Protein AF-0000000083135319 (afdb_homodimer)

Organism: NCBI:txid40520

pLDDT: mean 96.36, std 4.65, range [42.88, 98.94]

Nearest PDB structures (foldseek):
  4ewt-assembly1_D  TM=9.506E-01  e=7.241E-47  Staphylococcus aureus subsp. aureus COL
  4ewt-assembly1_B  TM=9.510E-01  e=1.218E-44  Staphylococcus aureus subsp. aureus COL
  1xmb-assembly1_A  TM=9.034E-01  e=3.157E-42  Arabidopsis thaliana
  3io1-assembly1_B-2  TM=7.277E-01  e=6.105E-27  Klebsiella pneumoniae subsp. pneumoniae MGH 78578
  3io1-assembly1_A-2  TM=7.345E-01  e=3.725E-27  Klebsiella pneumoniae subsp. pneumoniae MGH 78578

InterPro domains:
  IPR002933 Peptidase M20 [PF01546] (75-386)
  IPR011650 Peptidase M20, dimerisation domain [PF07687] (188-280)
  IPR017439 Amidohydrolase [PIRSF005962] (5-392)
  IPR017439 Amidohydrolase [PTHR11014] (7-393)
  IPR017439 Amidohydrolase [TIGR01891] (15-377)
  IPR036264 Bacterial exopeptidase dimerisation domain [SSF55031] (184-295)

Radius of gyration: 38.43 Å; Cα contacts (8 Å, |Δi|>4): 2010; chains: 2; bounding box: 53×114×77 Å

Structure (mmCIF, N/CA/C/O backbone):
data_AF-0000000083135319-model_v1
#
loop_
_entity.id
_entity.type
_entity.pdbx_description
1 polymer 'Putative hydrolase YxeP'
#
loop_
_atom_site.group_PDB
_atom_site.id
_atom_site.type_symbol
_atom_site.label_atom_id
_atom_site.label_alt_id
_atom_site.label_comp_id
_atom_site.label_asym_id
_atom_site.label_entity_id
_atom_site.label_seq_id
_atom_site.pdbx_PDB_ins_code
_atom_site.Cartn_x
_atom_site.Cartn_y
_atom_site.Cartn_z
_atom_site.occupancy
_atom_site.B_iso_or_equiv
_atom_site.auth_seq_id
_atom_site.auth_comp_id
_atom_site.auth_asym_id
_atom_site.auth_atom_id
_atom_site.pdbx_PDB_model_num
ATOM 1 N N . MET A 1 1 ? 4.184 53.719 28.312 1 72.19 1 MET A N 1
ATOM 2 C CA . MET A 1 1 ? 4.547 52.469 28.984 1 72.19 1 MET A CA 1
ATOM 3 C C . MET A 1 1 ? 5.691 51.781 28.25 1 72.19 1 MET A C 1
ATOM 5 O O . MET A 1 1 ? 5.711 51.75 27.016 1 72.19 1 MET A O 1
ATOM 9 N N . ASN A 1 2 ? 6.77 51.438 29.094 1 91.81 2 ASN A N 1
ATOM 10 C CA . ASN A 1 2 ? 7.957 50.906 28.422 1 91.81 2 ASN A CA 1
ATOM 11 C C . ASN A 1 2 ? 8.078 49.375 28.594 1 91.81 2 ASN A C 1
ATOM 13 O O . ASN A 1 2 ? 8.867 48.906 29.406 1 91.81 2 ASN A O 1
ATOM 17 N N . PHE A 1 3 ? 7.324 48.688 27.797 1 97.38 3 PHE A N 1
ATOM 18 C CA . PHE A 1 3 ? 7.281 47.219 27.906 1 97.38 3 PHE A CA 1
ATOM 19 C C . PHE A 1 3 ? 8.609 46.625 27.469 1 97.38 3 PHE A C 1
ATOM 21 O O . PHE A 1 3 ? 8.984 45.531 27.953 1 97.38 3 PHE A O 1
ATOM 28 N N . ARG A 1 4 ? 9.359 47.281 26.625 1 97.81 4 ARG A N 1
ATOM 29 C CA . ARG A 1 4 ? 10.688 46.812 26.25 1 97.81 4 ARG A CA 1
ATOM 30 C C . ARG A 1 4 ? 11.602 46.719 27.453 1 97.81 4 ARG A C 1
ATOM 32 O O . ARG A 1 4 ? 12.203 45.656 27.703 1 97.81 4 ARG A O 1
ATOM 39 N N . ASP A 1 5 ? 11.656 47.781 28.188 1 97.88 5 ASP A N 1
ATOM 40 C CA . ASP A 1 5 ? 12.516 47.812 29.359 1 97.88 5 ASP A CA 1
ATOM 41 C C . ASP A 1 5 ? 12.055 46.812 30.406 1 97.88 5 ASP A C 1
ATOM 43 O O . ASP A 1 5 ? 12.883 46.156 31.047 1 97.88 5 ASP A O 1
ATOM 47 N N . MET A 1 6 ? 10.766 46.719 30.594 1 98.06 6 MET A N 1
ATOM 48 C CA . MET A 1 6 ? 10.219 45.75 31.562 1 98.06 6 MET A CA 1
ATOM 49 C C . MET A 1 6 ? 10.57 44.344 31.172 1 98.06 6 MET A C 1
ATOM 51 O O . MET A 1 6 ? 10.883 43.5 32.031 1 98.06 6 MET A O 1
ATOM 55 N N . ALA A 1 7 ? 10.508 44.062 29.891 1 98.5 7 ALA A N 1
ATOM 56 C CA . ALA A 1 7 ? 10.852 42.719 29.422 1 98.5 7 ALA A CA 1
ATOM 57 C C . ALA A 1 7 ? 12.328 42.406 29.656 1 98.5 7 ALA A C 1
ATOM 59 O O . ALA A 1 7 ? 12.688 41.281 29.984 1 98.5 7 ALA A O 1
ATOM 60 N N . GLU A 1 8 ? 13.148 43.438 29.422 1 98.06 8 GLU A N 1
ATOM 61 C CA . GLU A 1 8 ? 14.57 43.281 29.688 1 98.06 8 GLU A CA 1
ATOM 62 C C . GLU A 1 8 ? 14.828 42.938 31.156 1 98.06 8 GLU A C 1
ATOM 64 O O . GLU A 1 8 ? 15.672 42.094 31.469 1 98.06 8 GLU A O 1
ATOM 69 N N . GLN A 1 9 ? 14.078 43.562 31.984 1 98 9 GLN A N 1
ATOM 70 C CA . GLN A 1 9 ? 14.234 43.344 33.406 1 98 9 GLN A CA 1
ATOM 71 C C . GLN A 1 9 ? 13.742 41.969 33.812 1 98 9 GLN A C 1
ATOM 73 O O . GLN A 1 9 ? 14.148 41.438 34.875 1 98 9 GLN A O 1
ATOM 78 N N . ASN A 1 10 ? 12.898 41.406 33.031 1 98.31 10 ASN A N 1
ATOM 79 C CA . ASN A 1 10 ? 12.312 40.094 33.375 1 98.31 10 ASN A CA 1
ATOM 80 C C . ASN A 1 10 ? 12.961 39 32.531 1 98.31 10 ASN A C 1
ATOM 82 O O . ASN A 1 10 ? 12.5 37.844 32.562 1 98.31 10 ASN A O 1
ATOM 86 N N . GLU A 1 11 ? 13.992 39.25 31.812 1 98.56 11 GLU A N 1
ATOM 87 C CA . GLU A 1 11 ? 14.57 38.312 30.844 1 98.56 11 GLU A CA 1
ATOM 88 C C . GLU A 1 11 ? 14.977 37 31.5 1 98.56 11 GLU A C 1
ATOM 90 O O . GLU A 1 11 ? 14.672 35.938 30.984 1 98.56 11 GLU A O 1
ATOM 95 N N . SER A 1 12 ? 15.672 37.094 32.625 1 98.69 12 SER A N 1
ATOM 96 C CA . SER A 1 12 ? 16.156 35.875 33.281 1 98.69 12 SER A CA 1
ATOM 97 C C . SER A 1 12 ? 14.992 35 33.719 1 98.69 12 SER A C 1
ATOM 99 O O . SER A 1 12 ? 15.07 33.75 33.562 1 98.69 12 SER A O 1
ATOM 101 N N . TRP A 1 13 ? 13.969 35.625 34.188 1 98.62 13 TRP A N 1
ATOM 102 C CA . TRP A 1 13 ? 12.805 34.844 34.625 1 98.62 13 TRP A CA 1
ATOM 103 C C . TRP A 1 13 ? 12.117 34.188 33.438 1 98.62 13 TRP A C 1
ATOM 105 O O . TRP A 1 13 ? 11.711 33.031 33.531 1 98.62 13 TRP A O 1
ATOM 115 N N . ILE A 1 14 ? 12.008 34.875 32.344 1 98.81 14 ILE A N 1
ATOM 116 C CA . ILE A 1 14 ? 11.375 34.375 31.156 1 98.81 14 ILE A CA 1
ATOM 117 C C . ILE A 1 14 ? 12.156 33.156 30.625 1 98.81 14 ILE A C 1
ATOM 119 O O . ILE A 1 14 ? 11.57 32.156 30.266 1 98.81 14 ILE A O 1
ATOM 123 N N . ILE A 1 15 ? 13.43 33.281 30.594 1 98.75 15 ILE A N 1
ATOM 124 C CA . ILE A 1 15 ? 14.305 32.188 30.109 1 98.75 15 ILE A CA 1
ATOM 125 C C . ILE A 1 15 ? 14.164 30.984 31.031 1 98.75 15 ILE A C 1
ATOM 127 O O . ILE A 1 15 ? 14.125 29.844 30.547 1 98.75 15 ILE A O 1
ATOM 131 N N . GLU A 1 16 ? 14.07 31.219 32.281 1 98.69 16 GLU A N 1
ATOM 132 C CA . GLU A 1 16 ? 13.898 30.125 33.25 1 98.69 16 GLU A CA 1
ATOM 133 C C . GLU A 1 16 ? 12.602 29.375 33 1 98.69 16 GLU A C 1
ATOM 135 O O . GLU A 1 16 ? 12.555 28.156 33.125 1 98.69 16 GLU A O 1
ATOM 140 N N . GLN A 1 17 ? 11.555 30.156 32.719 1 98.75 17 GLN A N 1
ATOM 141 C CA . GLN A 1 17 ? 10.297 29.484 32.375 1 98.75 17 GLN A CA 1
ATOM 142 C C . GLN A 1 17 ? 10.445 28.578 31.156 1 98.75 17 GLN A C 1
ATOM 144 O O . GLN A 1 17 ? 9.992 27.438 31.172 1 98.75 17 GLN A O 1
ATOM 149 N N . ARG A 1 18 ? 11.062 29.094 30.078 1 98.75 18 ARG A N 1
ATOM 150 C CA . ARG A 1 18 ? 11.266 28.312 28.875 1 98.75 18 ARG A CA 1
ATOM 151 C C . ARG A 1 18 ? 12.023 27.016 29.172 1 98.75 18 ARG A C 1
ATOM 153 O O . ARG A 1 18 ? 11.625 25.938 28.734 1 98.75 18 ARG A O 1
ATOM 160 N N . ARG A 1 19 ? 13.062 27.156 30 1 98.62 19 ARG A N 1
ATOM 161 C CA . ARG A 1 19 ? 13.93 26.016 30.297 1 98.62 19 ARG A CA 1
ATOM 162 C C . ARG A 1 19 ? 13.203 24.969 31.141 1 98.62 19 ARG A C 1
ATOM 164 O O . ARG A 1 19 ? 13.398 23.766 30.953 1 98.62 19 ARG A O 1
ATOM 171 N N . TYR A 1 20 ? 12.383 25.422 32 1 98.62 20 TYR A N 1
ATOM 172 C CA . TYR A 1 20 ? 11.586 24.484 32.781 1 98.62 20 TYR A CA 1
ATOM 173 C C . TYR A 1 20 ? 10.648 23.672 31.891 1 98.62 20 TYR A C 1
ATOM 175 O O . TYR A 1 20 ? 10.625 22.438 31.969 1 98.62 20 TYR A O 1
ATOM 183 N N . PHE A 1 21 ? 9.883 24.359 31.094 1 98.75 21 PHE A N 1
ATOM 184 C CA . PHE A 1 21 ? 8.883 23.672 30.281 1 98.75 21 PHE A CA 1
ATOM 185 C C . PHE A 1 21 ? 9.547 22.844 29.188 1 98.75 21 PHE A C 1
ATOM 187 O O . PHE A 1 21 ? 9.008 21.812 28.781 1 98.75 21 PHE A O 1
ATOM 194 N N . HIS A 1 22 ? 10.719 23.281 28.719 1 98.75 22 HIS A N 1
ATOM 195 C CA . HIS A 1 22 ? 11.484 22.484 27.766 1 98.75 22 HIS A CA 1
ATOM 196 C C . HIS A 1 22 ? 11.867 21.141 28.359 1 98.75 22 HIS A C 1
ATOM 198 O O . HIS A 1 22 ? 11.797 20.109 27.688 1 98.75 22 HIS A O 1
ATOM 204 N N . ALA A 1 23 ? 12.242 21.141 29.578 1 98.56 23 ALA A N 1
ATOM 205 C CA . ALA A 1 23 ? 12.711 19.938 30.266 1 98.56 23 ALA A CA 1
ATOM 206 C C . ALA A 1 23 ? 11.539 19.016 30.578 1 98.56 23 ALA A C 1
ATOM 208 O O . ALA A 1 23 ? 11.742 17.812 30.844 1 98.56 23 ALA A O 1
ATOM 209 N N . HIS A 1 24 ? 10.305 19.562 30.578 1 98.62 24 HIS A N 1
ATOM 210 C CA . HIS A 1 24 ? 9.141 18.781 30.984 1 98.62 24 HIS A CA 1
ATOM 211 C C . HIS A 1 24 ? 8.07 18.797 29.891 1 98.62 24 HIS A C 1
ATOM 213 O O . HIS A 1 24 ? 6.926 19.156 30.156 1 98.62 24 HIS A O 1
ATOM 219 N N . PRO A 1 25 ? 8.445 18.328 28.719 1 98.5 25 PRO A N 1
ATOM 220 C CA . PRO A 1 25 ? 7.484 18.328 27.609 1 98.5 25 PRO A CA 1
ATOM 221 C C . PRO A 1 25 ? 6.43 17.234 27.734 1 98.5 25 PRO A C 1
ATOM 223 O O . PRO A 1 25 ? 6.715 16.156 28.266 1 98.5 25 PRO A O 1
ATOM 226 N N . GLU A 1 26 ? 5.18 17.531 27.297 1 98.56 26 GLU A N 1
ATOM 227 C CA . GLU A 1 26 ? 4.098 16.562 27.219 1 98.56 26 GLU A CA 1
ATOM 228 C C . GLU A 1 26 ? 3.445 16.578 25.844 1 98.56 26 GLU A C 1
ATOM 230 O O . GLU A 1 26 ? 3.289 17.641 25.234 1 98.56 26 GLU A O 1
ATOM 235 N N . LEU A 1 27 ? 3.057 15.422 25.391 1 97.75 27 LEU A N 1
ATOM 236 C CA . LEU A 1 27 ? 2.506 15.258 24.047 1 97.75 27 LEU A CA 1
ATOM 237 C C . LEU A 1 27 ? 1.128 15.906 23.953 1 97.75 27 LEU A C 1
ATOM 239 O O . LEU A 1 27 ? 0.501 16.203 24.969 1 97.75 27 LEU A O 1
ATOM 243 N N . SER A 1 28 ? 0.643 16.109 22.719 1 96.94 28 SER A N 1
ATOM 244 C CA . SER A 1 28 ? -0.704 16.609 22.453 1 96.94 28 SER A CA 1
ATOM 245 C C . SER A 1 28 ? -1.75 15.805 23.219 1 96.94 28 SER A C 1
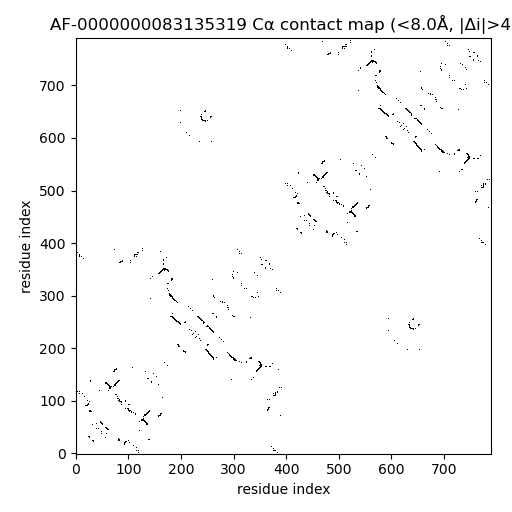ATOM 247 O O . SER A 1 28 ? -1.69 14.578 23.25 1 96.94 28 SER A O 1
ATOM 249 N N . PHE A 1 29 ? -2.607 16.516 23.828 1 97.12 29 PHE A N 1
ATOM 250 C CA . PHE A 1 29 ? -3.746 15.984 24.578 1 97.12 29 PHE A CA 1
ATOM 251 C C . PHE A 1 29 ? -3.295 15.359 25.891 1 97.12 29 PHE A C 1
ATOM 253 O O . PHE A 1 29 ? -4.121 14.906 26.688 1 97.12 29 PHE A O 1
ATOM 260 N N . GLU A 1 30 ? -2.051 15.43 26.172 1 97.81 30 GLU A N 1
ATOM 261 C CA . GLU A 1 30 ? -1.535 14.852 27.406 1 97.81 30 GLU A CA 1
ATOM 262 C C . GLU A 1 30 ? -0.863 15.914 28.266 1 97.81 30 GLU A C 1
ATOM 264 O O . GLU A 1 30 ? -0.074 15.586 29.156 1 97.81 30 GLU A O 1
ATOM 269 N N . GLU A 1 31 ? -1.109 17.156 28.016 1 98.25 31 GLU A N 1
ATOM 270 C CA . GLU A 1 31 ? -0.397 18.25 28.656 1 98.25 31 GLU A CA 1
ATOM 271 C C . GLU A 1 31 ? -0.944 18.531 30.062 1 98.25 31 GLU A C 1
ATOM 273 O O . GLU A 1 31 ? -1.332 19.656 30.359 1 98.25 31 GLU A O 1
ATOM 278 N N . ARG A 1 32 ? -1.12 17.469 30.938 1 97.44 32 ARG A N 1
ATOM 279 C CA . ARG A 1 32 ? -1.72 17.594 32.25 1 97.44 32 ARG A CA 1
ATOM 280 C C . ARG A 1 32 ? -0.811 18.375 33.188 1 97.44 32 ARG A C 1
ATOM 282 O O . ARG A 1 32 ? -1.246 19.344 33.844 1 97.44 32 ARG A O 1
ATOM 289 N N . ASN A 1 33 ? 0.391 17.938 33.344 1 98.5 33 ASN A N 1
ATOM 290 C CA . ASN A 1 33 ? 1.341 18.609 34.219 1 98.5 33 ASN A CA 1
ATOM 291 C C . ASN A 1 33 ? 1.696 20.016 33.688 1 98.5 33 ASN A C 1
ATOM 293 O O . ASN A 1 33 ? 1.858 20.938 34.5 1 98.5 33 ASN A O 1
ATOM 297 N N . THR A 1 34 ? 1.899 20.109 32.375 1 98.75 34 THR A N 1
ATOM 298 C CA . THR A 1 34 ? 2.18 21.406 31.781 1 98.75 34 THR A CA 1
ATOM 299 C C . THR A 1 34 ? 1.081 22.406 32.125 1 98.75 34 THR A C 1
ATOM 301 O O . THR A 1 34 ? 1.366 23.547 32.531 1 98.75 34 THR A O 1
ATOM 304 N N . THR A 1 35 ? -0.152 21.953 32 1 98.81 35 THR A N 1
ATOM 305 C CA . THR A 1 35 ? -1.301 22.797 32.312 1 98.81 35 THR A CA 1
ATOM 306 C C . THR A 1 35 ? -1.281 23.219 33.781 1 98.81 35 THR A C 1
ATOM 308 O O . THR A 1 35 ? -1.468 24.406 34.094 1 98.81 35 THR A O 1
ATOM 311 N N . HIS A 1 36 ? -1.05 22.312 34.625 1 98.56 36 HIS A N 1
ATOM 312 C CA . HIS A 1 36 ? -1.038 22.578 36.062 1 98.56 36 HIS A CA 1
ATOM 313 C C . HIS A 1 36 ? 0.066 23.562 36.438 1 98.56 36 HIS A C 1
ATOM 315 O O . HIS A 1 36 ? -0.151 24.469 37.25 1 98.56 36 HIS A O 1
ATOM 321 N N . GLU A 1 37 ? 1.227 23.344 35.875 1 98.81 37 GLU A N 1
ATOM 322 C CA . GLU A 1 37 ? 2.355 24.219 36.219 1 98.81 37 GLU A CA 1
ATOM 323 C C . GLU A 1 37 ? 2.113 25.641 35.719 1 98.81 37 GLU A C 1
ATOM 325 O O . GLU A 1 37 ? 2.512 26.609 36.344 1 98.81 37 GLU A O 1
ATOM 330 N N . ILE A 1 38 ? 1.521 25.766 34.531 1 98.88 38 ILE A N 1
ATOM 331 C CA . ILE A 1 38 ? 1.142 27.094 34.031 1 98.88 38 ILE A CA 1
ATOM 332 C C . ILE A 1 38 ? 0.159 27.734 35 1 98.88 38 ILE A C 1
ATOM 334 O O . ILE A 1 38 ? 0.293 28.922 35.344 1 98.88 38 ILE A O 1
ATOM 338 N N . GLY A 1 39 ? -0.826 26.969 35.438 1 98.81 39 GLY A N 1
ATOM 339 C CA . GLY A 1 39 ? -1.769 27.469 36.438 1 98.81 39 GLY A CA 1
ATOM 340 C C . GLY A 1 39 ? -1.096 27.984 37.688 1 98.81 39 GLY A C 1
ATOM 341 O O . GLY A 1 39 ? -1.495 29.016 38.25 1 98.81 39 GLY A O 1
ATOM 342 N N . ASN A 1 40 ? -0.122 27.266 38.188 1 98.75 40 ASN A N 1
ATOM 343 C CA . ASN A 1 40 ? 0.626 27.688 39.344 1 98.75 40 ASN A CA 1
ATOM 344 C C . ASN A 1 4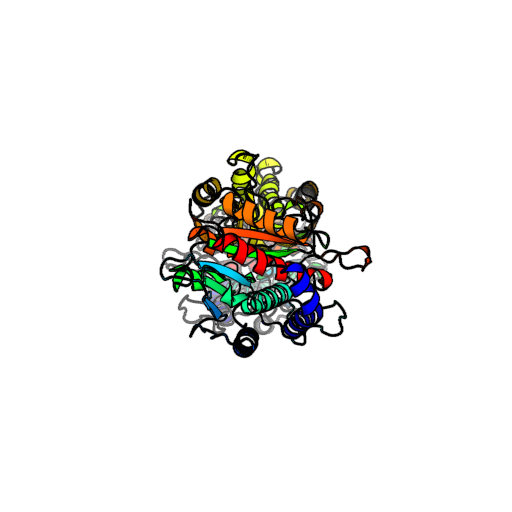0 ? 1.286 29.047 39.156 1 98.75 40 ASN A C 1
ATOM 346 O O . ASN A 1 40 ? 1.255 29.906 40.031 1 98.75 40 ASN A O 1
ATOM 350 N N . ARG A 1 41 ? 1.921 29.219 37.969 1 98.62 41 ARG A N 1
ATOM 351 C CA . ARG A 1 41 ? 2.539 30.5 37.688 1 98.62 41 ARG A CA 1
ATOM 352 C C . ARG A 1 41 ? 1.5 31.625 37.656 1 98.62 41 ARG A C 1
ATOM 354 O O . ARG A 1 41 ? 1.797 32.75 38.062 1 98.62 41 ARG A O 1
ATOM 361 N N . LEU A 1 42 ? 0.377 31.328 37.125 1 98.75 42 LEU A N 1
ATOM 362 C CA . LEU A 1 42 ? -0.681 32.312 37.031 1 98.75 42 LEU A CA 1
ATOM 363 C C . LEU A 1 42 ? -1.153 32.719 38.438 1 98.75 42 LEU A C 1
ATOM 365 O O . LEU A 1 42 ? -1.342 33.906 38.719 1 98.75 42 LEU A O 1
ATOM 369 N N . LYS A 1 43 ? -1.305 31.766 39.312 1 98.56 43 LYS A N 1
ATOM 370 C CA . LYS A 1 43 ? -1.698 32.031 40.688 1 98.56 43 LYS A CA 1
ATOM 371 C C . LYS A 1 43 ? -0.662 32.906 41.406 1 98.56 43 LYS A C 1
ATOM 373 O O . LYS A 1 43 ? -1.017 33.812 42.125 1 98.56 43 LYS A O 1
ATOM 378 N N . GLU A 1 44 ? 0.514 32.594 41.188 1 98.19 44 GLU A N 1
ATOM 379 C CA . GLU A 1 44 ? 1.601 33.344 41.781 1 98.19 44 GLU A CA 1
ATOM 380 C C . GLU A 1 44 ? 1.562 34.812 41.344 1 98.19 44 GLU A C 1
ATOM 382 O O . GLU A 1 44 ? 1.989 35.688 42.062 1 98.19 44 GLU A O 1
ATOM 387 N N . MET A 1 45 ? 1.041 35.031 40.156 1 97.69 45 MET A N 1
ATOM 388 C CA . MET A 1 45 ? 0.959 36.375 39.625 1 97.69 45 MET A CA 1
ATOM 389 C C . MET A 1 45 ? -0.351 37.062 40.031 1 97.69 45 MET A C 1
ATOM 391 O O . MET A 1 45 ? -0.638 38.188 39.594 1 97.69 45 MET A O 1
ATOM 395 N N . GLY A 1 46 ? -1.174 36.344 40.781 1 97.62 46 GLY A N 1
ATOM 396 C CA . GLY A 1 46 ? -2.41 36.906 41.312 1 97.62 46 GLY A CA 1
ATOM 397 C C . GLY A 1 46 ? -3.592 36.719 40.375 1 97.62 46 GLY A C 1
ATOM 398 O O . GLY A 1 46 ? -4.598 37.406 40.469 1 97.62 46 GLY A O 1
ATOM 399 N N . LEU A 1 47 ? -3.475 35.781 39.5 1 98.5 47 LEU A N 1
ATOM 400 C CA . LEU A 1 47 ? -4.555 35.531 38.531 1 98.5 47 LEU A CA 1
ATOM 401 C C . LEU A 1 47 ? -5.285 34.219 38.875 1 98.5 47 LEU A C 1
ATOM 403 O O . LEU A 1 47 ? -4.758 33.406 39.625 1 98.5 47 LEU A O 1
ATOM 407 N N . ILE A 1 48 ? -6.484 34.125 38.344 1 98.44 48 ILE A N 1
ATOM 408 C CA . ILE A 1 48 ? -7.293 32.938 38.562 1 98.44 48 ILE A CA 1
ATOM 409 C C . ILE A 1 48 ? -7.254 32.062 37.312 1 98.44 48 ILE A C 1
ATOM 411 O O . ILE A 1 48 ? -7.805 32.438 36.25 1 98.44 48 ILE A O 1
ATOM 415 N N . PRO A 1 49 ? -6.629 30.938 37.438 1 98.5 49 PRO A N 1
ATOM 416 C CA . PRO A 1 49 ? -6.676 30.016 36.312 1 98.5 49 PRO A CA 1
ATOM 417 C C . PRO A 1 49 ? -8.023 29.312 36.156 1 98.5 49 PRO A C 1
ATOM 419 O O . PRO A 1 49 ? -8.586 28.859 37.156 1 98.5 49 PRO A O 1
ATOM 422 N N . HIS A 1 50 ? -8.555 29.297 34.969 1 98.56 50 HIS A N 1
ATOM 423 C CA . HIS A 1 50 ? -9.773 28.547 34.656 1 98.56 50 HIS A CA 1
ATOM 424 C C . HIS A 1 50 ? -9.461 27.312 33.812 1 98.56 50 HIS A C 1
ATOM 426 O O . HIS A 1 50 ? -9.039 27.422 32.656 1 98.56 50 HIS A O 1
ATOM 432 N N . TYR A 1 51 ? -9.766 26.188 34.469 1 98.06 51 TYR A N 1
ATOM 433 C CA . TYR A 1 51 ? -9.469 24.906 33.812 1 98.06 51 TYR A CA 1
ATOM 434 C C . TYR A 1 51 ? -10.703 24.344 33.125 1 98.06 51 TYR A C 1
ATOM 436 O O . TYR A 1 51 ? -11.836 24.688 33.5 1 98.06 51 TYR A O 1
ATOM 444 N N . TYR A 1 52 ? -10.477 23.625 32.094 1 97 52 TYR A N 1
ATOM 445 C CA . TYR A 1 52 ? -11.539 22.844 31.484 1 97 52 TYR A CA 1
ATOM 446 C C . TYR A 1 52 ? -11.578 21.438 32.062 1 97 52 TYR A C 1
ATOM 448 O O . TYR A 1 52 ? -10.539 20.828 32.344 1 97 52 TYR A O 1
ATOM 456 N N . PRO A 1 53 ? -12.766 20.906 32.312 1 94.5 53 PRO A N 1
ATOM 457 C CA . PRO A 1 53 ? -12.875 19.625 33.031 1 94.5 53 PRO A CA 1
ATOM 458 C C . PRO A 1 53 ? -12.352 18.453 32.188 1 94.5 53 PRO A C 1
ATOM 460 O O . PRO A 1 53 ? -11.828 17.484 32.75 1 94.5 53 PRO A O 1
ATOM 463 N N . ASP A 1 54 ? -12.484 18.469 30.891 1 96.25 54 ASP A N 1
ATOM 464 C CA . ASP A 1 54 ? -12.195 17.281 30.078 1 96.25 54 ASP A CA 1
ATOM 465 C C . ASP A 1 54 ? -11.18 17.594 28.984 1 96.25 54 ASP A C 1
ATOM 467 O O . ASP A 1 54 ? -11.141 16.922 27.953 1 96.25 54 ASP A O 1
ATOM 471 N N . TYR A 1 55 ? -10.453 18.641 29.172 1 96.75 55 TYR A N 1
ATOM 472 C CA . TYR A 1 55 ? -9.492 19.062 28.172 1 96.75 55 TYR A CA 1
ATOM 473 C C . TYR A 1 55 ? -8.328 19.812 28.812 1 96.75 55 TYR A C 1
ATOM 475 O O . TYR A 1 55 ? -8.516 20.516 29.812 1 96.75 55 TYR A O 1
ATOM 483 N N . ASN A 1 56 ? -7.141 19.578 28.328 1 98.06 56 ASN A N 1
ATOM 484 C CA . ASN A 1 56 ? -5.988 20.281 28.875 1 98.06 56 ASN A CA 1
ATOM 485 C C . ASN A 1 56 ? -5.926 21.719 28.359 1 98.06 56 ASN A C 1
ATOM 487 O O . ASN A 1 56 ? -6.672 22.109 27.453 1 98.06 56 ASN A O 1
ATOM 491 N N . GLY A 1 57 ? -4.992 22.516 28.922 1 98.38 57 GLY A N 1
ATOM 492 C CA . GLY A 1 57 ? -4.965 23.953 28.703 1 98.38 57 GLY A CA 1
ATOM 493 C C . GLY A 1 57 ? -5.816 24.719 29.703 1 98.38 57 GLY A C 1
ATOM 494 O O . GLY A 1 57 ? -6.496 24.125 30.531 1 98.38 57 GLY A O 1
ATOM 495 N N . LEU A 1 58 ? -5.688 26 29.703 1 98.69 58 LEU A N 1
ATOM 496 C CA . LEU A 1 58 ? -6.426 26.844 30.641 1 98.69 58 LEU A CA 1
ATOM 497 C C . LEU A 1 58 ? -6.484 28.281 30.125 1 98.69 58 LEU A C 1
ATOM 499 O O . LEU A 1 58 ? -5.789 28.641 29.172 1 98.69 58 LEU A O 1
ATOM 503 N N . TRP A 1 59 ? -7.383 29 30.656 1 98.62 59 TRP A N 1
ATOM 504 C CA . TRP A 1 59 ? -7.438 30.422 30.328 1 98.62 59 TRP A CA 1
ATOM 505 C C . TRP A 1 59 ? -7.539 31.266 31.594 1 98.62 59 TRP A C 1
ATOM 507 O O . TRP A 1 59 ? -7.777 30.75 32.688 1 98.62 59 TRP A O 1
ATOM 517 N N . THR A 1 60 ? -7.176 32.5 31.516 1 98.75 60 THR A N 1
ATOM 518 C CA . THR A 1 60 ? -7.312 33.469 32.594 1 98.75 60 THR A CA 1
ATOM 519 C C . THR A 1 60 ? -7.648 34.844 32.031 1 98.75 60 THR A C 1
ATOM 521 O O . THR A 1 60 ? -7.715 35.031 30.797 1 98.75 60 THR A O 1
ATOM 524 N N . MET A 1 61 ? -7.977 35.75 32.906 1 98.31 61 MET A N 1
ATOM 525 C CA . MET A 1 61 ? -8.383 37.094 32.469 1 98.31 61 MET A CA 1
ATOM 526 C C . MET A 1 61 ? -7.742 38.156 33.344 1 98.31 61 MET A C 1
ATOM 528 O O . MET A 1 61 ? -7.676 38.031 34.562 1 98.31 61 MET A O 1
ATOM 532 N N . ILE A 1 62 ? -7.164 39.125 32.688 1 98.5 62 ILE A N 1
ATOM 533 C CA . ILE A 1 62 ? -6.738 40.375 33.344 1 98.5 62 ILE A CA 1
ATOM 534 C C . ILE A 1 62 ? -7.777 41.469 33.094 1 98.5 62 ILE A C 1
ATOM 536 O O . ILE A 1 62 ? -7.957 41.906 31.969 1 98.5 62 ILE A O 1
ATOM 540 N N . LYS A 1 63 ? -8.414 41.875 34.188 1 97.56 63 LYS A N 1
ATOM 541 C CA . LYS A 1 63 ? -9.32 43 34.094 1 97.56 63 LYS A CA 1
ATOM 542 C C . LYS A 1 63 ? -8.562 44.312 34.281 1 97.56 63 LYS A C 1
ATOM 544 O O . LYS A 1 63 ? -7.965 44.562 35.344 1 97.56 63 LYS A O 1
ATOM 549 N N . GLY A 1 64 ? -8.625 45.156 33.281 1 97.25 64 GLY A N 1
ATOM 550 C CA . GLY A 1 64 ? -7.922 46.406 33.344 1 97.25 64 GLY A CA 1
ATOM 551 C C . GLY A 1 64 ? -8.453 47.344 34.438 1 97.25 64 GLY A C 1
ATOM 552 O O . GLY A 1 64 ? -9.656 47.375 34.688 1 97.25 64 GLY A O 1
ATOM 553 N N . GLY A 1 65 ? -7.535 48.062 34.969 1 96.94 65 GLY A N 1
ATOM 554 C CA . GLY A 1 65 ? -7.922 48.969 36.062 1 96.94 65 GLY A CA 1
ATOM 555 C C . GLY A 1 65 ? -8.828 50.094 35.594 1 96.94 65 GLY A C 1
ATOM 556 O O . GLY A 1 65 ? -9.594 50.656 36.375 1 96.94 65 GLY A O 1
ATOM 557 N N . LYS A 1 66 ? -8.773 50.438 34.406 1 96.81 66 LYS A N 1
ATOM 558 C CA . LYS A 1 66 ? -9.594 51.5 33.844 1 96.81 66 LYS A CA 1
ATOM 559 C C . LYS A 1 66 ? -10.695 50.938 32.938 1 96.81 66 LYS A C 1
ATOM 561 O O . LYS A 1 66 ? -11.281 51.656 32.125 1 96.81 66 LYS A O 1
ATOM 566 N N . SER A 1 67 ? -10.867 49.625 33.094 1 95.19 67 SER A N 1
ATOM 567 C CA . SER A 1 67 ? -11.875 49 32.25 1 95.19 67 SER A CA 1
ATOM 568 C C . SER A 1 67 ? -13.281 49.344 32.719 1 95.19 67 SER A C 1
ATOM 570 O O . SER A 1 67 ? -13.516 49.594 33.906 1 95.19 67 SER A O 1
ATOM 572 N N . THR A 1 68 ? -14.141 49.406 31.75 1 94.62 68 THR A N 1
ATOM 573 C CA . THR A 1 68 ? -15.57 49.531 31.953 1 94.62 68 THR A CA 1
ATOM 574 C C . THR A 1 68 ? -16.328 48.344 31.375 1 94.62 68 THR A C 1
ATOM 576 O O . THR A 1 68 ? -15.727 47.5 30.703 1 94.62 68 THR A O 1
ATOM 579 N N . PRO A 1 69 ? -17.562 48.219 31.703 1 92 69 PRO A N 1
ATOM 580 C CA . PRO A 1 69 ? -18.312 47.094 31.156 1 92 69 PRO A CA 1
ATOM 581 C C . PRO A 1 69 ? -18.328 47.094 29.625 1 92 69 PRO A C 1
ATOM 583 O O . PRO A 1 69 ? -18.516 46.031 29.016 1 92 69 PRO A O 1
ATOM 586 N N . ASP A 1 70 ? -18.031 48.219 29.062 1 93.56 70 ASP A N 1
ATOM 587 C CA . ASP A 1 70 ? -18.078 48.344 27.609 1 93.56 70 ASP A CA 1
ATOM 588 C C . ASP A 1 70 ? -16.688 48.25 27 1 93.56 70 ASP A C 1
ATOM 590 O O . ASP A 1 70 ? -16.531 48.344 25.781 1 93.56 70 ASP A O 1
ATOM 594 N N . SER A 1 71 ? -15.711 48.031 27.828 1 95.62 71 SER A N 1
ATOM 595 C CA . SER A 1 71 ? -14.336 47.969 27.328 1 95.62 71 SER A CA 1
ATOM 596 C C . SER A 1 71 ? -14.094 46.719 26.484 1 95.62 71 SER A C 1
ATOM 598 O O . SER A 1 71 ? -14.773 45.719 26.656 1 95.62 71 SER A O 1
ATOM 600 N N . LYS A 1 72 ? -13.164 46.875 25.531 1 96.75 72 LYS A N 1
ATOM 601 C CA . LYS A 1 72 ? -12.805 45.75 24.656 1 96.75 72 LYS A CA 1
ATOM 602 C C . LYS A 1 72 ? -11.992 44.688 25.406 1 96.75 72 LYS A C 1
ATOM 604 O O . LYS A 1 72 ? -11.391 45 26.438 1 96.75 72 LYS A O 1
ATOM 609 N N . THR A 1 73 ? -12.062 43.531 24.859 1 98.06 73 THR A N 1
ATOM 610 C CA . THR A 1 73 ? -11.25 42.406 25.344 1 98.06 73 THR A CA 1
ATOM 611 C C . THR A 1 73 ? -10.359 41.875 24.219 1 98.06 73 THR A C 1
ATOM 613 O O . THR A 1 73 ? -10.844 41.562 23.141 1 98.06 73 THR A O 1
ATOM 616 N N . ILE A 1 74 ? -9.086 41.844 24.438 1 98.62 74 ILE A N 1
ATOM 617 C CA . ILE A 1 74 ? -8.117 41.219 23.531 1 98.62 74 ILE A CA 1
ATOM 618 C C . ILE A 1 74 ? -7.68 39.875 24.062 1 98.62 74 ILE A C 1
ATOM 620 O O . ILE A 1 74 ? -7.465 39.719 25.266 1 98.62 74 ILE A O 1
ATOM 624 N N . ALA A 1 75 ? -7.641 38.875 23.188 1 98.88 75 ALA A N 1
ATOM 625 C CA . ALA A 1 75 ? -7.16 37.562 23.578 1 98.88 75 ALA A CA 1
ATOM 626 C C . ALA A 1 75 ? -5.711 37.344 23.156 1 98.88 75 ALA A C 1
ATOM 628 O O . ALA A 1 75 ? -5.305 37.781 22.078 1 98.88 75 ALA A O 1
ATOM 629 N N . LEU A 1 76 ? -4.922 36.688 23.984 1 98.88 76 LEU A N 1
ATOM 630 C CA . LEU A 1 76 ? -3.551 36.281 23.703 1 98.88 76 LEU A CA 1
ATOM 631 C C . LEU A 1 76 ? -3.412 34.781 23.797 1 98.88 76 LEU A C 1
ATOM 633 O O . LEU A 1 76 ? -3.871 34.156 24.781 1 98.88 76 LEU A O 1
ATOM 637 N N . ARG A 1 77 ? -2.779 34.125 22.766 1 98.88 77 ARG A N 1
ATOM 638 C CA . ARG A 1 77 ? -2.748 32.688 22.703 1 98.88 77 ARG A CA 1
ATOM 639 C C . ARG A 1 77 ? -1.314 32.156 22.688 1 98.88 77 ARG A C 1
ATOM 641 O O . ARG A 1 77 ? -0.459 32.719 21.984 1 98.88 77 ARG A O 1
ATOM 648 N N . ALA A 1 78 ? -1.03 31.125 23.5 1 98.81 78 ALA A N 1
ATOM 649 C CA . ALA A 1 78 ? 0.158 30.281 23.375 1 98.81 78 ALA A CA 1
ATOM 650 C C . ALA A 1 78 ? -0.218 28.797 23.375 1 98.81 78 ALA A C 1
ATOM 652 O O . ALA A 1 78 ? -1.092 28.359 24.125 1 98.81 78 ALA A O 1
ATOM 653 N N . ASP A 1 79 ? 0.362 28.031 22.469 1 98.44 79 ASP A N 1
ATOM 654 C CA . ASP A 1 79 ? 0.218 26.578 22.5 1 98.44 79 ASP A CA 1
ATOM 655 C C . ASP A 1 79 ? 1.249 25.938 23.422 1 98.44 79 ASP A C 1
ATOM 657 O O . ASP A 1 79 ? 2.275 26.547 23.734 1 98.44 79 ASP A O 1
ATOM 661 N N . ILE A 1 80 ? 0.897 24.641 23.891 1 98.75 80 ILE A N 1
ATOM 662 C CA . ILE A 1 80 ? 1.712 24.219 25.031 1 98.75 80 ILE A CA 1
ATOM 663 C C . ILE A 1 80 ? 2.182 22.781 24.828 1 98.75 80 ILE A C 1
ATOM 665 O O . ILE A 1 80 ? 2.939 22.25 25.641 1 98.75 80 ILE A O 1
ATOM 669 N N . ASP A 1 81 ? 1.775 22.141 23.703 1 98.25 81 ASP A N 1
ATOM 670 C CA . ASP A 1 81 ? 2.078 20.719 23.531 1 98.25 81 ASP A CA 1
ATOM 671 C C . ASP A 1 81 ? 3.457 20.531 22.906 1 98.25 81 ASP A C 1
ATOM 673 O O . ASP A 1 81 ? 4.035 21.469 22.359 1 98.25 81 ASP A O 1
ATOM 677 N N . ALA A 1 82 ? 4 19.266 23.109 1 98.12 82 ALA A N 1
ATOM 678 C CA . ALA A 1 82 ? 5.285 18.859 22.547 1 98.12 82 ALA A CA 1
ATOM 679 C C . ALA A 1 82 ? 5.105 17.812 21.453 1 98.12 82 ALA A C 1
ATOM 681 O O . ALA A 1 82 ? 3.984 17.562 21 1 98.12 82 ALA A O 1
ATOM 682 N N . LEU A 1 83 ? 6.262 17.359 20.906 1 96.19 83 LEU A N 1
ATOM 683 C CA . LEU A 1 83 ? 6.281 16.406 19.812 1 96.19 83 LEU A CA 1
ATOM 684 C C . LEU A 1 83 ? 6.926 15.086 20.25 1 96.19 83 LEU A C 1
ATOM 686 O O . LEU A 1 83 ? 7.75 15.07 21.156 1 96.19 83 LEU A O 1
ATOM 690 N N . PRO A 1 84 ? 6.531 13.977 19.609 1 95.12 84 PRO A N 1
ATOM 691 C CA . PRO A 1 84 ? 7.203 12.695 19.859 1 95.12 84 PRO A CA 1
ATOM 692 C C . PRO A 1 84 ? 8.562 12.602 19.172 1 95.12 84 PRO A C 1
ATOM 694 O O . PRO A 1 84 ? 8.734 11.836 18.219 1 95.12 84 PRO A O 1
ATOM 697 N N . VAL A 1 85 ? 9.523 13.273 19.625 1 94.44 85 VAL A N 1
ATOM 698 C CA . VAL A 1 85 ? 10.883 13.352 19.094 1 94.44 85 VAL A CA 1
ATOM 699 C C . VAL A 1 85 ? 11.891 13.125 20.219 1 94.44 85 VAL A C 1
ATOM 701 O O . VAL A 1 85 ? 11.758 13.703 21.312 1 94.44 85 VAL A O 1
ATOM 704 N N . GLU A 1 86 ? 12.797 12.227 19.953 1 96.44 86 GLU A N 1
ATOM 705 C CA . GLU A 1 86 ? 13.914 12.102 20.875 1 96.44 86 GLU A CA 1
ATOM 706 C C . GLU A 1 86 ? 14.867 13.289 20.75 1 96.44 86 GLU A C 1
ATOM 708 O O . GLU A 1 86 ? 15.367 13.578 19.672 1 96.44 86 GLU A O 1
ATOM 713 N N . GLU A 1 87 ? 15.164 13.977 21.859 1 96.94 87 GLU A N 1
ATOM 714 C CA . GLU A 1 87 ? 15.977 15.195 21.812 1 96.94 87 GLU A CA 1
ATOM 715 C C . GLU A 1 87 ? 17.469 14.859 21.797 1 96.94 87 GLU A C 1
ATOM 717 O O . GLU A 1 87 ? 17.922 14.023 22.578 1 96.94 87 GLU A O 1
ATOM 722 N N . HIS A 1 88 ? 18.219 15.508 20.891 1 96.44 88 HIS A N 1
ATOM 723 C CA . HIS A 1 88 ? 19.656 15.312 20.781 1 96.44 88 HIS A CA 1
ATOM 724 C C . HIS A 1 88 ? 20.391 16.656 20.812 1 96.44 88 HIS A C 1
ATOM 726 O O . HIS A 1 88 ? 21.453 16.797 20.203 1 96.44 88 HIS A O 1
ATOM 732 N N . THR A 1 89 ? 19.906 17.672 21.469 1 94.94 89 THR A N 1
ATOM 733 C CA . THR A 1 89 ? 20.484 19 21.484 1 94.94 89 THR A CA 1
ATOM 734 C C . THR A 1 89 ? 21.703 19.062 22.391 1 94.94 89 THR A C 1
ATOM 736 O O . THR A 1 89 ? 22.562 19.922 22.234 1 94.94 89 THR A O 1
ATOM 739 N N . GLY A 1 90 ? 21.703 18.203 23.422 1 94.44 90 GLY A N 1
ATOM 740 C CA . GLY A 1 90 ? 22.781 18.234 24.406 1 94.44 90 GLY A CA 1
ATOM 741 C C . GLY A 1 90 ? 22.641 19.344 25.422 1 94.44 90 GLY A C 1
ATOM 742 O O . GLY A 1 90 ? 23.531 19.562 26.234 1 94.44 90 GLY A O 1
ATOM 743 N N . LEU A 1 91 ? 21.594 20.047 25.438 1 96 91 LEU A N 1
ATOM 744 C CA . LEU A 1 91 ? 21.359 21.141 26.391 1 96 91 LEU A CA 1
ATOM 745 C C . LEU A 1 91 ? 21.312 20.625 27.812 1 96 91 LEU A C 1
ATOM 747 O O . LEU A 1 91 ? 20.906 19.484 28.062 1 96 91 LEU A O 1
ATOM 751 N N . SER A 1 92 ? 21.656 21.484 28.781 1 97 92 SER A N 1
ATOM 752 C CA . SER A 1 92 ? 21.641 21.109 30.188 1 97 92 SER A CA 1
ATOM 753 C C . SER A 1 92 ? 20.219 20.953 30.703 1 97 92 SER A C 1
ATOM 755 O O . SER A 1 92 ? 19.984 20.312 31.719 1 97 92 SER A O 1
ATOM 757 N N . PHE A 1 93 ? 19.281 21.469 29.984 1 97.94 93 PHE A N 1
ATOM 758 C CA . PHE A 1 93 ? 17.875 21.391 30.359 1 97.94 93 PHE A CA 1
ATOM 759 C C . PHE A 1 93 ? 17.078 20.625 29.312 1 97.94 93 PHE A C 1
ATOM 761 O O . PHE A 1 93 ? 15.938 20.969 29.016 1 97.94 93 PHE A O 1
ATOM 768 N N . CYS A 1 94 ? 17.703 19.656 28.781 1 97.19 94 CYS A N 1
ATOM 769 C CA . CYS A 1 94 ? 17.047 18.812 27.781 1 97.19 94 CYS A CA 1
ATOM 770 C C . CYS A 1 94 ? 15.867 18.078 28.391 1 97.19 94 CYS A C 1
ATOM 772 O O . CYS A 1 94 ? 15.727 18.016 29.609 1 97.19 94 CYS A O 1
ATOM 774 N N . SER A 1 95 ? 15.016 17.547 27.516 1 98.06 95 SER A N 1
ATOM 775 C CA . SER A 1 95 ? 13.797 16.859 27.922 1 98.06 95 SER A CA 1
ATOM 776 C C . SER A 1 95 ? 14.086 15.758 28.938 1 98.06 95 SER A C 1
ATOM 778 O O . SER A 1 95 ? 15.008 14.961 28.75 1 98.06 95 SER A O 1
ATOM 780 N N . GLN A 1 96 ? 13.359 15.734 29.906 1 97.94 96 GLN A N 1
ATOM 781 C CA . GLN A 1 96 ? 13.43 14.672 30.906 1 97.94 96 GLN A CA 1
ATOM 782 C C . GLN A 1 96 ? 12.398 13.586 30.625 1 97.94 96 GLN A C 1
ATOM 784 O O . GLN A 1 96 ? 12.203 12.688 31.453 1 97.94 96 GLN A O 1
ATOM 789 N N . ASN A 1 97 ? 11.68 13.633 29.578 1 97.38 97 ASN A N 1
ATOM 790 C CA . ASN A 1 97 ? 10.727 12.641 29.078 1 97.38 97 ASN A CA 1
ATOM 791 C C . ASN A 1 97 ? 11.203 12.008 27.781 1 97.38 97 ASN A C 1
ATOM 793 O O . ASN A 1 97 ? 10.914 12.523 26.703 1 97.38 97 ASN A O 1
ATOM 797 N N . PRO A 1 98 ? 11.773 10.812 27.906 1 96.25 98 PRO A N 1
ATOM 798 C CA . PRO A 1 98 ? 12.344 10.188 26.703 1 96.25 98 PRO A CA 1
ATOM 799 C C . PRO A 1 98 ? 11.352 10.109 25.547 1 96.25 98 PRO A C 1
ATOM 801 O O . PRO A 1 98 ? 10.195 9.727 25.75 1 96.25 98 PRO A O 1
ATOM 804 N N . GLY A 1 99 ? 11.789 10.531 24.469 1 96.81 99 GLY A N 1
ATOM 805 C CA . GLY A 1 99 ? 10.984 10.422 23.25 1 96.81 99 GLY A CA 1
ATOM 806 C C . GLY A 1 99 ? 10.031 11.586 23.062 1 96.81 99 GLY A C 1
ATOM 807 O O . GLY A 1 99 ? 9.211 11.578 22.141 1 96.81 99 GLY A O 1
ATOM 808 N N . VAL A 1 100 ? 10.055 12.539 23.938 1 97.81 100 VAL A N 1
ATOM 809 C CA . VAL A 1 100 ? 9.18 13.703 23.859 1 97.81 100 VAL A CA 1
ATOM 810 C C . VAL A 1 100 ? 10.016 14.984 23.938 1 97.81 100 VAL A C 1
ATOM 812 O O . VAL A 1 100 ? 10.906 15.102 24.781 1 97.81 100 VAL A O 1
ATOM 815 N N . MET A 1 101 ? 9.758 15.922 23 1 98.19 101 MET A N 1
ATOM 816 C CA . MET A 1 101 ? 10.57 17.141 22.922 1 98.19 101 MET A CA 1
ATOM 817 C C . MET A 1 101 ? 9.742 18.328 22.453 1 98.19 101 MET A C 1
ATOM 819 O O . MET A 1 101 ? 8.898 18.188 21.562 1 98.19 101 MET A O 1
ATOM 823 N N . HIS A 1 102 ? 9.969 19.469 23.047 1 98.06 102 HIS A N 1
ATOM 824 C CA . HIS A 1 102 ? 9.453 20.703 22.453 1 98.06 102 HIS A CA 1
ATOM 825 C C . HIS A 1 102 ? 10.273 21.109 21.234 1 98.06 102 HIS A C 1
ATOM 827 O O . HIS A 1 102 ? 10.938 22.141 21.25 1 98.06 102 HIS A O 1
ATOM 833 N N . ALA A 1 103 ? 10.094 20.406 20.25 1 96.75 103 ALA A N 1
ATOM 834 C CA . ALA A 1 103 ? 10.883 20.609 19.031 1 96.75 103 ALA A CA 1
ATOM 835 C C . ALA A 1 103 ? 10.227 21.641 18.109 1 96.75 103 ALA A C 1
ATOM 837 O O . ALA A 1 103 ? 10.734 21.922 17.031 1 96.75 103 ALA A O 1
ATOM 838 N N . CYS A 1 104 ? 9.102 22.219 18.531 1 96.31 104 CYS A N 1
ATOM 839 C CA . CYS A 1 104 ? 8.422 23.219 17.703 1 96.31 104 CYS A CA 1
ATOM 840 C C . CYS A 1 104 ? 8.422 24.578 18.375 1 96.31 104 CYS A C 1
ATOM 842 O O . CYS A 1 104 ? 7.855 25.547 17.844 1 96.31 104 CYS A O 1
ATOM 844 N N . GLY A 1 105 ? 8.898 24.703 19.594 1 97.88 105 GLY A N 1
ATOM 845 C CA . GLY A 1 105 ? 9.062 25.984 20.234 1 97.88 105 GLY A CA 1
ATOM 846 C C . GLY A 1 105 ? 7.891 26.359 21.125 1 97.88 105 GLY A C 1
ATOM 847 O O . GLY A 1 105 ? 7.77 27.516 21.547 1 97.88 105 GLY A O 1
ATOM 848 N N . HIS A 1 106 ? 7.027 25.359 21.469 1 98.69 106 HIS A N 1
ATOM 849 C CA . HIS A 1 106 ? 5.867 25.703 22.281 1 98.69 106 HIS A CA 1
ATOM 850 C C . HIS A 1 106 ? 6.281 26.062 23.703 1 98.69 106 HIS A C 1
ATOM 852 O O . HIS A 1 106 ? 5.586 26.812 24.391 1 98.69 106 HIS A O 1
ATOM 858 N N . ASP A 1 107 ? 7.418 25.547 24.172 1 98.75 107 ASP A N 1
ATOM 859 C CA . ASP A 1 107 ? 8 25.984 25.422 1 98.75 107 ASP A CA 1
ATOM 860 C C . ASP A 1 107 ? 8.305 27.484 25.391 1 98.75 107 ASP A C 1
ATOM 862 O O . ASP A 1 107 ? 8.102 28.188 26.375 1 98.75 107 ASP A O 1
ATOM 866 N N . CYS A 1 108 ? 8.781 27.969 24.281 1 98.81 108 CYS A N 1
ATOM 867 C CA . CYS A 1 108 ? 9.039 29.391 24.094 1 98.81 108 CYS A CA 1
ATOM 868 C C . CYS A 1 108 ? 7.746 30.188 24.125 1 98.81 108 CYS A C 1
ATOM 870 O O . CYS A 1 108 ? 7.695 31.266 24.719 1 98.81 108 CYS A O 1
ATOM 872 N N . HIS A 1 109 ? 6.703 29.672 23.516 1 98.88 109 HIS A N 1
ATOM 873 C CA . HIS A 1 109 ? 5.418 30.359 23.516 1 98.88 109 HIS A CA 1
ATOM 874 C C . HIS A 1 109 ? 4.871 30.516 24.938 1 98.88 109 HIS A C 1
ATOM 876 O O . HIS A 1 109 ? 4.383 31.578 25.312 1 98.88 109 HIS A O 1
ATOM 882 N N . ILE A 1 110 ? 4.961 29.406 25.688 1 98.88 110 ILE A N 1
ATOM 883 C CA . ILE A 1 110 ? 4.539 29.438 27.078 1 98.88 110 ILE A CA 1
ATOM 884 C C . ILE A 1 110 ? 5.293 30.547 27.828 1 98.88 110 ILE A C 1
ATOM 886 O O . ILE A 1 110 ? 4.68 31.391 28.469 1 98.88 110 ILE A O 1
ATOM 890 N N . ALA A 1 111 ? 6.574 30.516 27.672 1 98.94 111 ALA A N 1
ATOM 891 C CA . ALA A 1 111 ? 7.441 31.438 28.406 1 98.94 111 ALA A CA 1
ATOM 892 C C . ALA A 1 111 ? 7.172 32.875 28 1 98.94 111 ALA A C 1
ATOM 894 O O . ALA A 1 111 ? 7.098 33.781 28.844 1 98.94 111 ALA A O 1
ATOM 895 N N . MET A 1 112 ? 7.07 33.156 26.719 1 98.94 112 MET A N 1
ATOM 896 C CA . MET A 1 112 ? 6.832 34.5 26.219 1 98.94 112 MET A CA 1
ATOM 897 C C . MET A 1 112 ? 5.496 35.031 26.734 1 98.94 112 MET A C 1
ATOM 899 O O . MET A 1 112 ? 5.41 36.188 27.156 1 98.94 112 MET A O 1
ATOM 903 N N . LEU A 1 113 ? 4.48 34.219 26.672 1 98.94 113 LEU A N 1
ATOM 904 C CA . LEU A 1 113 ? 3.168 34.688 27.109 1 98.94 113 LEU A CA 1
ATOM 905 C C . LEU A 1 113 ? 3.143 34.906 28.625 1 98.94 113 LEU A C 1
ATOM 907 O O . LEU A 1 113 ? 2.584 35.875 29.094 1 98.94 113 LEU A O 1
ATOM 911 N N . LEU A 1 114 ? 3.77 33.969 29.406 1 98.94 114 LEU A N 1
ATOM 912 C CA . LEU A 1 114 ? 3.893 34.188 30.844 1 98.94 114 LEU A CA 1
ATOM 913 C C . LEU A 1 114 ? 4.617 35.5 31.125 1 98.94 114 LEU A C 1
ATOM 915 O O . LEU A 1 114 ? 4.207 36.25 32 1 98.94 114 LEU A O 1
ATOM 919 N N . GLY A 1 115 ? 5.684 35.719 30.422 1 98.88 115 GLY A N 1
ATOM 920 C CA . GLY A 1 115 ? 6.371 37 30.547 1 98.88 115 GLY A CA 1
ATOM 921 C C . GLY A 1 115 ? 5.492 38.188 30.203 1 98.88 115 GLY A C 1
ATOM 922 O O . GLY A 1 115 ? 5.508 39.188 30.922 1 98.88 115 GLY A O 1
ATOM 923 N N . GLY A 1 116 ? 4.773 38.094 29.078 1 98.81 116 GLY A N 1
ATOM 924 C CA . GLY A 1 116 ? 3.84 39.156 28.703 1 98.81 116 GLY A CA 1
ATOM 925 C C . GLY A 1 116 ? 2.811 39.438 29.781 1 98.81 116 GLY A C 1
ATOM 926 O O . GLY A 1 116 ? 2.494 40.594 30.047 1 98.81 116 GLY A O 1
ATOM 927 N N . ILE A 1 117 ? 2.303 38.406 30.422 1 98.81 117 ILE A N 1
ATOM 928 C CA . ILE A 1 117 ? 1.322 38.531 31.5 1 98.81 117 ILE A CA 1
ATOM 929 C C . ILE A 1 117 ? 1.932 39.312 32.656 1 98.81 117 ILE A C 1
ATOM 931 O O . ILE A 1 117 ? 1.296 40.188 33.219 1 98.81 117 ILE A O 1
ATOM 935 N N . ARG A 1 118 ? 3.137 38.969 33.031 1 98.38 118 ARG A N 1
ATOM 936 C CA . ARG A 1 118 ? 3.826 39.656 34.125 1 98.38 118 ARG A CA 1
ATOM 937 C C . ARG A 1 118 ? 3.93 41.156 33.844 1 98.38 118 ARG A C 1
ATOM 939 O O . ARG A 1 118 ? 3.707 41.969 34.719 1 98.38 118 ARG A O 1
ATOM 946 N N . LEU A 1 119 ? 4.273 41.469 32.625 1 98.62 119 LEU A N 1
ATOM 947 C CA . LEU A 1 119 ? 4.398 42.875 32.25 1 98.62 119 LEU A CA 1
ATOM 948 C C . LEU A 1 119 ? 3.049 43.594 32.312 1 98.62 119 LEU A C 1
ATOM 950 O O . LEU A 1 119 ? 2.957 44.719 32.781 1 98.62 119 LEU A O 1
ATOM 954 N N . LEU A 1 120 ? 2.035 42.938 31.859 1 98.56 120 LEU A N 1
ATOM 955 C CA . LEU A 1 120 ? 0.692 43.5 31.859 1 98.56 120 LEU A CA 1
ATOM 956 C C . LEU A 1 120 ? 0.18 43.688 33.281 1 98.56 120 LEU A C 1
ATOM 958 O O . LEU A 1 120 ? -0.466 44.688 33.594 1 98.56 120 LEU A O 1
ATOM 962 N N . MET A 1 121 ? 0.457 42.719 34.125 1 98.25 121 MET A N 1
ATOM 963 C CA . MET A 1 121 ? 0.025 42.781 35.5 1 98.25 121 MET A CA 1
ATOM 964 C C . MET A 1 121 ? 0.672 43.969 36.219 1 98.25 121 MET A C 1
ATOM 966 O O . MET A 1 121 ? 0.052 44.594 37.094 1 98.25 121 MET A O 1
ATOM 970 N N . ALA A 1 122 ? 1.92 44.25 35.812 1 97.19 122 ALA A N 1
ATOM 971 C CA . ALA A 1 122 ? 2.631 45.406 36.406 1 97.19 122 ALA A CA 1
ATOM 972 C C . ALA A 1 122 ? 1.987 46.719 35.969 1 97.19 122 ALA A C 1
ATOM 974 O O . ALA A 1 122 ? 2.154 47.719 36.656 1 97.19 122 ALA A O 1
ATOM 975 N N . GLN A 1 123 ? 1.225 46.688 34.938 1 96.38 123 GLN A N 1
ATOM 976 C CA . GLN A 1 123 ? 0.579 47.906 34.438 1 96.38 123 GLN A CA 1
ATOM 977 C C . GLN A 1 123 ? -0.939 47.75 34.406 1 96.38 123 GLN A C 1
ATOM 979 O O . GLN A 1 123 ? -1.634 48.438 33.656 1 96.38 123 GLN A O 1
ATOM 984 N N . LYS A 1 124 ? -1.403 46.906 35.188 1 97.25 124 LYS A N 1
ATOM 985 C CA . LYS A 1 124 ? -2.807 46.5 35.156 1 97.25 124 LYS A CA 1
ATOM 986 C C . LYS A 1 124 ? -3.725 47.719 35.375 1 97.25 124 LYS A C 1
ATOM 988 O O . LYS A 1 124 ? -4.766 47.812 34.719 1 97.25 124 LYS A O 1
ATOM 993 N N . GLU A 1 125 ? -3.35 48.625 36.219 1 96.75 125 GLU A N 1
ATOM 994 C CA . GLU A 1 125 ? -4.188 49.75 36.625 1 96.75 125 GLU A CA 1
ATOM 995 C C . GLU A 1 125 ? -4.352 50.75 35.469 1 96.75 125 GLU A C 1
ATOM 997 O O . GLU A 1 125 ? -5.289 51.531 35.438 1 96.75 125 GLU A O 1
ATOM 1002 N N . GLN A 1 126 ? -3.512 50.656 34.5 1 95.88 126 GLN A N 1
ATOM 1003 C CA . GLN A 1 126 ? -3.535 51.594 33.375 1 95.88 126 GLN A CA 1
ATOM 1004 C C . GLN A 1 126 ? -4.27 51 32.188 1 95.88 126 GLN A C 1
ATOM 1006 O O . GLN A 1 126 ? -4.562 51.719 31.219 1 95.88 126 GLN A O 1
ATOM 1011 N N . LEU A 1 127 ? -4.609 49.781 32.219 1 97.12 127 LEU A N 1
ATOM 1012 C CA . LEU A 1 127 ? -5.254 49.125 31.094 1 97.12 127 LEU A CA 1
ATOM 1013 C C . LEU A 1 127 ? -6.703 49.562 30.953 1 97.12 127 LEU A C 1
ATOM 1015 O O . LEU A 1 127 ? -7.465 49.531 31.922 1 97.12 127 LEU A O 1
ATOM 1019 N N . LYS A 1 128 ? -7.094 49.938 29.781 1 96.94 128 LYS A N 1
ATOM 1020 C CA . LYS A 1 128 ? -8.422 50.469 29.531 1 96.94 128 LYS A CA 1
ATOM 1021 C C . LYS A 1 128 ? -9.422 49.375 29.203 1 96.94 128 LYS A C 1
ATOM 1023 O O . LYS A 1 128 ? -10.617 49.625 29.078 1 96.94 128 LYS A O 1
ATOM 1028 N N . GLY A 1 129 ? -8.992 48.219 29.109 1 97.81 129 GLY A N 1
ATOM 1029 C CA . GLY A 1 129 ? -9.82 47.062 28.797 1 97.81 129 GLY A CA 1
ATOM 1030 C C . GLY A 1 129 ? -9.305 45.781 29.422 1 97.81 129 GLY A C 1
ATOM 1031 O O . GLY A 1 129 ? -8.586 45.812 30.422 1 97.81 129 GLY A O 1
ATOM 1032 N N . ASN A 1 130 ? -9.805 44.656 28.812 1 98.06 130 ASN A N 1
ATOM 1033 C CA . ASN A 1 130 ? -9.477 43.375 29.391 1 98.06 130 ASN A CA 1
ATOM 1034 C C . ASN A 1 130 ? -8.562 42.562 28.484 1 98.06 130 ASN A C 1
ATOM 1036 O O . ASN A 1 130 ? -8.562 42.75 27.266 1 98.06 130 ASN A O 1
ATOM 1040 N N . VAL A 1 131 ? -7.762 41.75 29.109 1 98.69 131 VAL A N 1
ATOM 1041 C CA . VAL A 1 131 ? -6.891 40.812 28.391 1 98.69 131 VAL A CA 1
ATOM 1042 C C . VAL A 1 131 ? -7.23 39.375 28.797 1 98.69 131 VAL A C 1
ATOM 1044 O O . VAL A 1 131 ? -7.082 39 29.953 1 98.69 131 VAL A O 1
ATOM 1047 N N . LYS A 1 132 ? -7.738 38.625 27.812 1 98.75 132 LYS A N 1
ATOM 1048 C CA . LYS A 1 132 ? -8.039 37.219 28.016 1 98.75 132 LYS A CA 1
ATOM 1049 C C . LYS A 1 132 ? -6.93 36.344 27.469 1 98.75 132 LYS A C 1
ATOM 1051 O O . LYS A 1 132 ? -6.504 36.5 26.312 1 98.75 132 LYS A O 1
ATOM 1056 N N . ILE A 1 133 ? -6.457 35.469 28.312 1 98.81 133 ILE A N 1
ATOM 1057 C CA . ILE A 1 133 ? -5.266 34.688 27.984 1 98.81 133 ILE A CA 1
ATOM 1058 C C . ILE A 1 133 ? -5.621 33.188 27.891 1 98.81 133 ILE A C 1
ATOM 1060 O O . ILE A 1 133 ? -6.312 32.656 28.75 1 98.81 133 ILE A O 1
ATOM 1064 N N . ILE A 1 134 ? -5.137 32.562 26.781 1 98.88 134 ILE A N 1
ATOM 1065 C CA . ILE A 1 134 ? -5.352 31.125 26.672 1 98.88 134 ILE A CA 1
ATOM 1066 C C . ILE A 1 134 ? -4.016 30.422 26.438 1 98.88 134 ILE A C 1
ATOM 1068 O O . ILE A 1 134 ? -3.221 30.844 25.609 1 98.88 134 ILE A O 1
ATOM 1072 N N . PHE A 1 135 ? -3.709 29.453 27.25 1 98.88 135 PHE A N 1
ATOM 1073 C CA . PHE A 1 135 ? -2.697 28.438 26.984 1 98.88 135 PHE A CA 1
ATOM 1074 C C . PHE A 1 135 ? -3.332 27.172 26.391 1 98.88 135 PHE A C 1
ATOM 1076 O O . PHE A 1 135 ? -3.93 26.391 27.125 1 98.88 135 PHE A O 1
ATOM 1083 N N . GLN A 1 136 ? -3.164 27.031 25.109 1 98.75 136 GLN A N 1
ATOM 1084 C CA . GLN A 1 136 ? -3.916 26.078 24.297 1 98.75 136 GLN A CA 1
ATOM 1085 C C . GLN A 1 136 ? -3.199 24.719 24.234 1 98.75 136 GLN A C 1
ATOM 1087 O O . GLN A 1 136 ? -1.999 24.672 23.953 1 98.75 136 GLN A O 1
ATOM 1092 N N . ALA A 1 137 ? -3.914 23.625 24.406 1 98.31 137 ALA A N 1
ATOM 1093 C CA . ALA A 1 137 ? -3.377 22.266 24.281 1 98.31 137 ALA A CA 1
ATOM 1094 C C . ALA A 1 137 ? -3.486 21.781 22.828 1 98.31 137 ALA A C 1
ATOM 1096 O O . ALA A 1 137 ? -4.332 22.25 22.078 1 98.31 137 ALA A O 1
ATOM 1097 N N . ALA A 1 138 ? -2.609 20.953 22.422 1 97.56 138 ALA A N 1
ATOM 1098 C CA . ALA A 1 138 ? -2.723 20 21.312 1 97.56 138 ALA A CA 1
ATOM 1099 C C . ALA A 1 138 ? -2.725 20.734 19.969 1 97.56 138 ALA A C 1
ATOM 1101 O O . ALA A 1 138 ? -3.529 20.422 19.094 1 97.56 138 ALA A O 1
ATOM 1102 N N . GLU A 1 139 ? -1.916 21.734 19.812 1 96 139 GLU A N 1
ATOM 1103 C CA . GLU A 1 139 ? -1.774 22.406 18.531 1 96 139 GLU A CA 1
ATOM 1104 C C . GLU A 1 139 ? -1.251 21.453 17.469 1 96 139 GLU A C 1
ATOM 1106 O O . GLU A 1 139 ? -1.699 21.5 16.312 1 96 139 GLU A O 1
ATOM 1111 N N . GLU A 1 140 ? -0.375 20.578 17.828 1 92.88 140 GLU A N 1
ATOM 1112 C CA . GLU A 1 140 ? 0.296 19.672 16.891 1 92.88 140 GLU A CA 1
ATOM 1113 C C . GLU A 1 140 ? -0.685 18.672 16.281 1 92.88 140 GLU A C 1
ATOM 1115 O O . GLU A 1 140 ? -0.385 18.047 15.273 1 92.88 140 GLU A O 1
ATOM 1120 N N . SER A 1 141 ? -1.834 18.609 16.906 1 90.69 141 SER A N 1
ATOM 1121 C CA . SER A 1 141 ? -2.895 17.781 16.328 1 90.69 141 SER A CA 1
ATOM 1122 C C . SER A 1 141 ? -3.594 18.516 15.188 1 90.69 141 SER A C 1
ATOM 1124 O O . SER A 1 141 ? -4.336 17.906 14.422 1 90.69 141 SER A O 1
ATOM 1126 N N . CYS A 1 142 ? -3.426 19.75 15.047 1 90.12 142 CYS A N 1
ATOM 1127 C CA . CYS A 1 142 ? -3.973 20.641 14.031 1 90.12 142 CYS A CA 1
ATOM 1128 C C . CYS A 1 142 ? -5.434 20.969 14.328 1 90.12 142 CYS A C 1
ATOM 1130 O O . CYS A 1 142 ? -6.086 21.672 13.547 1 90.12 142 CYS A O 1
ATOM 1132 N N . HIS A 1 143 ? -5.938 20.453 15.453 1 90.94 143 HIS A N 1
ATOM 1133 C CA . HIS A 1 143 ? -7.344 20.766 15.695 1 90.94 143 HIS A CA 1
ATOM 1134 C C . HIS A 1 143 ? -7.602 21.031 17.172 1 90.94 143 HIS A C 1
ATOM 1136 O O . HIS A 1 143 ? -8.758 21.125 17.594 1 90.94 143 HIS A O 1
ATOM 1142 N N . GLY A 1 144 ? -6.652 21.203 17.969 1 95.38 144 GLY A N 1
ATOM 1143 C CA . GLY A 1 144 ? -6.809 21.438 19.406 1 95.38 144 GLY A CA 1
ATOM 1144 C C . GLY A 1 144 ? -7.59 22.688 19.719 1 95.38 144 GLY A C 1
ATOM 1145 O O . GLY A 1 144 ? -8.383 22.719 20.656 1 95.38 144 GLY A O 1
ATOM 1146 N N . ALA A 1 145 ? -7.434 23.688 18.922 1 97.38 145 ALA A N 1
ATOM 1147 C CA . ALA A 1 145 ? -8.062 24.984 19.141 1 97.38 145 ALA A CA 1
ATOM 1148 C C . ALA A 1 145 ? -9.586 24.875 19.031 1 97.38 145 ALA A C 1
ATOM 1150 O O . ALA A 1 145 ? -10.312 25.688 19.609 1 97.38 145 ALA A O 1
ATOM 1151 N N . GLN A 1 146 ? -10.062 23.922 18.281 1 96.56 146 GLN A N 1
ATOM 1152 C CA . GLN A 1 146 ? -11.492 23.766 18.047 1 96.56 146 GLN A CA 1
ATOM 1153 C C . GLN A 1 146 ? -12.258 23.641 19.359 1 96.56 146 GLN A C 1
ATOM 1155 O O . GLN A 1 146 ? -13.344 24.203 19.5 1 96.56 146 GLN A O 1
ATOM 1160 N N . TYR A 1 147 ? -11.727 22.938 20.266 1 97.12 147 TYR A N 1
ATOM 1161 C CA . TYR A 1 147 ? -12.383 22.703 21.547 1 97.12 147 TYR A CA 1
ATOM 1162 C C . TYR A 1 147 ? -12.688 24.016 22.25 1 97.12 147 TYR A C 1
ATOM 1164 O O . TYR A 1 147 ? -13.812 24.219 22.719 1 97.12 147 TYR A O 1
ATOM 1172 N N . TYR A 1 148 ? -11.742 24.891 22.359 1 98.25 148 TYR A N 1
ATOM 1173 C CA . TYR A 1 148 ? -11.875 26.125 23.109 1 98.25 148 TYR A CA 1
ATOM 1174 C C . TYR A 1 148 ? -12.891 27.062 22.469 1 98.25 148 TYR A C 1
ATOM 1176 O O . TYR A 1 148 ? -13.656 27.734 23.156 1 98.25 148 TYR A O 1
ATOM 1184 N N . VAL A 1 149 ? -12.828 27.094 21.125 1 98 149 VAL A N 1
ATOM 1185 C CA . VAL A 1 149 ? -13.789 27.891 20.375 1 98 149 VAL A CA 1
ATOM 1186 C C . VAL A 1 149 ? -15.203 27.391 20.656 1 98 149 VAL A C 1
ATOM 1188 O O . VAL A 1 149 ? -16.109 28.188 20.922 1 98 149 VAL A O 1
ATOM 1191 N N . GLU A 1 150 ? -15.391 26.109 20.656 1 97.19 150 GLU A N 1
ATOM 1192 C CA . GLU A 1 150 ? -16.703 25.5 20.844 1 97.19 150 GLU A CA 1
ATOM 1193 C C . GLU A 1 150 ? -17.188 25.656 22.281 1 97.19 150 GLU A C 1
ATOM 1195 O O . GLU A 1 150 ? -18.391 25.609 22.547 1 97.19 150 GLU A O 1
ATOM 1200 N N . HIS A 1 151 ? -16.281 25.875 23.156 1 97.44 151 HIS A N 1
ATOM 1201 C CA . HIS A 1 151 ? -16.656 25.969 24.562 1 97.44 151 HIS A CA 1
ATOM 1202 C C . HIS A 1 151 ? -16.656 27.422 25.031 1 97.44 151 HIS A C 1
ATOM 1204 O O . HIS A 1 151 ? -16.469 27.703 26.219 1 97.44 151 HIS A O 1
ATOM 1210 N N . GLY A 1 152 ? -16.688 28.328 24.141 1 97.44 152 GLY A N 1
ATOM 1211 C CA . GLY A 1 152 ? -17.078 29.703 24.438 1 97.44 152 GLY A CA 1
ATOM 1212 C C . GLY A 1 152 ? -15.922 30.594 24.828 1 97.44 152 GLY A C 1
ATOM 1213 O O . GLY A 1 152 ? -16.125 31.703 25.344 1 97.44 152 GLY A O 1
ATOM 1214 N N . PHE A 1 153 ? -14.711 30.219 24.625 1 97.81 153 PHE A N 1
ATOM 1215 C CA . PHE A 1 153 ? -13.578 31.047 25 1 97.81 153 PHE A CA 1
ATOM 1216 C C . PHE A 1 153 ? -13.672 32.406 24.359 1 97.81 153 PHE A C 1
ATOM 1218 O O . PHE A 1 153 ? -13.258 33.406 24.938 1 97.81 153 PHE A O 1
ATOM 1225 N N . LEU A 1 154 ? -14.234 32.469 23.172 1 98.31 154 LEU A N 1
ATOM 1226 C CA . LEU A 1 154 ? -14.18 33.719 22.391 1 98.31 154 LEU A CA 1
ATOM 1227 C C . LEU A 1 154 ? -15.445 34.531 22.578 1 98.31 154 LEU A C 1
ATOM 1229 O O . LEU A 1 154 ? -15.609 35.594 21.938 1 98.31 154 LEU A O 1
ATOM 1233 N N . ASP A 1 155 ? -16.359 34.188 23.406 1 97.44 155 ASP A N 1
ATOM 1234 C CA . ASP A 1 155 ? -17.672 34.812 23.516 1 97.44 155 ASP A CA 1
ATOM 1235 C C . ASP A 1 155 ? -17.562 36.281 23.891 1 97.44 155 ASP A C 1
ATOM 1237 O O . ASP A 1 155 ? -18.422 37.094 23.547 1 97.44 155 ASP A O 1
ATOM 1241 N N . ASP A 1 156 ? -16.531 36.656 24.547 1 97.31 156 ASP A N 1
ATOM 1242 C CA . ASP A 1 156 ? -16.359 38.031 25.016 1 97.31 156 ASP A CA 1
ATOM 1243 C C . ASP A 1 156 ? -15.055 38.625 24.5 1 97.31 156 ASP A C 1
ATOM 1245 O O . ASP A 1 156 ? -14.461 39.5 25.141 1 97.31 156 ASP A O 1
ATOM 1249 N N . VAL A 1 157 ? -14.594 38.156 23.359 1 98.25 157 VAL A N 1
ATOM 1250 C CA . VAL A 1 157 ? -13.305 38.562 22.812 1 98.25 157 VAL A CA 1
ATOM 1251 C C . VAL A 1 157 ? -13.508 39.406 21.562 1 98.25 157 VAL A C 1
ATOM 1253 O O . VAL A 1 157 ? -14.32 39.062 20.703 1 98.25 157 VAL A O 1
ATOM 1256 N N . ASN A 1 158 ? -12.805 40.5 21.484 1 98.12 158 ASN A N 1
ATOM 1257 C CA . ASN A 1 158 ? -12.93 41.375 20.344 1 98.12 158 ASN A CA 1
ATOM 1258 C C . ASN A 1 158 ? -11.883 41.062 19.281 1 98.12 158 ASN A C 1
ATOM 1260 O O . ASN A 1 158 ? -12.109 41.312 18.078 1 98.12 158 ASN A O 1
ATOM 1264 N N . ALA A 1 159 ? -10.742 40.625 19.641 1 98.5 159 ALA A N 1
ATOM 1265 C CA . ALA A 1 159 ? -9.648 40.25 18.75 1 98.5 159 ALA A CA 1
AT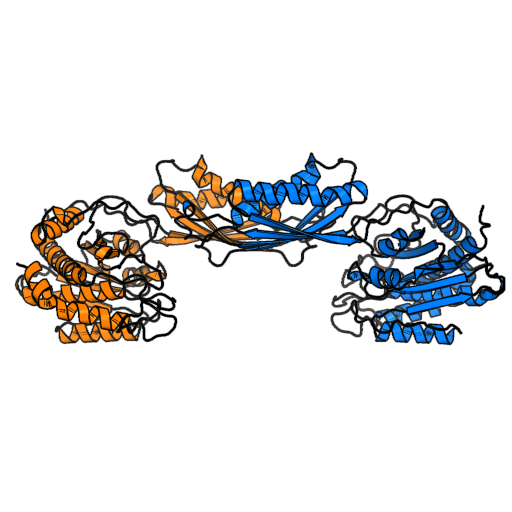OM 1266 C C . ALA A 1 159 ? -8.672 39.312 19.438 1 98.5 159 ALA A C 1
ATOM 1268 O O . ALA A 1 159 ? -8.688 39.156 20.656 1 98.5 159 ALA A O 1
ATOM 1269 N N . ILE A 1 160 ? -7.879 38.656 18.578 1 98.69 160 ILE A N 1
ATOM 1270 C CA . ILE A 1 160 ? -6.93 37.688 19.156 1 98.69 160 ILE A CA 1
ATOM 1271 C C . ILE A 1 160 ? -5.559 37.906 18.516 1 98.69 160 ILE A C 1
ATOM 1273 O O . ILE A 1 160 ? -5.457 38.219 17.328 1 98.69 160 ILE A O 1
ATOM 1277 N N . TYR A 1 161 ? -4.551 37.75 19.375 1 98.62 161 TYR A N 1
ATOM 1278 C CA . TYR A 1 161 ? -3.148 37.844 18.984 1 98.62 161 TYR A CA 1
ATOM 1279 C C . TYR A 1 161 ? -2.4 36.562 19.281 1 98.62 161 TYR A C 1
ATOM 1281 O O . TYR A 1 161 ? -2.609 35.938 20.328 1 98.62 161 TYR A O 1
ATOM 1289 N N . GLY A 1 162 ? -1.618 36.156 18.297 1 98.25 162 GLY A N 1
ATOM 1290 C CA . GLY A 1 162 ? -0.731 35.031 18.484 1 98.25 162 GLY A CA 1
ATOM 1291 C C . GLY A 1 162 ? 0.582 35.156 17.734 1 98.25 162 GLY A C 1
ATOM 1292 O O . GLY A 1 162 ? 0.674 35.906 16.766 1 98.25 162 GLY A O 1
ATOM 1293 N N . VAL A 1 163 ? 1.603 34.469 18.203 1 98.06 163 VAL A N 1
ATOM 1294 C CA . VAL A 1 163 ? 2.9 34.438 17.547 1 98.06 163 VAL A CA 1
ATOM 1295 C C . VAL A 1 163 ? 3.508 33.062 17.641 1 98.06 163 VAL A C 1
ATOM 1297 O O . VAL A 1 163 ? 3.203 32.281 18.562 1 98.06 163 VAL A O 1
ATOM 1300 N N . HIS A 1 164 ? 4.234 32.75 16.641 1 98.38 164 HIS A N 1
ATOM 1301 C CA . HIS A 1 164 ? 5.027 31.516 16.641 1 98.38 164 HIS A CA 1
ATOM 1302 C C . HIS A 1 164 ? 6.516 31.812 16.547 1 98.38 164 HIS A C 1
ATOM 1304 O O . HIS A 1 164 ? 6.945 32.594 15.703 1 98.38 164 HIS A O 1
ATOM 1310 N N . ILE A 1 165 ? 7.273 31.312 17.484 1 98.31 165 ILE A N 1
ATOM 1311 C CA . ILE A 1 165 ? 8.727 31.375 17.344 1 98.31 165 ILE A CA 1
ATOM 1312 C C . ILE A 1 165 ? 9.164 30.547 16.141 1 98.31 165 ILE A C 1
ATOM 1314 O O . ILE A 1 165 ? 8.633 29.453 15.906 1 98.31 165 ILE A O 1
ATOM 1318 N N . TRP A 1 166 ? 10.07 31.062 15.328 1 97 166 TRP A N 1
ATOM 1319 C CA . TRP A 1 166 ? 10.32 30.406 14.047 1 97 166 TRP A CA 1
ATOM 1320 C C . TRP A 1 166 ? 11.82 30.266 13.797 1 97 166 TRP A C 1
ATOM 1322 O O . TRP A 1 166 ? 12.547 31.266 13.742 1 97 166 TRP A O 1
ATOM 1332 N N . GLY A 1 167 ? 12.234 29.047 13.539 1 95.38 167 GLY A N 1
ATOM 1333 C CA . GLY A 1 167 ? 13.648 28.719 13.438 1 95.38 167 GLY A CA 1
ATOM 1334 C C . GLY A 1 167 ? 14.266 29.125 12.102 1 95.38 167 GLY A C 1
ATOM 1335 O O . GLY A 1 167 ? 15.484 29.156 11.969 1 95.38 167 GLY A O 1
ATOM 1336 N N . ASP A 1 168 ? 13.469 29.531 11.086 1 94.94 168 ASP A N 1
ATOM 1337 C CA . ASP A 1 168 ? 13.992 29.938 9.789 1 94.94 168 ASP A CA 1
ATOM 1338 C C . ASP A 1 168 ? 14.086 31.453 9.688 1 94.94 168 ASP A C 1
ATOM 1340 O O . ASP A 1 168 ? 14.562 32 8.688 1 94.94 168 ASP A O 1
ATOM 1344 N N . LEU A 1 169 ? 13.594 32.125 10.648 1 96.69 169 LEU A N 1
ATOM 1345 C CA . LEU A 1 169 ? 13.688 33.562 10.719 1 96.69 169 LEU A CA 1
ATOM 1346 C C . LEU A 1 169 ? 14.805 34 11.664 1 96.69 169 LEU A C 1
ATOM 1348 O O . LEU A 1 169 ? 14.875 33.5 12.797 1 96.69 169 LEU A O 1
ATOM 1352 N N . ASP A 1 170 ? 15.602 34.875 11.273 1 97.44 170 ASP A N 1
ATOM 1353 C CA . ASP A 1 170 ? 16.766 35.281 12.047 1 97.44 170 ASP A CA 1
ATOM 1354 C C . ASP A 1 170 ? 16.359 36.031 13.312 1 97.44 170 ASP A C 1
ATOM 1356 O O . ASP A 1 170 ? 15.461 36.844 13.281 1 97.44 170 ASP A O 1
ATOM 1360 N N . ALA A 1 171 ? 16.906 35.688 14.477 1 96.44 171 ALA A N 1
ATOM 1361 C CA . ALA A 1 171 ? 16.859 36.531 15.664 1 96.44 171 ALA A CA 1
ATOM 1362 C C . ALA A 1 171 ? 17.609 37.844 15.43 1 96.44 171 ALA A C 1
ATOM 1364 O O . ALA A 1 171 ? 18.656 37.844 14.781 1 96.44 171 ALA A O 1
ATOM 1365 N N . PRO A 1 172 ? 17.219 38.906 15.844 1 96.94 172 PRO A N 1
ATOM 1366 C CA . PRO A 1 172 ? 16.062 39.062 16.734 1 96.94 172 PRO A CA 1
ATOM 1367 C C . PRO A 1 172 ? 14.805 39.531 15.992 1 96.94 172 PRO A C 1
ATOM 1369 O O . PRO A 1 172 ? 13.93 40.156 16.594 1 96.94 172 PRO A O 1
ATOM 1372 N N . TYR A 1 173 ? 14.727 39.375 14.695 1 97.69 173 TYR A N 1
ATOM 1373 C CA . TYR A 1 173 ? 13.703 39.969 13.852 1 97.69 173 TYR A CA 1
ATOM 1374 C C . TYR A 1 173 ? 12.352 39.312 14.086 1 97.69 173 TYR A C 1
ATOM 1376 O O . TYR A 1 173 ? 12.281 38.188 14.586 1 97.69 173 TYR A O 1
ATOM 1384 N N . MET A 1 174 ? 11.312 40.062 13.773 1 98.44 174 MET A N 1
ATOM 1385 C CA . MET A 1 174 ? 9.93 39.594 13.844 1 98.44 174 MET A CA 1
ATOM 1386 C C . MET A 1 174 ? 9.219 39.812 12.508 1 98.44 174 MET A C 1
ATOM 1388 O O . MET A 1 174 ? 9.719 40.531 11.641 1 98.44 174 MET A O 1
ATOM 1392 N N . ASN A 1 175 ? 8.109 39.156 12.328 1 98.31 175 ASN A N 1
ATOM 1393 C CA . ASN A 1 175 ? 7.328 39.281 11.109 1 98.31 175 ASN A CA 1
ATOM 1394 C C . ASN A 1 175 ? 5.832 39.406 11.398 1 98.31 175 ASN A C 1
ATOM 1396 O O . ASN A 1 175 ? 5.273 38.531 12.094 1 98.31 175 ASN A O 1
ATOM 1400 N N . PHE A 1 176 ? 5.223 40.469 11.055 1 98.06 176 PHE A N 1
ATOM 1401 C CA . PHE A 1 176 ? 3.781 40.688 11.039 1 98.06 176 PHE A CA 1
ATOM 1402 C C . PHE A 1 176 ? 3.336 41.25 9.695 1 98.06 176 PHE A C 1
ATOM 1404 O O . PHE A 1 176 ? 3.387 42.469 9.484 1 98.06 176 PHE A O 1
ATOM 1411 N N . GLU A 1 177 ? 2.93 40.406 8.773 1 97.06 177 GLU A N 1
ATOM 1412 C CA . GLU A 1 177 ? 2.564 40.844 7.426 1 97.06 177 GLU A CA 1
ATOM 1413 C C . GLU A 1 177 ? 1.094 40.562 7.133 1 97.06 177 GLU A C 1
ATOM 1415 O O . GLU A 1 177 ? 0.528 39.594 7.652 1 97.06 177 GLU A O 1
ATOM 1420 N N . SER A 1 178 ? 0.572 41.438 6.32 1 97.44 178 SER A N 1
ATOM 1421 C CA . SER A 1 178 ? -0.804 41.25 5.867 1 97.44 178 SER A CA 1
ATOM 1422 C C . SER A 1 178 ? -0.906 40.125 4.844 1 97.44 178 SER A C 1
ATOM 1424 O O . SER A 1 178 ? 0.079 39.812 4.184 1 97.44 178 SER A O 1
ATOM 1426 N N . GLY A 1 179 ? -2.152 39.531 4.719 1 96.06 179 GLY A N 1
ATOM 1427 C CA . GLY A 1 179 ? -2.408 38.531 3.695 1 96.06 179 GLY A CA 1
ATOM 1428 C C . GLY A 1 179 ? -2.186 37.125 4.184 1 96.06 179 GLY A C 1
ATOM 1429 O O . GLY A 1 179 ? -2.135 36.875 5.391 1 96.06 179 GLY A O 1
ATOM 1430 N N . PRO A 1 180 ? -2.166 36.219 3.219 1 96.25 180 PRO A N 1
ATOM 1431 C CA . PRO A 1 180 ? -1.952 34.812 3.584 1 96.25 180 PRO A CA 1
ATOM 1432 C C . PRO A 1 180 ? -0.594 34.562 4.238 1 96.25 180 PRO A C 1
ATOM 1434 O O . PRO A 1 180 ? 0.428 35.062 3.746 1 96.25 180 PRO A O 1
ATOM 1437 N N . ARG A 1 181 ? -0.631 33.812 5.344 1 97.31 181 ARG A N 1
ATOM 1438 C CA . ARG A 1 181 ? 0.604 33.562 6.07 1 97.31 181 ARG A CA 1
ATOM 1439 C C . ARG A 1 181 ? 0.885 32.062 6.129 1 97.31 181 ARG A C 1
ATOM 1441 O O . ARG A 1 181 ? 2.02 31.625 5.91 1 97.31 181 ARG A O 1
ATOM 1448 N N . MET A 1 182 ? -0.118 31.234 6.477 1 97 182 MET A N 1
ATOM 1449 C CA . MET A 1 182 ? -0.015 29.781 6.562 1 97 182 MET A CA 1
ATOM 1450 C C . MET A 1 182 ? -1.186 29.109 5.855 1 97 182 MET A C 1
ATOM 1452 O O . MET A 1 182 ? -2.283 29.656 5.797 1 97 182 MET A O 1
ATOM 1456 N N . ALA A 1 183 ? -0.959 27.938 5.316 1 97 183 ALA A N 1
ATOM 1457 C CA . ALA A 1 183 ? -1.953 27.25 4.488 1 97 183 ALA A CA 1
ATOM 1458 C C . ALA A 1 183 ? -2.986 26.531 5.352 1 97 183 ALA A C 1
ATOM 1460 O O . ALA A 1 183 ? -2.764 26.328 6.543 1 97 183 ALA A O 1
ATOM 1461 N N . SER A 1 184 ? -4.133 26.25 4.742 1 96.94 184 SER A N 1
ATOM 1462 C CA . SER A 1 184 ? -5.098 25.328 5.34 1 96.94 184 SER A CA 1
ATOM 1463 C C . SER A 1 184 ? -4.547 23.906 5.387 1 96.94 184 SER A C 1
ATOM 1465 O O . SER A 1 184 ? -3.543 23.609 4.738 1 96.94 184 SER A O 1
ATOM 1467 N N . CYS A 1 185 ? -5.176 23.078 6.152 1 95.12 185 CYS A N 1
ATOM 1468 C CA . CYS A 1 185 ? -4.887 21.656 6.219 1 95.12 185 CYS A CA 1
ATOM 1469 C C . CYS A 1 185 ? -6.176 20.828 6.191 1 95.12 185 CYS A C 1
ATOM 1471 O O . CYS A 1 185 ? -7.016 20.969 7.082 1 95.12 185 CYS A O 1
ATOM 1473 N N . ASP A 1 186 ? -6.332 20.031 5.168 1 96.88 186 ASP A N 1
ATOM 1474 C CA . ASP A 1 186 ? -7.426 19.062 5.102 1 96.88 186 ASP A CA 1
ATOM 1475 C C . ASP A 1 186 ? -6.914 17.672 4.75 1 96.88 186 ASP A C 1
ATOM 1477 O O . ASP A 1 186 ? -5.895 17.531 4.07 1 96.88 186 ASP A O 1
ATOM 1481 N N . ASN A 1 187 ? -7.566 16.719 5.293 1 96.19 187 ASN A N 1
ATOM 1482 C CA . ASN A 1 187 ? -7.152 15.336 5.09 1 96.19 187 ASN A CA 1
ATOM 1483 C C . ASN A 1 187 ? -8.219 14.531 4.352 1 96.19 187 ASN A C 1
ATOM 1485 O O . ASN A 1 187 ? -9.398 14.898 4.367 1 96.19 187 ASN A O 1
ATOM 1489 N N . PHE A 1 188 ? -7.727 13.492 3.688 1 97.62 188 PHE A N 1
ATOM 1490 C CA . PHE A 1 188 ? -8.695 12.656 2.994 1 97.62 188 PHE A CA 1
ATOM 1491 C C . PHE A 1 188 ? -8.273 11.195 3.031 1 97.62 188 PHE A C 1
ATOM 1493 O O . PHE A 1 188 ? -7.109 10.883 3.301 1 97.62 188 PHE A O 1
ATOM 1500 N N . ARG A 1 189 ? -9.203 10.359 2.896 1 98.06 189 ARG A N 1
ATOM 1501 C CA . ARG A 1 189 ? -9.07 8.914 2.76 1 98.06 189 ARG A CA 1
ATOM 1502 C C . ARG A 1 189 ? -9.836 8.406 1.547 1 98.06 189 ARG A C 1
ATOM 1504 O O . ARG A 1 189 ? -10.992 8.789 1.329 1 98.06 189 ARG A O 1
ATOM 1511 N N . ILE A 1 190 ? -9.164 7.656 0.732 1 98.5 190 ILE A N 1
ATOM 1512 C CA . ILE A 1 190 ? -9.781 7.047 -0.44 1 98.5 190 ILE A CA 1
ATOM 1513 C C . ILE A 1 190 ? -9.805 5.527 -0.276 1 98.5 190 ILE A C 1
ATOM 1515 O O . ILE A 1 190 ? -8.789 4.914 0.05 1 98.5 190 ILE A O 1
ATOM 1519 N N . GLU A 1 191 ? -10.898 4.977 -0.42 1 98.69 191 GLU A N 1
ATOM 1520 C CA . GLU A 1 191 ? -11.055 3.527 -0.489 1 98.69 191 GLU A CA 1
ATOM 1521 C C . GLU A 1 191 ? -11.5 3.084 -1.88 1 98.69 191 GLU A C 1
ATOM 1523 O O . GLU A 1 191 ? -12.539 3.521 -2.373 1 98.69 191 GLU A O 1
ATOM 1528 N N . VAL A 1 192 ? -10.734 2.275 -2.531 1 98.5 192 VAL A N 1
ATOM 1529 C CA . VAL A 1 192 ? -11.047 1.737 -3.85 1 98.5 192 VAL A CA 1
ATOM 1530 C C . VAL A 1 192 ? -11.445 0.268 -3.729 1 98.5 192 VAL A C 1
ATOM 1532 O O . VAL A 1 192 ? -10.695 -0.541 -3.178 1 98.5 192 VAL A O 1
ATOM 1535 N N . GLU A 1 193 ? -12.578 -0.06 -4.18 1 98.06 193 GLU A N 1
ATOM 1536 C CA . GLU A 1 193 ? -13.102 -1.422 -4.156 1 98.06 193 GLU A CA 1
ATOM 1537 C C . GLU A 1 193 ? -13.18 -2.006 -5.562 1 98.06 193 GLU A C 1
ATOM 1539 O O . GLU A 1 193 ? -13.805 -1.421 -6.449 1 98.06 193 GLU A O 1
ATOM 1544 N N . GLY A 1 194 ? -12.539 -3.084 -5.801 1 97.06 194 GLY A N 1
ATOM 1545 C CA . GLY A 1 194 ? -12.633 -3.875 -7.016 1 97.06 194 GLY A CA 1
ATOM 1546 C C . GLY A 1 194 ? -13.266 -5.238 -6.793 1 97.06 194 GLY A C 1
ATOM 1547 O O . GLY A 1 194 ? -14.258 -5.359 -6.074 1 97.06 194 GLY A O 1
ATOM 1548 N N . LYS A 1 195 ? -12.805 -6.195 -7.551 1 95.25 195 LYS A N 1
ATOM 1549 C CA . LYS A 1 195 ? -13.227 -7.59 -7.453 1 95.25 195 LYS A CA 1
ATOM 1550 C C . LYS A 1 195 ? -12.047 -8.539 -7.629 1 95.25 195 LYS A C 1
ATOM 1552 O O . LYS A 1 195 ? -11.336 -8.469 -8.633 1 95.25 195 LYS A O 1
ATOM 1557 N N . SER A 1 196 ? -11.883 -9.391 -6.617 1 92 196 SER A N 1
ATOM 1558 C CA . SER A 1 196 ? -10.75 -10.32 -6.613 1 92 196 SER A CA 1
ATOM 1559 C C . SER A 1 196 ? -10.883 -11.352 -7.727 1 92 196 SER A C 1
ATOM 1561 O O . SER A 1 196 ? -11.992 -11.688 -8.141 1 92 196 SER A O 1
ATOM 1563 N N . ALA A 1 197 ? -9.789 -11.742 -8.32 1 90.38 197 ALA A N 1
ATOM 1564 C CA . ALA A 1 197 ? -9.625 -12.828 -9.281 1 90.38 197 ALA A CA 1
ATOM 1565 C C . ALA A 1 197 ? -8.188 -13.352 -9.266 1 90.38 197 ALA A C 1
ATOM 1567 O O . ALA A 1 197 ? -7.309 -12.75 -8.648 1 90.38 197 ALA A O 1
ATOM 1568 N N . HIS A 1 198 ? -8.039 -14.508 -9.797 1 87.06 198 HIS A N 1
ATOM 1569 C CA . HIS A 1 198 ? -6.676 -15.008 -9.945 1 87.06 198 HIS A CA 1
ATOM 1570 C C . HIS A 1 198 ? -5.848 -14.078 -10.828 1 87.06 198 HIS A C 1
ATOM 1572 O O . HIS A 1 198 ? -6.348 -13.539 -11.82 1 87.06 198 HIS A O 1
ATOM 1578 N N . GLY A 1 199 ? -4.559 -13.875 -10.5 1 88.5 199 GLY A N 1
ATOM 1579 C CA . GLY A 1 199 ? -3.684 -12.977 -11.234 1 88.5 199 GLY A CA 1
ATOM 1580 C C . GLY A 1 199 ? -3.523 -13.359 -12.695 1 88.5 199 GLY A C 1
ATOM 1581 O O . GLY A 1 199 ? -3.209 -12.516 -13.531 1 88.5 199 GLY A O 1
ATOM 1582 N N . SER A 1 200 ? -3.816 -14.57 -12.992 1 89.25 200 SER A N 1
ATOM 1583 C CA . SER A 1 200 ? -3.668 -15.07 -14.359 1 89.25 200 SER A CA 1
ATOM 1584 C C . SER A 1 200 ? -4.938 -14.844 -15.172 1 89.25 200 SER A C 1
ATOM 1586 O O . SER A 1 200 ? -4.934 -14.984 -16.391 1 89.25 200 SER A O 1
ATOM 1588 N N . THR A 1 201 ? -5.984 -14.492 -14.562 1 90.75 201 THR A N 1
ATOM 1589 C CA . THR A 1 201 ? -7.25 -14.25 -15.25 1 90.75 201 THR A CA 1
ATOM 1590 C C . THR A 1 201 ? -7.855 -12.922 -14.82 1 90.75 201 THR A C 1
ATOM 1592 O O . THR A 1 201 ? -8.977 -12.875 -14.32 1 90.75 201 THR A O 1
ATOM 1595 N N . PRO A 1 202 ? -7.164 -11.812 -15.078 1 90.69 202 PRO A N 1
ATOM 1596 C CA . PRO A 1 202 ? -7.586 -10.508 -14.555 1 90.69 202 PRO A CA 1
ATOM 1597 C C . PRO A 1 202 ? -8.938 -10.07 -15.102 1 90.69 202 PRO A C 1
ATOM 1599 O O . PRO A 1 202 ? -9.641 -9.273 -14.461 1 90.69 202 PRO A O 1
ATOM 1602 N N . HIS A 1 203 ? -9.375 -10.664 -16.297 1 91.12 203 HIS A N 1
ATOM 1603 C CA . HIS A 1 203 ? -10.641 -10.273 -16.906 1 91.12 203 HIS A CA 1
ATOM 1604 C C . HIS A 1 203 ? -11.828 -10.742 -16.062 1 91.12 203 HIS A C 1
ATOM 1606 O O . HIS A 1 203 ? -12.953 -10.289 -16.266 1 91.12 203 HIS A O 1
ATOM 1612 N N . GLN A 1 204 ? -11.555 -11.641 -15.141 1 91.81 204 GLN A N 1
ATOM 1613 C CA . GLN A 1 204 ? -12.617 -12.172 -14.289 1 91.81 204 GLN A CA 1
ATOM 1614 C C . GLN A 1 204 ? -12.797 -11.312 -13.039 1 91.81 204 GLN A C 1
ATOM 1616 O O . GLN A 1 204 ? -13.688 -11.586 -12.227 1 91.81 204 GLN A O 1
ATOM 1621 N N . GLY A 1 205 ? -11.977 -10.289 -12.844 1 94.5 205 GLY A N 1
ATOM 1622 C CA . GLY A 1 205 ? -12.062 -9.414 -11.688 1 94.5 205 GLY A CA 1
ATOM 1623 C C . GLY A 1 205 ? -12.039 -7.938 -12.055 1 94.5 205 GLY A C 1
ATOM 1624 O O . GLY A 1 205 ? -12.359 -7.57 -13.188 1 94.5 205 GLY A O 1
ATOM 1625 N N . VAL A 1 206 ? -11.922 -7.066 -11.086 1 96.75 206 VAL A N 1
ATOM 1626 C CA . VAL A 1 206 ? -11.719 -5.625 -11.211 1 96.75 206 VAL A CA 1
ATOM 1627 C C . VAL A 1 206 ? -10.492 -5.207 -10.398 1 96.75 206 VAL A C 1
ATOM 1629 O O . VAL A 1 206 ? -10.469 -5.352 -9.172 1 96.75 206 VAL A O 1
ATOM 1632 N N . ASP A 1 207 ? -9.484 -4.668 -11.031 1 96.88 207 ASP A N 1
ATOM 1633 C CA . ASP A 1 207 ? -8.156 -4.418 -10.477 1 96.88 207 ASP A CA 1
ATOM 1634 C C . ASP A 1 207 ? -8.133 -3.121 -9.664 1 96.88 207 ASP A C 1
ATOM 1636 O O . ASP A 1 207 ? -7.953 -2.039 -10.227 1 96.88 207 ASP A O 1
ATOM 1640 N N . ALA A 1 208 ? -8.211 -3.236 -8.328 1 97.62 208 ALA A N 1
ATOM 1641 C CA . ALA A 1 208 ? -8.258 -2.062 -7.465 1 97.62 208 ALA A CA 1
ATOM 1642 C C . ALA A 1 208 ? -6.926 -1.32 -7.473 1 97.62 208 ALA A C 1
ATOM 1644 O O . ALA A 1 208 ? -6.891 -0.094 -7.352 1 97.62 208 ALA A O 1
ATOM 1645 N N . ILE A 1 209 ? -5.793 -2.037 -7.609 1 97.81 209 ILE A N 1
ATOM 1646 C CA . ILE A 1 209 ? -4.477 -1.412 -7.609 1 97.81 209 ILE A CA 1
ATOM 1647 C C . ILE A 1 209 ? -4.309 -0.554 -8.859 1 97.81 209 ILE A C 1
ATOM 1649 O O . ILE A 1 209 ? -3.854 0.59 -8.781 1 97.81 209 ILE A O 1
ATOM 1653 N N . LEU A 1 210 ? -4.695 -1.069 -9.992 1 97.44 210 LEU A N 1
ATOM 1654 C CA . LEU A 1 210 ? -4.605 -0.293 -11.227 1 97.44 210 LEU A CA 1
ATOM 1655 C C . LEU A 1 210 ? -5.512 0.93 -11.164 1 97.44 210 LEU A C 1
ATOM 1657 O O . LEU A 1 210 ? -5.121 2.023 -11.578 1 97.44 210 LEU A O 1
ATOM 1661 N N . ALA A 1 211 ? -6.742 0.734 -10.648 1 97.75 211 ALA A N 1
ATOM 1662 C CA . ALA A 1 211 ? -7.656 1.859 -10.484 1 97.75 211 ALA A CA 1
ATOM 1663 C C . ALA A 1 211 ? -7.059 2.928 -9.57 1 97.75 211 ALA A C 1
ATOM 1665 O O . ALA A 1 211 ? -7.109 4.117 -9.883 1 97.75 211 ALA A O 1
ATOM 1666 N N . ALA A 1 212 ? -6.488 2.49 -8.453 1 98.31 212 ALA A N 1
ATOM 1667 C CA . ALA A 1 212 ? -5.855 3.41 -7.508 1 98.31 212 ALA A CA 1
ATOM 1668 C C . ALA A 1 212 ? -4.719 4.18 -8.172 1 98.31 212 ALA A C 1
ATOM 1670 O O . ALA A 1 212 ? -4.551 5.379 -7.941 1 98.31 212 ALA A O 1
ATOM 1671 N N . ALA A 1 213 ? -3.906 3.475 -8.953 1 98 213 ALA A N 1
ATOM 1672 C CA . ALA A 1 213 ? -2.801 4.113 -9.664 1 98 213 ALA A CA 1
ATOM 1673 C C . ALA A 1 213 ? -3.305 5.227 -10.578 1 98 213 ALA A C 1
ATOM 1675 O O . ALA A 1 213 ? -2.738 6.324 -10.602 1 98 213 ALA A O 1
ATOM 1676 N N . HIS A 1 214 ? -4.352 4.977 -11.344 1 97.56 214 HIS A N 1
ATOM 1677 C CA . HIS A 1 214 ? -4.938 5.988 -12.211 1 97.56 214 HIS A CA 1
ATOM 1678 C C . HIS A 1 214 ? -5.492 7.156 -11.398 1 97.56 214 HIS A C 1
ATOM 1680 O O . HIS A 1 214 ? -5.367 8.312 -11.805 1 97.56 214 HIS A O 1
ATOM 1686 N N . ILE A 1 215 ? -6.102 6.867 -10.266 1 98.06 215 ILE A N 1
ATOM 1687 C CA . ILE A 1 215 ? -6.641 7.91 -9.398 1 98.06 215 ILE A CA 1
ATOM 1688 C C . ILE A 1 215 ? -5.508 8.812 -8.914 1 98.06 215 ILE A C 1
ATOM 1690 O O . ILE A 1 215 ? -5.609 10.039 -9 1 98.06 215 ILE A O 1
ATOM 1694 N N . ILE A 1 216 ? -4.406 8.227 -8.398 1 97.94 216 ILE A N 1
ATOM 1695 C CA . ILE A 1 216 ? -3.27 8.969 -7.859 1 97.94 216 ILE A CA 1
ATOM 1696 C C . ILE A 1 216 ? -2.725 9.922 -8.922 1 97.94 216 ILE A C 1
ATOM 1698 O O . ILE A 1 216 ? -2.447 11.086 -8.633 1 97.94 216 ILE A O 1
ATOM 1702 N N . THR A 1 217 ? -2.576 9.453 -10.148 1 96.56 217 THR A N 1
ATOM 1703 C CA . THR A 1 217 ? -2.023 10.273 -11.211 1 96.56 217 THR A CA 1
ATOM 1704 C C . THR A 1 217 ? -3.012 11.359 -11.625 1 96.56 217 THR A C 1
ATOM 1706 O O . THR A 1 217 ? -2.625 12.516 -11.828 1 96.56 217 THR A O 1
ATOM 1709 N N . GLU A 1 218 ? -4.316 11.055 -11.688 1 96.12 218 GLU A N 1
ATOM 1710 C CA . GLU A 1 218 ? -5.324 11.984 -12.195 1 96.12 218 GLU A CA 1
ATOM 1711 C C . GLU A 1 218 ? -5.598 13.102 -11.195 1 96.12 218 GLU A C 1
ATOM 1713 O O . GLU A 1 218 ? -5.871 14.242 -11.586 1 96.12 218 GLU A O 1
ATOM 1718 N N . ILE A 1 219 ? -5.516 12.836 -9.914 1 96.81 219 ILE A N 1
ATOM 1719 C CA . ILE A 1 219 ? -5.863 13.867 -8.945 1 96.81 219 ILE A CA 1
ATOM 1720 C C . ILE A 1 219 ? -4.824 14.984 -8.992 1 96.81 219 ILE A C 1
ATOM 1722 O O . ILE A 1 219 ? -5.105 16.109 -8.578 1 96.81 219 ILE A O 1
ATOM 1726 N N . GLN A 1 220 ? -3.641 14.734 -9.469 1 95.31 220 GLN A N 1
ATOM 1727 C CA . GLN A 1 220 ? -2.615 15.766 -9.602 1 95.31 220 GLN A CA 1
ATOM 1728 C C . GLN A 1 220 ? -3.027 16.828 -10.617 1 95.31 220 GLN A C 1
ATOM 1730 O O . GLN A 1 220 ? -2.512 17.938 -10.594 1 95.31 220 GLN A O 1
ATOM 1735 N N . THR A 1 221 ? -4.012 16.531 -11.492 1 94.44 221 THR A N 1
ATOM 1736 C CA . THR A 1 221 ? -4.477 17.5 -12.484 1 94.44 221 THR A CA 1
ATOM 1737 C C . THR A 1 221 ? -5.254 18.625 -11.82 1 94.44 221 THR A C 1
ATOM 1739 O O . THR A 1 221 ? -5.41 19.703 -12.398 1 94.44 221 THR A O 1
ATOM 1742 N N . VAL A 1 222 ? -5.82 18.375 -10.641 1 95.5 222 VAL A N 1
ATOM 1743 C CA . VAL A 1 222 ? -6.453 19.453 -9.891 1 95.5 222 VAL A CA 1
ATOM 1744 C C . VAL A 1 222 ? -5.449 20.578 -9.656 1 95.5 222 VAL A C 1
ATOM 1746 O O . VAL A 1 222 ? -5.773 21.75 -9.844 1 95.5 222 VAL A O 1
ATOM 1749 N N . VAL A 1 223 ? -4.25 20.234 -9.273 1 94.56 223 VAL A N 1
ATOM 1750 C CA . VAL A 1 223 ? -3.184 21.188 -8.992 1 94.56 223 VAL A CA 1
ATOM 1751 C C . VAL A 1 223 ? -2.68 21.797 -10.297 1 94.56 223 VAL A C 1
ATOM 1753 O O . VAL A 1 223 ? -2.555 23.016 -10.414 1 94.56 223 VAL A O 1
ATOM 1756 N N . SER A 1 224 ? -2.512 20.984 -11.383 1 91.81 224 SER A N 1
ATOM 1757 C CA . SER A 1 224 ? -1.767 21.406 -12.562 1 91.81 224 SER A CA 1
ATOM 1758 C C . SER A 1 224 ? -2.684 22.047 -13.594 1 91.81 224 SER A C 1
ATOM 1760 O O . SER A 1 224 ? -2.238 22.875 -14.398 1 91.81 224 SER A O 1
ATOM 1762 N N . ARG A 1 225 ? -4.031 21.75 -13.531 1 88.81 225 ARG A N 1
ATOM 1763 C CA . ARG A 1 225 ? -4.859 22.172 -14.656 1 88.81 225 ARG A CA 1
ATOM 1764 C C . ARG A 1 225 ? -6.113 22.891 -14.172 1 88.81 225 ARG A C 1
ATOM 1766 O O . ARG A 1 225 ? -6.699 23.688 -14.914 1 88.81 225 ARG A O 1
ATOM 1773 N N . MET A 1 226 ? -6.543 22.625 -12.984 1 92.88 226 MET A N 1
ATOM 1774 C CA . MET A 1 226 ? -7.836 23.141 -12.547 1 92.88 226 MET A CA 1
ATOM 1775 C C . MET A 1 226 ? -7.652 24.281 -11.539 1 92.88 226 MET A C 1
ATOM 1777 O O . MET A 1 226 ? -8.586 25.047 -11.289 1 92.88 226 MET A O 1
ATOM 1781 N N . ASN A 1 227 ? -6.516 24.406 -10.945 1 92.94 227 ASN A N 1
ATOM 1782 C CA . ASN A 1 227 ? -6.133 25.469 -10.023 1 92.94 227 ASN A CA 1
ATOM 1783 C C . ASN A 1 227 ? -5.504 26.656 -10.75 1 92.94 227 ASN A C 1
ATOM 1785 O O . ASN A 1 227 ? -4.832 26.469 -11.773 1 92.94 227 ASN A O 1
ATOM 1789 N N . ASP A 1 228 ? -5.848 27.875 -10.312 1 89.31 228 ASP A N 1
ATOM 1790 C CA . ASP A 1 228 ? -5.074 29.047 -10.734 1 89.31 228 ASP A CA 1
ATOM 1791 C C . ASP A 1 228 ? -3.6 28.891 -10.367 1 89.31 228 ASP A C 1
ATOM 1793 O O . ASP A 1 228 ? -3.266 28.734 -9.188 1 89.31 228 ASP A O 1
ATOM 1797 N N . PRO A 1 229 ? -2.719 28.938 -11.359 1 86.88 229 PRO A N 1
ATOM 1798 C CA . PRO A 1 229 ? -1.305 28.688 -11.062 1 86.88 229 PRO A CA 1
ATOM 1799 C C . PRO A 1 229 ? -0.735 29.688 -10.055 1 86.88 229 PRO A C 1
ATOM 1801 O O . PRO A 1 229 ? 0.304 29.438 -9.445 1 86.88 229 PRO A O 1
ATOM 1804 N N . LEU A 1 230 ? -1.358 30.75 -9.82 1 87.38 230 LEU A N 1
ATOM 1805 C CA . LEU A 1 230 ? -0.904 31.75 -8.844 1 87.38 230 LEU A CA 1
ATOM 1806 C C . LEU A 1 230 ? -1.319 31.359 -7.434 1 87.38 230 LEU A C 1
ATOM 1808 O O . LEU A 1 230 ? -0.82 31.922 -6.457 1 87.38 230 LEU A O 1
ATOM 1812 N N . ASN A 1 231 ? -2.244 30.453 -7.309 1 90.81 231 ASN A N 1
ATOM 1813 C CA . ASN A 1 231 ? -2.711 29.953 -6.02 1 90.81 231 ASN A CA 1
ATOM 1814 C C . ASN A 1 231 ? -1.945 28.703 -5.59 1 90.81 231 ASN A C 1
ATOM 1816 O O . ASN A 1 231 ? -2.041 27.656 -6.238 1 90.81 231 ASN A O 1
ATOM 1820 N N . PRO A 1 232 ? -1.201 28.844 -4.543 1 94.19 232 PRO A N 1
ATOM 1821 C CA . PRO A 1 232 ? -0.539 27.625 -4.062 1 94.19 232 PRO A CA 1
ATOM 1822 C C . PRO A 1 232 ? -1.528 26.547 -3.623 1 94.19 232 PRO A C 1
ATOM 1824 O O . PRO A 1 232 ? -2.439 26.828 -2.84 1 94.19 232 PRO A O 1
ATOM 1827 N N . LEU A 1 233 ? -1.452 25.359 -4.156 1 95.5 233 LEU A N 1
ATOM 1828 C CA . LEU A 1 233 ? -2.246 24.188 -3.828 1 95.5 233 LEU A CA 1
ATOM 1829 C C . LEU A 1 233 ? -1.39 22.922 -3.867 1 95.5 233 LEU A C 1
ATOM 1831 O O . LEU A 1 233 ? -0.61 22.734 -4.801 1 95.5 233 LEU A O 1
ATOM 1835 N N . VAL A 1 234 ? -1.505 22.156 -2.82 1 96.06 234 VAL A N 1
ATOM 1836 C CA . VAL A 1 234 ? -0.81 20.875 -2.766 1 96.06 234 VAL A CA 1
ATOM 1837 C C . VAL A 1 234 ? -1.806 19.766 -2.455 1 96.06 234 VAL A C 1
ATOM 1839 O O . VAL A 1 234 ? -2.707 19.938 -1.632 1 96.06 234 VAL A O 1
ATOM 1842 N N . ILE A 1 235 ? -1.734 18.656 -3.154 1 96.81 235 ILE A N 1
ATOM 1843 C CA . ILE A 1 235 ? -2.438 17.422 -2.879 1 96.81 235 ILE A CA 1
ATOM 1844 C C . ILE A 1 235 ? -1.432 16.266 -2.768 1 96.81 235 ILE A C 1
ATOM 1846 O O . ILE A 1 235 ? -0.745 15.938 -3.736 1 96.81 235 ILE A O 1
ATOM 1850 N N . THR A 1 236 ? -1.339 15.688 -1.625 1 95.81 236 THR A N 1
ATOM 1851 C CA . THR A 1 236 ? -0.367 14.625 -1.37 1 95.81 236 THR A CA 1
ATOM 1852 C C . THR A 1 236 ? -1.064 13.352 -0.898 1 95.81 236 THR A C 1
ATOM 1854 O O . THR A 1 236 ? -1.887 13.398 0.019 1 95.81 236 THR A O 1
ATOM 1857 N N . VAL A 1 237 ? -0.807 12.281 -1.591 1 97.12 237 VAL A N 1
ATOM 1858 C CA . VAL A 1 237 ? -1.147 10.969 -1.057 1 97.12 237 VAL A CA 1
ATOM 1859 C C . VAL A 1 237 ? 0.03 10.414 -0.258 1 97.12 237 VAL A C 1
ATOM 1861 O O . VAL A 1 237 ? 1.091 10.125 -0.819 1 97.12 237 VAL A O 1
ATOM 1864 N N . GLY A 1 238 ? -0.209 10.211 1.006 1 96.25 238 GLY A N 1
ATOM 1865 C CA . GLY A 1 238 ? 0.909 9.883 1.874 1 96.25 238 GLY A CA 1
ATOM 1866 C C . GLY A 1 238 ? 1.008 8.398 2.176 1 96.25 238 GLY A C 1
ATOM 1867 O O . GLY A 1 238 ? 2.07 7.906 2.561 1 96.25 238 GLY A O 1
ATOM 1868 N N . THR A 1 239 ? -0.076 7.652 2.072 1 96.88 239 THR A N 1
ATOM 1869 C CA . THR A 1 239 ? -0.051 6.211 2.295 1 96.88 239 THR A CA 1
ATOM 1870 C C . THR A 1 239 ? -0.861 5.484 1.225 1 96.88 239 THR A C 1
ATOM 1872 O O . THR A 1 239 ? -1.812 6.043 0.673 1 96.88 239 THR A O 1
ATOM 1875 N N . ILE A 1 240 ? -0.49 4.266 0.968 1 97.69 240 ILE A N 1
ATOM 1876 C CA . ILE A 1 240 ? -1.228 3.367 0.085 1 97.69 240 ILE A CA 1
ATOM 1877 C C . ILE A 1 240 ? -1.028 1.922 0.534 1 97.69 240 ILE A C 1
ATOM 1879 O O . ILE A 1 240 ? 0.096 1.502 0.817 1 97.69 240 ILE A O 1
ATOM 1883 N N . ASN A 1 241 ? -2.072 1.232 0.666 1 97.69 241 ASN A N 1
ATOM 1884 C CA . ASN A 1 241 ? -2.059 -0.177 1.041 1 97.69 241 ASN A CA 1
ATOM 1885 C C . ASN A 1 241 ? -3.135 -0.965 0.3 1 97.69 241 ASN A C 1
ATOM 1887 O O . ASN A 1 241 ? -4.309 -0.592 0.321 1 97.69 241 ASN A O 1
ATOM 1891 N N . GLY A 1 242 ? -2.697 -1.997 -0.347 1 95.38 242 GLY A N 1
ATOM 1892 C CA . GLY A 1 242 ? -3.668 -2.82 -1.051 1 95.38 242 GLY A CA 1
ATOM 1893 C C . GLY A 1 242 ? -3.121 -4.176 -1.454 1 95.38 242 GLY A C 1
ATOM 1894 O O . GLY A 1 242 ? -1.91 -4.34 -1.614 1 95.38 242 GLY A O 1
ATOM 1895 N N . GLY A 1 243 ? -4.051 -5.172 -1.577 1 92.88 243 GLY A N 1
ATOM 1896 C CA . GLY A 1 243 ? -3.711 -6.504 -2.053 1 92.88 243 GLY A CA 1
ATOM 1897 C C . GLY A 1 243 ? -3.359 -7.469 -0.934 1 92.88 243 GLY A C 1
ATOM 1898 O O . GLY A 1 243 ? -2.973 -7.043 0.157 1 92.88 243 GLY A O 1
ATOM 1899 N N . GLN A 1 244 ? -3.514 -8.703 -1.189 1 86.88 244 GLN A N 1
ATOM 1900 C CA . GLN A 1 244 ? -3.256 -9.75 -0.21 1 86.88 244 GLN A CA 1
ATOM 1901 C C . GLN A 1 244 ? -2.064 -10.609 -0.624 1 86.88 244 GLN A C 1
ATOM 1903 O O . GLN A 1 244 ? -1.228 -10.969 0.21 1 86.88 244 GLN A O 1
ATOM 1908 N N . ARG A 1 245 ? -2.041 -10.984 -1.88 1 86.25 245 ARG A N 1
ATOM 1909 C CA . ARG A 1 245 ? -0.986 -11.836 -2.424 1 86.25 245 ARG A CA 1
ATOM 1910 C C . ARG A 1 245 ? -0.564 -11.367 -3.811 1 86.25 245 ARG A C 1
ATOM 1912 O O . ARG A 1 245 ? -1.346 -10.727 -4.52 1 86.25 245 ARG A O 1
ATOM 1919 N N . PHE A 1 246 ? 0.627 -11.711 -4.18 1 88.12 246 PHE A N 1
ATOM 1920 C CA . PHE A 1 246 ? 1.232 -11.258 -5.426 1 88.12 246 PHE A CA 1
ATOM 1921 C C . PHE A 1 246 ? 0.451 -11.781 -6.625 1 88.12 246 PHE A C 1
ATOM 1923 O O . PHE A 1 246 ? 0.475 -11.172 -7.699 1 88.12 246 PHE A O 1
ATOM 1930 N N . ASN A 1 247 ? -0.269 -12.852 -6.473 1 88.5 247 ASN A N 1
ATOM 1931 C CA . ASN A 1 247 ? -0.912 -13.492 -7.617 1 88.5 247 ASN A CA 1
ATOM 1932 C C . ASN A 1 247 ? -2.432 -13.391 -7.531 1 88.5 247 ASN A C 1
ATOM 1934 O O . ASN A 1 247 ? -3.145 -14.188 -8.148 1 88.5 247 ASN A O 1
ATOM 1938 N N . ILE A 1 248 ? -2.904 -12.516 -6.777 1 88.75 248 ILE A N 1
ATOM 1939 C CA . ILE A 1 248 ? -4.336 -12.266 -6.641 1 88.75 248 ILE A CA 1
ATOM 1940 C C . ILE A 1 248 ? -4.641 -10.805 -6.988 1 88.75 248 ILE A C 1
ATOM 1942 O O . ILE A 1 248 ? -3.945 -9.898 -6.531 1 88.75 248 ILE A O 1
ATOM 1946 N N . LEU A 1 249 ? -5.578 -10.602 -7.84 1 92.44 249 LEU A N 1
ATOM 1947 C CA . LEU A 1 249 ? -6.051 -9.242 -8.094 1 92.44 249 LEU A CA 1
ATOM 1948 C C . LEU A 1 249 ? -6.582 -8.609 -6.809 1 92.44 249 LEU A C 1
ATOM 1950 O O . LEU A 1 249 ? -7.418 -9.195 -6.121 1 92.44 249 LEU A O 1
ATOM 1954 N N . ALA A 1 250 ? -6.035 -7.457 -6.535 1 94.5 250 ALA A N 1
ATOM 1955 C CA . ALA A 1 250 ? -6.469 -6.789 -5.312 1 94.5 250 ALA A CA 1
ATOM 1956 C C . ALA A 1 250 ? -7.926 -6.348 -5.414 1 94.5 250 ALA A C 1
ATOM 1958 O O . ALA A 1 250 ? -8.336 -5.762 -6.422 1 94.5 250 ALA A O 1
ATOM 1959 N N . ASP A 1 251 ? -8.711 -6.625 -4.375 1 96.06 251 ASP A N 1
ATOM 1960 C CA . ASP A 1 251 ? -10.109 -6.223 -4.371 1 96.06 251 ASP A CA 1
ATOM 1961 C C . ASP A 1 251 ? -10.305 -4.922 -3.592 1 96.06 251 ASP A C 1
ATOM 1963 O O . ASP A 1 251 ? -11.391 -4.332 -3.621 1 96.06 251 ASP A O 1
ATOM 1967 N N . LYS A 1 252 ? -9.211 -4.496 -2.945 1 97.31 252 LYS A N 1
ATOM 1968 C CA . LYS A 1 252 ? -9.328 -3.287 -2.135 1 97.31 252 LYS A CA 1
ATOM 1969 C C . LYS A 1 252 ? -7.984 -2.572 -2.018 1 97.31 252 LYS A C 1
ATOM 1971 O O . LYS A 1 252 ? -6.945 -3.217 -1.87 1 97.31 252 LYS A O 1
ATOM 1976 N N . VAL A 1 253 ? -7.984 -1.293 -2.135 1 98.12 253 VAL A N 1
ATOM 1977 C CA . VAL A 1 253 ? -6.844 -0.425 -1.869 1 98.12 253 VAL A CA 1
ATOM 1978 C C . VAL A 1 253 ? -7.281 0.757 -1.007 1 98.12 253 VAL A C 1
ATOM 1980 O O . VAL A 1 253 ? -8.359 1.319 -1.214 1 98.12 253 VAL A O 1
ATOM 1983 N N . VAL A 1 254 ? -6.547 1.102 -0.007 1 98.56 254 VAL A N 1
ATOM 1984 C CA . VAL A 1 254 ? -6.805 2.256 0.85 1 98.56 254 VAL A CA 1
ATOM 1985 C C . VAL A 1 254 ? -5.645 3.242 0.75 1 98.56 254 VAL A C 1
ATOM 1987 O O . VAL A 1 254 ? -4.477 2.846 0.805 1 98.56 254 VAL A O 1
ATOM 1990 N N . MET A 1 255 ? -5.973 4.484 0.541 1 98.19 255 MET A N 1
ATOM 1991 C CA . MET A 1 255 ? -5.004 5.574 0.46 1 98.19 255 MET A CA 1
ATOM 1992 C C . MET A 1 255 ? -5.383 6.711 1.401 1 98.19 255 MET A C 1
ATOM 1994 O O . MET A 1 255 ? -6.566 6.973 1.623 1 98.19 255 MET A O 1
ATOM 1998 N N . GLU A 1 256 ? -4.445 7.32 1.963 1 97.81 256 GLU A N 1
ATOM 1999 C CA . GLU A 1 256 ? -4.648 8.516 2.779 1 97.81 256 GLU A CA 1
ATOM 2000 C C . GLU A 1 256 ? -3.748 9.656 2.32 1 97.81 256 GLU A C 1
ATOM 2002 O O . GLU A 1 256 ? -2.623 9.43 1.873 1 97.81 256 GLU A O 1
ATOM 2007 N N . GLY A 1 257 ? -4.293 10.906 2.434 1 97.19 257 GLY A N 1
ATOM 2008 C CA . GLY A 1 257 ? -3.533 12.055 1.981 1 97.19 257 GLY A CA 1
ATOM 2009 C C . GLY A 1 257 ? -3.998 13.359 2.605 1 97.19 257 GLY A C 1
ATOM 2010 O O . GLY A 1 257 ? -4.742 13.352 3.586 1 97.19 257 GLY A O 1
ATOM 2011 N N . THR A 1 258 ? -3.414 14.453 2.135 1 96.62 258 THR A N 1
ATOM 2012 C CA . THR A 1 258 ? -3.711 15.773 2.672 1 96.62 258 THR A CA 1
ATOM 2013 C C . THR A 1 258 ? -3.688 16.828 1.563 1 96.62 258 THR A C 1
ATOM 2015 O O . THR A 1 258 ? -3.119 16.594 0.494 1 96.62 258 THR A O 1
ATOM 2018 N N . THR A 1 259 ? -4.398 17.922 1.746 1 97.12 259 THR A N 1
ATOM 2019 C CA . THR A 1 259 ? -4.375 19.078 0.857 1 97.12 259 THR A CA 1
ATOM 2020 C C . THR A 1 259 ? -4.023 20.344 1.629 1 97.12 259 THR A C 1
ATOM 2022 O O . THR A 1 259 ? -4.336 20.469 2.814 1 97.12 259 THR A O 1
ATOM 2025 N N . ARG A 1 260 ? -3.322 21.219 1.011 1 97.12 260 ARG A N 1
ATOM 2026 C CA . ARG A 1 260 ? -2.959 22.531 1.55 1 97.12 260 ARG A CA 1
ATOM 2027 C C . ARG A 1 260 ? -3.227 23.641 0.534 1 97.12 260 ARG A C 1
ATOM 2029 O O . ARG A 1 260 ? -2.975 23.469 -0.66 1 97.12 260 ARG A O 1
ATOM 2036 N N . THR A 1 261 ? -3.746 24.719 0.968 1 97.31 261 THR A N 1
ATOM 2037 C CA . THR A 1 261 ? -3.893 25.891 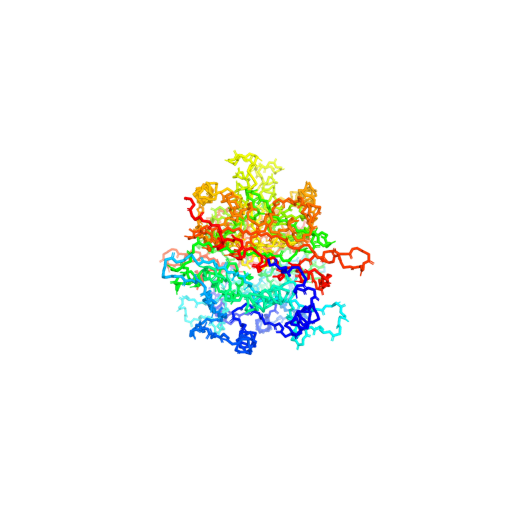0.116 1 97.31 261 THR A CA 1
ATOM 2038 C C . THR A 1 261 ? -4.066 27.141 0.958 1 97.31 261 THR A C 1
ATOM 2040 O O . THR A 1 261 ? -4.453 27.078 2.125 1 97.31 261 THR A O 1
ATOM 2043 N N . HIS A 1 262 ? -3.709 28.312 0.419 1 96.38 262 HIS A N 1
ATOM 2044 C CA . HIS A 1 262 ? -3.898 29.609 1.065 1 96.38 262 HIS A CA 1
ATOM 2045 C C . HIS A 1 262 ? -5.25 30.203 0.701 1 96.38 262 HIS A C 1
ATOM 2047 O O . HIS A 1 262 ? -5.699 31.172 1.336 1 96.38 262 HIS A O 1
ATOM 2053 N N . SER A 1 263 ? -5.91 29.641 -0.279 1 95.06 263 SER A N 1
ATOM 2054 C CA . SER A 1 263 ? -7.148 30.203 -0.799 1 95.06 263 SER A CA 1
ATOM 2055 C C . SER A 1 263 ? -8.367 29.531 -0.18 1 95.06 263 SER A C 1
ATOM 2057 O O . SER A 1 263 ? -8.625 28.359 -0.42 1 95.06 263 SER A O 1
ATOM 2059 N N . PRO A 1 264 ? -9.164 30.312 0.54 1 95.38 264 PRO A N 1
ATOM 2060 C CA . PRO A 1 264 ? -10.406 29.734 1.056 1 95.38 264 PRO A CA 1
ATOM 2061 C C . PRO A 1 264 ? -11.336 29.25 -0.054 1 95.38 264 PRO A C 1
ATOM 2063 O O . PRO A 1 264 ? -11.992 28.219 0.098 1 95.38 264 PRO A O 1
ATOM 2066 N N . LYS A 1 265 ? -11.359 29.953 -1.115 1 94.94 265 LYS A N 1
ATOM 2067 C CA . LYS A 1 265 ? -12.203 29.578 -2.244 1 94.94 265 LYS A CA 1
ATOM 2068 C C . LYS A 1 265 ? -11.75 28.25 -2.842 1 94.94 265 LYS A C 1
ATOM 2070 O O . LYS A 1 265 ? -12.57 27.344 -3.061 1 94.94 265 LYS A O 1
ATOM 2075 N N . MET A 1 266 ? -10.461 28.141 -3.094 1 95.5 266 MET A N 1
ATOM 2076 C CA . MET A 1 266 ? -9.945 26.891 -3.67 1 95.5 266 MET A CA 1
ATOM 2077 C C . MET A 1 266 ? -10.102 25.734 -2.697 1 95.5 266 MET A C 1
ATOM 2079 O O . MET A 1 266 ? -10.336 24.594 -3.113 1 95.5 266 MET A O 1
ATOM 2083 N N . ARG A 1 267 ? -9.875 26.062 -1.434 1 96.38 267 ARG A N 1
ATOM 2084 C CA . ARG A 1 267 ? -10.07 25.047 -0.408 1 96.38 267 ARG A CA 1
ATOM 2085 C C . ARG A 1 267 ? -11.461 24.406 -0.523 1 96.38 267 ARG A C 1
ATOM 2087 O O . ARG A 1 267 ? -11.586 23.188 -0.528 1 96.38 267 ARG A O 1
ATOM 2094 N N . GLN A 1 268 ? -12.477 25.203 -0.678 1 96.25 268 GLN A N 1
ATOM 2095 C CA . GLN A 1 268 ? -13.852 24.734 -0.748 1 96.25 268 GLN A CA 1
ATOM 2096 C C . GLN A 1 268 ? -14.109 23.969 -2.045 1 96.25 268 GLN A C 1
ATOM 2098 O O . GLN A 1 268 ? -14.945 23.062 -2.082 1 96.25 268 GLN A O 1
ATOM 2103 N N . LYS A 1 269 ? -13.359 24.234 -3.072 1 96.81 269 LYS A N 1
ATOM 2104 C CA . LYS A 1 269 ? -13.539 23.594 -4.371 1 96.81 269 LYS A CA 1
ATOM 2105 C C . LYS A 1 269 ? -12.781 22.266 -4.434 1 96.81 269 LYS A C 1
ATOM 2107 O O . LYS A 1 269 ? -13.062 21.422 -5.289 1 96.81 269 LYS A O 1
ATOM 2112 N N . THR A 1 270 ? -11.852 22.078 -3.588 1 97.19 270 THR A N 1
ATOM 2113 C CA . THR A 1 270 ? -10.93 20.953 -3.68 1 97.19 270 THR A CA 1
ATOM 2114 C C . THR A 1 270 ? -11.664 19.625 -3.467 1 97.19 270 THR A C 1
ATOM 2116 O O . THR A 1 270 ? -11.508 18.688 -4.25 1 97.19 270 THR A O 1
ATOM 2119 N N . GLU A 1 271 ? -12.539 19.594 -2.439 1 97.38 271 GLU A N 1
ATOM 2120 C CA . GLU A 1 271 ? -13.219 18.344 -2.125 1 97.38 271 GLU A CA 1
ATOM 2121 C C . GLU A 1 271 ? -14.109 17.891 -3.281 1 97.38 271 GLU A C 1
ATOM 2123 O O . GLU A 1 271 ? -14.023 16.75 -3.729 1 97.38 271 GLU A O 1
ATOM 2128 N N . PRO A 1 272 ? -14.984 18.719 -3.795 1 97.88 272 PRO A N 1
ATOM 2129 C CA . PRO A 1 272 ? -15.828 18.281 -4.906 1 97.88 272 PRO A CA 1
ATOM 2130 C C . PRO A 1 272 ? -15.023 17.859 -6.137 1 97.88 272 PRO A C 1
ATOM 2132 O O . PRO A 1 272 ? -15.414 16.938 -6.852 1 97.88 272 PRO A O 1
ATOM 2135 N N . LEU A 1 273 ? -13.93 18.547 -6.434 1 97.44 273 LEU A N 1
ATOM 2136 C CA . LEU A 1 273 ? -13.086 18.188 -7.57 1 97.44 273 LEU A CA 1
ATOM 2137 C C . LEU A 1 273 ? -12.461 16.812 -7.375 1 97.44 273 LEU A C 1
ATOM 2139 O O . LEU A 1 273 ? -12.477 15.984 -8.289 1 97.44 273 LEU A O 1
ATOM 2143 N N . LEU A 1 274 ? -11.938 16.578 -6.133 1 98 274 LEU A N 1
ATOM 2144 C CA . LEU A 1 274 ? -11.359 15.281 -5.824 1 98 274 LEU A CA 1
ATOM 2145 C C . LEU A 1 274 ? -12.414 14.188 -5.91 1 98 274 LEU A C 1
ATOM 2147 O O . LEU A 1 274 ? -12.164 13.125 -6.492 1 98 274 LEU A O 1
ATOM 2151 N N . ARG A 1 275 ? -13.547 14.469 -5.324 1 98.25 275 ARG A N 1
ATOM 2152 C CA . ARG A 1 275 ? -14.633 13.492 -5.332 1 98.25 275 ARG A CA 1
ATOM 2153 C C . ARG A 1 275 ? -15.008 13.109 -6.758 1 98.25 275 ARG A C 1
ATOM 2155 O O . ARG A 1 275 ? -15.133 11.922 -7.078 1 98.25 275 ARG A O 1
ATOM 2162 N N . ARG A 1 276 ? -15.18 14.039 -7.617 1 98.06 276 ARG A N 1
ATOM 2163 C CA . ARG A 1 276 ? -15.531 13.805 -9.016 1 98.06 276 ARG A CA 1
ATOM 2164 C C . ARG A 1 276 ? -14.477 12.938 -9.703 1 98.06 276 ARG A C 1
ATOM 2166 O O . ARG A 1 276 ? -14.82 11.961 -10.383 1 98.06 276 ARG A O 1
ATOM 2173 N N . ILE A 1 277 ? -13.203 13.25 -9.562 1 97.81 277 ILE A N 1
ATOM 2174 C CA . ILE A 1 277 ? -12.117 12.539 -10.227 1 97.81 277 ILE A CA 1
ATOM 2175 C C . ILE A 1 277 ? -12.016 11.117 -9.688 1 97.81 277 ILE A C 1
ATOM 2177 O O . ILE A 1 277 ? -11.984 10.156 -10.461 1 97.81 277 ILE A O 1
ATOM 2181 N N . ILE A 1 278 ? -12.023 11.008 -8.344 1 98.44 278 ILE A N 1
ATOM 2182 C CA . ILE A 1 278 ? -11.805 9.734 -7.668 1 98.44 278 ILE A CA 1
ATOM 2183 C C . ILE A 1 278 ? -12.914 8.758 -8.031 1 98.44 278 ILE A C 1
ATOM 2185 O O . ILE A 1 278 ? -12.648 7.637 -8.477 1 98.44 278 ILE A O 1
ATOM 2189 N N . GLU A 1 279 ? -14.133 9.156 -7.895 1 97.94 279 GLU A N 1
ATOM 2190 C CA . GLU A 1 279 ? -15.281 8.273 -8.109 1 97.94 279 GLU A CA 1
ATOM 2191 C C . GLU A 1 279 ? -15.438 7.934 -9.594 1 97.94 279 GLU A C 1
ATOM 2193 O O . GLU A 1 279 ? -15.672 6.773 -9.945 1 97.94 279 GLU A O 1
ATOM 2198 N N . ASN A 1 280 ? -15.266 8.906 -10.492 1 98.31 280 ASN A N 1
ATOM 2199 C CA . ASN A 1 280 ? -15.453 8.656 -11.922 1 98.31 280 ASN A CA 1
ATOM 2200 C C . ASN A 1 280 ? -14.305 7.84 -12.508 1 98.31 280 ASN A C 1
ATOM 2202 O O . ASN A 1 280 ? -14.508 7.031 -13.406 1 98.31 280 ASN A O 1
ATOM 2206 N N . THR A 1 281 ? -13.078 8.078 -12.07 1 97.69 281 THR A N 1
ATOM 2207 C CA . THR A 1 281 ? -11.938 7.285 -12.531 1 97.69 281 THR A CA 1
ATOM 2208 C C . THR A 1 281 ? -12.117 5.816 -12.148 1 97.69 281 THR A C 1
ATOM 2210 O O . THR A 1 281 ? -11.914 4.93 -12.977 1 97.69 281 THR A O 1
ATOM 2213 N N . ALA A 1 282 ? -12.469 5.594 -10.906 1 97.81 282 ALA A N 1
ATOM 2214 C CA . ALA A 1 282 ? -12.719 4.223 -10.477 1 97.81 282 ALA A CA 1
ATOM 2215 C C . ALA A 1 282 ? -13.844 3.59 -11.297 1 97.81 282 ALA A C 1
ATOM 2217 O O . ALA A 1 282 ? -13.719 2.461 -11.773 1 97.81 282 ALA A O 1
ATOM 2218 N N . ASP A 1 283 ? -14.945 4.297 -11.477 1 97.31 283 ASP A N 1
ATOM 2219 C CA . ASP A 1 283 ? -16.109 3.799 -12.195 1 97.31 283 ASP A CA 1
ATOM 2220 C C . ASP A 1 283 ? -15.766 3.436 -13.633 1 97.31 283 ASP A C 1
ATOM 2222 O O . ASP A 1 283 ? -16.25 2.439 -14.172 1 97.31 283 ASP A O 1
ATOM 2226 N N . SER A 1 284 ? -15 4.215 -14.297 1 96.94 284 SER A N 1
ATOM 2227 C CA . SER A 1 284 ? -14.609 3.967 -15.68 1 96.94 284 SER A CA 1
ATOM 2228 C C . SER A 1 284 ? -13.891 2.631 -15.82 1 96.94 284 SER A C 1
ATOM 2230 O O . SER A 1 284 ? -13.867 2.041 -16.906 1 96.94 284 SER A O 1
ATOM 2232 N N . MET A 1 285 ? -13.359 2.078 -14.742 1 96.06 285 MET A N 1
ATOM 2233 C CA . MET A 1 285 ? -12.594 0.832 -14.766 1 96.06 285 MET A CA 1
ATOM 2234 C C . MET A 1 285 ? -13.406 -0.309 -14.156 1 96.06 285 MET A C 1
ATOM 2236 O O . MET A 1 285 ? -12.883 -1.403 -13.938 1 96.06 285 MET A O 1
ATOM 2240 N N . GLY A 1 286 ? -14.648 0.033 -13.781 1 97.06 286 GLY A N 1
ATOM 2241 C CA . GLY A 1 286 ? -15.516 -0.972 -13.195 1 97.06 286 GLY A CA 1
ATOM 2242 C C . GLY A 1 286 ? -15.352 -1.1 -11.695 1 97.06 286 GLY A C 1
ATOM 2243 O O . GLY A 1 286 ? -15.945 -1.983 -11.07 1 97.06 286 GLY A O 1
ATOM 2244 N N . ALA A 1 287 ? -14.477 -0.281 -11.109 1 97.75 287 ALA A N 1
ATOM 2245 C CA . ALA A 1 287 ? -14.273 -0.259 -9.664 1 97.75 287 ALA A CA 1
ATOM 2246 C C . ALA A 1 287 ? -15.156 0.796 -9 1 97.75 287 ALA A C 1
ATOM 2248 O O . ALA A 1 287 ? -15.852 1.551 -9.68 1 97.75 287 ALA A O 1
ATOM 2249 N N . LYS A 1 288 ? -15.234 0.741 -7.645 1 98.31 288 LYS A N 1
ATOM 2250 C CA . LYS A 1 288 ? -15.883 1.762 -6.828 1 98.31 288 LYS A CA 1
ATOM 2251 C C . LYS A 1 288 ? -14.891 2.439 -5.895 1 98.31 288 LYS A C 1
ATOM 2253 O O . LYS A 1 288 ? -14.047 1.774 -5.289 1 98.31 288 LYS A O 1
ATOM 2258 N N . ALA A 1 289 ? -14.922 3.74 -5.883 1 98.44 289 ALA A N 1
ATOM 2259 C CA . ALA A 1 289 ? -14.07 4.473 -4.941 1 98.44 289 ALA A CA 1
ATOM 2260 C C . ALA A 1 289 ? -14.906 5.426 -4.082 1 98.44 289 ALA A C 1
ATOM 2262 O O . ALA A 1 289 ? -15.852 6.039 -4.57 1 98.44 289 ALA A O 1
ATOM 2263 N N . THR A 1 290 ? -14.555 5.484 -2.834 1 98.38 290 THR A N 1
ATOM 2264 C CA . THR A 1 290 ? -15.195 6.391 -1.887 1 98.38 290 THR A CA 1
ATOM 2265 C C . THR A 1 290 ? -14.172 7.355 -1.285 1 98.38 290 THR A C 1
ATOM 2267 O O . THR A 1 290 ? -13.078 6.945 -0.895 1 98.38 290 THR A O 1
ATOM 2270 N N . LEU A 1 291 ? -14.57 8.641 -1.22 1 98.44 291 LEU A N 1
ATOM 2271 C CA . LEU A 1 291 ? -13.742 9.68 -0.616 1 98.44 291 LEU A CA 1
ATOM 2272 C C . LEU A 1 291 ? -14.312 10.109 0.731 1 98.44 291 LEU A C 1
ATOM 2274 O O . LEU A 1 291 ? -15.484 10.484 0.824 1 98.44 291 LEU A O 1
ATOM 2278 N N . THR A 1 292 ? -13.555 9.914 1.748 1 98.38 292 THR A N 1
ATOM 2279 C CA . THR A 1 292 ? -13.797 10.586 3.023 1 98.38 292 THR A CA 1
ATOM 2280 C C . THR A 1 292 ? -12.898 11.805 3.172 1 98.38 292 THR A C 1
ATOM 2282 O O . THR A 1 292 ? -11.672 11.695 3.125 1 98.38 292 THR A O 1
ATOM 2285 N N . PHE A 1 293 ? -13.492 12.938 3.268 1 97.56 293 PHE A N 1
ATOM 2286 C CA . PHE A 1 293 ? -12.766 14.195 3.336 1 97.56 293 PHE A CA 1
ATOM 2287 C C . PHE A 1 293 ? -13.023 14.898 4.668 1 97.56 293 PHE A C 1
ATOM 2289 O O . PHE A 1 293 ? -14.172 15.039 5.09 1 97.56 293 PHE A O 1
ATOM 2296 N N . GLU A 1 294 ? -11.992 15.328 5.383 1 96.12 294 GLU A N 1
ATOM 2297 C CA . GLU A 1 294 ? -12.086 16 6.676 1 96.12 294 GLU A CA 1
ATOM 2298 C C . GLU A 1 294 ? -11.422 17.375 6.633 1 96.12 294 GLU A C 1
ATOM 2300 O O . GLU A 1 294 ? -10.227 17.484 6.34 1 96.12 294 GLU A O 1
ATOM 2305 N N . TYR A 1 295 ? -12.211 18.344 6.977 1 95.19 295 TYR A N 1
ATOM 2306 C CA . TYR A 1 295 ? -11.695 19.719 7.043 1 95.19 295 TYR A CA 1
ATOM 2307 C C . TYR A 1 295 ? -11.008 19.969 8.375 1 95.19 295 TYR A C 1
ATOM 2309 O O . TYR A 1 295 ? -11.57 19.703 9.438 1 95.19 295 TYR A O 1
ATOM 2317 N N . PHE A 1 296 ? -9.844 20.453 8.305 1 95 296 PHE A N 1
ATOM 2318 C CA . PHE A 1 296 ? -9.109 20.891 9.484 1 95 296 PHE A CA 1
ATOM 2319 C C . PHE A 1 296 ? -8.945 22.406 9.5 1 95 296 PHE A C 1
ATOM 2321 O O . PHE A 1 296 ? -9.906 23.141 9.289 1 95 296 PHE A O 1
ATOM 2328 N N . PRO A 1 297 ? -7.855 22.953 9.922 1 95.31 297 PRO A N 1
ATOM 2329 C CA . PRO A 1 297 ? -7.797 24.406 10.047 1 95.31 297 PRO A CA 1
ATOM 2330 C C . PRO A 1 297 ? -7.832 25.109 8.695 1 95.31 297 PRO A C 1
ATOM 2332 O O . PRO A 1 297 ? -7.219 24.641 7.73 1 95.31 297 PRO A O 1
ATOM 2335 N N . ALA A 1 298 ? -8.555 26.188 8.68 1 96.44 298 ALA A N 1
ATOM 2336 C CA . ALA A 1 298 ? -8.508 27.094 7.539 1 96.44 298 ALA A CA 1
ATOM 2337 C C . ALA A 1 298 ? -7.145 27.781 7.438 1 96.44 298 ALA A C 1
ATOM 2339 O O . ALA A 1 298 ? -6.309 27.641 8.336 1 96.44 298 ALA A O 1
ATOM 2340 N N . PRO A 1 299 ? -6.867 28.406 6.297 1 97.44 299 PRO A N 1
ATOM 2341 C CA . PRO A 1 299 ? -5.605 29.156 6.223 1 97.44 299 PRO A CA 1
ATOM 2342 C C . PRO A 1 299 ? -5.555 30.328 7.188 1 97.44 299 PRO A C 1
ATOM 2344 O O . PRO A 1 299 ? -6.594 30.906 7.527 1 97.44 299 PRO A O 1
ATOM 2347 N N . ILE A 1 300 ? -4.379 30.625 7.664 1 97.88 300 ILE A N 1
ATOM 2348 C CA . ILE A 1 300 ? -4.164 31.859 8.414 1 97.88 300 ILE A CA 1
ATOM 2349 C C . ILE A 1 300 ? -3.977 33.031 7.445 1 97.88 300 ILE A C 1
ATOM 2351 O O . ILE A 1 300 ? -3.006 33.062 6.684 1 97.88 300 ILE A O 1
ATOM 2355 N N . ILE A 1 301 ? -4.891 33.906 7.48 1 97.56 301 ILE A N 1
ATOM 2356 C CA . ILE A 1 301 ? -4.828 35.125 6.664 1 97.56 301 ILE A CA 1
ATOM 2357 C C . ILE A 1 301 ? -4.93 36.375 7.562 1 97.56 301 ILE A C 1
ATOM 2359 O O . ILE A 1 301 ? -5.949 36.562 8.219 1 97.56 301 ILE A O 1
ATOM 2363 N N . ASN A 1 302 ? -3.867 37.156 7.602 1 98.12 302 ASN A N 1
ATOM 2364 C CA . ASN A 1 302 ? -3.922 38.438 8.281 1 98.12 302 ASN A CA 1
ATOM 2365 C C . ASN A 1 302 ? -4.652 39.469 7.449 1 98.12 302 ASN A C 1
ATOM 2367 O O . ASN A 1 302 ? -4.02 40.312 6.793 1 98.12 302 ASN A O 1
ATOM 2371 N N . ASP A 1 303 ? -5.953 39.5 7.59 1 96.19 303 ASP A N 1
ATOM 2372 C CA . ASP A 1 303 ? -6.73 40.375 6.711 1 96.19 303 ASP A CA 1
ATOM 2373 C C . ASP A 1 303 ? -7.301 41.562 7.484 1 96.19 303 ASP A C 1
ATOM 2375 O O . ASP A 1 303 ? -8.008 42.406 6.918 1 96.19 303 ASP A O 1
ATOM 2379 N N . HIS A 1 304 ? -7.105 41.656 8.742 1 97.31 304 HIS A N 1
ATOM 2380 C CA . HIS A 1 304 ? -7.488 42.844 9.531 1 97.31 304 HIS A CA 1
ATOM 2381 C C . HIS A 1 304 ? -6.34 43.844 9.633 1 97.31 304 HIS A C 1
ATOM 2383 O O . HIS A 1 304 ? -5.57 43.812 10.594 1 97.31 304 HIS A O 1
ATOM 2389 N N . GLU A 1 305 ? -6.352 44.75 8.766 1 96.81 305 GLU A N 1
ATOM 2390 C CA . GLU A 1 305 ? -5.242 45.688 8.578 1 96.81 305 GLU A CA 1
ATOM 2391 C C . GLU A 1 305 ? -4.973 46.469 9.852 1 96.81 305 GLU A C 1
ATOM 2393 O O . GLU A 1 305 ? -3.824 46.812 10.141 1 96.81 305 GLU A O 1
ATOM 2398 N N . ASP A 1 306 ? -5.996 46.781 10.586 1 96.88 306 ASP A N 1
ATOM 2399 C CA . ASP A 1 306 ? -5.828 47.5 11.828 1 96.88 306 ASP A CA 1
ATOM 2400 C C . ASP A 1 306 ? -5.008 46.719 12.836 1 96.88 306 ASP A C 1
ATOM 2402 O O . ASP A 1 306 ? -4.141 47.25 13.516 1 96.88 306 ASP A O 1
ATOM 2406 N N . LEU A 1 307 ? -5.324 45.469 12.922 1 98.12 307 LEU A N 1
ATOM 2407 C CA . LEU A 1 307 ? -4.594 44.625 13.859 1 98.12 307 LEU A CA 1
ATOM 2408 C C . LEU A 1 307 ? -3.146 44.438 13.414 1 98.12 307 LEU A C 1
ATOM 2410 O O . LEU A 1 307 ? -2.236 44.438 14.242 1 98.12 307 LEU A O 1
ATOM 2414 N N . VAL A 1 308 ? -2.914 44.281 12.109 1 98.12 308 VAL A N 1
ATOM 2415 C CA . VAL A 1 308 ? -1.563 44.188 11.562 1 98.12 308 VAL A CA 1
ATOM 2416 C C . VAL A 1 308 ? -0.79 45.469 11.875 1 98.12 308 VAL A C 1
ATOM 2418 O O . VAL A 1 308 ? 0.364 45.438 12.305 1 98.12 308 VAL A O 1
ATOM 2421 N N . ARG A 1 309 ? -1.413 46.531 11.672 1 97.75 309 ARG A N 1
ATOM 2422 C CA . ARG A 1 309 ? -0.805 47.812 11.953 1 97.75 309 ARG A CA 1
ATOM 2423 C C . ARG A 1 309 ? -0.424 47.938 13.422 1 97.75 309 ARG A C 1
ATOM 2425 O O . ARG A 1 309 ? 0.674 48.375 13.758 1 97.75 309 ARG A O 1
ATOM 2432 N N . ILE A 1 310 ? -1.32 47.562 14.289 1 98.06 310 ILE A N 1
ATOM 2433 C CA . ILE A 1 310 ? -1.053 47.625 15.719 1 98.06 310 ILE A CA 1
ATOM 2434 C C . ILE A 1 310 ? 0.158 46.75 16.062 1 98.06 310 ILE A C 1
ATOM 2436 O O . ILE A 1 310 ? 1.034 47.188 16.812 1 98.06 310 ILE A O 1
ATOM 2440 N N . ALA A 1 311 ? 0.217 45.594 15.5 1 98.44 311 ALA A N 1
ATOM 2441 C CA . ALA A 1 311 ? 1.325 44.688 15.773 1 98.44 311 ALA A CA 1
ATOM 2442 C C . ALA A 1 311 ? 2.643 45.25 15.25 1 98.44 311 ALA A C 1
ATOM 2444 O O . ALA A 1 311 ? 3.652 45.219 15.961 1 98.44 311 ALA A O 1
ATOM 2445 N N . ARG A 1 312 ? 2.623 45.719 14.07 1 98.31 312 ARG A N 1
ATOM 2446 C CA . ARG A 1 312 ? 3.828 46.281 13.469 1 98.31 312 ARG A CA 1
ATOM 2447 C C . ARG A 1 312 ? 4.289 47.531 14.234 1 98.31 312 ARG A C 1
ATOM 2449 O O . ARG A 1 312 ? 5.484 47.719 14.477 1 98.31 312 ARG A O 1
ATOM 2456 N N . ASN A 1 313 ? 3.398 48.344 14.594 1 97.75 313 ASN A N 1
ATOM 2457 C CA . ASN A 1 313 ? 3.723 49.562 15.352 1 97.75 313 ASN A CA 1
ATOM 2458 C C . ASN A 1 313 ? 4.301 49.219 16.719 1 97.75 313 ASN A C 1
ATOM 2460 O O . ASN A 1 313 ? 5.203 49.906 17.203 1 97.75 313 ASN A O 1
ATOM 2464 N N . ALA A 1 314 ? 3.709 48.219 17.328 1 97.88 314 ALA A N 1
ATOM 2465 C CA . ALA A 1 314 ? 4.234 47.75 18.609 1 97.88 314 ALA A CA 1
ATOM 2466 C C . ALA A 1 314 ? 5.703 47.375 18.5 1 97.88 314 ALA A C 1
ATOM 2468 O O . ALA A 1 314 ? 6.527 47.781 19.328 1 97.88 314 ALA A O 1
ATOM 2469 N N . ALA A 1 315 ? 6.016 46.625 17.469 1 98 315 ALA A N 1
ATOM 2470 C CA . ALA A 1 315 ? 7.391 46.188 17.234 1 98 315 ALA A CA 1
ATOM 2471 C C . ALA A 1 315 ? 8.305 47.375 16.969 1 98 315 ALA A C 1
ATOM 2473 O O . ALA A 1 315 ? 9.391 47.5 17.531 1 98 315 ALA A O 1
ATOM 2474 N N . THR A 1 316 ? 7.832 48.281 16.141 1 97.44 316 THR A N 1
ATOM 2475 C CA . THR A 1 316 ? 8.633 49.438 15.734 1 97.44 316 THR A CA 1
ATOM 2476 C C . THR A 1 316 ? 8.852 50.375 16.906 1 97.44 316 THR A C 1
ATOM 2478 O O . THR A 1 316 ? 9.93 50.969 17.047 1 97.44 316 THR A O 1
ATOM 2481 N N . LYS A 1 317 ? 7.828 50.562 17.688 1 96.88 317 LYS A N 1
ATOM 2482 C CA . LYS A 1 317 ? 7.902 51.406 18.859 1 96.88 317 LYS A CA 1
ATOM 2483 C C . LYS A 1 317 ? 8.961 50.906 19.844 1 96.88 317 LYS A C 1
ATOM 2485 O O . LYS A 1 317 ? 9.695 51.688 20.422 1 96.88 317 LYS A O 1
ATOM 2490 N N . MET A 1 318 ? 9.055 49.656 19.953 1 97.69 318 MET A N 1
ATOM 2491 C CA . MET A 1 318 ? 9.914 49.062 20.984 1 97.69 318 MET A CA 1
ATOM 2492 C C . MET A 1 318 ? 11.312 48.812 20.453 1 97.69 318 MET A C 1
ATOM 2494 O O . MET A 1 318 ? 12.297 48.938 21.172 1 97.69 318 MET A O 1
ATOM 2498 N N . TYR A 1 319 ? 11.367 48.5 19.141 1 97.5 319 TYR A N 1
ATOM 2499 C CA . TYR A 1 319 ? 12.648 47.938 18.688 1 97.5 319 TYR A CA 1
ATOM 2500 C C . TYR A 1 319 ? 13.078 48.594 17.375 1 97.5 319 TYR A C 1
ATOM 2502 O O . TYR A 1 319 ? 14.094 48.219 16.797 1 97.5 319 TYR A O 1
ATOM 2510 N N . GLY A 1 320 ? 12.32 49.531 16.859 1 96.94 320 GLY A N 1
ATOM 2511 C CA . GLY A 1 320 ? 12.656 50.219 15.633 1 96.94 320 GLY A CA 1
ATOM 2512 C C . GLY A 1 320 ? 12.117 49.531 14.391 1 96.94 320 GLY A C 1
ATOM 2513 O O . GLY A 1 320 ? 11.758 48.344 14.438 1 96.94 320 GLY A O 1
ATOM 2514 N N . THR A 1 321 ? 12.195 50.25 13.359 1 95.19 321 THR A N 1
ATOM 2515 C CA . THR A 1 321 ? 11.633 49.75 12.102 1 95.19 321 THR A CA 1
ATOM 2516 C C . THR A 1 321 ? 12.414 48.562 11.594 1 95.19 321 THR A C 1
ATOM 2518 O O . THR A 1 321 ? 11.852 47.688 10.93 1 95.19 321 THR A O 1
ATOM 2521 N N . ASP A 1 322 ? 13.602 48.5 11.953 1 95.94 322 ASP A N 1
ATOM 2522 C CA . ASP A 1 322 ? 14.477 47.469 11.445 1 95.94 322 ASP A CA 1
ATOM 2523 C C . ASP A 1 322 ? 14.219 46.125 12.164 1 95.94 322 ASP A C 1
ATOM 2525 O O . ASP A 1 322 ? 14.773 45.094 11.781 1 95.94 322 ASP A O 1
ATOM 2529 N N . SER A 1 323 ? 13.344 46.125 13.133 1 97.31 323 SER A N 1
ATOM 2530 C CA . SER A 1 323 ? 13.047 44.906 13.883 1 97.31 323 SER A CA 1
ATOM 2531 C C . SER A 1 323 ? 12.133 43.969 13.086 1 97.31 323 SER A C 1
ATOM 2533 O O . SER A 1 323 ? 12.016 42.781 13.398 1 97.31 323 SER A O 1
ATOM 2535 N N . LEU A 1 324 ? 11.508 44.531 12.039 1 98 324 LEU A N 1
ATOM 2536 C CA . LEU A 1 324 ? 10.594 43.75 11.203 1 98 324 LEU A CA 1
ATOM 2537 C C . LEU A 1 324 ? 11.258 43.344 9.891 1 98 324 LEU A C 1
ATOM 2539 O O . LEU A 1 324 ? 11.906 44.156 9.242 1 98 324 LEU A O 1
ATOM 2543 N N . LYS A 1 325 ? 11.117 42.062 9.57 1 97.5 325 LYS A N 1
ATOM 2544 C CA . LYS A 1 325 ? 11.617 41.562 8.297 1 97.5 325 LYS A CA 1
ATOM 2545 C C . LYS A 1 325 ? 10.531 40.781 7.543 1 97.5 325 LYS A C 1
ATOM 2547 O O . LYS A 1 325 ? 9.695 40.125 8.156 1 97.5 325 LYS A O 1
ATOM 2552 N N . PRO A 1 326 ? 10.555 40.969 6.203 1 95.94 326 PRO A N 1
ATOM 2553 C CA . PRO A 1 326 ? 9.625 40.125 5.43 1 95.94 326 PRO A CA 1
ATOM 2554 C C . PRO A 1 326 ? 9.922 38.656 5.566 1 95.94 326 PRO A C 1
ATOM 2556 O O . PRO A 1 326 ? 11.07 38.25 5.793 1 95.94 326 PRO A O 1
ATOM 2559 N N . PHE 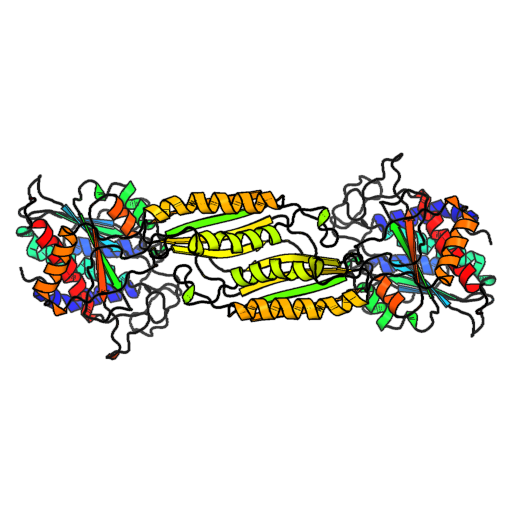A 1 327 ? 8.93 37.875 5.512 1 95.81 327 PHE A N 1
ATOM 2560 C CA . PHE A 1 327 ? 9.039 36.438 5.508 1 95.81 327 PHE A CA 1
ATOM 2561 C C . PHE A 1 327 ? 8.008 35.812 4.578 1 95.81 327 PHE A C 1
ATOM 2563 O O . PHE A 1 327 ? 6.848 36.219 4.559 1 95.81 327 PHE A O 1
ATOM 2570 N N . PRO A 1 328 ? 8.398 34.875 3.773 1 93.88 328 PRO A N 1
ATOM 2571 C CA . PRO A 1 328 ? 7.449 34.25 2.826 1 93.88 328 PRO A CA 1
ATOM 2572 C C . PRO A 1 328 ? 6.305 33.531 3.52 1 93.88 328 PRO A C 1
ATOM 2574 O O . PRO A 1 328 ? 6.457 33.062 4.652 1 93.88 328 PRO A O 1
ATOM 2577 N N . LYS A 1 329 ? 5.113 33.531 2.85 1 94.31 329 LYS A N 1
ATOM 2578 C CA . LYS A 1 329 ? 4.039 32.656 3.334 1 94.31 329 LYS A CA 1
ATOM 2579 C C . LYS A 1 329 ? 4.457 31.188 3.316 1 94.31 329 LYS A C 1
ATOM 2581 O O . LYS A 1 329 ? 5.363 30.812 2.57 1 94.31 329 LYS A O 1
ATOM 2586 N N . MET A 1 330 ? 3.816 30.406 4.137 1 94.31 330 MET A N 1
ATOM 2587 C CA . MET A 1 330 ? 4.242 29.016 4.328 1 94.31 330 MET A CA 1
ATOM 2588 C C . MET A 1 330 ? 3.1 28.047 4.035 1 94.31 330 MET A C 1
ATOM 2590 O O . MET A 1 330 ? 1.932 28.375 4.25 1 94.31 330 MET A O 1
ATOM 2594 N N . MET A 1 331 ? 3.492 26.875 3.678 1 93.94 331 MET A N 1
ATOM 2595 C CA . MET A 1 331 ? 2.486 25.891 3.311 1 93.94 331 MET A CA 1
ATOM 2596 C C . MET A 1 331 ? 2.129 25 4.504 1 93.94 331 MET A C 1
ATOM 2598 O O . MET A 1 331 ? 1.239 24.156 4.41 1 93.94 331 MET A O 1
ATOM 2602 N N . ILE A 1 332 ? 2.766 25.281 5.648 1 92.69 332 ILE A N 1
ATOM 2603 C CA . ILE A 1 332 ? 2.363 24.578 6.863 1 92.69 332 ILE A CA 1
ATOM 2604 C C . ILE A 1 332 ? 1.113 25.219 7.449 1 92.69 332 ILE A C 1
ATOM 2606 O O . ILE A 1 332 ? 0.732 26.328 7.039 1 92.69 332 ILE A O 1
ATOM 2610 N N . SER A 1 333 ? 0.496 24.469 8.352 1 94.94 333 SER A N 1
ATOM 2611 C CA . SER A 1 333 ? -0.766 24.938 8.914 1 94.94 333 SER A CA 1
ATOM 2612 C C . SER A 1 333 ? -0.638 25.219 10.406 1 94.94 333 SER A C 1
ATOM 2614 O O . SER A 1 333 ? 0.321 24.766 11.047 1 94.94 333 SER A O 1
ATOM 2616 N N . GLU A 1 334 ? -1.528 25.969 10.898 1 95.88 334 GLU A N 1
ATOM 2617 C CA . GLU A 1 334 ? -1.62 26.391 12.289 1 95.88 334 GLU A CA 1
ATOM 2618 C C . GLU A 1 334 ? -3.074 26.484 12.742 1 95.88 334 GLU A C 1
ATOM 2620 O O . GLU A 1 334 ? -3.9 27.109 12.078 1 95.88 334 GLU A O 1
ATOM 2625 N N . ASP A 1 335 ? -3.383 25.812 13.906 1 96.38 335 ASP A N 1
ATOM 2626 C CA . ASP A 1 335 ? -4.793 25.719 14.273 1 96.38 335 ASP A CA 1
ATOM 2627 C C . ASP A 1 335 ? -5.281 27.016 14.914 1 96.38 335 ASP A C 1
ATOM 2629 O O . ASP A 1 335 ? -6.457 27.141 15.258 1 96.38 335 ASP A O 1
ATOM 2633 N N . PHE A 1 336 ? -4.391 28.062 15.016 1 98.12 336 PHE A N 1
ATOM 2634 C CA . PHE A 1 336 ? -4.809 29.422 15.352 1 98.12 336 PHE A CA 1
ATOM 2635 C C . PHE A 1 336 ? -5.91 29.906 14.406 1 98.12 336 PHE A C 1
ATOM 2637 O O . PHE A 1 336 ? -6.691 30.781 14.758 1 98.12 336 PHE A O 1
ATOM 2644 N N . ALA A 1 337 ? -5.996 29.297 13.273 1 97.88 337 ALA A N 1
ATOM 2645 C CA . ALA A 1 337 ? -6.992 29.625 12.258 1 97.88 337 ALA A CA 1
ATOM 2646 C C . ALA A 1 337 ? -8.406 29.453 12.805 1 97.88 337 ALA A C 1
ATOM 2648 O O . ALA A 1 337 ? -9.32 30.203 12.43 1 97.88 337 ALA A O 1
ATOM 2649 N N . TYR A 1 338 ? -8.602 28.516 13.727 1 97.69 338 TYR A N 1
ATOM 2650 C CA . TYR A 1 338 ? -9.93 28.297 14.297 1 97.69 338 TYR A CA 1
ATOM 2651 C C . TYR A 1 338 ? -10.406 29.531 15.047 1 97.69 338 TYR A C 1
ATOM 2653 O O . TYR A 1 338 ? -11.586 29.891 14.992 1 97.69 338 TYR A O 1
ATOM 2661 N N . TYR A 1 339 ? -9.516 30.203 15.727 1 98.44 339 TYR A N 1
ATOM 2662 C CA . TYR A 1 339 ? -9.867 31.438 16.422 1 98.44 339 TYR A CA 1
ATOM 2663 C C . TYR A 1 339 ? -10.203 32.531 15.438 1 98.44 339 TYR A C 1
ATOM 2665 O O . TYR A 1 339 ? -11.203 33.25 15.594 1 98.44 339 TYR A O 1
ATOM 2673 N N . MET A 1 340 ? -9.398 32.625 14.445 1 97.75 340 MET A N 1
ATOM 2674 C CA . MET A 1 340 ? -9.516 33.719 13.492 1 97.75 340 MET A CA 1
ATOM 2675 C C . MET A 1 340 ? -10.766 33.562 12.633 1 97.75 340 MET A C 1
ATOM 2677 O O . MET A 1 340 ? -11.203 34.531 12 1 97.75 340 MET A O 1
ATOM 2681 N N . GLU A 1 341 ? -11.305 32.406 12.602 1 96.19 341 GLU A N 1
ATOM 2682 C CA . GLU A 1 341 ? -12.578 32.188 11.922 1 96.19 341 GLU A CA 1
ATOM 2683 C C . GLU A 1 341 ? -13.727 32.844 12.695 1 96.19 341 GLU A C 1
ATOM 2685 O O . GLU A 1 341 ? -14.789 33.094 12.133 1 96.19 341 GLU A O 1
ATOM 2690 N N . LYS A 1 342 ? -13.562 33.125 13.953 1 97.56 342 LYS A N 1
ATOM 2691 C CA . LYS A 1 342 ? -14.656 33.594 14.812 1 97.56 342 LYS A CA 1
ATOM 2692 C C . LYS A 1 342 ? -14.484 35.062 15.172 1 97.56 342 LYS A C 1
ATOM 2694 O O . LYS A 1 342 ? -15.477 35.781 15.305 1 97.56 342 LYS A O 1
ATOM 2699 N N . VAL A 1 343 ? -13.219 35.531 15.375 1 98.19 343 VAL A N 1
ATOM 2700 C CA . VAL A 1 343 ? -12.938 36.906 15.734 1 98.19 343 VAL A CA 1
ATOM 2701 C C . VAL A 1 343 ? -11.758 37.438 14.922 1 98.19 343 VAL A C 1
ATOM 2703 O O . VAL A 1 343 ? -10.922 36.656 14.461 1 98.19 343 VAL A O 1
ATOM 2706 N N . PRO A 1 344 ? -11.68 38.75 14.719 1 98.12 344 PRO A N 1
ATOM 2707 C CA . PRO A 1 344 ? -10.469 39.281 14.094 1 98.12 344 PRO A CA 1
ATOM 2708 C C . PRO A 1 344 ? -9.195 38.875 14.82 1 98.12 344 PRO A C 1
ATOM 2710 O O . PRO A 1 344 ? -9.18 38.75 16.047 1 98.12 344 PRO A O 1
ATOM 2713 N N . GLY A 1 345 ? -8.195 38.625 14.016 1 98.31 345 GLY A N 1
ATOM 2714 C CA . GLY A 1 345 ? -6.941 38.219 14.641 1 98.31 345 GLY A CA 1
ATOM 2715 C C . GLY A 1 345 ? -5.723 38.562 13.812 1 98.31 345 GLY A C 1
ATOM 2716 O O . GLY A 1 345 ? -5.844 39 12.664 1 98.31 345 GLY A O 1
ATOM 2717 N N . VAL A 1 346 ? -4.559 38.5 14.438 1 98.56 346 VAL A N 1
ATOM 2718 C CA . VAL A 1 346 ? -3.266 38.656 13.789 1 98.56 346 VAL A CA 1
ATOM 2719 C C . VAL A 1 346 ? -2.275 37.625 14.336 1 98.56 346 VAL A C 1
ATOM 2721 O O . VAL A 1 346 ? -2.277 37.344 15.531 1 98.56 346 VAL A O 1
ATOM 2724 N N . PHE A 1 347 ? -1.595 37.031 13.414 1 98.5 347 PHE A N 1
ATOM 2725 C CA . PHE A 1 347 ? -0.599 36.031 13.734 1 98.5 347 PHE A CA 1
ATOM 2726 C C . PHE A 1 347 ? 0.761 36.406 13.156 1 98.5 347 PHE A C 1
ATOM 2728 O O . PHE A 1 347 ? 0.859 36.812 12 1 98.5 347 PHE A O 1
ATOM 2735 N N . GLY A 1 348 ? 1.77 36.375 13.969 1 98.25 348 GLY A N 1
ATOM 2736 C CA . GLY A 1 348 ? 3.098 36.75 13.516 1 98.25 348 GLY A CA 1
ATOM 2737 C C . GLY A 1 348 ? 4.172 35.75 13.914 1 98.25 348 GLY A C 1
ATOM 2738 O O . GLY A 1 348 ? 3.869 34.625 14.328 1 98.25 348 GLY A O 1
ATOM 2739 N N . LEU A 1 349 ? 5.441 36.156 13.602 1 98.5 349 LEU A N 1
ATOM 2740 C CA . LEU A 1 349 ? 6.594 35.312 13.883 1 98.5 349 LEU A CA 1
ATOM 2741 C C . LEU A 1 349 ? 7.637 36.062 14.703 1 98.5 349 LEU A C 1
ATOM 2743 O O . LEU A 1 349 ? 7.793 37.281 14.547 1 98.5 349 LEU A O 1
ATOM 2747 N N . VAL A 1 350 ? 8.242 35.344 15.594 1 98.38 350 VAL A N 1
ATOM 2748 C CA . VAL A 1 350 ? 9.453 35.781 16.281 1 98.38 350 VAL A CA 1
ATOM 2749 C C . VAL A 1 350 ? 10.641 34.938 15.828 1 98.38 350 VAL A C 1
ATOM 2751 O O . VAL A 1 350 ? 10.648 33.719 16.016 1 98.38 350 VAL A O 1
ATOM 2754 N N . GLY A 1 351 ? 11.648 35.594 15.234 1 98 351 GLY A N 1
ATOM 2755 C CA . GLY A 1 351 ? 12.805 34.875 14.734 1 98 351 GLY A CA 1
ATOM 2756 C C . GLY A 1 351 ? 13.727 34.375 15.844 1 98 351 GLY A C 1
ATOM 2757 O O . GLY A 1 351 ? 13.961 35.094 16.812 1 98 351 GLY A O 1
ATOM 2758 N N . SER A 1 352 ? 14.25 33.125 15.609 1 95.88 352 SER A N 1
ATOM 2759 C CA . SER A 1 352 ? 15.094 32.562 16.656 1 95.88 352 SER A CA 1
ATOM 2760 C C . SER A 1 352 ? 16.375 31.969 16.094 1 95.88 352 SER A C 1
ATOM 2762 O O . SER A 1 352 ? 17.234 31.516 16.844 1 95.88 352 SER A O 1
ATOM 2764 N N . GLN A 1 353 ? 16.5 31.938 14.828 1 96.25 353 GLN A N 1
ATOM 2765 C CA . GLN A 1 353 ? 17.719 31.422 14.211 1 96.25 353 GLN A CA 1
ATOM 2766 C C . GLN A 1 353 ? 18.906 32.312 14.5 1 96.25 353 GLN A C 1
ATOM 2768 O O . GLN A 1 353 ? 18.781 33.562 14.469 1 96.25 353 GLN A O 1
ATOM 2773 N N . ASN A 1 354 ? 19.984 31.766 14.891 1 97.31 354 ASN A N 1
ATOM 2774 C CA . ASN A 1 354 ? 21.234 32.469 15.109 1 97.31 354 ASN A CA 1
ATOM 2775 C C . ASN A 1 354 ? 22.438 31.688 14.594 1 97.31 354 ASN A C 1
ATOM 2777 O O . ASN A 1 354 ? 22.938 30.797 15.281 1 97.31 354 ASN A O 1
ATOM 2781 N N . ARG A 1 355 ? 22.984 32 13.453 1 94.31 355 ARG A N 1
ATOM 2782 C CA . ARG A 1 355 ? 24.047 31.266 12.781 1 94.31 355 ARG A CA 1
ATOM 2783 C C . ARG A 1 355 ? 25.375 31.406 13.539 1 94.31 355 ARG A C 1
ATOM 2785 O O . ARG A 1 355 ? 26.203 30.5 13.523 1 94.31 355 ARG A O 1
ATOM 2792 N N . ASP A 1 356 ? 25.484 32.562 14.188 1 95.88 356 ASP A N 1
ATOM 2793 C CA . ASP A 1 356 ? 26.719 32.844 14.922 1 95.88 356 ASP A CA 1
ATOM 2794 C C . ASP A 1 356 ? 26.828 31.953 16.156 1 95.88 356 ASP A C 1
ATOM 2796 O O . ASP A 1 356 ? 27.938 31.578 16.578 1 95.88 356 ASP A O 1
ATOM 2800 N N . LEU A 1 357 ? 25.734 31.609 16.688 1 95 357 LEU A N 1
ATOM 2801 C CA . LEU A 1 357 ? 25.703 30.75 17.875 1 95 357 LEU A CA 1
ATOM 2802 C C . LEU A 1 357 ? 25.484 29.297 17.484 1 95 357 LEU A C 1
ATOM 2804 O O . LEU A 1 357 ? 25.312 28.438 18.359 1 95 357 LEU A O 1
ATOM 2808 N N . GLY A 1 358 ? 25.344 29.031 16.203 1 94.38 358 GLY A N 1
ATOM 2809 C CA . GLY A 1 358 ? 25.141 27.672 15.719 1 94.38 358 GLY A CA 1
ATOM 2810 C C . GLY A 1 358 ? 23.703 27.203 15.891 1 94.38 358 GLY A C 1
ATOM 2811 O O . GLY A 1 358 ? 23.438 26 15.828 1 94.38 358 GLY A O 1
ATOM 2812 N N . LEU A 1 359 ? 22.781 28.109 16.141 1 95.62 359 LEU A N 1
ATOM 2813 C CA . LEU A 1 359 ? 21.359 27.797 16.312 1 95.62 359 LEU A CA 1
ATOM 2814 C C . LEU A 1 359 ? 20.625 27.875 14.977 1 95.62 359 LEU A C 1
ATOM 2816 O O . LEU A 1 359 ? 20 28.906 14.672 1 95.62 359 LEU A O 1
ATOM 2820 N N . THR A 1 360 ? 20.625 26.719 14.172 1 95.44 360 THR A N 1
ATOM 2821 C CA . THR A 1 360 ? 20.125 26.781 12.805 1 95.44 360 THR A CA 1
ATOM 2822 C C . THR A 1 360 ? 19.156 25.641 12.523 1 95.44 360 THR A C 1
ATOM 2824 O O . THR A 1 360 ? 18.562 25.562 11.453 1 95.44 360 THR A O 1
ATOM 2827 N N . ALA A 1 361 ? 19.016 24.734 13.547 1 94.44 361 ALA A N 1
ATOM 2828 C CA . ALA A 1 361 ? 18.094 23.625 13.344 1 94.44 361 ALA A CA 1
ATOM 2829 C C . ALA A 1 361 ? 16.656 24.141 13.203 1 94.44 361 ALA A C 1
ATOM 2831 O O . ALA A 1 361 ? 16.234 25.047 13.93 1 94.44 361 ALA A O 1
ATOM 2832 N N . LYS A 1 362 ? 15.898 23.625 12.273 1 92.94 362 LYS A N 1
ATOM 2833 C CA . LYS A 1 362 ? 14.523 24.047 12.008 1 92.94 362 LYS A CA 1
ATOM 2834 C C . LYS A 1 362 ? 13.555 23.406 13 1 92.94 362 LYS A C 1
ATOM 2836 O O . LYS A 1 362 ? 13.898 22.453 13.688 1 92.94 362 LYS A O 1
ATOM 2841 N N . ASN A 1 363 ? 12.406 24 13.094 1 94 363 ASN A N 1
ATOM 2842 C CA . ASN A 1 363 ? 11.336 23.406 13.883 1 94 363 ASN A CA 1
ATOM 2843 C C . ASN A 1 363 ? 11.125 21.938 13.523 1 94 363 ASN A C 1
ATOM 2845 O O . ASN A 1 363 ? 11.219 21.562 12.352 1 94 363 ASN A O 1
ATOM 2849 N N . HIS A 1 364 ? 10.898 21.062 14.484 1 91.62 364 HIS A N 1
ATOM 2850 C CA . HIS A 1 364 ? 10.609 19.625 14.375 1 91.62 364 HIS A CA 1
ATOM 2851 C C . HIS A 1 364 ? 11.891 18.828 14.18 1 91.62 364 HIS A C 1
ATOM 2853 O O . HIS A 1 364 ? 11.836 17.625 13.906 1 91.62 364 HIS A O 1
ATOM 2859 N N . ASN A 1 365 ? 13 19.438 14.266 1 93.44 365 ASN A N 1
ATOM 2860 C CA . ASN A 1 365 ? 14.297 18.766 14.273 1 93.44 365 ASN A CA 1
ATOM 2861 C C . ASN A 1 365 ? 14.719 18.375 15.68 1 93.44 365 ASN A C 1
ATOM 2863 O O . ASN A 1 365 ? 14.469 19.094 16.641 1 93.44 365 ASN A O 1
ATOM 2867 N N . ASP A 1 366 ? 15.359 17.234 15.781 1 95.44 366 ASP A N 1
ATOM 2868 C CA . ASP A 1 366 ? 15.734 16.734 17.109 1 95.44 366 ASP A CA 1
ATOM 2869 C C . ASP A 1 366 ? 16.906 17.516 17.688 1 95.44 366 ASP A C 1
ATOM 2871 O O . ASP A 1 366 ? 17.281 17.312 18.844 1 95.44 366 ASP A O 1
ATOM 2875 N N . HIS A 1 367 ? 17.453 18.484 16.906 1 96.06 367 HIS A N 1
ATOM 2876 C CA . HIS A 1 367 ? 18.484 19.391 17.375 1 96.06 367 HIS A CA 1
ATOM 2877 C C . HIS A 1 367 ? 17.953 20.812 17.5 1 96.06 367 HIS A C 1
ATOM 2879 O O . HIS A 1 367 ? 18.719 21.75 17.719 1 96.06 367 HIS A O 1
ATOM 2885 N N . TYR A 1 368 ? 16.688 20.969 17.422 1 95.94 368 TYR A N 1
ATOM 2886 C CA . TYR A 1 368 ? 16.078 22.297 17.438 1 95.94 368 TYR A CA 1
ATOM 2887 C C . TYR A 1 368 ? 16.281 22.969 18.781 1 95.94 368 TYR A C 1
ATOM 2889 O O . TYR A 1 368 ? 16.031 22.375 19.828 1 95.94 368 TYR A O 1
ATOM 2897 N N . THR A 1 369 ? 16.734 24.172 18.734 1 95.62 369 THR A N 1
ATOM 2898 C CA . THR A 1 369 ? 16.781 25.094 19.859 1 95.62 369 THR A CA 1
ATOM 2899 C C . THR A 1 369 ? 16.812 26.531 19.375 1 95.62 369 THR A C 1
ATOM 2901 O O . THR A 1 369 ? 16.734 26.797 18.172 1 95.62 369 THR A O 1
ATOM 2904 N N . VAL A 1 370 ? 16.75 27.531 20.328 1 97.12 370 VAL A N 1
ATOM 2905 C CA . VAL A 1 370 ? 16.516 28.906 19.922 1 97.12 370 VAL A CA 1
ATOM 2906 C C . VAL A 1 370 ? 17.531 29.828 20.594 1 97.12 370 VAL A C 1
ATOM 2908 O O . VAL A 1 370 ? 18.188 29.438 21.562 1 97.12 370 VAL A O 1
ATOM 2911 N N . ASP A 1 371 ? 17.703 30.938 19.984 1 97.75 371 ASP A N 1
ATOM 2912 C CA . ASP A 1 371 ? 18.344 32.062 20.703 1 97.75 371 ASP A CA 1
ATOM 2913 C C . ASP A 1 371 ? 17.422 32.594 21.781 1 97.75 371 ASP A C 1
ATOM 2915 O O . ASP A 1 371 ? 16.5 33.375 21.484 1 97.75 371 ASP A O 1
ATOM 2919 N N . GLU A 1 372 ? 17.719 32.312 22.984 1 97.75 372 GLU A N 1
ATOM 2920 C CA . GLU A 1 372 ? 16.797 32.625 24.078 1 97.75 372 GLU A CA 1
ATOM 2921 C C . GLU A 1 372 ? 16.688 34.125 24.297 1 97.75 372 GLU A C 1
ATOM 2923 O O . GLU A 1 372 ? 15.773 34.594 24.984 1 97.75 372 GLU A O 1
ATOM 2928 N N . SER A 1 373 ? 17.578 34.906 23.719 1 97.5 373 SER A N 1
ATOM 2929 C CA . SER A 1 373 ? 17.562 36.375 23.891 1 97.5 373 SER A CA 1
ATOM 2930 C C . SER A 1 373 ? 16.328 36.969 23.234 1 97.5 373 SER A C 1
ATOM 2932 O O . SER A 1 373 ? 15.961 38.125 23.531 1 97.5 373 SER A O 1
ATOM 2934 N N . VAL A 1 374 ? 15.633 36.25 22.406 1 98.25 374 VAL A N 1
ATOM 2935 C CA . VAL A 1 374 ? 14.492 36.812 21.672 1 98.25 374 VAL A CA 1
ATOM 2936 C C . VAL A 1 374 ? 13.219 36.625 22.5 1 98.25 374 VAL A C 1
ATOM 2938 O O . VAL A 1 374 ? 12.203 37.281 22.219 1 98.25 374 VAL A O 1
ATOM 2941 N N . LEU A 1 375 ? 13.273 35.812 23.531 1 98.75 375 LEU A N 1
ATOM 2942 C CA . LEU A 1 375 ? 12.07 35.5 24.297 1 98.75 375 LEU A CA 1
ATOM 2943 C C . LEU A 1 375 ? 11.5 36.781 24.953 1 98.75 375 LEU A C 1
ATOM 2945 O O . LEU A 1 375 ? 10.281 36.938 25.031 1 98.75 375 LEU A O 1
ATOM 2949 N N . LYS A 1 376 ? 12.414 37.625 25.391 1 98.62 376 LYS A N 1
ATOM 2950 C CA . LYS A 1 376 ? 11.961 38.875 26 1 98.62 376 LYS A CA 1
ATOM 2951 C C . LYS A 1 376 ? 11.203 39.75 24.984 1 98.62 376 LYS A C 1
ATOM 2953 O O . LYS A 1 376 ? 10.258 40.438 25.344 1 98.62 376 LYS A O 1
ATOM 2958 N N . ARG A 1 377 ? 11.555 39.656 23.766 1 98.31 377 ARG A N 1
ATOM 2959 C CA . ARG A 1 377 ? 10.859 40.438 22.719 1 98.31 377 ARG A CA 1
ATOM 2960 C C . ARG A 1 377 ? 9.461 39.875 22.484 1 98.31 377 ARG A C 1
ATOM 2962 O O . ARG A 1 377 ? 8.508 40.625 22.297 1 98.31 377 ARG A O 1
ATOM 2969 N N . GLY A 1 378 ? 9.391 38.531 22.469 1 98.69 378 GLY A N 1
ATOM 2970 C CA . GLY A 1 378 ? 8.07 37.938 22.375 1 98.69 378 GLY A CA 1
ATOM 2971 C C . GLY A 1 378 ? 7.141 38.344 23.5 1 98.69 378 GLY A C 1
ATOM 2972 O O . GLY A 1 378 ? 5.973 38.656 23.266 1 98.69 378 GLY A O 1
ATOM 2973 N N . ALA A 1 379 ? 7.684 38.375 24.672 1 98.81 379 ALA A N 1
ATOM 2974 C CA . ALA A 1 379 ? 6.914 38.781 25.844 1 98.81 379 ALA A CA 1
ATOM 2975 C C . ALA A 1 379 ? 6.469 40.25 25.719 1 98.81 379 ALA A C 1
ATOM 2977 O O . ALA A 1 379 ? 5.309 40.562 25.984 1 98.81 379 ALA A O 1
ATOM 2978 N N . ALA A 1 380 ? 7.414 41.062 25.344 1 98.81 380 ALA A N 1
ATOM 2979 C CA . ALA A 1 380 ? 7.109 42.469 25.172 1 98.81 380 ALA A CA 1
ATOM 2980 C C . ALA A 1 380 ? 6.035 42.688 24.109 1 98.81 380 ALA A C 1
ATOM 2982 O O . ALA A 1 380 ? 5.172 43.562 24.25 1 98.81 380 ALA A O 1
ATOM 2983 N N . MET A 1 381 ? 6.098 41.938 23.078 1 98.69 381 MET A N 1
ATOM 2984 C CA . MET A 1 381 ? 5.129 42.031 22 1 98.69 381 MET A CA 1
ATOM 2985 C C . MET A 1 381 ? 3.723 41.719 22.484 1 98.69 381 MET A C 1
ATOM 2987 O O . MET A 1 381 ? 2.76 42.406 22.125 1 98.69 381 MET A O 1
ATOM 2991 N N . TYR A 1 382 ? 3.594 40.594 23.25 1 98.81 382 TYR A N 1
ATOM 2992 C CA . TYR A 1 382 ? 2.293 40.281 23.828 1 98.81 382 TYR A CA 1
ATOM 2993 C C . TYR A 1 382 ? 1.714 41.469 24.594 1 98.81 382 TYR A C 1
ATOM 2995 O O . TYR A 1 382 ? 0.55 41.812 24.406 1 98.81 382 TYR A O 1
ATOM 3003 N N . ALA A 1 383 ? 2.537 42.062 25.375 1 98.81 383 ALA A N 1
ATOM 3004 C CA . ALA A 1 383 ? 2.092 43.125 26.281 1 98.81 383 ALA A CA 1
ATOM 3005 C C . ALA A 1 383 ? 1.782 44.406 25.5 1 98.81 383 ALA A C 1
ATOM 3007 O O . ALA A 1 383 ? 0.722 45 25.672 1 98.81 383 ALA A O 1
ATOM 3008 N N . GLN A 1 384 ? 2.701 44.812 24.656 1 98.56 384 GLN A N 1
ATOM 3009 C CA . GLN A 1 384 ? 2.553 46.062 23.922 1 98.56 384 GLN A CA 1
ATOM 3010 C C . GLN A 1 384 ? 1.359 46 22.969 1 98.56 384 GLN A C 1
ATOM 3012 O O . GLN A 1 384 ? 0.619 46.969 22.828 1 98.56 384 GLN A O 1
ATOM 3017 N N . PHE A 1 385 ? 1.216 44.906 22.297 1 98.25 385 PHE A N 1
ATOM 3018 C CA . PHE A 1 385 ? 0.077 44.75 21.406 1 98.25 385 PHE A CA 1
ATOM 3019 C C . PHE A 1 385 ? -1.235 44.875 22.172 1 98.25 385 PHE A C 1
ATOM 3021 O O . PHE A 1 385 ? -2.135 45.625 21.734 1 98.25 385 PHE A O 1
ATOM 3028 N N . ALA A 1 386 ? -1.348 44.094 23.266 1 98.56 386 ALA A N 1
ATOM 3029 C CA . ALA A 1 386 ? -2.57 44.156 24.062 1 98.56 386 ALA A CA 1
ATOM 3030 C C . ALA A 1 386 ? -2.863 45.594 24.516 1 98.56 386 ALA A C 1
ATOM 3032 O O . ALA A 1 386 ? -3.994 46.062 24.391 1 98.56 386 ALA A O 1
ATOM 3033 N N . TYR A 1 387 ? -1.862 46.219 24.969 1 98 387 TYR A N 1
ATOM 3034 C CA . TYR A 1 387 ? -2.012 47.594 25.453 1 98 387 TYR A CA 1
ATOM 3035 C C . TYR A 1 387 ? -2.477 48.531 24.328 1 98 387 TYR A C 1
ATOM 3037 O O . TYR A 1 387 ? -3.438 49.281 24.5 1 98 387 TYR A O 1
ATOM 3045 N N . ASP A 1 388 ? -1.754 48.469 23.25 1 97.81 388 ASP A N 1
ATOM 3046 C CA . ASP A 1 388 ? -2.062 49.344 22.125 1 97.81 388 ASP A CA 1
ATOM 3047 C C . ASP A 1 388 ? -3.477 49.094 21.594 1 97.81 388 ASP A C 1
ATOM 3049 O O . ASP A 1 388 ? -4.188 50.031 21.234 1 97.81 388 ASP A O 1
ATOM 3053 N N . PHE A 1 389 ? -3.889 47.844 21.531 1 97.75 389 PHE A N 1
ATOM 3054 C CA . PHE A 1 389 ? -5.23 47.5 21.078 1 97.75 389 PHE A CA 1
ATOM 3055 C C . PHE A 1 389 ? -6.285 48.125 21.984 1 97.75 389 PHE A C 1
ATOM 3057 O O . PHE A 1 389 ? -7.289 48.656 21.5 1 97.75 389 PHE A O 1
ATOM 3064 N N . LEU A 1 390 ? -6.035 48.062 23.25 1 97.25 390 LEU A N 1
ATOM 3065 C CA . LEU A 1 390 ? -7.012 48.531 24.234 1 97.25 390 LEU A CA 1
ATOM 3066 C C . LEU A 1 390 ? -7.047 50.062 24.266 1 97.25 390 LEU A C 1
ATOM 3068 O O . LEU A 1 390 ? -8.031 50.656 24.703 1 97.25 390 LEU A O 1
ATOM 3072 N N . GLU A 1 391 ? -5.945 50.656 23.812 1 94.69 391 GLU A N 1
ATOM 3073 C CA . GLU A 1 391 ? -5.887 52.125 23.766 1 94.69 391 GLU A CA 1
ATOM 3074 C C . GLU A 1 391 ? -6.633 52.656 22.547 1 94.69 391 GLU A C 1
ATOM 3076 O O . GLU A 1 391 ? -7.074 53.812 22.547 1 94.69 391 GLU A O 1
ATOM 3081 N N . GLU A 1 392 ? -6.586 51.844 21.547 1 87.69 392 GLU A N 1
ATOM 3082 C CA . GLU A 1 392 ? -7.215 52.312 20.328 1 87.69 392 GLU A CA 1
ATOM 3083 C C . GLU A 1 392 ? -8.727 52.469 20.5 1 87.69 392 GLU A C 1
ATOM 3085 O O . GLU A 1 392 ? -9.367 51.625 21.125 1 87.69 392 GLU A O 1
ATOM 3090 N N . THR A 1 393 ? -9.18 53.719 20.328 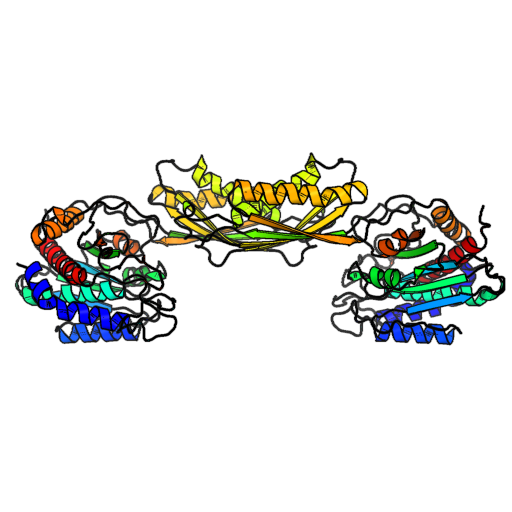1 66.25 393 THR A N 1
ATOM 3091 C CA . THR A 1 393 ? -10.602 54.031 20.406 1 66.25 393 THR A CA 1
ATOM 3092 C C . THR A 1 393 ? -11.336 53.5 19.172 1 66.25 393 THR A C 1
ATOM 3094 O O . THR A 1 393 ? -10.773 53.5 18.078 1 66.25 393 THR A O 1
ATOM 3097 N N . SER A 1 394 ? -12.305 52.469 19.438 1 53 394 SER A N 1
ATOM 3098 C CA . SER A 1 394 ? -13.141 52 18.344 1 53 394 SER A CA 1
ATOM 3099 C C . SER A 1 394 ? -13.602 53.156 17.469 1 53 394 SER A C 1
ATOM 3101 O O . SER A 1 394 ? -14.094 54.188 17.969 1 53 394 SER A O 1
ATOM 3103 N N . GLU A 1 395 ? -12.859 53.469 16.375 1 42.88 395 GLU A N 1
ATOM 3104 C CA . GLU A 1 395 ? -13.633 54.344 15.508 1 42.88 395 GLU A CA 1
ATOM 3105 C C . GLU A 1 395 ? -14.898 53.656 15.016 1 42.88 395 GLU A C 1
ATOM 3107 O O . GLU A 1 395 ? -14.883 52.469 14.727 1 42.88 395 GLU A O 1
ATOM 3112 N N . MET B 1 1 ? -3.57 -56.188 -24.344 1 72.19 1 MET B N 1
ATOM 3113 C CA . MET B 1 1 ? -3.762 -55.969 -22.922 1 72.19 1 MET B CA 1
ATOM 3114 C C . MET B 1 1 ? -4.945 -55.031 -22.672 1 72.19 1 MET B C 1
ATOM 3116 O O . MET B 1 1 ? -5.117 -54.031 -23.391 1 72.19 1 MET B O 1
ATOM 3120 N N . ASN B 1 2 ? -5.879 -55.531 -21.734 1 91.69 2 ASN B N 1
ATOM 3121 C CA . ASN B 1 2 ? -7.113 -54.75 -21.578 1 91.69 2 ASN B CA 1
ATOM 3122 C C . ASN B 1 2 ? -7.109 -53.969 -20.281 1 91.69 2 ASN B C 1
ATOM 3124 O O . ASN B 1 2 ? -7.754 -54.344 -19.297 1 91.69 2 ASN B O 1
ATOM 3128 N N . PHE B 1 3 ? -6.41 -52.844 -20.312 1 97.38 3 PHE B N 1
ATOM 3129 C CA . PHE B 1 3 ? -6.262 -52.031 -19.125 1 97.38 3 PHE B CA 1
ATOM 3130 C C . PHE B 1 3 ? -7.594 -51.406 -18.719 1 97.38 3 PHE B C 1
ATOM 3132 O O . PHE B 1 3 ? -7.836 -51.125 -17.547 1 97.38 3 PHE B O 1
ATOM 3139 N N . ARG B 1 4 ? -8.5 -51.188 -19.656 1 97.75 4 ARG B N 1
ATOM 3140 C CA . ARG B 1 4 ? -9.828 -50.688 -19.344 1 97.75 4 ARG B CA 1
ATOM 3141 C C . ARG B 1 4 ? -10.57 -51.625 -18.406 1 97.75 4 ARG B C 1
ATOM 3143 O O . ARG B 1 4 ? -11.062 -51.219 -17.359 1 97.75 4 ARG B O 1
ATOM 3150 N N . ASP B 1 5 ? -10.586 -52.875 -18.781 1 97.88 5 ASP B N 1
ATOM 3151 C CA . ASP B 1 5 ? -11.289 -53.875 -17.984 1 97.88 5 ASP B CA 1
ATOM 3152 C C . ASP B 1 5 ? -10.625 -54.031 -16.609 1 97.88 5 ASP B C 1
ATOM 3154 O O . ASP B 1 5 ? -11.312 -54.188 -15.594 1 97.88 5 ASP B O 1
ATOM 3158 N N . MET B 1 6 ? -9.32 -54.031 -16.609 1 98.06 6 MET B N 1
ATOM 3159 C CA . MET B 1 6 ? -8.586 -54.156 -15.359 1 98.06 6 MET B CA 1
ATOM 3160 C C . MET B 1 6 ? -8.898 -53 -14.43 1 98.06 6 MET B C 1
ATOM 3162 O O . MET B 1 6 ? -9.031 -53.188 -13.219 1 98.06 6 MET B O 1
ATOM 3166 N N . ALA B 1 7 ? -8.992 -51.812 -15 1 98.44 7 ALA B N 1
ATOM 3167 C CA . ALA B 1 7 ? -9.305 -50.656 -14.195 1 98.44 7 ALA B CA 1
ATOM 3168 C C . ALA B 1 7 ? -10.711 -50.719 -13.625 1 98.44 7 ALA B C 1
ATOM 3170 O O . ALA B 1 7 ? -10.953 -50.312 -12.484 1 98.44 7 ALA B O 1
ATOM 3171 N N . GLU B 1 8 ? -11.617 -51.25 -14.445 1 98.06 8 GLU B N 1
ATOM 3172 C CA . GLU B 1 8 ? -12.984 -51.438 -13.977 1 98.06 8 GLU B CA 1
ATOM 3173 C C . GLU B 1 8 ? -13.016 -52.406 -12.773 1 98.06 8 GLU B C 1
ATOM 3175 O O . GLU B 1 8 ? -13.758 -52.156 -11.82 1 98.06 8 GLU B O 1
ATOM 3180 N N . GLN B 1 9 ? -12.219 -53.375 -12.859 1 98 9 GLN B N 1
ATOM 3181 C CA . GLN B 1 9 ? -12.164 -54.375 -11.805 1 98 9 GLN B CA 1
ATOM 3182 C C . GLN B 1 9 ? -11.539 -53.781 -10.531 1 98 9 GLN B C 1
ATOM 3184 O O . GLN B 1 9 ? -11.766 -54.312 -9.438 1 98 9 GLN B O 1
ATOM 3189 N N . ASN B 1 10 ? -10.773 -52.781 -10.688 1 98.25 10 ASN B N 1
ATOM 3190 C CA . ASN B 1 10 ? -10.07 -52.188 -9.555 1 98.25 10 ASN B CA 1
ATOM 3191 C C . ASN B 1 10 ? -10.742 -50.906 -9.094 1 98.25 10 ASN B C 1
ATOM 3193 O O . ASN B 1 10 ? -10.211 -50.188 -8.242 1 98.25 10 ASN B O 1
ATOM 3197 N N . GLU B 1 11 ? -11.875 -50.562 -9.594 1 98.5 11 GLU B N 1
ATOM 3198 C CA . GLU B 1 11 ? -12.516 -49.25 -9.391 1 98.5 11 GLU B CA 1
ATOM 3199 C C . GLU B 1 11 ? -12.742 -48.969 -7.91 1 98.5 11 GLU B C 1
ATOM 3201 O O . GLU B 1 11 ? -12.43 -47.906 -7.422 1 98.5 11 GLU B O 1
ATOM 3206 N N . SER B 1 12 ? -13.281 -49.938 -7.199 1 98.69 12 SER B N 1
ATOM 3207 C CA . SER B 1 12 ? -13.586 -49.75 -5.785 1 98.69 12 SER B CA 1
ATOM 3208 C C . SER B 1 12 ? -12.328 -49.438 -4.984 1 98.69 12 SER B C 1
ATOM 3210 O O . SER B 1 12 ? -12.336 -48.594 -4.102 1 98.69 12 SER B O 1
ATOM 3212 N N . TRP B 1 13 ? -11.289 -50.156 -5.309 1 98.62 13 TRP B N 1
ATOM 3213 C CA . TRP B 1 13 ? -10.031 -49.938 -4.605 1 98.62 13 TRP B CA 1
ATOM 3214 C C . TRP B 1 13 ? -9.469 -48.562 -4.898 1 98.62 13 TRP B C 1
ATOM 3216 O O . TRP B 1 13 ? -8.977 -47.875 -3.998 1 98.62 13 TRP B O 1
ATOM 3226 N N . ILE B 1 14 ? -9.547 -48.156 -6.137 1 98.81 14 ILE B N 1
ATOM 3227 C CA . ILE B 1 14 ? -9.047 -46.844 -6.555 1 98.81 14 ILE B CA 1
ATOM 3228 C C . ILE B 1 14 ? -9.812 -45.719 -5.828 1 98.81 14 ILE B C 1
ATOM 3230 O O . ILE B 1 14 ? -9.219 -44.781 -5.312 1 98.81 14 ILE B O 1
ATOM 3234 N N . ILE B 1 15 ? -11.086 -45.844 -5.758 1 98.75 15 ILE B N 1
ATOM 3235 C CA . ILE B 1 15 ? -11.945 -44.875 -5.094 1 98.75 15 ILE B CA 1
ATOM 3236 C C . ILE B 1 15 ? -11.602 -44.812 -3.605 1 98.75 15 ILE B C 1
ATOM 3238 O O . ILE B 1 15 ? -11.555 -43.75 -3.012 1 98.75 15 ILE B O 1
ATOM 3242 N N . GLU B 1 16 ? -11.359 -45.938 -3.031 1 98.69 16 GLU B N 1
ATOM 3243 C CA . GLU B 1 16 ? -10.984 -46 -1.621 1 98.69 16 GLU B CA 1
ATOM 3244 C C . GLU B 1 16 ? -9.688 -45.25 -1.36 1 98.69 16 GLU B C 1
ATOM 3246 O O . GLU B 1 16 ? -9.539 -44.594 -0.331 1 98.69 16 GLU B O 1
ATOM 3251 N N . GLN B 1 17 ? -8.742 -45.438 -2.283 1 98.75 17 GLN B N 1
ATOM 3252 C CA . GLN B 1 17 ? -7.5 -44.688 -2.129 1 98.75 17 GLN B CA 1
ATOM 3253 C C . GLN B 1 17 ? -7.758 -43.188 -2.148 1 98.75 17 GLN B C 1
ATOM 3255 O O . GLN B 1 17 ? -7.238 -42.438 -1.309 1 98.75 17 GLN B O 1
ATOM 3260 N N . ARG B 1 18 ? -8.547 -42.719 -3.131 1 98.75 18 ARG B N 1
ATOM 3261 C CA . ARG B 1 18 ? -8.867 -41.281 -3.229 1 98.75 18 ARG B CA 1
ATOM 3262 C C . ARG B 1 18 ? -9.484 -40.781 -1.934 1 98.75 18 ARG B C 1
ATOM 3264 O O . ARG B 1 18 ? -9.086 -39.719 -1.418 1 98.75 18 ARG B O 1
ATOM 3271 N N . ARG B 1 19 ? -10.406 -41.562 -1.393 1 98.62 19 ARG B N 1
ATOM 3272 C CA . ARG B 1 19 ? -11.148 -41.156 -0.212 1 98.62 19 ARG B CA 1
ATOM 3273 C C . ARG B 1 19 ? -10.25 -41.094 1.019 1 98.62 19 ARG B C 1
ATOM 3275 O O . ARG B 1 19 ? -10.391 -40.219 1.868 1 98.62 19 ARG B O 1
ATOM 3282 N N . TYR B 1 20 ? -9.352 -42 1.102 1 98.62 20 TYR B N 1
ATOM 3283 C CA . TYR B 1 20 ? -8.398 -41.969 2.207 1 98.62 20 TYR B CA 1
ATOM 3284 C C . TYR B 1 20 ? -7.551 -40.719 2.164 1 98.62 20 TYR B C 1
ATOM 3286 O O . TYR B 1 20 ? -7.434 -40 3.164 1 98.62 20 TYR B O 1
ATOM 3294 N N . PHE B 1 21 ? -6.949 -40.469 1.034 1 98.75 21 PHE B N 1
ATOM 3295 C CA . PHE B 1 21 ? -6.027 -39.344 0.941 1 98.75 21 PHE B CA 1
ATOM 3296 C C . PHE B 1 21 ? -6.773 -38.031 1.008 1 98.75 21 PHE B C 1
ATOM 3298 O O . PHE B 1 21 ? -6.238 -37.031 1.49 1 98.75 21 PHE B O 1
ATOM 3305 N N . HIS B 1 22 ? -8.023 -38 0.524 1 98.75 22 HIS B N 1
ATOM 3306 C CA . HIS B 1 22 ? -8.859 -36.812 0.672 1 98.75 22 HIS B CA 1
ATOM 3307 C C . HIS B 1 22 ? -9.07 -36.469 2.143 1 98.75 22 HIS B C 1
ATOM 3309 O O . HIS B 1 22 ? -9.031 -35.281 2.52 1 98.75 22 HIS B O 1
ATOM 3315 N N . ALA B 1 23 ? -9.273 -37.438 2.938 1 98.56 23 ALA B N 1
ATOM 3316 C CA . ALA B 1 23 ? -9.562 -37.25 4.359 1 98.56 23 ALA B CA 1
ATOM 3317 C C . ALA B 1 23 ? -8.312 -36.844 5.125 1 98.56 23 ALA B C 1
ATOM 3319 O O . ALA B 1 23 ? -8.398 -36.312 6.23 1 98.56 23 ALA B O 1
ATOM 3320 N N . HIS B 1 24 ? -7.129 -37.125 4.531 1 98.62 24 HIS B N 1
ATOM 3321 C CA . HIS B 1 24 ? -5.871 -36.875 5.23 1 98.62 24 HIS B CA 1
ATOM 3322 C C . HIS B 1 24 ? -4.961 -35.938 4.422 1 98.62 24 HIS B C 1
ATOM 3324 O O . HIS B 1 24 ? -3.816 -36.312 4.129 1 98.62 24 HIS B O 1
ATOM 3330 N N . PRO B 1 25 ? -5.457 -34.75 4.098 1 98.5 25 PRO B N 1
ATOM 3331 C CA . PRO B 1 25 ? -4.66 -33.844 3.291 1 98.5 25 PRO B CA 1
ATOM 3332 C C . PRO B 1 25 ? -3.525 -33.188 4.086 1 98.5 25 PRO B C 1
ATOM 3334 O O . PRO B 1 25 ? -3.668 -32.938 5.285 1 98.5 25 PRO B O 1
ATOM 3337 N N . GLU B 1 26 ? -2.365 -32.938 3.436 1 98.56 26 GLU B N 1
ATOM 3338 C CA . GLU B 1 26 ? -1.241 -32.188 4 1 98.56 26 GLU B CA 1
ATOM 3339 C C . GLU B 1 26 ? -0.779 -31.094 3.057 1 98.56 26 GLU B C 1
ATOM 3341 O O . GLU B 1 26 ? -0.771 -31.266 1.838 1 98.56 26 GLU B O 1
ATOM 3346 N N . LEU B 1 27 ? -0.389 -30 3.623 1 97.75 27 LEU B N 1
ATOM 3347 C CA . LEU B 1 27 ? -0.013 -28.828 2.857 1 97.75 27 LEU B CA 1
ATOM 3348 C C . LEU B 1 27 ? 1.292 -29.047 2.104 1 97.75 27 LEU B C 1
ATOM 3350 O O . LEU B 1 27 ? 2.021 -30 2.396 1 97.75 27 LEU B O 1
ATOM 3354 N N . SER B 1 28 ? 1.604 -28.188 1.125 1 96.94 28 SER B N 1
ATOM 3355 C CA . SER B 1 28 ? 2.865 -28.203 0.392 1 96.94 28 SER B CA 1
ATOM 3356 C C . SER B 1 28 ? 4.055 -28.234 1.343 1 96.94 28 SER B C 1
ATOM 3358 O O . SER B 1 28 ? 4.09 -27.5 2.334 1 96.94 28 SER B O 1
ATOM 3360 N N . PHE B 1 29 ? 4.941 -29.109 1.064 1 97.06 29 PHE B N 1
ATOM 3361 C CA . PHE B 1 29 ? 6.203 -29.281 1.774 1 97.06 29 PHE B CA 1
ATOM 3362 C C . PHE B 1 29 ? 5.973 -29.953 3.121 1 97.06 29 PHE B C 1
ATOM 3364 O O . PHE B 1 29 ? 6.926 -30.25 3.848 1 97.06 29 PHE B O 1
ATOM 3371 N N . GLU B 1 30 ? 4.766 -30.297 3.41 1 97.81 30 GLU B N 1
ATOM 3372 C CA . GLU B 1 30 ? 4.461 -30.938 4.688 1 97.81 30 GLU B CA 1
ATOM 3373 C C . GLU B 1 30 ? 3.844 -32.312 4.477 1 97.81 30 GLU B C 1
ATOM 3375 O O . GLU B 1 30 ? 3.205 -32.844 5.383 1 97.81 30 GLU B O 1
ATOM 3380 N N . GLU B 1 31 ? 3.965 -32.875 3.322 1 98.25 31 GLU B N 1
ATOM 3381 C CA . GLU B 1 31 ? 3.275 -34.094 2.949 1 98.25 31 GLU B CA 1
ATOM 3382 C C . GLU B 1 31 ? 3.986 -35.344 3.516 1 98.25 31 GLU B C 1
ATOM 3384 O O . GLU B 1 31 ? 4.344 -36.25 2.773 1 98.25 31 GLU B O 1
ATOM 3389 N N . ARG B 1 32 ? 4.34 -35.344 4.855 1 97.5 32 ARG B N 1
ATOM 3390 C CA . ARG B 1 32 ? 5.105 -36.406 5.488 1 97.5 32 ARG B CA 1
ATOM 3391 C C . ARG B 1 32 ? 4.285 -37.688 5.57 1 97.5 32 ARG B C 1
ATOM 3393 O O . ARG B 1 32 ? 4.738 -38.75 5.141 1 97.5 32 ARG B O 1
ATOM 3400 N N . ASN B 1 33 ? 3.135 -37.625 6.156 1 98.44 33 ASN B N 1
ATOM 3401 C CA . ASN B 1 33 ? 2.273 -38.781 6.297 1 98.44 33 ASN B CA 1
ATOM 3402 C C . ASN B 1 33 ? 1.767 -39.281 4.945 1 98.44 33 ASN B C 1
ATOM 3404 O O . ASN B 1 33 ? 1.66 -40.469 4.715 1 98.44 33 ASN B O 1
ATOM 3408 N N . THR B 1 34 ? 1.386 -38.312 4.082 1 98.75 34 THR B N 1
ATOM 3409 C CA . THR B 1 34 ? 0.947 -38.688 2.738 1 98.75 34 THR B CA 1
ATOM 3410 C C . THR B 1 34 ? 2.018 -39.5 2.02 1 98.75 34 THR B C 1
ATOM 3412 O O . THR B 1 34 ? 1.719 -40.531 1.426 1 98.75 34 THR B O 1
ATOM 3415 N N . THR B 1 35 ? 3.242 -39.031 2.135 1 98.81 35 THR B N 1
ATOM 3416 C CA . THR B 1 35 ? 4.367 -39.719 1.513 1 98.81 35 THR B CA 1
ATOM 3417 C C . THR B 1 35 ? 4.52 -41.125 2.078 1 98.81 35 THR B C 1
ATOM 3419 O O . THR B 1 35 ? 4.668 -42.094 1.325 1 98.81 35 THR B O 1
ATOM 3422 N N . HIS B 1 36 ? 4.465 -41.25 3.346 1 98.5 36 HIS B N 1
ATOM 3423 C CA . HIS B 1 36 ? 4.629 -42.531 4.016 1 98.5 36 HIS B CA 1
ATOM 3424 C C . HIS B 1 36 ? 3.527 -43.5 3.621 1 98.5 36 HIS B C 1
ATOM 3426 O O . HIS B 1 36 ? 3.793 -44.688 3.375 1 98.5 36 HIS B O 1
ATOM 3432 N N . GLU B 1 37 ? 2.328 -43 3.605 1 98.81 37 GLU B N 1
ATOM 3433 C CA . GLU B 1 37 ? 1.199 -43.875 3.268 1 98.81 37 GLU B CA 1
ATOM 3434 C C . GLU B 1 37 ? 1.283 -44.344 1.821 1 98.81 37 GLU B C 1
ATOM 3436 O O . GLU B 1 37 ? 0.916 -45.5 1.516 1 98.81 37 GLU B O 1
ATOM 3441 N N . ILE B 1 38 ? 1.691 -43.469 0.912 1 98.88 38 ILE B N 1
ATOM 3442 C CA . ILE B 1 38 ? 1.917 -43.906 -0.467 1 98.88 38 ILE B CA 1
ATOM 3443 C C . ILE B 1 38 ? 2.98 -45 -0.507 1 98.88 38 ILE B C 1
ATOM 3445 O O . ILE B 1 38 ? 2.816 -46 -1.198 1 98.88 38 ILE B O 1
ATOM 3449 N N . GLY B 1 39 ? 4.07 -44.781 0.228 1 98.81 39 GLY B N 1
ATOM 3450 C CA . GLY B 1 39 ? 5.102 -45.812 0.322 1 98.81 39 GLY B CA 1
ATOM 3451 C C . GLY B 1 39 ? 4.574 -47.156 0.772 1 98.81 39 GLY B C 1
ATOM 3452 O O . GLY B 1 39 ? 4.969 -48.188 0.237 1 98.81 39 GLY B O 1
ATOM 3453 N N . ASN B 1 40 ? 3.711 -47.156 1.758 1 98.75 40 ASN B N 1
ATOM 3454 C CA . ASN B 1 40 ? 3.102 -48.375 2.246 1 98.75 40 ASN B CA 1
ATOM 3455 C C . ASN B 1 40 ? 2.334 -49.094 1.144 1 98.75 40 ASN B C 1
ATOM 3457 O O . ASN B 1 40 ? 2.434 -50.312 1.009 1 98.75 40 ASN B O 1
ATOM 3461 N N . ARG B 1 41 ? 1.551 -48.344 0.392 1 98.62 41 ARG B N 1
ATOM 3462 C CA . ARG B 1 41 ? 0.816 -48.938 -0.714 1 98.62 41 ARG B CA 1
ATOM 3463 C C . ARG B 1 41 ? 1.77 -49.562 -1.731 1 98.62 41 ARG B C 1
ATOM 3465 O O . ARG B 1 41 ? 1.462 -50.594 -2.332 1 98.62 41 ARG B O 1
ATOM 3472 N N . LEU B 1 42 ? 2.822 -48.875 -1.999 1 98.75 42 LEU B N 1
ATOM 3473 C CA . LEU B 1 42 ? 3.795 -49.375 -2.967 1 98.75 42 LEU B CA 1
ATOM 3474 C C . LEU B 1 42 ? 4.426 -50.688 -2.482 1 98.75 42 LEU B C 1
ATOM 3476 O O . LEU B 1 42 ? 4.566 -51.625 -3.254 1 98.75 42 LEU B O 1
ATOM 3480 N N . LYS B 1 43 ? 4.75 -50.75 -1.222 1 98.56 43 LYS B N 1
ATOM 3481 C CA . LYS B 1 43 ? 5.309 -51.969 -0.639 1 98.56 43 LYS B CA 1
ATOM 3482 C C . LYS B 1 43 ? 4.32 -53.125 -0.742 1 98.56 43 LYS B C 1
ATOM 3484 O O . LYS B 1 43 ? 4.711 -54.25 -1.062 1 98.56 43 LYS B O 1
ATOM 3489 N N . GLU B 1 44 ? 3.139 -52.844 -0.476 1 98.19 44 GLU B N 1
ATOM 3490 C CA . GLU B 1 44 ? 2.098 -53.844 -0.558 1 98.19 44 GLU B CA 1
ATOM 3491 C C . GLU B 1 44 ? 1.982 -54.406 -1.973 1 98.19 44 GLU B C 1
ATOM 3493 O O . GLU B 1 44 ? 1.604 -55.562 -2.158 1 98.19 44 GLU B O 1
ATOM 3498 N N . MET B 1 45 ? 2.334 -53.594 -2.938 1 97.62 45 MET B N 1
ATOM 3499 C CA . MET B 1 45 ? 2.256 -54.031 -4.336 1 97.62 45 MET B CA 1
ATOM 3500 C C . MET B 1 45 ? 3.561 -54.656 -4.781 1 97.62 45 MET B C 1
ATOM 3502 O O . MET B 1 45 ? 3.715 -55 -5.953 1 97.62 45 MET B O 1
ATOM 3506 N N . GLY B 1 46 ? 4.523 -54.75 -3.877 1 97.62 46 GLY B N 1
ATOM 3507 C CA . GLY B 1 46 ? 5.777 -55.438 -4.168 1 97.62 46 GLY B CA 1
ATOM 3508 C C . GLY B 1 46 ? 6.836 -54.5 -4.738 1 97.62 46 GLY B C 1
ATOM 3509 O O . GLY B 1 46 ? 7.805 -54.969 -5.352 1 97.62 46 GLY B O 1
ATOM 3510 N N . LEU B 1 47 ? 6.66 -53.25 -4.539 1 98.5 47 LEU B N 1
ATOM 3511 C CA . LEU B 1 47 ? 7.617 -52.281 -5.066 1 98.5 47 LEU B CA 1
ATOM 3512 C C . LEU B 1 47 ? 8.469 -51.688 -3.941 1 98.5 47 LEU B C 1
ATOM 3514 O O . LEU B 1 47 ? 8.094 -51.781 -2.77 1 98.5 47 LEU B O 1
ATOM 3518 N N . ILE B 1 48 ? 9.594 -51.125 -4.34 1 98.44 48 ILE B N 1
ATOM 3519 C CA . ILE B 1 48 ? 10.5 -50.5 -3.393 1 98.44 48 ILE B CA 1
ATOM 3520 C C . ILE B 1 48 ? 10.344 -48.969 -3.479 1 98.44 48 ILE B C 1
ATOM 3522 O O . ILE B 1 48 ? 10.719 -48.344 -4.48 1 98.44 48 ILE B O 1
ATOM 3526 N N . PRO B 1 49 ? 9.812 -48.438 -2.43 1 98.5 49 PRO B N 1
ATOM 3527 C CA . PRO B 1 49 ? 9.758 -46.969 -2.414 1 98.5 49 PRO B CA 1
ATOM 3528 C C . PRO B 1 49 ? 11.117 -46.312 -2.125 1 98.5 49 PRO B C 1
ATOM 3530 O O . PRO B 1 49 ? 11.844 -46.781 -1.236 1 98.5 49 PRO B O 1
ATOM 3533 N N . HIS B 1 50 ? 11.492 -45.344 -2.908 1 98.56 50 HIS B N 1
ATOM 3534 C CA . HIS B 1 50 ? 12.703 -44.562 -2.682 1 98.56 50 HIS B CA 1
ATOM 3535 C C . HIS B 1 50 ? 12.367 -43.156 -2.182 1 98.56 50 HIS B C 1
ATOM 3537 O O . HIS B 1 50 ? 11.789 -42.344 -2.914 1 98.56 50 HIS B O 1
ATOM 3543 N N . TYR B 1 51 ? 12.812 -42.938 -0.95 1 98 51 TYR B N 1
ATOM 3544 C CA . TYR B 1 51 ? 12.516 -41.656 -0.311 1 98 51 TYR B CA 1
ATOM 3545 C C . TYR B 1 51 ? 13.68 -40.688 -0.453 1 98 51 TYR B C 1
ATOM 3547 O O . TYR B 1 51 ? 14.828 -41.094 -0.64 1 98 51 TYR B O 1
ATOM 3555 N N . TYR B 1 52 ? 13.383 -39.438 -0.508 1 96.94 52 TYR B N 1
ATOM 3556 C CA . TYR B 1 52 ? 14.398 -38.406 -0.403 1 96.94 52 TYR B CA 1
ATOM 3557 C C . TYR B 1 52 ? 14.609 -38 1.049 1 96.94 52 TYR B C 1
ATOM 3559 O O . TYR B 1 52 ? 13.648 -37.906 1.813 1 96.94 52 TYR B O 1
ATOM 3567 N N . PRO B 1 53 ? 15.828 -37.781 1.463 1 94.38 53 PRO B N 1
ATOM 3568 C CA . PRO B 1 53 ? 16.109 -37.531 2.877 1 94.38 53 PRO B CA 1
ATOM 3569 C C . PRO B 1 53 ? 15.555 -36.188 3.355 1 94.38 53 PRO B C 1
ATOM 3571 O O . PRO B 1 53 ? 15.172 -36.062 4.52 1 94.38 53 PRO B O 1
ATOM 3574 N N . ASP B 1 54 ? 15.523 -35.188 2.531 1 96.12 54 ASP B N 1
ATOM 3575 C CA . ASP B 1 54 ? 15.211 -33.812 2.996 1 96.12 54 ASP B CA 1
ATOM 3576 C C . ASP B 1 54 ? 14.039 -33.25 2.215 1 96.12 54 ASP B C 1
ATOM 3578 O O . ASP B 1 54 ? 13.898 -32 2.121 1 96.12 54 ASP B O 1
ATOM 3582 N N . TYR B 1 55 ? 13.273 -34.094 1.62 1 96.62 55 TYR B N 1
ATOM 3583 C CA . TYR B 1 55 ? 12.156 -33.625 0.799 1 96.62 55 TYR B CA 1
ATOM 3584 C C . TYR B 1 55 ? 11.039 -34.656 0.764 1 96.62 55 TYR B C 1
ATOM 3586 O O . TYR B 1 55 ? 11.312 -35.875 0.788 1 96.62 55 TYR B O 1
ATOM 3594 N N . ASN B 1 56 ? 9.82 -34.219 0.818 1 98.06 56 ASN B N 1
ATOM 3595 C CA . ASN B 1 56 ? 8.711 -35.156 0.75 1 98.06 56 ASN B CA 1
ATOM 3596 C C . ASN B 1 56 ? 8.492 -35.656 -0.674 1 98.06 56 ASN B C 1
ATOM 3598 O O . ASN B 1 56 ? 9.086 -35.156 -1.619 1 98.06 56 ASN B O 1
ATOM 3602 N N . GLY B 1 57 ? 7.582 -36.656 -0.835 1 98.38 57 GLY B N 1
ATOM 3603 C CA . GLY B 1 57 ? 7.438 -37.375 -2.086 1 98.38 57 GLY B CA 1
ATOM 3604 C C . GLY B 1 57 ? 8.367 -38.562 -2.189 1 98.38 57 GLY B C 1
ATOM 3605 O O . GLY B 1 57 ? 9.18 -38.812 -1.296 1 98.38 57 GLY B O 1
ATOM 3606 N N . LEU B 1 58 ? 8.156 -39.375 -3.168 1 98.69 58 LEU B N 1
ATOM 3607 C CA . LEU B 1 58 ? 8.953 -40.594 -3.357 1 98.69 58 LEU B CA 1
ATOM 3608 C C . LEU B 1 58 ? 8.852 -41.062 -4.797 1 98.69 58 LEU B C 1
ATOM 3610 O O . LEU B 1 58 ? 8.016 -40.594 -5.562 1 98.69 58 LEU B O 1
ATOM 3614 N N . TRP B 1 59 ? 9.766 -41.875 -5.164 1 98.62 59 TRP B N 1
ATOM 3615 C CA . TRP B 1 59 ? 9.68 -42.5 -6.48 1 98.62 59 TRP B CA 1
ATOM 3616 C C . TRP B 1 59 ? 9.906 -44 -6.379 1 98.62 59 TRP B C 1
ATOM 3618 O O . TRP B 1 59 ? 10.32 -44.5 -5.336 1 98.62 59 TRP B O 1
ATOM 3628 N N . THR B 1 60 ? 9.461 -44.719 -7.328 1 98.75 60 THR B N 1
ATOM 3629 C CA . THR B 1 60 ? 9.68 -46.156 -7.461 1 98.75 60 THR B CA 1
ATOM 3630 C C . THR B 1 60 ? 9.852 -46.562 -8.93 1 98.75 60 THR B C 1
ATOM 3632 O O . THR B 1 60 ? 9.75 -45.688 -9.812 1 98.75 60 THR B O 1
ATOM 3635 N N . MET B 1 61 ? 10.219 -47.781 -9.141 1 98.31 61 MET B N 1
ATOM 3636 C CA . MET B 1 61 ? 10.477 -48.25 -10.5 1 98.31 61 MET B CA 1
ATOM 3637 C C . MET B 1 61 ? 9.891 -49.656 -10.719 1 98.31 61 MET B C 1
ATOM 3639 O O . MET B 1 61 ? 10.008 -50.531 -9.852 1 98.31 61 MET B O 1
ATOM 3643 N N . ILE B 1 62 ? 9.18 -49.781 -11.805 1 98.5 62 ILE B N 1
ATOM 3644 C CA . ILE B 1 62 ? 8.766 -51.094 -12.312 1 98.5 62 ILE B CA 1
ATOM 3645 C C . ILE B 1 62 ? 9.695 -51.5 -13.453 1 98.5 62 ILE B C 1
ATOM 3647 O O . ILE B 1 62 ? 9.688 -50.906 -14.516 1 98.5 62 ILE B O 1
ATOM 3651 N N . LYS B 1 63 ? 10.445 -52.562 -13.188 1 97.56 63 LYS B N 1
ATOM 3652 C CA . LYS B 1 63 ? 11.25 -53.125 -14.266 1 97.56 63 LYS B CA 1
ATOM 3653 C C . LYS B 1 63 ? 10.445 -54.125 -15.078 1 97.56 63 LYS B C 1
ATOM 3655 O O . LYS B 1 63 ? 9.977 -55.156 -14.539 1 97.56 63 LYS B O 1
ATOM 3660 N N . GLY B 1 64 ? 10.32 -53.875 -16.344 1 97.25 64 GLY B N 1
ATOM 3661 C CA . GLY B 1 64 ? 9.555 -54.75 -17.188 1 97.25 64 GLY B CA 1
ATOM 3662 C C . GLY B 1 64 ? 10.172 -56.156 -17.328 1 97.25 64 GLY B C 1
ATOM 3663 O O . GLY B 1 64 ? 11.391 -56.281 -17.359 1 97.25 64 GLY B O 1
ATOM 3664 N N . GLY B 1 65 ? 9.289 -57.094 -17.422 1 96.81 65 GLY B N 1
ATOM 3665 C CA . GLY B 1 65 ? 9.758 -58.469 -17.531 1 96.81 65 GLY B CA 1
ATOM 3666 C C . GLY B 1 65 ? 10.516 -58.75 -18.812 1 96.81 65 GLY B C 1
ATOM 3667 O O . GLY B 1 65 ? 11.344 -59.656 -18.875 1 96.81 65 GLY B O 1
ATOM 3668 N N . LYS B 1 66 ? 10.281 -58.031 -19.797 1 96.88 66 LYS B N 1
ATOM 3669 C CA . LYS B 1 66 ? 10.945 -58.188 -21.078 1 96.88 66 LYS B CA 1
ATOM 3670 C C . LYS B 1 66 ? 11.945 -57.062 -21.344 1 96.88 66 LYS B C 1
ATOM 3672 O O . LYS B 1 66 ? 12.375 -56.875 -22.469 1 96.88 66 LYS B O 1
ATOM 3677 N N . SER B 1 67 ? 12.227 -56.375 -20.25 1 95.25 67 SER B N 1
ATOM 3678 C CA . SER B 1 67 ? 13.148 -55.25 -20.406 1 95.25 67 SER B CA 1
ATOM 3679 C C . SER B 1 67 ? 14.586 -55.719 -20.594 1 95.25 67 SER B C 1
ATOM 3681 O O . SER B 1 67 ? 14.953 -56.781 -20.094 1 95.25 67 SER B O 1
ATOM 3683 N N . THR B 1 68 ? 15.297 -54.938 -21.328 1 94.56 68 THR B N 1
ATOM 3684 C CA . THR B 1 68 ? 16.734 -55.094 -21.5 1 94.56 68 THR B CA 1
ATOM 3685 C C . THR B 1 68 ? 17.484 -53.844 -21.016 1 94.56 68 THR B C 1
ATOM 3687 O O . THR B 1 68 ? 16.859 -52.844 -20.703 1 94.56 68 THR B O 1
ATOM 3690 N N . PRO B 1 69 ? 18.75 -53.969 -20.906 1 92 69 PRO B N 1
ATOM 3691 C CA . PRO B 1 69 ? 19.5 -52.781 -20.453 1 92 69 PRO B CA 1
ATOM 3692 C C . PRO B 1 69 ? 19.312 -51.594 -21.375 1 92 69 PRO B C 1
ATOM 3694 O O . PRO B 1 69 ? 19.484 -50.438 -20.953 1 92 69 PRO B O 1
ATOM 3697 N N . ASP B 1 70 ? 18.859 -51.875 -22.578 1 93.56 70 ASP B N 1
ATOM 3698 C CA . ASP B 1 70 ? 18.719 -50.781 -23.547 1 93.56 70 ASP B CA 1
ATOM 3699 C C . ASP B 1 70 ? 17.25 -50.344 -23.672 1 93.56 70 ASP B C 1
ATOM 3701 O O . ASP B 1 70 ? 16.938 -49.469 -24.469 1 93.56 70 ASP B O 1
ATOM 3705 N N . SER B 1 71 ? 16.406 -50.906 -22.859 1 95.62 71 SER B N 1
ATOM 3706 C CA . SER B 1 71 ? 14.984 -50.594 -22.938 1 95.62 71 SER B CA 1
ATOM 3707 C C . SER B 1 71 ? 14.711 -49.188 -22.453 1 95.62 71 SER B C 1
ATOM 3709 O O . SER B 1 71 ? 15.469 -48.656 -21.625 1 95.62 71 SER B O 1
ATOM 3711 N N . LYS B 1 72 ? 13.656 -48.594 -23 1 96.75 72 LYS B N 1
ATOM 3712 C CA . LYS B 1 72 ? 13.258 -47.219 -22.609 1 96.75 72 LYS B CA 1
ATOM 3713 C C . LYS B 1 72 ? 12.617 -47.219 -21.234 1 96.75 72 LYS B C 1
ATOM 3715 O O . LYS B 1 72 ? 12.148 -48.25 -20.75 1 96.75 72 LYS B O 1
ATOM 3720 N N . THR B 1 73 ? 12.695 -46.062 -20.641 1 98.06 73 THR B N 1
ATOM 3721 C CA . THR B 1 73 ? 12.023 -45.781 -19.375 1 98.06 73 THR B CA 1
ATOM 3722 C C . THR B 1 73 ? 11.023 -44.625 -19.516 1 98.06 73 THR B C 1
ATOM 3724 O O . THR B 1 73 ? 11.383 -43.562 -20 1 98.06 73 THR B O 1
ATOM 3727 N N . ILE B 1 74 ? 9.797 -44.875 -19.203 1 98.62 74 ILE B N 1
ATOM 3728 C CA . ILE B 1 74 ? 8.758 -43.844 -19.156 1 98.62 74 ILE B CA 1
ATOM 3729 C C . ILE B 1 74 ? 8.484 -43.469 -17.703 1 98.62 74 ILE B C 1
ATOM 3731 O O . ILE B 1 74 ? 8.438 -44.312 -16.828 1 98.62 74 ILE B O 1
ATOM 3735 N N . ALA B 1 75 ? 8.398 -42.156 -17.453 1 98.88 75 ALA B N 1
ATOM 3736 C CA . ALA B 1 75 ? 8.062 -41.656 -16.125 1 98.88 75 ALA B CA 1
ATOM 3737 C C . ALA B 1 75 ? 6.582 -41.312 -16.031 1 98.88 75 ALA B C 1
ATOM 3739 O O . ALA B 1 75 ? 6.012 -40.75 -16.984 1 98.88 75 ALA B O 1
ATOM 3740 N N . LEU B 1 76 ? 5.953 -41.625 -14.914 1 98.88 76 LEU B N 1
ATOM 3741 C CA . LEU B 1 76 ? 4.586 -41.219 -14.578 1 98.88 76 LEU B CA 1
ATOM 3742 C C . LEU B 1 76 ? 4.559 -40.375 -13.312 1 98.88 76 LEU B C 1
ATOM 3744 O O . LEU B 1 76 ? 5.18 -40.719 -12.305 1 98.88 76 LEU B O 1
ATOM 3748 N N . ARG B 1 77 ? 3.824 -39.219 -13.375 1 98.88 77 ARG B N 1
ATOM 3749 C CA . ARG B 1 77 ? 3.881 -38.25 -12.266 1 98.88 77 ARG B CA 1
ATOM 3750 C C . ARG B 1 77 ? 2.494 -38.031 -11.672 1 98.88 77 ARG B C 1
ATOM 3752 O O . ARG B 1 77 ? 1.521 -37.875 -12.414 1 98.88 77 ARG B O 1
ATOM 3759 N N . ALA B 1 78 ? 2.389 -38.031 -10.336 1 98.75 78 ALA B N 1
ATOM 3760 C CA . ALA B 1 78 ? 1.252 -37.5 -9.586 1 98.75 78 ALA B CA 1
ATOM 3761 C C . ALA B 1 78 ? 1.717 -36.531 -8.484 1 98.75 78 ALA B C 1
ATOM 3763 O O . ALA B 1 78 ? 2.709 -36.812 -7.805 1 98.75 78 ALA B O 1
ATOM 3764 N N . ASP B 1 79 ? 1.08 -35.406 -8.359 1 98.44 79 ASP B N 1
ATOM 3765 C CA . ASP B 1 79 ? 1.318 -34.5 -7.23 1 98.44 79 ASP B CA 1
ATOM 3766 C C . ASP B 1 79 ? 0.462 -34.906 -6.031 1 98.44 79 ASP B C 1
ATOM 3768 O O . ASP B 1 79 ? -0.553 -35.594 -6.184 1 98.44 79 ASP B O 1
ATOM 3772 N N . ILE B 1 80 ? 0.954 -34.438 -4.773 1 98.75 80 ILE B N 1
ATOM 3773 C CA . ILE B 1 80 ? 0.326 -35.125 -3.648 1 98.75 80 ILE B CA 1
ATOM 3774 C C . ILE B 1 80 ? -0.067 -34.094 -2.58 1 98.75 80 ILE B C 1
ATOM 3776 O O . ILE B 1 80 ? -0.66 -34.438 -1.56 1 98.75 80 ILE B O 1
ATOM 3780 N N . ASP B 1 81 ? 0.215 -32.781 -2.811 1 98.25 81 ASP B N 1
ATOM 3781 C CA . ASP B 1 81 ? -0.016 -31.797 -1.771 1 98.25 81 ASP B CA 1
ATOM 3782 C C . ASP B 1 81 ? -1.451 -31.266 -1.818 1 98.25 81 ASP B C 1
ATOM 3784 O O . ASP B 1 81 ? -2.158 -31.469 -2.809 1 98.25 81 ASP B O 1
ATOM 3788 N N . ALA B 1 82 ? -1.876 -30.672 -0.636 1 98.12 82 ALA B N 1
ATOM 3789 C CA . ALA B 1 82 ? -3.199 -30.078 -0.494 1 98.12 82 ALA B CA 1
ATOM 3790 C C . ALA B 1 82 ? -3.102 -28.562 -0.363 1 98.12 82 ALA B C 1
ATOM 3792 O O . ALA B 1 82 ? -2.039 -27.984 -0.591 1 98.12 82 ALA B O 1
ATOM 3793 N N . LEU B 1 83 ? -4.285 -27.938 -0.188 1 96.12 83 LEU B N 1
ATOM 3794 C CA . LEU B 1 83 ? -4.395 -26.484 -0.112 1 96.12 83 LEU B CA 1
ATOM 3795 C C . LEU B 1 83 ? -4.891 -26.047 1.264 1 96.12 83 LEU B C 1
ATOM 3797 O O . LEU B 1 83 ? -5.586 -26.797 1.947 1 96.12 83 LEU B O 1
ATOM 3801 N N . PRO B 1 84 ? -4.516 -24.828 1.692 1 95.12 84 PRO B N 1
ATOM 3802 C CA . PRO B 1 84 ? -5.062 -24.281 2.934 1 95.12 84 PRO B CA 1
ATOM 3803 C C . PRO B 1 84 ? -6.492 -23.766 2.771 1 95.12 84 PRO B C 1
ATOM 3805 O O . PRO B 1 84 ? -6.734 -22.562 2.828 1 95.12 84 PRO B O 1
ATOM 3808 N N . VAL B 1 85 ? -7.426 -24.594 2.645 1 94.44 85 VAL B N 1
ATOM 3809 C CA . VAL B 1 85 ? -8.844 -24.328 2.439 1 94.44 85 VAL B CA 1
ATOM 3810 C C . VAL B 1 85 ? -9.672 -25.125 3.438 1 94.44 85 VAL B C 1
ATOM 3812 O O . VAL B 1 85 ? -9.438 -26.328 3.625 1 94.44 85 VAL B O 1
ATOM 3815 N N . GLU B 1 86 ? -10.539 -24.422 4.094 1 96.44 86 GLU B N 1
ATOM 3816 C CA . GLU B 1 86 ? -11.516 -25.141 4.906 1 96.44 86 GLU B CA 1
ATOM 3817 C C . GLU B 1 86 ? -12.555 -25.828 4.031 1 96.44 86 GLU B C 1
ATOM 3819 O O . GLU B 1 86 ? -13.219 -25.188 3.215 1 96.44 86 GLU B O 1
ATOM 3824 N N . GLU B 1 87 ? -12.742 -27.156 4.203 1 96.94 87 GLU B N 1
ATOM 3825 C CA . GLU B 1 87 ? -13.633 -27.922 3.342 1 96.94 87 GLU B CA 1
ATOM 3826 C C . GLU B 1 87 ? -15.078 -27.812 3.799 1 96.94 87 GLU B C 1
ATOM 3828 O O . GLU B 1 87 ? -15.375 -27.922 4.988 1 96.94 87 GLU B O 1
ATOM 3833 N N . HIS B 1 88 ? -15.992 -27.547 2.82 1 96.38 88 HIS B N 1
ATOM 3834 C CA . HIS B 1 88 ? -17.422 -27.438 3.104 1 96.38 88 HIS B CA 1
ATOM 3835 C C . HIS B 1 88 ? -18.234 -28.344 2.18 1 96.38 88 HIS B C 1
ATOM 3837 O O . HIS B 1 88 ? -19.375 -28.016 1.838 1 96.38 88 HIS B O 1
ATOM 3843 N N . THR B 1 89 ? -17.719 -29.453 1.716 1 94.94 89 THR B N 1
ATOM 3844 C CA . THR B 1 89 ? -18.375 -30.344 0.758 1 94.94 89 THR B CA 1
ATOM 3845 C C . THR B 1 89 ? -19.469 -31.156 1.437 1 94.94 89 THR B C 1
ATOM 3847 O O . THR B 1 89 ? -20.391 -31.625 0.779 1 94.94 89 THR B O 1
ATOM 3850 N N . GLY B 1 90 ? -19.266 -31.438 2.742 1 94.38 90 GLY B N 1
ATOM 3851 C CA . GLY B 1 90 ? -20.203 -32.281 3.465 1 94.38 90 GLY B CA 1
ATOM 3852 C C . GLY B 1 90 ? -20 -33.75 3.188 1 94.38 90 GLY B C 1
ATOM 3853 O O . GLY B 1 90 ? -20.797 -34.594 3.639 1 94.38 90 GLY B O 1
ATOM 3854 N N . LEU B 1 91 ? -19 -34.156 2.514 1 95.94 91 LEU B N 1
ATOM 3855 C CA . LEU B 1 91 ? -18.719 -35.562 2.205 1 95.94 91 LEU B CA 1
ATOM 3856 C C . LEU B 1 91 ? -18.453 -36.344 3.479 1 95.94 91 LEU B C 1
ATOM 3858 O O . LEU B 1 91 ? -17.953 -35.812 4.465 1 95.94 91 LEU B O 1
ATOM 3862 N N . SER B 1 92 ? -18.719 -37.656 3.43 1 96.94 92 SER B N 1
ATOM 3863 C CA . SER B 1 92 ? -18.5 -38.5 4.582 1 96.94 92 SER B CA 1
ATOM 3864 C C . SER B 1 92 ? -17.016 -38.719 4.824 1 96.94 92 SER B C 1
ATOM 3866 O O . SER B 1 92 ? -16.609 -39.125 5.922 1 96.94 92 SER B O 1
ATOM 3868 N N . PHE B 1 93 ? -16.203 -38.438 3.871 1 97.94 93 PHE B N 1
ATOM 3869 C CA . PHE B 1 93 ? -14.758 -38.594 3.98 1 97.94 93 PHE B CA 1
ATOM 3870 C C . PHE B 1 93 ? -14.07 -37.25 3.83 1 97.94 93 PHE B C 1
ATOM 3872 O O . PHE B 1 93 ? -13 -37.156 3.223 1 97.94 93 PHE B O 1
ATOM 3879 N N . CYS B 1 94 ? -14.695 -36.281 4.324 1 97.19 94 CYS B N 1
ATOM 3880 C CA . CYS B 1 94 ? -14.125 -34.938 4.281 1 97.19 94 CYS B CA 1
ATOM 3881 C C . CYS B 1 94 ? -12.828 -34.844 5.07 1 97.19 94 CYS B C 1
ATOM 3883 O O . CYS B 1 94 ? -12.516 -35.781 5.84 1 97.19 94 CYS B O 1
ATOM 3885 N N . SER B 1 95 ? -12.07 -33.781 4.852 1 98 95 SER B N 1
ATOM 3886 C CA . SER B 1 95 ? -10.758 -33.594 5.469 1 98 95 SER B CA 1
ATOM 3887 C C . SER B 1 95 ? -10.836 -33.719 6.984 1 98 95 SER B C 1
ATOM 3889 O O . SER B 1 95 ? -11.727 -33.156 7.617 1 98 95 SER B O 1
ATOM 3891 N N . GLN B 1 96 ? -9.992 -34.406 7.504 1 97.88 96 GLN B N 1
ATOM 3892 C CA . GLN B 1 96 ? -9.867 -34.531 8.953 1 97.88 96 GLN B CA 1
ATOM 3893 C C . GLN B 1 96 ? -8.812 -33.562 9.492 1 97.88 96 GLN B C 1
ATOM 3895 O O . GLN B 1 96 ? -8.453 -33.656 10.672 1 97.88 96 GLN B O 1
ATOM 3900 N N . ASN B 1 97 ? -8.258 -32.75 8.711 1 97.38 97 ASN B N 1
ATOM 3901 C CA . ASN B 1 97 ? -7.32 -31.672 9.062 1 97.38 97 ASN B CA 1
ATOM 3902 C C . ASN B 1 97 ? -7.926 -30.297 8.828 1 97.38 97 ASN B C 1
ATOM 3904 O O . ASN B 1 97 ? -7.844 -29.766 7.719 1 97.38 97 ASN B O 1
ATOM 3908 N N . PRO B 1 98 ? -8.406 -29.672 9.914 1 96.19 98 PRO B N 1
ATOM 3909 C CA . PRO B 1 98 ? -9.078 -28.391 9.742 1 96.19 98 PRO B CA 1
ATOM 3910 C C . PRO B 1 98 ? -8.242 -27.375 8.969 1 96.19 98 PRO B C 1
ATOM 3912 O O . PRO B 1 98 ? -7.047 -27.234 9.242 1 96.19 98 PRO B O 1
ATOM 3915 N N . GLY B 1 99 ? -8.836 -26.812 8.031 1 96.75 99 GLY B N 1
ATOM 3916 C CA . GLY B 1 99 ? -8.188 -25.75 7.277 1 96.75 99 GLY B CA 1
ATOM 3917 C C . GLY B 1 99 ? -7.34 -26.266 6.129 1 96.75 99 GLY B C 1
ATOM 3918 O O . GLY B 1 99 ? -6.645 -25.484 5.469 1 96.75 99 GLY B O 1
ATOM 3919 N N . VAL B 1 100 ? -7.328 -27.547 5.926 1 97.81 100 VAL B N 1
ATOM 3920 C CA . VAL B 1 100 ? -6.543 -28.156 4.852 1 97.81 100 VAL B CA 1
ATOM 3921 C C . VAL B 1 100 ? -7.438 -29.062 4.012 1 97.81 100 VAL B C 1
ATOM 3923 O O . VAL B 1 100 ? -8.211 -29.859 4.551 1 97.81 100 VAL B O 1
ATOM 3926 N N . MET B 1 101 ? -7.367 -28.891 2.662 1 98.12 101 MET B N 1
ATOM 3927 C CA . MET B 1 101 ? -8.258 -29.641 1.785 1 98.12 101 MET B CA 1
ATOM 3928 C C . MET B 1 101 ? -7.582 -29.953 0.457 1 98.12 101 MET B C 1
ATOM 3930 O O . MET B 1 101 ? -6.852 -29.125 -0.086 1 98.12 101 MET B O 1
ATOM 3934 N N . HIS B 1 102 ? -7.789 -31.156 -0.042 1 98.06 102 HIS B N 1
ATOM 3935 C CA . HIS B 1 102 ? -7.441 -31.422 -1.433 1 98.06 102 HIS B CA 1
ATOM 3936 C C . HIS B 1 102 ? -8.445 -30.781 -2.385 1 98.06 102 HIS B C 1
ATOM 3938 O O . HIS B 1 102 ? -9.164 -31.484 -3.105 1 98.06 102 HIS B O 1
ATOM 3944 N N . ALA B 1 103 ? -8.367 -29.562 -2.471 1 96.69 103 ALA B N 1
ATOM 3945 C CA . ALA B 1 103 ? -9.32 -28.781 -3.26 1 96.69 103 ALA B CA 1
ATOM 3946 C C . ALA B 1 103 ? -8.859 -28.656 -4.711 1 96.69 103 ALA B C 1
ATOM 3948 O O . ALA B 1 103 ? -9.531 -28.031 -5.527 1 96.69 103 ALA B O 1
ATOM 3949 N N . CYS B 1 104 ? -7.73 -29.281 -5.062 1 96.19 104 CYS B N 1
ATOM 3950 C CA . CYS B 1 104 ? -7.234 -29.203 -6.434 1 96.19 104 CYS B CA 1
ATOM 3951 C C . CYS B 1 104 ? -7.23 -30.578 -7.09 1 96.19 104 CYS B C 1
ATOM 3953 O O . CYS B 1 104 ? -6.801 -30.719 -8.234 1 96.19 104 CYS B O 1
ATOM 3955 N N . GLY B 1 105 ? -7.543 -31.625 -6.379 1 97.88 105 GLY B N 1
ATOM 3956 C CA . GLY B 1 105 ? -7.695 -32.938 -6.965 1 97.88 105 GLY B CA 1
ATOM 3957 C C . GLY B 1 105 ? -6.438 -33.781 -6.871 1 97.88 105 GLY B C 1
ATOM 3958 O O . GLY B 1 105 ? -6.332 -34.844 -7.531 1 97.88 105 GLY B O 1
ATOM 3959 N N . HIS B 1 106 ? -5.473 -33.375 -6.004 1 98.69 106 HIS B N 1
ATOM 3960 C CA . HIS B 1 106 ? -4.234 -34.156 -5.922 1 98.69 106 HIS B CA 1
ATOM 3961 C C . HIS B 1 106 ? -4.477 -35.5 -5.273 1 98.69 106 HIS B C 1
ATOM 3963 O O . HIS B 1 106 ? -3.748 -36.469 -5.539 1 98.69 106 HIS B O 1
ATOM 3969 N N . ASP B 1 107 ? -5.508 -35.625 -4.438 1 98.75 107 ASP B N 1
ATOM 3970 C CA . ASP B 1 107 ? -5.941 -36.938 -3.939 1 98.75 107 ASP B CA 1
ATOM 3971 C C . ASP B 1 107 ? -6.348 -37.844 -5.09 1 98.75 107 ASP B C 1
ATOM 3973 O O . ASP B 1 107 ? -6.059 -39.031 -5.066 1 98.75 107 ASP B O 1
ATOM 3977 N N . CYS B 1 108 ? -6.996 -37.312 -6.082 1 98.81 108 CYS B N 1
ATOM 3978 C CA . CYS B 1 108 ? -7.371 -38.062 -7.273 1 98.81 108 CYS B CA 1
ATOM 3979 C C . CYS B 1 108 ? -6.133 -38.5 -8.047 1 98.81 108 CYS B C 1
ATOM 3981 O O . CYS B 1 108 ? -6.074 -39.625 -8.531 1 98.81 108 CYS B O 1
ATOM 3983 N N . HIS B 1 109 ? -5.156 -37.656 -8.164 1 98.88 109 HIS B N 1
ATOM 3984 C CA . HIS B 1 109 ? -3.93 -38 -8.875 1 98.88 109 HIS B CA 1
ATOM 3985 C C . HIS B 1 109 ? -3.209 -39.156 -8.203 1 98.88 109 HIS B C 1
ATOM 3987 O O . HIS B 1 109 ? -2.752 -40.094 -8.867 1 98.88 109 HIS B O 1
ATOM 3993 N N . ILE B 1 110 ? -3.129 -39.062 -6.863 1 98.88 110 ILE B N 1
ATOM 3994 C CA . ILE B 1 110 ? -2.525 -40.156 -6.094 1 98.88 110 ILE B CA 1
ATOM 3995 C C . ILE B 1 110 ? -3.244 -41.469 -6.402 1 98.88 110 ILE B C 1
ATOM 3997 O O . ILE B 1 110 ? -2.609 -42.438 -6.766 1 98.88 110 ILE B O 1
ATOM 4001 N N . ALA B 1 111 ? -4.527 -41.406 -6.297 1 98.94 111 ALA B N 1
ATOM 4002 C CA . ALA B 1 111 ? -5.348 -42.594 -6.453 1 98.94 111 ALA B CA 1
ATOM 4003 C C . ALA B 1 111 ? -5.23 -43.188 -7.867 1 98.94 111 ALA B C 1
ATOM 4005 O O . ALA B 1 111 ? -5.09 -44.375 -8.047 1 98.94 111 ALA B O 1
ATOM 4006 N N . MET B 1 112 ? -5.312 -42.312 -8.867 1 98.94 112 MET B N 1
ATOM 4007 C CA . MET B 1 112 ? -5.23 -42.75 -10.258 1 98.94 112 MET B CA 1
ATOM 4008 C C . MET B 1 112 ? -3.877 -43.406 -10.547 1 98.94 112 MET B C 1
ATOM 4010 O O . MET B 1 112 ? -3.807 -44.469 -11.18 1 98.94 112 MET B O 1
ATOM 4014 N N . LEU B 1 113 ? -2.822 -42.781 -10.07 1 98.94 113 LEU B N 1
ATOM 4015 C CA . LEU B 1 113 ? -1.496 -43.312 -10.344 1 98.94 113 LEU B CA 1
ATOM 4016 C C . LEU B 1 113 ? -1.283 -44.625 -9.602 1 98.94 113 LEU B C 1
ATOM 4018 O O . LEU B 1 113 ? -0.745 -45.594 -10.164 1 98.94 113 LEU B O 1
ATOM 4022 N N . LEU B 1 114 ? -1.735 -44.719 -8.305 1 98.94 114 LEU B N 1
ATOM 4023 C CA . LEU B 1 114 ? -1.68 -45.969 -7.59 1 98.94 114 LEU B CA 1
ATOM 4024 C C . LEU B 1 114 ? -2.441 -47.062 -8.344 1 98.94 114 LEU B C 1
ATOM 4026 O O . LEU B 1 114 ? -1.965 -48.188 -8.469 1 98.94 114 LEU B O 1
ATOM 4030 N N . GLY B 1 115 ? -3.611 -46.719 -8.812 1 98.88 115 GLY B N 1
ATOM 4031 C CA . GLY B 1 115 ? -4.359 -47.656 -9.641 1 98.88 115 GLY B CA 1
ATOM 4032 C C . GLY B 1 115 ? -3.611 -48.094 -10.891 1 98.88 115 GLY B C 1
ATOM 4033 O O . GLY B 1 115 ? -3.592 -49.25 -11.234 1 98.88 115 GLY B O 1
ATOM 4034 N N . GLY B 1 116 ? -3.045 -47.094 -11.594 1 98.81 116 GLY B N 1
ATOM 4035 C CA . GLY B 1 116 ? -2.24 -47.406 -12.766 1 98.81 116 GLY B CA 1
ATOM 4036 C C . GLY B 1 116 ? -1.098 -48.344 -12.477 1 98.81 116 GLY B C 1
ATOM 4037 O O . GLY B 1 116 ? -0.828 -49.25 -13.266 1 98.81 116 GLY B O 1
ATOM 4038 N N . ILE B 1 117 ? -0.439 -48.188 -11.352 1 98.81 117 ILE B N 1
ATOM 4039 C CA . ILE B 1 117 ? 0.667 -49.031 -10.922 1 98.81 117 ILE B CA 1
ATOM 4040 C C . ILE B 1 117 ? 0.169 -50.469 -10.727 1 98.81 117 ILE B C 1
ATOM 4042 O O . ILE B 1 117 ? 0.811 -51.406 -11.18 1 98.81 117 ILE B O 1
ATOM 4046 N N . ARG B 1 118 ? -0.956 -50.594 -10.07 1 98.38 118 ARG B N 1
ATOM 4047 C CA . ARG B 1 118 ? -1.537 -51.938 -9.859 1 98.38 118 ARG B CA 1
ATOM 4048 C C . ARG B 1 118 ? -1.775 -52.656 -11.18 1 98.38 118 ARG B C 1
ATOM 4050 O O . ARG B 1 118 ? -1.486 -53.844 -11.312 1 98.38 118 ARG B O 1
ATOM 4057 N N . LEU B 1 119 ? -2.295 -51.938 -12.133 1 98.62 119 LEU B N 1
ATOM 4058 C CA . LEU B 1 119 ? -2.562 -52.5 -13.453 1 98.62 119 LEU B CA 1
ATOM 4059 C C . LEU B 1 119 ? -1.264 -52.906 -14.141 1 98.62 119 LEU B C 1
ATOM 4061 O O . LEU B 1 119 ? -1.184 -53.969 -14.75 1 98.62 119 LEU B O 1
ATOM 4065 N N . LEU B 1 120 ? -0.275 -52.094 -14.047 1 98.56 120 LEU B N 1
ATOM 4066 C CA . LEU B 1 120 ? 1.016 -52.344 -14.664 1 98.56 120 LEU B CA 1
ATOM 4067 C C . LEU B 1 120 ? 1.701 -53.531 -14.008 1 98.56 120 LEU B C 1
ATOM 4069 O O . LEU B 1 120 ? 2.307 -54.375 -14.695 1 98.56 120 LEU B O 1
ATOM 4073 N N . MET B 1 121 ? 1.606 -53.594 -12.695 1 98.19 121 MET B N 1
ATOM 4074 C CA . MET B 1 121 ? 2.217 -54.719 -11.961 1 98.19 121 MET B CA 1
ATOM 4075 C C . MET B 1 121 ? 1.597 -56.031 -12.367 1 98.19 121 MET B C 1
ATOM 4077 O O . MET B 1 121 ? 2.285 -57.062 -12.414 1 98.19 121 MET B O 1
ATOM 4081 N N . ALA B 1 122 ? 0.285 -56 -12.672 1 97.19 122 ALA B N 1
ATOM 4082 C CA . ALA B 1 122 ? -0.412 -57.188 -13.109 1 97.19 122 ALA B CA 1
ATOM 4083 C C . ALA B 1 122 ? 0.082 -57.656 -14.477 1 97.19 122 ALA B C 1
ATOM 4085 O O . ALA B 1 122 ? -0.062 -58.812 -14.836 1 97.19 122 ALA B O 1
ATOM 4086 N N . GLN B 1 123 ? 0.7 -56.781 -15.211 1 96.31 123 GLN B N 1
ATOM 4087 C CA . GLN B 1 123 ? 1.191 -57.094 -16.547 1 96.31 123 GLN B CA 1
ATOM 4088 C C . GLN B 1 123 ? 2.701 -56.906 -16.641 1 96.31 123 GLN B C 1
ATOM 4090 O O . GLN B 1 123 ? 3.242 -56.688 -17.734 1 96.31 123 GLN B O 1
ATOM 4095 N N . LYS B 1 124 ? 3.316 -56.938 -15.578 1 97.25 124 LYS B N 1
ATOM 4096 C CA . LYS B 1 124 ? 4.73 -56.594 -15.453 1 97.25 124 LYS B CA 1
ATOM 4097 C C . LYS B 1 124 ? 5.59 -57.438 -16.391 1 97.25 124 LYS B C 1
ATOM 4099 O O . LYS B 1 124 ? 6.523 -56.938 -17.016 1 97.25 124 LYS B O 1
ATOM 4104 N N . GLU B 1 125 ? 5.277 -58.688 -16.547 1 96.69 125 GLU B N 1
ATOM 4105 C CA . GLU B 1 125 ? 6.086 -59.625 -17.297 1 96.69 125 GLU B CA 1
ATOM 4106 C C . GLU B 1 125 ? 6.031 -59.344 -18.797 1 96.69 125 GLU B C 1
ATOM 4108 O O . GLU B 1 125 ? 6.902 -59.781 -19.547 1 96.69 125 GLU B O 1
ATOM 4113 N N . GLN B 1 126 ? 5.07 -58.594 -19.188 1 95.88 126 GLN B N 1
ATOM 4114 C CA . GLN B 1 126 ? 4.887 -58.312 -20.609 1 95.88 126 GLN B CA 1
ATOM 4115 C C . GLN B 1 126 ? 5.484 -56.938 -20.984 1 95.88 126 GLN B C 1
ATOM 4117 O O . GLN B 1 126 ? 5.602 -56.625 -22.172 1 95.88 126 GLN B O 1
ATOM 4122 N N . LEU B 1 127 ? 5.91 -56.188 -20.047 1 97.06 127 LEU B N 1
ATOM 4123 C CA . LEU B 1 127 ? 6.438 -54.875 -20.312 1 97.06 127 LEU B CA 1
ATOM 4124 C C . LEU B 1 127 ? 7.824 -54.938 -20.938 1 97.06 127 LEU B C 1
ATOM 4126 O O . LEU B 1 127 ? 8.711 -55.625 -20.422 1 97.06 127 LEU B O 1
ATOM 4130 N N . LYS B 1 128 ? 8.023 -54.219 -22 1 96.94 128 LYS B N 1
ATOM 4131 C CA . LYS B 1 128 ? 9.266 -54.281 -22.75 1 96.94 128 LYS B CA 1
ATOM 4132 C C . LYS B 1 128 ? 10.273 -53.25 -22.234 1 96.94 128 LYS B C 1
ATOM 4134 O O . LYS B 1 128 ? 11.422 -53.219 -22.688 1 96.94 128 LYS B O 1
ATOM 4139 N N . GLY B 1 129 ? 9.922 -52.5 -21.344 1 97.81 129 GLY B N 1
ATOM 4140 C CA . GLY B 1 129 ? 10.773 -51.469 -20.734 1 97.81 129 GLY B CA 1
ATOM 4141 C C . GLY B 1 129 ? 10.422 -51.188 -19.281 1 97.81 129 GLY B C 1
ATOM 4142 O O . GLY B 1 129 ? 9.852 -52.031 -18.609 1 97.81 129 GLY B O 1
ATOM 4143 N N . ASN B 1 130 ? 10.922 -50 -18.844 1 98.06 130 ASN B N 1
ATOM 4144 C CA . ASN B 1 130 ? 10.766 -49.688 -17.422 1 98.06 130 ASN B CA 1
ATOM 4145 C C . ASN B 1 130 ? 9.781 -48.531 -17.234 1 98.06 130 ASN B C 1
ATOM 4147 O O . ASN B 1 130 ? 9.617 -47.688 -18.125 1 98.06 130 ASN B O 1
ATOM 4151 N N . VAL B 1 131 ? 9.125 -48.562 -16.109 1 98.69 131 VAL B N 1
ATOM 4152 C CA . VAL B 1 131 ? 8.227 -47.5 -15.711 1 98.69 131 VAL B CA 1
ATOM 4153 C C . VAL B 1 131 ? 8.711 -46.875 -14.391 1 98.69 131 VAL B C 1
ATOM 4155 O O . VAL B 1 131 ? 8.742 -47.562 -13.367 1 98.69 131 VAL B O 1
ATOM 4158 N N . LYS B 1 132 ? 9.133 -45.625 -14.461 1 98.75 132 LYS B N 1
ATOM 4159 C CA . LYS B 1 132 ? 9.555 -44.875 -13.273 1 98.75 132 LYS B CA 1
ATOM 4160 C C . LYS B 1 132 ? 8.438 -43.969 -12.773 1 98.75 132 LYS B C 1
ATOM 4162 O O . LYS B 1 132 ? 7.852 -43.219 -13.547 1 98.75 132 LYS B O 1
ATOM 4167 N N . ILE B 1 133 ? 8.125 -44.125 -11.5 1 98.81 133 ILE B N 1
ATOM 4168 C CA . ILE B 1 133 ? 6.953 -43.469 -10.945 1 98.81 133 ILE B CA 1
ATOM 4169 C C . ILE B 1 133 ? 7.383 -42.438 -9.891 1 98.81 133 ILE B C 1
ATOM 4171 O O . ILE B 1 133 ? 8.211 -42.75 -9.023 1 98.81 133 ILE B O 1
ATOM 4175 N N . ILE B 1 134 ? 6.797 -41.219 -9.992 1 98.88 134 ILE B N 1
ATOM 4176 C CA . ILE B 1 134 ? 7.086 -40.219 -8.961 1 98.88 134 ILE B CA 1
ATOM 4177 C C . ILE B 1 134 ? 5.781 -39.688 -8.383 1 98.88 134 ILE B C 1
ATOM 4179 O O . ILE B 1 134 ? 4.852 -39.344 -9.125 1 98.88 134 ILE B O 1
ATOM 4183 N N . PHE B 1 135 ? 5.648 -39.75 -7.094 1 98.88 135 PHE B N 1
ATOM 4184 C CA . PHE B 1 135 ? 4.676 -38.969 -6.332 1 98.88 135 PHE B CA 1
ATOM 4185 C C . PHE B 1 135 ? 5.305 -37.688 -5.793 1 98.88 135 PHE B C 1
ATOM 4187 O O . PHE B 1 135 ? 6.051 -37.719 -4.812 1 98.88 135 PHE B O 1
ATOM 4194 N N . GLN B 1 136 ? 4.977 -36.594 -6.434 1 98.75 136 GLN B N 1
ATOM 4195 C CA . GLN B 1 136 ? 5.672 -35.312 -6.285 1 98.75 136 GLN B CA 1
ATOM 4196 C C . GLN B 1 136 ? 5.039 -34.469 -5.18 1 98.75 136 GLN B C 1
ATOM 4198 O O . GLN B 1 136 ? 3.818 -34.312 -5.141 1 98.75 136 GLN B O 1
ATOM 4203 N N . ALA B 1 137 ? 5.836 -33.875 -4.305 1 98.25 137 ALA B N 1
ATOM 4204 C CA . ALA B 1 137 ? 5.367 -32.969 -3.264 1 98.25 137 ALA B CA 1
ATOM 4205 C C . ALA B 1 137 ? 5.316 -31.547 -3.777 1 98.25 137 ALA B C 1
ATOM 4207 O O . ALA B 1 137 ? 6.023 -31.188 -4.723 1 98.25 137 ALA B O 1
ATOM 4208 N N . ALA B 1 138 ? 4.445 -30.75 -3.268 1 97.5 138 ALA B N 1
ATOM 4209 C CA . ALA B 1 138 ? 4.469 -29.297 -3.217 1 97.5 138 ALA B CA 1
ATOM 4210 C C . ALA B 1 138 ? 4.246 -28.703 -4.602 1 97.5 138 ALA B C 1
ATOM 4212 O O . ALA B 1 138 ? 4.945 -27.766 -5 1 97.5 138 ALA B O 1
ATOM 4213 N N . GLU B 1 139 ? 3.359 -29.25 -5.375 1 95.94 139 GLU B N 1
ATOM 4214 C CA . GLU B 1 139 ? 3 -28.672 -6.668 1 95.94 139 GLU B CA 1
ATOM 4215 C C . GLU B 1 139 ? 2.398 -27.281 -6.5 1 95.94 139 GLU B C 1
ATOM 4217 O O . GLU B 1 139 ? 2.684 -26.375 -7.289 1 95.94 139 GLU B O 1
ATOM 4222 N N . GLU B 1 140 ? 1.647 -27.078 -5.461 1 92.75 140 GLU B N 1
ATOM 4223 C CA . GLU B 1 140 ? 0.916 -25.828 -5.238 1 92.75 140 GLU B CA 1
ATOM 4224 C C . GLU B 1 140 ? 1.869 -24.672 -4.953 1 92.75 140 GLU B C 1
ATOM 4226 O O . GLU B 1 140 ? 1.477 -23.5 -5.027 1 92.75 140 GLU B O 1
ATOM 4231 N N . SER B 1 141 ? 3.098 -25.031 -4.676 1 90.62 141 SER B N 1
ATOM 4232 C CA . SER B 1 141 ? 4.125 -24.016 -4.531 1 90.62 141 SER B CA 1
ATOM 4233 C C . SER B 1 141 ? 4.621 -23.531 -5.891 1 90.62 141 SER B C 1
ATOM 4235 O O . SER B 1 141 ? 5.309 -22.516 -5.98 1 90.62 141 SER B O 1
ATOM 4237 N N . CYS B 1 142 ? 4.355 -24.188 -6.918 1 90 142 CYS B N 1
ATOM 4238 C CA . CYS B 1 142 ? 4.703 -23.922 -8.305 1 90 142 CYS B CA 1
ATOM 4239 C C . CYS B 1 142 ? 6.164 -24.25 -8.578 1 90 142 CYS B C 1
ATOM 4241 O O . CYS B 1 142 ? 6.664 -24.031 -9.68 1 90 142 CYS B O 1
ATOM 4243 N N . HIS B 1 143 ? 6.852 -24.781 -7.562 1 90.81 143 HIS B N 1
ATOM 4244 C CA . HIS B 1 143 ? 8.25 -25.062 -7.848 1 90.81 143 HIS B CA 1
ATOM 4245 C C . HIS B 1 143 ? 8.688 -26.375 -7.188 1 90.81 143 HIS B C 1
ATOM 4247 O O . HIS B 1 143 ? 9.883 -26.688 -7.156 1 90.81 143 HIS B O 1
ATOM 4253 N N . GLY B 1 144 ? 7.844 -27.156 -6.703 1 95.25 144 GLY B N 1
ATOM 4254 C CA . GLY B 1 144 ? 8.172 -28.406 -6.031 1 95.25 144 GLY B CA 1
ATOM 4255 C C . GLY B 1 144 ? 8.906 -29.391 -6.926 1 95.25 144 GLY B C 1
ATOM 4256 O O . GLY B 1 144 ? 9.805 -30.094 -6.469 1 95.25 144 GLY B O 1
ATOM 4257 N N . ALA B 1 145 ? 8.594 -29.391 -8.164 1 97.38 145 ALA B N 1
ATOM 4258 C CA . ALA B 1 145 ? 9.164 -30.328 -9.117 1 97.38 145 ALA B CA 1
ATOM 4259 C C . ALA B 1 145 ? 10.656 -30.078 -9.312 1 97.38 145 ALA B C 1
ATOM 4261 O O . ALA B 1 145 ? 11.406 -30.984 -9.688 1 97.38 145 ALA B O 1
ATOM 4262 N N . GLN B 1 146 ? 11.094 -28.875 -9.086 1 96.5 146 GLN B N 1
ATOM 4263 C CA . GLN B 1 146 ? 12.484 -28.5 -9.305 1 96.5 146 GLN B CA 1
ATOM 4264 C C . GLN B 1 146 ? 13.43 -29.406 -8.516 1 96.5 146 GLN B C 1
ATOM 4266 O O . GLN B 1 146 ? 14.484 -29.797 -9.016 1 96.5 146 GLN B O 1
ATOM 4271 N N . TYR B 1 147 ? 13.07 -29.703 -7.336 1 97.06 147 TYR B N 1
ATOM 4272 C CA . TYR B 1 147 ? 13.898 -30.516 -6.457 1 97.06 147 TYR B CA 1
ATOM 4273 C C . TYR B 1 147 ? 14.219 -31.859 -7.09 1 97.06 147 TYR B C 1
ATOM 4275 O O . TYR B 1 147 ? 15.375 -32.281 -7.121 1 97.06 147 TYR B O 1
ATOM 4283 N N . TYR B 1 148 ? 13.234 -32.562 -7.578 1 98.19 148 TYR B N 1
ATOM 4284 C CA . TYR B 1 148 ? 13.391 -33.906 -8.109 1 98.19 148 TYR B CA 1
ATOM 4285 C C . TYR B 1 148 ? 14.25 -33.906 -9.367 1 98.19 148 TYR B C 1
ATOM 4287 O O . TYR B 1 148 ? 15.062 -34.812 -9.578 1 98.19 148 TYR B O 1
ATOM 4295 N N . VAL B 1 149 ? 14.008 -32.875 -10.195 1 97.94 149 VAL B N 1
ATOM 4296 C CA . VAL B 1 149 ? 14.805 -32.75 -11.406 1 97.94 149 VAL B CA 1
ATOM 4297 C C . VAL B 1 149 ? 16.281 -32.531 -11.039 1 97.94 149 VAL B C 1
ATOM 4299 O O . VAL B 1 149 ? 17.156 -33.188 -11.617 1 97.94 149 VAL B O 1
ATOM 4302 N N . GLU B 1 150 ? 16.547 -31.75 -10.07 1 97.19 150 GLU B N 1
ATOM 4303 C CA . GLU B 1 150 ? 17.906 -31.422 -9.641 1 97.19 150 GLU B CA 1
ATOM 4304 C C . GLU B 1 150 ? 18.562 -32.625 -8.961 1 97.19 150 GLU B C 1
ATOM 4306 O O . GLU B 1 150 ? 19.797 -32.719 -8.93 1 97.19 150 GLU B O 1
ATOM 4311 N N . HIS B 1 151 ? 17.781 -33.5 -8.469 1 97.44 151 HIS B N 1
ATOM 4312 C CA . HIS B 1 151 ? 18.328 -34.625 -7.742 1 97.44 151 HIS B CA 1
ATOM 4313 C C . HIS B 1 151 ? 18.312 -35.875 -8.594 1 97.44 151 HIS B C 1
ATOM 4315 O O . HIS B 1 151 ? 18.281 -37 -8.062 1 97.44 151 HIS B O 1
ATOM 4321 N N . GLY B 1 152 ? 18.141 -35.75 -9.844 1 97.44 152 GLY B N 1
ATOM 4322 C CA . GLY B 1 152 ? 18.484 -36.812 -10.789 1 97.44 152 GLY B CA 1
ATOM 4323 C C . GLY B 1 152 ? 17.328 -37.75 -11.094 1 97.44 152 GLY B C 1
ATOM 4324 O O . GLY B 1 152 ? 17.531 -38.812 -11.672 1 97.44 152 GLY B O 1
ATOM 4325 N N . PHE B 1 153 ? 16.125 -37.438 -10.758 1 97.81 153 PHE B N 1
ATOM 4326 C CA . PHE B 1 153 ? 15 -38.312 -11.023 1 97.81 153 PHE B CA 1
ATOM 4327 C C . PHE B 1 153 ? 14.922 -38.656 -12.508 1 97.81 153 PHE B C 1
ATOM 4329 O O . PHE B 1 153 ? 14.523 -39.781 -12.875 1 97.81 153 PHE B O 1
ATOM 4336 N N . LEU B 1 154 ? 15.32 -37.75 -13.359 1 98.31 154 LEU B N 1
ATOM 4337 C CA . LEU B 1 154 ? 15.078 -37.875 -14.789 1 98.31 154 LEU B CA 1
ATOM 4338 C C . LEU B 1 154 ? 16.312 -38.469 -15.492 1 98.31 154 LEU B C 1
ATOM 4340 O O . LEU B 1 154 ? 16.312 -38.594 -16.719 1 98.31 154 LEU B O 1
ATOM 4344 N N . ASP B 1 155 ? 17.344 -38.844 -14.836 1 97.44 155 ASP B N 1
ATOM 4345 C CA . ASP B 1 155 ? 18.609 -39.219 -15.438 1 97.44 155 ASP B CA 1
ATOM 4346 C C . ASP B 1 155 ? 18.453 -40.438 -16.344 1 97.44 155 ASP B C 1
ATOM 4348 O O . ASP B 1 155 ? 19.219 -40.594 -17.297 1 97.44 155 ASP B O 1
ATOM 4352 N N . ASP B 1 156 ? 17.516 -41.25 -16.078 1 97.25 156 ASP B N 1
ATOM 4353 C CA . ASP B 1 156 ? 17.328 -42.469 -16.844 1 97.25 156 ASP B CA 1
ATOM 4354 C C . ASP B 1 156 ? 15.93 -42.531 -17.469 1 97.25 156 ASP B C 1
ATOM 4356 O O . ASP B 1 156 ? 15.375 -43.625 -17.672 1 97.25 156 ASP B O 1
ATOM 4360 N N . VAL B 1 157 ? 15.352 -41.375 -17.719 1 98.25 157 VAL B N 1
ATOM 4361 C CA . VAL B 1 157 ? 13.969 -41.312 -18.203 1 98.25 157 VAL B CA 1
ATOM 4362 C C . VAL B 1 157 ? 13.953 -40.844 -19.656 1 98.25 157 VAL B C 1
ATOM 4364 O O . VAL B 1 157 ? 14.656 -39.875 -20.016 1 98.25 157 VAL B O 1
ATOM 4367 N N . ASN B 1 158 ? 13.172 -41.5 -20.453 1 98.12 158 ASN B N 1
ATOM 4368 C CA . ASN B 1 158 ? 13.078 -41.156 -21.859 1 98.12 158 ASN B CA 1
ATOM 4369 C C . ASN B 1 158 ? 11.922 -40.188 -22.125 1 98.12 158 ASN B C 1
ATOM 4371 O O . ASN B 1 158 ? 11.977 -39.406 -23.062 1 98.12 158 ASN B O 1
ATOM 4375 N N . ALA B 1 159 ? 10.875 -40.281 -21.391 1 98.5 159 ALA B N 1
ATOM 4376 C CA . ALA B 1 159 ? 9.695 -39.406 -21.516 1 98.5 159 ALA B CA 1
ATOM 4377 C C . ALA B 1 159 ? 8.883 -39.438 -20.219 1 98.5 159 ALA B C 1
ATOM 4379 O O . ALA B 1 159 ? 9.078 -40.281 -19.359 1 98.5 159 ALA B O 1
ATOM 4380 N N . ILE B 1 160 ? 8.023 -38.406 -20.125 1 98.69 160 ILE B N 1
ATOM 4381 C CA . ILE B 1 160 ? 7.227 -38.312 -18.906 1 98.69 160 ILE B CA 1
ATOM 4382 C C . ILE B 1 160 ? 5.77 -38.031 -19.266 1 98.69 160 ILE B C 1
ATOM 4384 O O . ILE B 1 160 ? 5.488 -37.312 -20.219 1 98.69 160 ILE B O 1
ATOM 4388 N N . TYR B 1 161 ? 4.902 -38.688 -18.484 1 98.62 161 TYR B N 1
ATOM 4389 C CA . TYR B 1 161 ? 3.455 -38.531 -18.625 1 98.62 161 TYR B CA 1
ATOM 4390 C C . TYR B 1 161 ? 2.838 -38.031 -17.328 1 98.62 161 TYR B C 1
ATOM 4392 O O . TYR B 1 161 ? 3.227 -38.438 -16.234 1 98.62 161 TYR B O 1
ATOM 4400 N N . GLY B 1 162 ? 1.954 -37.062 -17.531 1 98.25 162 GLY B N 1
ATOM 4401 C CA . GLY B 1 162 ? 1.176 -36.562 -16.406 1 98.25 162 GLY B CA 1
ATOM 4402 C C . GLY B 1 162 ? -0.233 -36.156 -16.797 1 98.25 162 GLY B C 1
ATOM 4403 O O . GLY B 1 162 ? -0.503 -35.844 -17.953 1 98.25 162 GLY B O 1
ATOM 4404 N N . VAL B 1 163 ? -1.141 -36.156 -15.828 1 98 163 VAL B N 1
ATOM 4405 C CA . VAL B 1 163 ? -2.512 -35.688 -16.047 1 98 163 VAL B CA 1
ATOM 4406 C C . VAL B 1 163 ? -3.01 -34.938 -14.82 1 98 163 VAL B C 1
ATOM 4408 O O . VAL B 1 163 ? -2.541 -35.188 -13.703 1 98 163 VAL B O 1
ATOM 4411 N N . HIS B 1 164 ? -3.836 -34.031 -15.078 1 98.31 164 HIS B N 1
ATOM 4412 C CA . HIS B 1 164 ? -4.539 -33.312 -14.016 1 98.31 164 HIS B CA 1
ATOM 4413 C C . HIS B 1 164 ? -6.047 -33.531 -14.109 1 98.31 164 HIS B C 1
ATOM 4415 O O . HIS B 1 164 ? -6.633 -33.375 -15.188 1 98.31 164 HIS B O 1
ATOM 4421 N N . ILE B 1 165 ? -6.637 -34 -13.047 1 98.31 165 ILE B N 1
ATOM 4422 C CA . ILE B 1 165 ? -8.094 -34 -13 1 98.31 165 ILE B CA 1
ATOM 4423 C C . ILE B 1 165 ? -8.641 -32.594 -13.016 1 98.31 165 ILE B C 1
ATOM 4425 O O . ILE B 1 165 ? -8.078 -31.688 -12.375 1 98.31 165 ILE B O 1
ATOM 4429 N N . TRP B 1 166 ? -9.688 -32.344 -13.797 1 96.94 166 TRP B N 1
ATOM 4430 C CA . TRP B 1 166 ? -10.062 -30.953 -14.031 1 96.94 166 TRP B CA 1
ATOM 4431 C C . TRP B 1 166 ? -11.57 -30.766 -13.867 1 96.94 166 TRP B C 1
ATOM 4433 O O . TRP B 1 166 ? -12.359 -31.391 -14.578 1 96.94 166 TRP B O 1
ATOM 4443 N N . GLY B 1 167 ? -11.938 -29.828 -13.016 1 95.38 167 GLY B N 1
ATOM 4444 C CA . GLY B 1 167 ? -13.328 -29.625 -12.633 1 95.38 167 GLY B CA 1
ATOM 4445 C C . GLY B 1 167 ? -14.133 -28.875 -13.672 1 95.38 167 GLY B C 1
ATOM 4446 O O . GLY B 1 167 ? -15.367 -28.875 -13.617 1 95.38 167 GLY B O 1
ATOM 4447 N N . ASP B 1 168 ? -13.516 -28.281 -14.719 1 94.88 168 ASP B N 1
ATOM 4448 C CA . ASP B 1 168 ? -14.234 -27.562 -15.766 1 94.88 168 ASP B CA 1
ATOM 4449 C C . ASP B 1 168 ? -14.43 -28.438 -17 1 94.88 168 ASP B C 1
ATOM 4451 O O . ASP B 1 168 ? -15.055 -28.016 -17.984 1 94.88 168 ASP B O 1
ATOM 4455 N N . LEU B 1 169 ? -13.859 -29.562 -17 1 96.69 169 LEU B N 1
ATOM 4456 C CA . LEU B 1 169 ? -14.047 -30.531 -18.094 1 96.69 169 LEU B CA 1
ATOM 4457 C C . LEU B 1 169 ? -15.039 -31.609 -17.688 1 96.69 169 LEU B C 1
ATOM 4459 O O . LEU B 1 169 ? -14.93 -32.188 -16.609 1 96.69 169 LEU B O 1
ATOM 4463 N N . ASP B 1 170 ? -15.938 -31.906 -18.516 1 97.38 170 ASP B N 1
ATOM 4464 C CA . ASP B 1 170 ? -17.016 -32.844 -18.188 1 97.38 170 ASP B CA 1
ATOM 4465 C C . ASP B 1 170 ? -16.484 -34.25 -18.062 1 97.38 170 ASP B C 1
ATOM 4467 O O . ASP B 1 170 ? -15.656 -34.688 -18.859 1 97.38 170 ASP B O 1
ATOM 4471 N N . ALA B 1 171 ? -16.828 -34.969 -17.016 1 96.31 171 ALA B N 1
ATOM 4472 C CA . ALA B 1 171 ? -16.688 -36.438 -16.953 1 96.31 171 ALA B CA 1
ATOM 4473 C C . ALA B 1 171 ? -17.547 -37.125 -18.016 1 96.31 171 ALA B C 1
ATOM 4475 O O . ALA B 1 171 ? -18.672 -36.688 -18.281 1 96.31 171 ALA B O 1
ATOM 4476 N N . PRO B 1 172 ? -17.172 -38.062 -18.656 1 96.81 172 PRO B N 1
ATOM 4477 C CA . PRO B 1 172 ? -15.914 -38.781 -18.391 1 96.81 172 PRO B CA 1
ATOM 4478 C C . PRO B 1 172 ? -14.805 -38.406 -19.375 1 96.81 172 PRO B C 1
ATOM 4480 O O . PRO B 1 172 ? -13.906 -39.219 -19.625 1 96.81 172 PRO B O 1
ATOM 4483 N N . TYR B 1 173 ? -14.898 -37.281 -20.031 1 97.62 173 TYR B N 1
ATOM 4484 C CA . TYR B 1 173 ? -14.039 -36.938 -21.156 1 97.62 173 TYR B CA 1
ATOM 4485 C C . TYR B 1 173 ? -12.625 -36.625 -20.672 1 97.62 173 TYR B C 1
ATOM 4487 O O . TYR B 1 173 ? -12.422 -36.312 -19.5 1 97.62 173 TYR B O 1
ATOM 4495 N N . MET B 1 174 ? -11.695 -36.781 -21.594 1 98.38 174 MET B N 1
ATOM 4496 C CA . MET B 1 174 ? -10.289 -36.469 -21.375 1 98.38 174 MET B CA 1
ATOM 4497 C C . MET B 1 174 ? -9.773 -35.5 -22.453 1 98.38 174 MET B C 1
ATOM 4499 O O . MET B 1 174 ? -10.438 -35.312 -23.469 1 98.38 174 MET B O 1
ATOM 4503 N N . ASN B 1 175 ? -8.664 -34.875 -22.188 1 98.25 175 ASN B N 1
ATOM 4504 C CA . ASN B 1 175 ? -8.062 -33.969 -23.156 1 98.25 175 ASN B CA 1
ATOM 4505 C C . ASN B 1 175 ? -6.555 -34.156 -23.25 1 98.25 175 ASN B C 1
ATOM 4507 O O . ASN B 1 175 ? -5.852 -34.125 -22.234 1 98.25 175 ASN B O 1
ATOM 4511 N N . PHE B 1 176 ? -6.066 -34.5 -24.375 1 98 176 PHE B N 1
ATOM 4512 C CA . PHE B 1 176 ? -4.66 -34.531 -24.766 1 98 176 PHE B CA 1
ATOM 4513 C C . PHE B 1 176 ? -4.441 -33.812 -26.078 1 98 176 PHE B C 1
ATOM 4515 O O . PHE B 1 176 ? -4.621 -34.406 -27.156 1 98 176 PHE B O 1
ATOM 4522 N N . GLU B 1 177 ? -4.098 -32.531 -26.047 1 96.94 177 GLU B N 1
ATOM 4523 C CA . GLU B 1 177 ? -3.943 -31.734 -27.25 1 96.94 177 GLU B CA 1
ATOM 4524 C C . GLU B 1 177 ? -2.51 -31.234 -27.406 1 96.94 177 GLU B C 1
ATOM 4526 O O . GLU B 1 177 ? -1.818 -31 -26.406 1 96.94 177 GLU B O 1
ATOM 4531 N N . SER B 1 178 ? -2.16 -31.109 -28.656 1 97.44 178 SER B N 1
ATOM 4532 C CA . SER B 1 178 ? -0.849 -30.547 -28.984 1 97.44 178 SER B CA 1
ATOM 4533 C C . SER B 1 178 ? -0.812 -29.047 -28.734 1 97.44 178 SER B C 1
ATOM 4535 O O . SER B 1 178 ? -1.853 -28.391 -28.734 1 97.44 178 SER B O 1
ATOM 4537 N N . GLY B 1 179 ? 0.437 -28.5 -28.516 1 96 179 GLY B N 1
ATOM 4538 C CA . GLY B 1 179 ? 0.619 -27.062 -28.375 1 96 179 GLY B CA 1
ATOM 4539 C C . GLY B 1 179 ? 0.552 -26.578 -26.953 1 96 179 GLY B C 1
ATOM 4540 O O . GLY B 1 179 ? 0.682 -27.375 -26.016 1 96 179 GLY B O 1
ATOM 4541 N N . PRO B 1 180 ? 0.457 -25.266 -26.828 1 96.25 180 PRO B N 1
ATOM 4542 C CA . PRO B 1 180 ? 0.384 -24.703 -25.469 1 96.25 180 PRO B CA 1
ATOM 4543 C C . PRO B 1 180 ? -0.856 -25.141 -24.703 1 96.25 180 PRO B C 1
ATOM 4545 O O . PRO B 1 180 ? -1.964 -25.125 -25.25 1 96.25 180 PRO B O 1
ATOM 4548 N N . ARG B 1 181 ? -0.631 -25.531 -23.453 1 97.19 181 ARG B N 1
ATOM 4549 C CA . ARG B 1 181 ? -1.737 -26.016 -22.641 1 97.19 181 ARG B CA 1
ATOM 4550 C C . ARG B 1 181 ? -1.911 -25.156 -21.391 1 97.19 181 ARG B C 1
ATOM 4552 O O . ARG B 1 181 ? -3.033 -24.781 -21.031 1 97.19 181 ARG B O 1
ATOM 4559 N N . MET B 1 182 ? -0.817 -24.844 -20.672 1 96.94 182 MET B N 1
ATOM 4560 C CA . MET B 1 182 ? -0.814 -24.016 -19.469 1 96.94 182 MET B CA 1
ATOM 4561 C C . MET B 1 182 ? 0.29 -22.969 -19.531 1 96.94 182 MET B C 1
ATOM 4563 O O . MET B 1 182 ? 1.332 -23.203 -20.156 1 96.94 182 MET B O 1
ATOM 4567 N N . ALA B 1 183 ? 0.077 -21.844 -18.922 1 97 183 ALA B N 1
ATOM 4568 C CA . ALA B 1 183 ? 0.991 -20.703 -19.031 1 97 183 ALA B CA 1
ATOM 4569 C C . ALA B 1 183 ? 2.176 -20.859 -18.078 1 97 183 ALA B C 1
ATOM 4571 O O . ALA B 1 183 ? 2.133 -21.672 -17.156 1 97 183 ALA B O 1
ATOM 4572 N N . SER B 1 184 ? 3.246 -20.141 -18.375 1 96.88 184 SER B N 1
ATOM 4573 C CA . SER B 1 184 ? 4.34 -19.969 -17.422 1 96.88 184 SER B CA 1
ATOM 4574 C C . SER B 1 184 ? 3.895 -19.156 -16.219 1 96.88 184 SER B C 1
ATOM 4576 O O . SER B 1 184 ? 2.828 -18.531 -16.234 1 96.88 184 SER B O 1
ATOM 4578 N N . CYS B 1 185 ? 4.68 -19.203 -15.18 1 95.12 185 CYS B N 1
ATOM 4579 C CA . CYS B 1 185 ? 4.492 -18.391 -13.984 1 95.12 185 CYS B CA 1
ATOM 4580 C C . CYS B 1 185 ? 5.812 -17.766 -13.531 1 95.12 185 CYS B C 1
ATOM 4582 O O . CYS B 1 185 ? 6.754 -18.5 -13.195 1 95.12 185 CYS B O 1
ATOM 4584 N N . ASP B 1 186 ? 5.879 -16.453 -13.547 1 96.88 186 ASP B N 1
ATOM 4585 C CA . ASP B 1 186 ? 7.012 -15.734 -12.977 1 96.88 186 ASP B CA 1
ATOM 4586 C C . ASP B 1 186 ? 6.547 -14.633 -12.031 1 96.88 186 ASP B C 1
ATOM 4588 O O . ASP B 1 186 ? 5.449 -14.094 -12.195 1 96.88 186 ASP B O 1
ATOM 4592 N N . ASN B 1 187 ? 7.332 -14.406 -11.055 1 96.25 187 ASN B N 1
ATOM 4593 C CA . ASN B 1 187 ? 6.988 -13.414 -10.039 1 96.25 187 ASN B CA 1
ATOM 4594 C C . ASN B 1 187 ? 8 -12.273 -10.008 1 96.25 187 ASN B C 1
ATOM 4596 O O . ASN B 1 187 ? 9.141 -12.438 -10.445 1 96.25 187 ASN B O 1
ATOM 4600 N N . PHE B 1 188 ? 7.488 -11.141 -9.539 1 97.56 188 PHE B N 1
ATOM 4601 C CA . PHE B 1 188 ? 8.414 -10.016 -9.445 1 97.56 188 PHE B CA 1
ATOM 4602 C C . PHE B 1 188 ? 8.094 -9.164 -8.219 1 97.56 188 PHE B C 1
ATOM 4604 O O . PHE B 1 188 ? 7 -9.258 -7.66 1 97.56 188 PHE B O 1
ATOM 4611 N N . ARG B 1 189 ? 9.055 -8.484 -7.773 1 98.06 189 ARG B N 1
ATOM 4612 C CA . ARG B 1 189 ? 8.992 -7.488 -6.707 1 98.06 189 ARG B CA 1
ATOM 4613 C C . ARG B 1 189 ? 9.625 -6.172 -7.152 1 98.06 189 ARG B C 1
ATOM 4615 O O . ARG B 1 189 ? 10.703 -6.164 -7.742 1 98.06 189 ARG B O 1
ATOM 4622 N N . ILE B 1 190 ? 8.898 -5.109 -6.965 1 98.5 190 ILE B N 1
ATOM 4623 C CA . ILE B 1 190 ? 9.391 -3.771 -7.285 1 98.5 190 ILE B CA 1
ATOM 4624 C C . ILE B 1 190 ? 9.539 -2.955 -6.004 1 98.5 190 ILE B C 1
ATOM 4626 O O . ILE B 1 190 ? 8.617 -2.898 -5.188 1 98.5 190 ILE B O 1
ATOM 4630 N N . GLU B 1 191 ? 10.641 -2.436 -5.809 1 98.69 191 GLU B N 1
ATOM 4631 C CA . GLU B 1 191 ? 10.875 -1.47 -4.742 1 98.69 191 GLU B CA 1
ATOM 4632 C C . GLU B 1 191 ? 11.148 -0.08 -5.305 1 98.69 191 GLU B C 1
ATOM 4634 O O . GLU B 1 191 ? 12.086 0.104 -6.086 1 98.69 191 GLU B O 1
ATOM 4639 N N . VAL B 1 192 ? 10.352 0.88 -4.969 1 98.5 192 VAL B N 1
ATOM 4640 C CA . VAL B 1 192 ? 10.516 2.266 -5.398 1 98.5 192 VAL B CA 1
ATOM 4641 C C . VAL B 1 192 ? 11.023 3.111 -4.234 1 98.5 192 VAL B C 1
ATOM 4643 O O . VAL B 1 192 ? 10.414 3.139 -3.164 1 98.5 192 VAL B O 1
ATOM 4646 N N . GLU B 1 193 ? 12.109 3.74 -4.406 1 98.12 193 GLU B N 1
ATOM 4647 C CA . GLU B 1 193 ? 12.727 4.602 -3.402 1 98.12 193 GLU B CA 1
ATOM 4648 C C . GLU B 1 193 ? 12.648 6.07 -3.812 1 98.12 193 GLU B C 1
ATOM 4650 O O . GLU B 1 193 ? 13.109 6.445 -4.895 1 98.12 193 GLU B O 1
ATOM 4655 N N . GLY B 1 194 ? 12.047 6.879 -3.031 1 97.06 194 GLY B N 1
ATOM 4656 C CA . GLY B 1 194 ? 12.023 8.328 -3.164 1 97.06 194 GLY B CA 1
ATOM 4657 C C . GLY B 1 194 ? 12.766 9.039 -2.051 1 97.06 194 GLY B C 1
ATOM 4658 O O . GLY B 1 194 ? 13.859 8.625 -1.661 1 97.06 194 GLY B O 1
ATOM 4659 N N . LYS B 1 195 ? 12.273 10.203 -1.703 1 95.19 195 LYS B N 1
ATOM 4660 C CA . LYS B 1 195 ? 12.805 11.023 -0.612 1 95.19 195 LYS B CA 1
ATOM 4661 C C . LYS B 1 195 ? 11.672 11.664 0.184 1 95.19 195 LYS B C 1
ATOM 4663 O O . LYS B 1 195 ? 10.828 12.367 -0.382 1 95.19 195 LYS B O 1
ATOM 4668 N N . SER B 1 196 ? 11.703 11.383 1.487 1 92.19 196 SER B N 1
ATOM 4669 C CA . SER B 1 196 ? 10.656 11.875 2.369 1 92.19 196 SER B CA 1
ATOM 4670 C C . SER B 1 196 ? 10.695 13.398 2.48 1 92.19 196 SER B C 1
ATOM 4672 O O . SER B 1 196 ? 11.766 14.008 2.35 1 92.19 196 SER B O 1
ATOM 4674 N N . ALA B 1 197 ? 9.57 14.039 2.57 1 90.56 197 ALA B N 1
ATOM 4675 C CA . ALA B 1 197 ? 9.344 15.453 2.855 1 90.56 197 ALA B CA 1
ATOM 4676 C C . ALA B 1 197 ? 7.961 15.672 3.465 1 90.56 197 ALA B C 1
ATOM 4678 O O . ALA B 1 197 ? 7.133 14.758 3.492 1 90.56 197 ALA B O 1
ATOM 4679 N N . HIS B 1 198 ? 7.812 16.797 4.066 1 87.12 198 HIS B N 1
ATOM 4680 C CA . HIS B 1 198 ? 6.473 17.141 4.543 1 87.12 198 HIS B CA 1
ATOM 4681 C C . HIS B 1 198 ? 5.477 17.188 3.393 1 87.12 198 HIS B C 1
ATOM 4683 O O . HIS B 1 198 ? 5.805 17.672 2.305 1 87.12 198 HIS B O 1
ATOM 4689 N N . GLY B 1 199 ? 4.234 16.719 3.611 1 88.5 199 GLY B N 1
ATOM 4690 C CA . GLY B 1 199 ? 3.215 16.672 2.574 1 88.5 199 GLY B CA 1
ATOM 4691 C C . GLY B 1 199 ? 2.885 18.047 2.008 1 88.5 199 GLY B C 1
ATOM 4692 O O . GLY B 1 199 ? 2.41 18.156 0.875 1 88.5 199 GLY B O 1
ATOM 4693 N N . SER B 1 200 ? 3.199 19.062 2.736 1 89.44 200 SER B N 1
ATOM 4694 C CA . SER B 1 200 ? 2.898 20.422 2.309 1 89.44 200 SER B CA 1
ATOM 4695 C C . SER B 1 200 ? 4.031 21 1.469 1 89.44 200 SER B C 1
ATOM 4697 O O . SER B 1 200 ? 3.873 22.047 0.838 1 89.44 200 SER B O 1
ATOM 4699 N N . THR B 1 201 ? 5.137 20.375 1.428 1 90.88 201 THR B N 1
ATOM 4700 C CA . THR B 1 201 ? 6.277 20.844 0.653 1 90.88 201 THR B CA 1
ATOM 4701 C C . THR B 1 201 ? 6.852 19.719 -0.208 1 90.88 201 THR B C 1
ATOM 4703 O O . THR B 1 201 ? 8.031 19.375 -0.088 1 90.88 201 THR B O 1
ATOM 4706 N N . PRO B 1 202 ? 6.059 19.188 -1.134 1 90.81 202 PRO B N 1
ATOM 4707 C CA . PRO B 1 202 ? 6.461 18 -1.895 1 90.81 202 PRO B CA 1
ATOM 4708 C C . PRO B 1 202 ? 7.703 18.25 -2.748 1 90.81 202 PRO B C 1
ATOM 4710 O O . PRO B 1 202 ? 8.43 17.312 -3.064 1 90.81 202 PRO B O 1
ATOM 4713 N N . HIS B 1 203 ? 8.016 19.578 -3.07 1 91.19 203 HIS B N 1
ATOM 4714 C CA . HIS B 1 203 ? 9.156 19.906 -3.914 1 91.19 203 HIS B CA 1
ATOM 4715 C C . HIS B 1 203 ? 10.469 19.625 -3.191 1 91.19 203 HIS B C 1
ATOM 4717 O O . HIS B 1 203 ? 11.531 19.562 -3.818 1 91.19 203 HIS B O 1
ATOM 4723 N N . GLN B 1 204 ? 10.383 19.422 -1.895 1 91.88 204 GLN B N 1
ATOM 4724 C CA . GLN B 1 204 ? 11.578 19.156 -1.104 1 91.88 204 GLN B CA 1
ATOM 4725 C C . GLN B 1 204 ? 11.875 17.672 -1.034 1 91.88 204 GLN B C 1
ATOM 4727 O O . GLN B 1 204 ? 12.875 17.25 -0.448 1 91.88 204 GLN B O 1
ATOM 4732 N N . GLY B 1 205 ? 11.023 16.812 -1.619 1 94.62 205 GLY B N 1
ATOM 4733 C CA . GLY B 1 205 ? 11.203 15.375 -1.613 1 94.62 205 GLY B CA 1
ATOM 4734 C C . GLY B 1 205 ? 11.031 14.75 -2.984 1 94.62 205 GLY B C 1
ATOM 4735 O O . GLY B 1 205 ? 11.172 15.43 -4.004 1 94.62 205 GLY B O 1
ATOM 4736 N N . VAL B 1 206 ? 10.984 13.445 -3.053 1 96.69 206 VAL B N 1
ATOM 4737 C CA . VAL B 1 206 ? 10.672 12.633 -4.223 1 96.69 206 VAL B CA 1
ATOM 4738 C C . VAL B 1 206 ? 9.539 11.664 -3.891 1 96.69 206 VAL B C 1
ATOM 4740 O O . VAL B 1 206 ? 9.695 10.797 -3.021 1 96.69 206 VAL B O 1
ATOM 4743 N N . ASP B 1 207 ? 8.422 11.758 -4.559 1 96.88 207 ASP B N 1
ATOM 4744 C CA . ASP B 1 207 ? 7.172 11.078 -4.242 1 96.88 207 ASP B CA 1
ATOM 4745 C C . ASP B 1 207 ? 7.176 9.641 -4.758 1 96.88 207 ASP B C 1
ATOM 4747 O O . ASP B 1 207 ? 6.852 9.391 -5.922 1 96.88 207 ASP B O 1
ATOM 4751 N N . ALA B 1 208 ? 7.449 8.68 -3.865 1 97.62 208 ALA B N 1
ATOM 4752 C CA . ALA B 1 208 ? 7.535 7.273 -4.262 1 97.62 208 ALA B CA 1
ATOM 4753 C C . ALA B 1 208 ? 6.168 6.734 -4.668 1 97.62 208 ALA B C 1
ATOM 4755 O O . ALA B 1 208 ? 6.066 5.879 -5.547 1 97.62 208 ALA B O 1
ATOM 4756 N N . ILE B 1 209 ? 5.074 7.203 -4.031 1 97.81 209 ILE B N 1
ATOM 4757 C CA . ILE B 1 209 ? 3.73 6.723 -4.34 1 97.81 209 ILE B CA 1
ATOM 4758 C C . ILE B 1 209 ? 3.338 7.156 -5.75 1 97.81 209 ILE B C 1
ATOM 4760 O O . ILE B 1 209 ? 2.822 6.355 -6.531 1 97.81 209 ILE B O 1
ATOM 4764 N N . LEU B 1 210 ? 3.59 8.398 -6.086 1 97.5 210 LEU B N 1
ATOM 4765 C CA . LEU B 1 210 ? 3.281 8.867 -7.434 1 97.5 210 LEU B CA 1
ATOM 4766 C C . LEU B 1 210 ? 4.109 8.125 -8.477 1 97.5 210 LEU B C 1
ATOM 4768 O O . LEU B 1 210 ? 3.59 7.742 -9.523 1 97.5 210 LEU B O 1
ATOM 4772 N N . ALA B 1 211 ? 5.41 7.926 -8.172 1 97.75 211 ALA B N 1
ATOM 4773 C CA . ALA B 1 211 ? 6.262 7.156 -9.078 1 97.75 211 ALA B CA 1
ATOM 4774 C C . ALA B 1 211 ? 5.723 5.742 -9.273 1 97.75 211 ALA B C 1
ATOM 4776 O O . ALA B 1 211 ? 5.652 5.25 -10.398 1 97.75 211 ALA B O 1
ATOM 4777 N N . ALA B 1 212 ? 5.34 5.098 -8.172 1 98.31 212 ALA B N 1
ATOM 4778 C CA . ALA B 1 212 ? 4.781 3.75 -8.234 1 98.31 212 ALA B CA 1
ATOM 4779 C C . ALA B 1 212 ? 3.516 3.717 -9.086 1 98.31 212 ALA B C 1
ATOM 4781 O O . ALA B 1 212 ? 3.307 2.779 -9.859 1 98.31 212 ALA B O 1
ATOM 4782 N N . ALA B 1 213 ? 2.645 4.711 -8.898 1 98 213 ALA B N 1
ATOM 4783 C CA . ALA B 1 213 ? 1.415 4.789 -9.68 1 98 213 ALA B CA 1
ATOM 4784 C C . ALA B 1 213 ? 1.719 4.844 -11.172 1 98 213 ALA B C 1
ATOM 4786 O O . ALA B 1 213 ? 1.086 4.145 -11.969 1 98 213 ALA B O 1
ATOM 4787 N N . HIS B 1 214 ? 2.664 5.684 -11.586 1 97.56 214 HIS B N 1
ATOM 4788 C CA . HIS B 1 214 ? 3.061 5.77 -12.984 1 97.56 214 HIS B CA 1
ATOM 4789 C C . HIS B 1 214 ? 3.639 4.445 -13.477 1 97.56 214 HIS B C 1
ATOM 4791 O O . HIS B 1 214 ? 3.385 4.035 -14.609 1 97.56 214 HIS B O 1
ATOM 4797 N N . ILE B 1 215 ? 4.426 3.773 -12.648 1 98 215 ILE B N 1
ATOM 4798 C CA . ILE B 1 215 ? 5.008 2.484 -13.008 1 98 215 ILE B CA 1
ATOM 4799 C C . ILE B 1 215 ? 3.895 1.472 -13.266 1 98 215 ILE B C 1
ATOM 4801 O O . ILE B 1 215 ? 3.904 0.78 -14.289 1 98 215 ILE B O 1
ATOM 4805 N N . ILE B 1 216 ? 2.908 1.364 -12.336 1 97.94 216 ILE B N 1
ATOM 4806 C CA . ILE B 1 216 ? 1.812 0.406 -12.438 1 97.94 216 ILE B CA 1
ATOM 4807 C C . ILE B 1 216 ? 1.065 0.607 -13.75 1 97.94 216 ILE B C 1
ATOM 4809 O O . ILE B 1 216 ? 0.756 -0.361 -14.453 1 97.94 216 ILE B O 1
ATOM 4813 N N . THR B 1 217 ? 0.786 1.844 -14.109 1 96.56 217 THR B N 1
ATOM 4814 C CA . THR B 1 217 ? 0.039 2.131 -15.328 1 96.56 217 THR B CA 1
ATOM 4815 C C . THR B 1 217 ? 0.889 1.841 -16.562 1 96.56 217 THR B C 1
ATOM 4817 O O . THR B 1 217 ? 0.403 1.258 -17.531 1 96.56 217 THR B O 1
ATOM 4820 N N . GLU B 1 218 ? 2.193 2.172 -16.547 1 96.19 218 GLU B N 1
ATOM 4821 C CA . GLU B 1 218 ? 3.061 2.057 -17.719 1 96.19 218 GLU B CA 1
ATOM 4822 C C . GLU B 1 218 ? 3.389 0.597 -18.016 1 96.19 218 GLU B C 1
ATOM 4824 O O . GLU B 1 218 ? 3.539 0.216 -19.172 1 96.19 218 GLU B O 1
ATOM 4829 N N . ILE B 1 219 ? 3.498 -0.239 -17.016 1 96.88 219 ILE B N 1
ATOM 4830 C CA . ILE B 1 219 ? 3.906 -1.615 -17.281 1 96.88 219 ILE B CA 1
ATOM 4831 C C . ILE B 1 219 ? 2.801 -2.346 -18.047 1 96.88 219 ILE B C 1
ATOM 4833 O O . ILE B 1 219 ? 3.061 -3.348 -18.703 1 96.88 219 ILE B O 1
ATOM 4837 N N . GLN B 1 220 ? 1.574 -1.893 -17.969 1 95.25 220 GLN B N 1
ATOM 4838 C CA . GLN B 1 220 ? 0.477 -2.498 -18.719 1 95.25 220 GLN B CA 1
ATOM 4839 C C . GLN B 1 220 ? 0.683 -2.34 -20.234 1 95.25 220 GLN B C 1
ATOM 4841 O O . GLN B 1 220 ? 0.102 -3.084 -21.016 1 95.25 220 GLN B O 1
ATOM 4846 N N . THR B 1 221 ? 1.549 -1.409 -20.672 1 94.38 221 THR B N 1
ATOM 4847 C CA . THR B 1 221 ? 1.816 -1.201 -22.094 1 94.38 221 THR B CA 1
ATOM 4848 C C . THR B 1 221 ? 2.598 -2.375 -22.672 1 94.38 221 THR B C 1
ATOM 4850 O O . THR B 1 221 ? 2.6 -2.586 -23.891 1 94.38 221 THR B O 1
ATOM 4853 N N . VAL B 1 222 ? 3.34 -3.107 -21.828 1 95.5 222 VAL B N 1
ATOM 4854 C CA . VAL B 1 222 ? 4 -4.32 -22.297 1 95.5 222 VAL B CA 1
ATOM 4855 C C . VAL B 1 222 ? 2.965 -5.27 -22.906 1 95.5 222 VAL B C 1
ATOM 4857 O O . VAL B 1 222 ? 3.18 -5.832 -23.984 1 95.5 222 VAL B O 1
ATOM 4860 N N . VAL B 1 223 ? 1.846 -5.434 -22.234 1 94.5 223 VAL B N 1
ATOM 4861 C CA . VAL B 1 223 ? 0.768 -6.316 -22.672 1 94.5 223 VAL B CA 1
ATOM 4862 C C . VAL B 1 223 ? 0.054 -5.711 -23.875 1 94.5 223 VAL B C 1
ATOM 4864 O O . VAL B 1 223 ? -0.159 -6.387 -24.875 1 94.5 223 VAL B O 1
ATOM 4867 N N . SER B 1 224 ? -0.203 -4.367 -23.875 1 91.81 224 SER B N 1
ATOM 4868 C CA . SER B 1 224 ? -1.127 -3.754 -24.812 1 91.81 224 SER B CA 1
ATOM 4869 C C . SER B 1 224 ? -0.402 -3.295 -26.078 1 91.81 224 SER B C 1
ATOM 4871 O O . SER B 1 224 ? -1.006 -3.201 -27.141 1 91.81 224 SER B O 1
ATOM 4873 N N . ARG B 1 225 ? 0.964 -3.062 -25.984 1 88.94 225 ARG B N 1
ATOM 4874 C CA . ARG B 1 225 ? 1.603 -2.385 -27.109 1 88.94 225 ARG B CA 1
ATOM 4875 C C . ARG B 1 225 ? 2.859 -3.127 -27.547 1 88.94 225 ARG B C 1
ATOM 4877 O O . ARG B 1 225 ? 3.283 -3.008 -28.703 1 88.94 225 ARG B O 1
ATOM 4884 N N . MET B 1 226 ? 3.477 -3.865 -26.672 1 93 226 MET B N 1
ATOM 4885 C CA . MET B 1 226 ? 4.777 -4.445 -27 1 93 226 MET B CA 1
ATOM 4886 C C . MET B 1 226 ? 4.66 -5.945 -27.234 1 93 226 MET B C 1
ATOM 4888 O O . MET B 1 226 ? 5.574 -6.562 -27.781 1 93 226 MET B O 1
ATOM 4892 N N . ASN B 1 227 ? 3.59 -6.559 -26.828 1 93 227 ASN B N 1
ATOM 4893 C CA . ASN B 1 227 ? 3.27 -7.969 -27.047 1 93 227 ASN B CA 1
ATOM 4894 C C . ASN B 1 227 ? 2.465 -8.172 -28.312 1 93 227 ASN B C 1
ATOM 4896 O O . ASN B 1 227 ? 1.66 -7.32 -28.703 1 93 227 ASN B O 1
ATOM 4900 N N . ASP B 1 228 ? 2.781 -9.25 -29.062 1 89.44 228 ASP B N 1
ATOM 4901 C CA . ASP B 1 228 ? 1.883 -9.695 -30.125 1 89.44 228 ASP B CA 1
ATOM 4902 C C . ASP B 1 228 ? 0.491 -9.992 -29.578 1 89.44 228 ASP B C 1
ATOM 4904 O O . ASP B 1 228 ? 0.335 -10.844 -28.703 1 89.44 228 ASP B O 1
ATOM 4908 N N . PRO B 1 229 ? -0.52 -9.328 -30.094 1 86.94 229 PRO B N 1
ATOM 4909 C CA . PRO B 1 229 ? -1.859 -9.516 -29.531 1 86.94 229 PRO B CA 1
ATOM 4910 C C . PRO B 1 229 ? -2.34 -10.961 -29.625 1 86.94 229 PRO B C 1
ATOM 4912 O O . PRO B 1 229 ? -3.262 -11.352 -28.906 1 86.94 229 PRO B O 1
ATOM 4915 N N . LEU B 1 230 ? -1.759 -11.75 -30.391 1 87.38 230 LEU B N 1
ATOM 4916 C CA . LEU B 1 230 ? -2.131 -13.148 -30.516 1 87.38 230 LEU B CA 1
ATOM 4917 C C . LEU B 1 230 ? -1.498 -13.984 -29.406 1 87.38 230 LEU B C 1
ATOM 4919 O O . LEU B 1 230 ? -1.888 -15.133 -29.188 1 87.38 230 LEU B O 1
ATOM 4923 N N . ASN B 1 231 ? -0.512 -13.453 -28.75 1 90.81 231 ASN B N 1
ATOM 4924 C CA . ASN B 1 231 ? 0.158 -14.117 -27.641 1 90.81 231 ASN B CA 1
ATOM 4925 C C . ASN B 1 231 ? -0.464 -13.734 -26.297 1 90.81 231 ASN B C 1
ATOM 4927 O O . ASN B 1 231 ? -0.394 -12.57 -25.891 1 90.81 231 ASN B O 1
ATOM 4931 N N . PRO B 1 232 ? -1.059 -14.695 -25.656 1 94.25 232 PRO B N 1
ATOM 4932 C CA . PRO B 1 232 ? -1.576 -14.359 -24.328 1 94.25 232 PRO B CA 1
ATOM 4933 C C . PRO B 1 232 ? -0.474 -13.969 -23.359 1 94.25 232 PRO B C 1
ATOM 4935 O O . PRO B 1 232 ? 0.512 -14.695 -23.203 1 94.25 232 PRO B O 1
ATOM 4938 N N . LEU B 1 233 ? -0.551 -12.812 -22.766 1 95.5 233 LEU B N 1
ATOM 4939 C CA . LEU B 1 233 ? 0.356 -12.281 -21.75 1 95.5 233 LEU B CA 1
ATOM 4940 C C . LEU B 1 233 ? -0.414 -11.523 -20.672 1 95.5 233 LEU B C 1
ATOM 4942 O O . LEU B 1 233 ? -1.301 -10.727 -20.984 1 95.5 233 LEU B O 1
ATOM 4946 N N . VAL B 1 234 ? -0.107 -11.852 -19.438 1 96 234 VAL B N 1
ATOM 4947 C CA . VAL B 1 234 ? -0.704 -11.141 -18.312 1 96 234 VAL B CA 1
ATOM 4948 C C . VAL B 1 234 ? 0.395 -10.625 -17.391 1 96 234 VAL B C 1
ATOM 4950 O O . VAL B 1 234 ? 1.386 -11.32 -17.156 1 96 234 VAL B O 1
ATOM 4953 N N . ILE B 1 235 ? 0.299 -9.406 -16.953 1 96.75 235 ILE B N 1
ATOM 4954 C CA . ILE B 1 235 ? 1.108 -8.797 -15.898 1 96.75 235 ILE B CA 1
ATOM 4955 C C . ILE B 1 235 ? 0.202 -8.242 -14.797 1 96.75 235 ILE B C 1
ATOM 4957 O O . ILE B 1 235 ? -0.596 -7.336 -15.047 1 96.75 235 ILE B O 1
ATOM 4961 N N . THR B 1 236 ? 0.313 -8.766 -13.625 1 95.75 236 THR B N 1
ATOM 4962 C CA . THR B 1 236 ? -0.545 -8.375 -12.508 1 95.75 236 THR B CA 1
ATOM 4963 C C . THR B 1 236 ? 0.291 -7.906 -11.32 1 95.75 236 THR B C 1
ATOM 4965 O O . THR B 1 236 ? 1.229 -8.594 -10.906 1 95.75 236 THR B O 1
ATOM 4968 N N . VAL B 1 237 ? 0.005 -6.711 -10.875 1 97.12 237 VAL B N 1
ATOM 4969 C CA . VAL B 1 237 ? 0.501 -6.293 -9.57 1 97.12 237 VAL B CA 1
ATOM 4970 C C . VAL B 1 237 ? -0.519 -6.645 -8.492 1 97.12 237 VAL B C 1
ATOM 4972 O O . VAL B 1 237 ? -1.624 -6.094 -8.469 1 97.12 237 VAL B O 1
ATOM 4975 N N . GLY B 1 238 ? -0.1 -7.492 -7.594 1 96.25 238 GLY B N 1
ATOM 4976 C CA . GLY B 1 238 ? -1.065 -8.031 -6.652 1 96.25 238 GLY B CA 1
ATOM 4977 C C . GLY B 1 238 ? -1.023 -7.348 -5.297 1 96.25 238 GLY B C 1
ATOM 4978 O O . GLY B 1 238 ? -1.991 -7.41 -4.535 1 96.25 238 GLY B O 1
ATOM 4979 N N . THR B 1 239 ? 0.086 -6.742 -4.926 1 96.81 239 THR B N 1
ATOM 4980 C CA . THR B 1 239 ? 0.191 -6.027 -3.66 1 96.81 239 THR B CA 1
ATOM 4981 C C . THR B 1 239 ? 0.896 -4.688 -3.854 1 96.81 239 THR B C 1
ATOM 4983 O O . THR B 1 239 ? 1.723 -4.539 -4.758 1 96.81 239 THR B O 1
ATOM 4986 N N . ILE B 1 240 ? 0.568 -3.754 -3.01 1 97.62 240 ILE B N 1
ATOM 4987 C CA . ILE B 1 240 ? 1.239 -2.461 -2.945 1 97.62 240 ILE B CA 1
ATOM 4988 C C . ILE B 1 240 ? 1.197 -1.927 -1.517 1 97.62 240 ILE B C 1
ATOM 4990 O O . ILE B 1 240 ? 0.152 -1.966 -0.863 1 97.62 240 ILE B O 1
ATOM 4994 N N . ASN B 1 241 ? 2.287 -1.537 -1.032 1 97.62 241 ASN B N 1
ATOM 4995 C CA . ASN B 1 241 ? 2.418 -0.954 0.299 1 97.62 241 ASN B CA 1
ATOM 4996 C C . ASN B 1 241 ? 3.436 0.182 0.317 1 97.62 241 ASN B C 1
ATOM 4998 O O . ASN B 1 241 ? 4.574 0.009 -0.126 1 97.62 241 ASN B O 1
ATOM 5002 N N . GLY B 1 242 ? 2.988 1.307 0.79 1 95.44 242 GLY B N 1
ATOM 5003 C CA . GLY B 1 242 ? 3.908 2.43 0.873 1 95.44 242 GLY B CA 1
ATOM 5004 C C . GLY B 1 242 ? 3.402 3.551 1.761 1 95.44 242 GLY B C 1
ATOM 5005 O O . GLY B 1 242 ? 2.193 3.703 1.948 1 95.44 242 GLY B O 1
ATOM 5006 N N . GLY B 1 243 ? 4.367 4.324 2.344 1 92.88 243 GLY B N 1
ATOM 5007 C CA . GLY B 1 243 ? 4.051 5.5 3.141 1 92.88 243 GLY B CA 1
ATOM 5008 C C . GLY B 1 243 ? 3.914 5.199 4.621 1 92.88 243 GLY B C 1
ATOM 5009 O O . GLY B 1 243 ? 3.646 4.059 5.004 1 92.88 243 GLY B O 1
ATOM 5010 N N . GLN B 1 244 ? 4.117 6.18 5.414 1 87.06 244 GLN B N 1
ATOM 5011 C CA . GLN B 1 244 ? 4.059 6.047 6.863 1 87.06 244 GLN B CA 1
ATOM 5012 C C . GLN B 1 244 ? 2.885 6.832 7.441 1 87.06 244 GLN B C 1
ATOM 5014 O O . GLN B 1 244 ? 2.193 6.355 8.344 1 87.06 244 GLN B O 1
ATOM 5019 N N . ARG B 1 245 ? 2.713 8.039 6.961 1 86.5 245 ARG B N 1
ATOM 5020 C CA . ARG B 1 245 ? 1.656 8.93 7.438 1 86.5 245 ARG B CA 1
ATOM 5021 C C . ARG B 1 245 ? 1.018 9.688 6.277 1 86.5 245 ARG B C 1
ATOM 5023 O O . ARG B 1 245 ? 1.651 9.898 5.242 1 86.5 245 ARG B O 1
ATOM 5030 N N . PHE B 1 246 ? -0.185 10.117 6.484 1 87.94 246 PHE B N 1
ATOM 5031 C CA . PHE B 1 246 ? -0.983 10.766 5.453 1 87.94 246 PHE B CA 1
ATOM 5032 C C . PHE B 1 246 ? -0.34 12.078 5.02 1 87.94 246 PHE B C 1
ATOM 5034 O O . PHE B 1 246 ? -0.551 12.539 3.893 1 87.94 246 PHE B O 1
ATOM 5041 N N . ASN B 1 247 ? 0.47 12.672 5.855 1 88.56 247 ASN B N 1
ATOM 5042 C CA . ASN B 1 247 ? 0.991 14 5.562 1 88.56 247 ASN B CA 1
ATOM 5043 C C . ASN B 1 247 ? 2.498 13.977 5.328 1 88.56 247 ASN B C 1
ATOM 5045 O O . ASN B 1 247 ? 3.172 15 5.48 1 88.56 247 ASN B O 1
ATOM 5049 N N . ILE B 1 248 ? 3.016 12.867 5.035 1 88.94 248 ILE B N 1
ATOM 5050 C CA . ILE B 1 248 ? 4.434 12.703 4.727 1 88.94 248 ILE B CA 1
ATOM 5051 C C . ILE B 1 248 ? 4.594 12.094 3.34 1 88.94 248 ILE B C 1
ATOM 5053 O O . ILE B 1 248 ? 3.908 11.125 3 1 88.94 248 ILE B O 1
ATOM 5057 N N . LEU B 1 249 ? 5.398 12.688 2.529 1 92.56 249 LEU B N 1
ATOM 5058 C CA . LEU B 1 249 ? 5.746 12.062 1.258 1 92.56 249 LEU B CA 1
ATOM 5059 C C . LEU B 1 249 ? 6.398 10.703 1.479 1 92.56 249 LEU B C 1
ATOM 5061 O O . LEU B 1 249 ? 7.355 10.594 2.25 1 92.56 249 LEU B O 1
ATOM 5065 N N . ALA B 1 250 ? 5.82 9.742 0.827 1 94.44 250 ALA B N 1
ATOM 5066 C CA . ALA B 1 250 ? 6.371 8.398 0.996 1 94.44 250 ALA B CA 1
ATOM 5067 C C . ALA B 1 250 ? 7.766 8.297 0.388 1 94.44 250 ALA B C 1
ATOM 5069 O O . ALA B 1 250 ? 7.996 8.75 -0.738 1 94.44 250 ALA B O 1
ATOM 5070 N N . ASP B 1 251 ? 8.695 7.719 1.14 1 96 251 ASP B N 1
ATOM 5071 C CA . ASP B 1 251 ? 10.062 7.551 0.638 1 96 251 ASP B CA 1
ATOM 5072 C C . ASP B 1 251 ? 10.266 6.152 0.064 1 96 251 ASP B C 1
ATOM 5074 O O . ASP B 1 251 ? 11.289 5.883 -0.57 1 96 251 ASP B O 1
ATOM 5078 N N . LYS B 1 252 ? 9.25 5.312 0.275 1 97.31 252 LYS B N 1
ATOM 5079 C CA . LYS B 1 252 ? 9.398 3.939 -0.194 1 97.31 252 LYS B CA 1
ATOM 5080 C C . LYS B 1 252 ? 8.039 3.316 -0.497 1 97.31 252 LYS B C 1
ATOM 5082 O O . LYS B 1 252 ? 7.07 3.529 0.239 1 97.31 252 LYS B O 1
ATOM 5087 N N . VAL B 1 253 ? 7.922 2.613 -1.572 1 98.12 253 VAL B N 1
ATOM 5088 C CA . VAL B 1 253 ? 6.77 1.791 -1.934 1 98.12 253 VAL B CA 1
ATOM 5089 C C . VAL B 1 253 ? 7.242 0.413 -2.391 1 98.12 253 VAL B C 1
ATOM 5091 O O . VAL B 1 253 ? 8.242 0.297 -3.107 1 98.12 253 VAL B O 1
ATOM 5094 N N . VAL B 1 254 ? 6.637 -0.634 -1.946 1 98.5 254 VAL B N 1
ATOM 5095 C CA . VAL B 1 254 ? 6.93 -2.002 -2.361 1 98.5 254 VAL B CA 1
ATOM 5096 C C . VAL B 1 254 ? 5.703 -2.613 -3.035 1 98.5 254 VAL B C 1
ATOM 5098 O O . VAL B 1 254 ? 4.586 -2.484 -2.533 1 98.5 254 VAL B O 1
ATOM 5101 N N . MET B 1 255 ? 5.926 -3.199 -4.18 1 98.19 255 MET B N 1
ATOM 5102 C CA . MET B 1 255 ? 4.887 -3.877 -4.949 1 98.19 255 MET B CA 1
ATOM 5103 C C . MET B 1 255 ? 5.312 -5.293 -5.312 1 98.19 255 MET B C 1
ATOM 5105 O O . MET B 1 255 ? 6.496 -5.551 -5.539 1 98.19 255 MET B O 1
ATOM 5109 N N . GLU B 1 256 ? 4.414 -6.172 -5.316 1 97.81 256 GLU B N 1
ATOM 5110 C CA . GLU B 1 256 ? 4.648 -7.535 -5.777 1 97.81 256 GLU B CA 1
ATOM 5111 C C . GLU B 1 256 ? 3.625 -7.945 -6.832 1 97.81 256 GLU B C 1
ATOM 5113 O O . GLU B 1 256 ? 2.465 -7.531 -6.773 1 97.81 256 GLU B O 1
ATOM 5118 N N . GLY B 1 257 ? 4.102 -8.773 -7.824 1 97.19 257 GLY B N 1
ATOM 5119 C CA . GLY B 1 257 ? 3.215 -9.188 -8.898 1 97.19 257 GLY B CA 1
ATOM 5120 C C . GLY B 1 257 ? 3.674 -10.453 -9.594 1 97.19 257 GLY B C 1
ATOM 5121 O O . GLY B 1 257 ? 4.547 -11.164 -9.094 1 97.19 257 GLY B O 1
ATOM 5122 N N . THR B 1 258 ? 2.953 -10.805 -10.648 1 96.56 258 THR B N 1
ATOM 5123 C CA . THR B 1 258 ? 3.23 -12.023 -11.398 1 96.56 258 THR B CA 1
ATOM 5124 C C . THR B 1 258 ? 2.986 -11.812 -12.891 1 96.56 258 THR B C 1
ATOM 5126 O O . THR B 1 258 ? 2.299 -10.875 -13.281 1 96.56 258 THR B O 1
ATOM 5129 N N . THR B 1 259 ? 3.643 -12.609 -13.734 1 97.12 259 THR B N 1
ATOM 5130 C CA . THR B 1 259 ? 3.424 -12.633 -15.172 1 97.12 259 THR B CA 1
ATOM 5131 C C . THR B 1 259 ? 3.102 -14.047 -15.648 1 97.12 259 THR B C 1
ATOM 5133 O O . THR B 1 259 ? 3.564 -15.023 -15.055 1 97.12 259 THR B O 1
ATOM 5136 N N . ARG B 1 260 ? 2.27 -14.148 -16.625 1 97.06 260 ARG B N 1
ATOM 5137 C CA . ARG B 1 260 ? 1.9 -15.406 -17.266 1 97.06 260 ARG B CA 1
ATOM 5138 C C . ARG B 1 260 ? 1.958 -15.281 -18.781 1 97.06 260 ARG B C 1
ATOM 5140 O O . ARG B 1 260 ? 1.561 -14.258 -19.344 1 97.06 260 ARG B O 1
ATOM 5147 N N . THR B 1 261 ? 2.449 -16.266 -19.422 1 97.25 261 THR B N 1
ATOM 5148 C CA . THR B 1 261 ? 2.402 -16.312 -20.891 1 97.25 261 THR B CA 1
ATOM 5149 C C . THR B 1 261 ? 2.602 -17.75 -21.375 1 97.25 261 THR B C 1
ATOM 5151 O O . THR B 1 261 ? 3.146 -18.578 -20.656 1 97.25 261 THR B O 1
ATOM 5154 N N . HIS B 1 262 ? 2.111 -18.062 -22.578 1 96.31 262 HIS B N 1
ATOM 5155 C CA . HIS B 1 262 ? 2.299 -19.359 -23.219 1 96.31 262 HIS B CA 1
ATOM 5156 C C . HIS B 1 262 ? 3.547 -19.359 -24.094 1 96.31 262 HIS B C 1
ATOM 5158 O O . HIS B 1 262 ? 4.012 -20.422 -24.516 1 96.31 262 HIS B O 1
ATOM 5164 N N . SER B 1 263 ? 4.105 -18.203 -24.344 1 95.06 263 SER B N 1
ATOM 5165 C CA . SER B 1 263 ? 5.227 -18.062 -25.266 1 95.06 263 SER B CA 1
ATOM 5166 C C . SER B 1 263 ? 6.559 -18.047 -24.516 1 95.06 263 SER B C 1
ATOM 5168 O O . SER B 1 263 ? 6.852 -17.109 -23.781 1 95.06 263 SER B O 1
ATOM 5170 N N . PRO B 1 264 ? 7.402 -19.062 -24.797 1 95.38 264 PRO B N 1
ATOM 5171 C CA . PRO B 1 264 ? 8.734 -19.016 -24.188 1 95.38 264 PRO B CA 1
ATOM 5172 C C . PRO B 1 264 ? 9.531 -17.781 -24.609 1 95.38 264 PRO B C 1
ATOM 5174 O O . PRO B 1 264 ? 10.273 -17.219 -23.797 1 95.38 264 PRO B O 1
ATOM 5177 N N . LYS B 1 265 ? 9.375 -17.391 -25.812 1 94.94 265 LYS B N 1
ATOM 5178 C CA . LYS B 1 265 ? 10.086 -16.219 -26.328 1 94.94 265 LYS B CA 1
ATOM 5179 C C . LYS B 1 265 ? 9.641 -14.953 -25.594 1 94.94 265 LYS B C 1
ATOM 5181 O O . LYS B 1 265 ? 10.477 -14.172 -25.141 1 94.94 265 LYS B O 1
ATOM 5186 N N . MET B 1 266 ? 8.336 -14.766 -25.484 1 95.5 266 MET B N 1
ATOM 5187 C CA . MET B 1 266 ? 7.824 -13.586 -24.797 1 95.5 266 MET B CA 1
ATOM 5188 C C . MET B 1 266 ? 8.188 -13.609 -23.312 1 95.5 266 MET B C 1
ATOM 5190 O O . MET B 1 266 ? 8.438 -12.562 -22.719 1 95.5 266 MET B O 1
ATOM 5194 N N . ARG B 1 267 ? 8.109 -14.812 -22.766 1 96.31 267 ARG B N 1
ATOM 5195 C CA . ARG B 1 267 ? 8.508 -14.961 -21.375 1 96.31 267 ARG B CA 1
ATOM 5196 C C . ARG B 1 267 ? 9.898 -14.391 -21.141 1 96.31 267 ARG B C 1
ATOM 5198 O O . ARG B 1 267 ? 10.109 -13.617 -20.188 1 96.31 267 ARG B O 1
ATOM 5205 N N . GLN B 1 268 ? 10.828 -14.688 -21.984 1 96.19 268 GLN B N 1
ATOM 5206 C CA . GLN B 1 268 ? 12.219 -14.25 -21.844 1 96.19 268 GLN B CA 1
ATOM 5207 C C . GLN B 1 268 ? 12.344 -12.75 -22.078 1 96.19 268 GLN B C 1
ATOM 5209 O O . GLN B 1 268 ? 13.227 -12.102 -21.516 1 96.19 268 GLN B O 1
ATOM 5214 N N . LYS B 1 269 ? 11.453 -12.156 -22.812 1 96.75 269 LYS B N 1
ATOM 5215 C CA . LYS B 1 269 ? 11.492 -10.734 -23.125 1 96.75 269 LYS B CA 1
ATOM 5216 C C . LYS B 1 269 ? 10.82 -9.914 -22.016 1 96.75 269 LYS B C 1
ATOM 5218 O O . LYS B 1 269 ? 11.031 -8.703 -21.922 1 96.75 269 LYS B O 1
ATOM 5223 N N . THR B 1 270 ? 10.023 -10.516 -21.234 1 97.12 270 THR B N 1
ATOM 5224 C CA . THR B 1 270 ? 9.172 -9.805 -20.281 1 97.12 270 THR B CA 1
ATOM 5225 C C . THR B 1 270 ? 10.016 -9.109 -19.219 1 97.12 270 THR B C 1
ATOM 5227 O O . THR B 1 270 ? 9.812 -7.926 -18.938 1 97.12 270 THR B O 1
ATOM 5230 N N . GLU B 1 271 ? 11.016 -9.836 -18.672 1 97.31 271 GLU B N 1
ATOM 5231 C CA . GLU B 1 271 ? 11.82 -9.258 -17.594 1 97.31 271 GLU B CA 1
ATOM 5232 C C . GLU B 1 271 ? 12.57 -8.016 -18.078 1 97.31 271 GLU B C 1
ATOM 5234 O O . GLU B 1 271 ? 12.5 -6.961 -17.438 1 97.31 271 GLU B O 1
ATOM 5239 N N . PRO B 1 272 ? 13.305 -8.055 -19.156 1 97.88 272 PRO B N 1
ATOM 5240 C CA . PRO B 1 272 ? 14.023 -6.863 -19.609 1 97.88 272 PRO B CA 1
ATOM 5241 C C . PRO B 1 272 ? 13.086 -5.695 -19.922 1 97.88 272 PRO B C 1
ATOM 5243 O O . PRO B 1 272 ? 13.438 -4.539 -19.688 1 97.88 272 PRO B O 1
ATOM 5246 N N . LEU B 1 273 ? 11.906 -5.965 -20.484 1 97.44 273 LEU B N 1
ATOM 5247 C CA . LEU B 1 273 ? 10.945 -4.91 -20.781 1 97.44 273 LEU B CA 1
ATOM 5248 C C . LEU B 1 273 ? 10.445 -4.25 -19.5 1 97.44 273 LEU B C 1
ATOM 5250 O O . LEU B 1 273 ? 10.391 -3.023 -19.422 1 97.44 273 LEU B O 1
ATOM 5254 N N . LEU B 1 274 ? 10.109 -5.117 -18.516 1 97.94 274 LEU B N 1
ATOM 5255 C CA . LEU B 1 274 ? 9.672 -4.59 -17.219 1 97.94 274 LEU B CA 1
ATOM 5256 C C . LEU B 1 274 ? 10.773 -3.771 -16.562 1 97.94 274 LEU B C 1
ATOM 5258 O O . LEU B 1 274 ? 10.516 -2.678 -16.047 1 97.94 274 LEU B O 1
ATOM 5262 N N . ARG B 1 275 ? 11.953 -4.324 -16.578 1 98.25 275 ARG B N 1
ATOM 5263 C CA . ARG B 1 275 ? 13.086 -3.639 -15.969 1 98.25 275 ARG B CA 1
ATOM 5264 C C . ARG B 1 275 ? 13.297 -2.262 -16.594 1 98.25 275 ARG B C 1
ATOM 5266 O O . ARG B 1 275 ? 13.453 -1.27 -15.875 1 98.25 275 ARG B O 1
ATOM 5273 N N . ARG B 1 276 ? 13.281 -2.154 -17.859 1 98.06 276 ARG B N 1
ATOM 5274 C CA . ARG B 1 276 ? 13.453 -0.895 -18.578 1 98.06 276 ARG B CA 1
ATOM 5275 C C . ARG B 1 276 ? 12.375 0.112 -18.188 1 98.06 276 ARG B C 1
ATOM 5277 O O . ARG B 1 276 ? 12.688 1.266 -17.875 1 98.06 276 ARG B O 1
ATOM 5284 N N . ILE B 1 277 ? 11.117 -0.28 -18.156 1 97.81 277 ILE B N 1
ATOM 5285 C CA . ILE B 1 277 ? 10 0.606 -17.859 1 97.81 277 ILE B CA 1
ATOM 5286 C C . ILE B 1 277 ? 10.062 1.062 -16.406 1 97.81 277 ILE B C 1
ATOM 5288 O O . ILE B 1 277 ? 9.984 2.258 -16.125 1 97.81 277 ILE B O 1
ATOM 5292 N N . ILE B 1 278 ? 10.266 0.075 -15.508 1 98.38 278 ILE B N 1
ATOM 5293 C CA . ILE B 1 278 ? 10.219 0.326 -14.07 1 98.38 278 ILE B CA 1
ATOM 5294 C C . ILE B 1 278 ? 11.336 1.291 -13.68 1 98.38 278 ILE B C 1
ATOM 5296 O O . ILE B 1 278 ? 11.086 2.318 -13.047 1 98.38 278 ILE B O 1
ATOM 5300 N N . GLU B 1 279 ? 12.531 1.016 -14.086 1 97.94 279 GLU B N 1
ATOM 5301 C CA . GLU B 1 279 ? 13.688 1.808 -13.688 1 97.94 279 GLU B CA 1
ATOM 5302 C C . GLU B 1 279 ? 13.672 3.188 -14.344 1 97.94 279 GLU B C 1
ATOM 5304 O O . GLU B 1 279 ? 13.93 4.195 -13.68 1 97.94 279 GLU B O 1
ATOM 5309 N N . ASN B 1 280 ? 13.305 3.273 -15.625 1 98.31 280 ASN B N 1
ATOM 5310 C CA . ASN B 1 280 ? 13.32 4.555 -16.328 1 98.31 280 ASN B CA 1
ATOM 5311 C C . ASN B 1 280 ? 12.156 5.441 -15.891 1 98.31 280 ASN B C 1
ATOM 5313 O O . ASN B 1 280 ? 12.289 6.668 -15.844 1 98.31 280 ASN B O 1
ATOM 5317 N N . THR B 1 281 ? 10.984 4.867 -15.633 1 97.69 281 THR B N 1
ATOM 5318 C CA . THR B 1 281 ? 9.852 5.645 -15.141 1 97.69 281 THR B CA 1
ATOM 5319 C C . THR B 1 281 ? 10.172 6.273 -13.789 1 97.69 281 THR B C 1
ATOM 5321 O O . THR B 1 281 ? 9.914 7.457 -13.57 1 97.69 281 THR B O 1
ATOM 5324 N N . ALA B 1 282 ? 10.719 5.469 -12.914 1 97.75 282 ALA B N 1
ATOM 5325 C CA . ALA B 1 282 ? 11.117 6.004 -11.617 1 97.75 282 ALA B CA 1
ATOM 5326 C C . ALA B 1 282 ? 12.164 7.105 -11.773 1 97.75 282 ALA B C 1
ATOM 5328 O O . ALA B 1 282 ? 12.039 8.172 -11.164 1 97.75 282 ALA B O 1
ATOM 5329 N N . ASP B 1 283 ? 13.164 6.895 -12.586 1 97.25 283 ASP B N 1
ATOM 5330 C CA . ASP B 1 283 ? 14.258 7.84 -12.789 1 97.25 283 ASP B CA 1
ATOM 5331 C C . ASP B 1 283 ? 13.734 9.164 -13.344 1 97.25 283 ASP B C 1
ATOM 5333 O O . ASP B 1 283 ? 14.219 10.234 -12.961 1 97.25 283 ASP B O 1
ATOM 5337 N N . SER B 1 284 ? 12.844 9.141 -14.242 1 96.94 284 SER B N 1
ATOM 5338 C CA . SER B 1 284 ? 12.281 10.352 -14.844 1 96.94 284 SER B CA 1
ATOM 5339 C C . SER B 1 284 ? 11.641 11.242 -13.789 1 96.94 284 SER B C 1
ATOM 5341 O O . SER B 1 284 ? 11.5 12.453 -13.984 1 96.94 284 SER B O 1
ATOM 5343 N N . MET B 1 285 ? 11.297 10.703 -12.617 1 95.94 285 MET B N 1
ATOM 5344 C CA . MET B 1 285 ? 10.633 11.445 -11.555 1 95.94 285 MET B CA 1
ATOM 5345 C C . MET B 1 285 ? 11.594 11.734 -10.406 1 95.94 285 MET B C 1
ATOM 5347 O O . MET B 1 285 ? 11.18 12.211 -9.344 1 95.94 285 MET B O 1
ATOM 5351 N N . GLY B 1 286 ? 12.836 11.32 -10.617 1 97.06 286 GLY B N 1
ATOM 5352 C CA . GLY B 1 286 ? 13.844 11.539 -9.586 1 97.06 286 GLY B CA 1
ATOM 5353 C C . GLY B 1 286 ? 13.891 10.438 -8.555 1 97.06 286 GLY B C 1
ATOM 5354 O O . GLY B 1 286 ? 14.625 10.531 -7.566 1 97.06 286 GLY B O 1
ATOM 5355 N N . ALA B 1 287 ? 13.062 9.414 -8.719 1 97.75 287 ALA B N 1
ATOM 5356 C CA . ALA B 1 287 ? 13.047 8.258 -7.828 1 97.75 287 ALA B CA 1
ATOM 5357 C C . ALA B 1 287 ? 13.938 7.137 -8.367 1 97.75 287 ALA B C 1
ATOM 5359 O O . ALA B 1 287 ? 14.477 7.246 -9.469 1 97.75 287 ALA B O 1
ATOM 5360 N N . LYS B 1 288 ? 14.211 6.133 -7.504 1 98.31 288 LYS B N 1
ATOM 5361 C CA . LYS B 1 288 ? 14.898 4.906 -7.895 1 98.31 288 LYS B CA 1
ATOM 5362 C C . LYS B 1 288 ? 13.992 3.689 -7.719 1 98.31 288 LYS B C 1
ATOM 5364 O O . LYS B 1 288 ? 13.281 3.576 -6.719 1 98.31 288 LYS B O 1
ATOM 5369 N N . ALA B 1 289 ? 13.945 2.863 -8.742 1 98.44 289 ALA B N 1
ATOM 5370 C CA . ALA B 1 289 ? 13.188 1.619 -8.617 1 98.44 289 ALA B CA 1
ATOM 5371 C C . ALA B 1 289 ? 14.062 0.413 -8.953 1 98.44 289 ALA B C 1
ATOM 5373 O O . ALA B 1 289 ? 14.898 0.474 -9.859 1 98.44 289 ALA B O 1
ATOM 5374 N N . THR B 1 290 ? 13.875 -0.62 -8.18 1 98.38 290 THR B N 1
ATOM 5375 C CA . THR B 1 290 ? 14.578 -1.879 -8.398 1 98.38 290 THR B CA 1
ATOM 5376 C C . THR B 1 290 ? 13.594 -3.016 -8.648 1 98.38 290 THR B C 1
ATOM 5378 O O . THR B 1 290 ? 12.594 -3.143 -7.941 1 98.38 290 THR B O 1
ATOM 5381 N N . LEU B 1 291 ? 13.906 -3.828 -9.68 1 98.44 291 LEU B N 1
ATOM 5382 C CA . LEU B 1 291 ? 13.102 -5 -10.008 1 98.44 291 LEU B CA 1
ATOM 5383 C C . LEU B 1 291 ? 13.82 -6.281 -9.609 1 98.44 291 LEU B C 1
ATOM 5385 O O . LEU B 1 291 ? 14.969 -6.508 -10 1 98.44 291 LEU B O 1
ATOM 5389 N N . THR B 1 292 ? 13.219 -7.016 -8.727 1 98.38 292 THR B N 1
ATOM 5390 C CA . THR B 1 292 ? 13.594 -8.406 -8.508 1 98.38 292 THR B CA 1
ATOM 5391 C C . THR B 1 292 ? 12.648 -9.352 -9.25 1 98.38 292 THR B C 1
ATOM 5393 O O . THR B 1 292 ? 11.438 -9.328 -9.016 1 98.38 292 THR B O 1
ATOM 5396 N N . PHE B 1 293 ? 13.18 -10.094 -10.148 1 97.56 293 PHE B N 1
ATOM 5397 C CA . PHE B 1 293 ? 12.391 -10.977 -10.992 1 97.56 293 PHE B CA 1
ATOM 5398 C C . PHE B 1 293 ? 12.773 -12.438 -10.766 1 97.56 293 PHE B C 1
ATOM 5400 O O . PHE B 1 293 ? 13.953 -12.781 -10.766 1 97.56 293 PHE B O 1
ATOM 5407 N N . GLU B 1 294 ? 11.82 -13.32 -10.516 1 96.06 294 GLU B N 1
ATOM 5408 C CA . GLU B 1 294 ? 12.039 -14.742 -10.266 1 96.06 294 GLU B CA 1
ATOM 5409 C C . GLU B 1 294 ? 11.297 -15.609 -11.281 1 96.06 294 GLU B C 1
ATOM 5411 O O . GLU B 1 294 ? 10.07 -15.523 -11.391 1 96.06 294 GLU B O 1
ATOM 5416 N N . TYR B 1 295 ? 12.055 -16.438 -11.93 1 95.12 295 TYR B N 1
ATOM 5417 C CA . TYR B 1 295 ? 11.469 -17.359 -12.891 1 95.12 295 TYR B CA 1
ATOM 5418 C C . TYR B 1 295 ? 10.945 -18.609 -12.188 1 95.12 295 TYR B C 1
ATOM 5420 O O . TYR B 1 295 ? 11.672 -19.234 -11.406 1 95.12 295 TYR B O 1
ATOM 5428 N N . PHE B 1 296 ? 9.758 -18.938 -12.461 1 95 296 PHE B N 1
ATOM 5429 C CA . PHE B 1 296 ? 9.164 -20.172 -11.977 1 95 296 PHE B CA 1
ATOM 5430 C C . PHE B 1 296 ? 8.898 -21.141 -13.125 1 95 296 PHE B C 1
ATOM 5432 O O . PHE B 1 296 ? 9.773 -21.359 -13.961 1 95 296 PHE B O 1
ATOM 5439 N N . PRO B 1 297 ? 7.836 -21.875 -13.148 1 95.25 297 PRO B N 1
ATOM 5440 C CA . PRO B 1 297 ? 7.703 -22.875 -14.203 1 95.25 297 PRO B CA 1
ATOM 5441 C C . PRO B 1 297 ? 7.508 -22.266 -15.586 1 95.25 297 PRO B C 1
ATOM 5443 O O . PRO B 1 297 ? 6.805 -21.25 -15.727 1 95.25 297 PRO B O 1
ATOM 5446 N N . ALA B 1 298 ? 8.156 -22.875 -16.547 1 96.38 298 ALA B N 1
ATOM 5447 C CA . ALA B 1 298 ? 7.891 -22.547 -17.938 1 96.38 298 ALA B CA 1
ATOM 5448 C C . ALA B 1 298 ? 6.484 -22.984 -18.344 1 96.38 298 ALA B C 1
ATOM 5450 O O . ALA B 1 298 ? 5.789 -23.656 -17.578 1 96.38 298 ALA B O 1
ATOM 5451 N N . PRO B 1 299 ? 6.008 -22.516 -19.5 1 97.38 299 PRO B N 1
ATOM 5452 C CA . PRO B 1 299 ? 4.703 -23 -19.953 1 97.38 299 PRO B CA 1
ATOM 5453 C C . PRO B 1 299 ? 4.707 -24.484 -20.281 1 97.38 299 PRO B C 1
ATOM 5455 O O . PRO B 1 299 ? 5.746 -25.031 -20.656 1 97.38 299 PRO B O 1
ATOM 5458 N N . ILE B 1 300 ? 3.596 -25.109 -20.047 1 97.88 300 ILE B N 1
ATOM 5459 C CA . ILE B 1 300 ? 3.404 -26.484 -20.531 1 97.88 300 ILE B CA 1
ATOM 5460 C C . ILE B 1 300 ? 3.018 -26.469 -22 1 97.88 300 ILE B C 1
ATOM 5462 O O . ILE B 1 300 ? 1.953 -25.953 -22.375 1 97.88 300 ILE B O 1
ATOM 5466 N N . ILE B 1 301 ? 3.873 -26.984 -22.797 1 97.5 301 ILE B N 1
ATOM 5467 C CA . ILE B 1 301 ? 3.625 -27.109 -24.234 1 97.5 301 ILE B CA 1
ATOM 5468 C C . ILE B 1 301 ? 3.771 -28.562 -24.656 1 97.5 301 ILE B C 1
ATOM 5470 O O . ILE B 1 301 ? 4.855 -29.141 -24.547 1 97.5 301 ILE B O 1
ATOM 5474 N N . ASN B 1 302 ? 2.676 -29.156 -25.109 1 98.12 302 ASN B N 1
ATOM 5475 C CA . ASN B 1 302 ? 2.738 -30.484 -25.703 1 98.12 302 ASN B CA 1
ATOM 5476 C C . ASN B 1 302 ? 3.287 -30.438 -27.125 1 98.12 302 ASN B C 1
ATOM 5478 O O . ASN B 1 302 ? 2.523 -30.484 -28.094 1 98.12 302 ASN B O 1
ATOM 5482 N N . ASP B 1 303 ? 4.598 -30.484 -27.234 1 96.12 303 ASP B N 1
ATOM 5483 C CA . ASP B 1 303 ? 5.191 -30.297 -28.547 1 96.12 303 ASP B CA 1
ATOM 5484 C C . ASP B 1 303 ? 5.789 -31.594 -29.078 1 96.12 303 ASP B C 1
ATOM 5486 O O . ASP B 1 303 ? 6.363 -31.609 -30.172 1 96.12 303 ASP B O 1
ATOM 5490 N N . HIS B 1 304 ? 5.746 -32.656 -28.375 1 97.38 304 HIS B N 1
ATOM 5491 C CA . HIS B 1 304 ? 6.152 -33.969 -28.859 1 97.38 304 HIS B CA 1
ATOM 5492 C C . HIS B 1 304 ? 4.965 -34.75 -29.422 1 97.38 304 HIS B C 1
ATOM 5494 O O . HIS B 1 304 ? 4.332 -35.531 -28.719 1 97.38 304 HIS B O 1
ATOM 5500 N N . GLU B 1 305 ? 4.797 -34.625 -30.672 1 96.81 305 GLU B N 1
ATOM 5501 C CA . GLU B 1 305 ? 3.615 -35.125 -31.359 1 96.81 305 GLU B CA 1
ATOM 5502 C C . GLU B 1 305 ? 3.469 -36.625 -31.172 1 96.81 305 GLU B C 1
ATOM 5504 O O . GLU B 1 305 ? 2.352 -37.156 -31.109 1 96.81 305 GLU B O 1
ATOM 5509 N N . ASP B 1 306 ? 4.566 -37.312 -31.094 1 96.94 306 ASP B N 1
ATOM 5510 C CA . ASP B 1 306 ? 4.516 -38.781 -30.891 1 96.94 306 ASP B CA 1
ATOM 5511 C C . ASP B 1 306 ? 3.891 -39.125 -29.547 1 96.94 306 ASP B C 1
ATOM 5513 O O . ASP B 1 306 ? 3.086 -40.031 -29.438 1 96.94 306 ASP B O 1
ATOM 5517 N N . LEU B 1 307 ? 4.297 -38.375 -28.562 1 98.19 307 LEU B N 1
ATOM 5518 C CA . LEU B 1 307 ? 3.756 -38.625 -27.219 1 98.19 307 LEU B CA 1
ATOM 5519 C C . LEU B 1 307 ? 2.277 -38.281 -27.156 1 98.19 307 LEU B C 1
ATOM 5521 O O . LEU B 1 307 ? 1.485 -38.969 -26.531 1 98.19 307 LEU B O 1
ATOM 5525 N N . VAL B 1 308 ? 1.877 -37.188 -27.812 1 98.12 308 VAL B N 1
ATOM 5526 C CA . VAL B 1 308 ? 0.475 -36.781 -27.891 1 98.12 308 VAL B CA 1
ATOM 5527 C C . VAL B 1 308 ? -0.331 -37.875 -28.609 1 98.12 308 VAL B C 1
ATOM 5529 O O . VAL B 1 308 ? -1.408 -38.25 -28.141 1 98.12 308 VAL B O 1
ATOM 5532 N N . ARG B 1 309 ? 0.2 -38.312 -29.625 1 97.75 309 ARG B N 1
ATOM 5533 C CA . ARG B 1 309 ? -0.449 -39.375 -30.375 1 97.75 309 ARG B CA 1
ATOM 5534 C C . ARG B 1 309 ? -0.634 -40.625 -29.516 1 97.75 309 ARG B C 1
ATOM 5536 O O . ARG B 1 309 ? -1.706 -41.25 -29.516 1 97.75 309 ARG B O 1
ATOM 5543 N N . ILE B 1 310 ? 0.393 -41.031 -28.812 1 98.06 310 ILE B N 1
ATOM 5544 C CA . ILE B 1 310 ? 0.317 -42.188 -27.969 1 98.06 310 ILE B CA 1
ATOM 5545 C C . ILE B 1 310 ? -0.777 -42 -26.922 1 98.06 310 ILE B C 1
ATOM 5547 O O . ILE B 1 310 ? -1.573 -42.906 -26.672 1 98.06 310 ILE B O 1
ATOM 5551 N N . ALA B 1 311 ? -0.839 -40.844 -26.344 1 98.44 311 ALA B N 1
ATOM 5552 C CA . ALA B 1 311 ? -1.84 -40.562 -25.312 1 98.44 311 ALA B CA 1
ATOM 5553 C C . ALA B 1 311 ? -3.25 -40.594 -25.891 1 98.44 311 ALA B C 1
ATOM 5555 O O . ALA B 1 311 ? -4.148 -41.219 -25.328 1 98.44 311 ALA B O 1
ATOM 5556 N N . ARG B 1 312 ? -3.418 -39.969 -27 1 98.31 312 ARG B N 1
ATOM 5557 C CA . ARG B 1 312 ? -4.727 -39.938 -27.641 1 98.31 312 ARG B CA 1
ATOM 5558 C C . ARG B 1 312 ? -5.16 -41.312 -28.078 1 98.31 312 ARG B C 1
ATOM 5560 O O . ARG B 1 312 ? -6.32 -41.688 -27.906 1 98.31 312 ARG B O 1
ATOM 5567 N N . ASN B 1 313 ? -4.281 -42.062 -28.625 1 97.81 313 ASN B N 1
ATOM 5568 C CA . ASN B 1 313 ? -4.582 -43.406 -29.062 1 97.81 313 ASN B CA 1
ATOM 5569 C C . ASN B 1 313 ? -4.945 -44.312 -27.875 1 97.81 313 ASN B C 1
ATOM 5571 O O . ASN B 1 313 ? -5.816 -45.188 -28 1 97.81 313 ASN B O 1
ATOM 5575 N N . ALA B 1 314 ? -4.215 -44.125 -26.812 1 97.88 314 ALA B N 1
ATOM 5576 C CA . ALA B 1 314 ? -4.531 -44.906 -25.609 1 97.88 314 ALA B CA 1
ATOM 5577 C C . ALA B 1 314 ? -5.977 -44.656 -25.172 1 97.88 314 ALA B C 1
ATOM 5579 O O . ALA B 1 314 ? -6.703 -45.625 -24.875 1 97.88 314 ALA B O 1
ATOM 5580 N N . ALA B 1 315 ? -6.383 -43.406 -25.172 1 98 315 ALA B N 1
ATOM 5581 C CA . ALA B 1 315 ? -7.746 -43.062 -24.797 1 98 315 ALA B CA 1
ATOM 5582 C C . ALA B 1 315 ? -8.758 -43.656 -25.781 1 98 315 ALA B C 1
ATOM 5584 O O . ALA B 1 315 ? -9.766 -44.25 -25.375 1 98 315 ALA B O 1
ATOM 5585 N N . THR B 1 316 ? -8.453 -43.531 -27.047 1 97.44 316 THR B N 1
ATOM 5586 C CA . THR B 1 316 ? -9.375 -43.969 -28.078 1 97.44 316 THR B CA 1
ATOM 5587 C C . THR B 1 316 ? -9.492 -45.5 -28.078 1 97.44 316 THR B C 1
ATOM 5589 O O . THR B 1 316 ? -10.578 -46.031 -28.297 1 97.44 316 THR B O 1
ATOM 5592 N N . LYS B 1 317 ? -8.391 -46.125 -27.875 1 96.88 317 LYS B N 1
ATOM 5593 C CA . LYS B 1 317 ? -8.359 -47.594 -27.812 1 96.88 317 LYS B CA 1
ATOM 5594 C C . LYS B 1 317 ? -9.242 -48.125 -26.688 1 96.88 317 LYS B C 1
ATOM 5596 O O . LYS B 1 317 ? -9.945 -49.125 -26.859 1 96.88 317 LYS B O 1
ATOM 5601 N N . MET B 1 318 ? -9.242 -47.438 -25.609 1 97.69 318 MET B N 1
ATOM 5602 C CA . MET B 1 318 ? -9.914 -47.938 -24.422 1 97.69 318 MET B CA 1
ATOM 5603 C C . MET B 1 318 ? -11.352 -47.438 -24.359 1 97.69 318 MET B C 1
ATOM 5605 O O . MET B 1 318 ? -12.234 -48.156 -23.875 1 97.69 318 MET B O 1
ATOM 5609 N N . TYR B 1 319 ? -11.562 -46.219 -24.891 1 97.44 319 TYR B N 1
ATOM 5610 C CA . TYR B 1 319 ? -12.859 -45.625 -24.578 1 97.44 319 TYR B CA 1
ATOM 5611 C C . TYR B 1 319 ? -13.5 -45.031 -25.828 1 97.44 319 TYR B C 1
ATOM 5613 O O . TYR B 1 319 ? -14.562 -44.406 -25.75 1 97.44 319 TYR B O 1
ATOM 5621 N N . GLY B 1 320 ? -12.883 -45.156 -26.969 1 96.94 320 GLY B N 1
ATOM 5622 C CA . GLY B 1 320 ? -13.422 -44.656 -28.219 1 96.94 320 GLY B CA 1
ATOM 5623 C C . GLY B 1 320 ? -13.016 -43.219 -28.5 1 96.94 320 GLY B C 1
ATOM 5624 O O . GLY B 1 320 ? -12.57 -42.5 -27.609 1 96.94 320 GLY B O 1
ATOM 5625 N N . THR B 1 321 ? -13.258 -42.844 -29.688 1 95.19 321 THR B N 1
ATOM 5626 C CA . THR B 1 321 ? -12.844 -41.531 -30.156 1 95.19 321 THR B CA 1
ATOM 5627 C C . THR B 1 321 ? -13.609 -40.438 -29.422 1 95.19 321 THR B C 1
ATOM 5629 O O . THR B 1 321 ? -13.086 -39.344 -29.219 1 95.19 321 THR B O 1
ATOM 5632 N N . ASP B 1 322 ? -14.734 -40.781 -29.016 1 95.88 322 ASP B N 1
ATOM 5633 C CA . ASP B 1 322 ? -15.602 -39.781 -28.391 1 95.88 322 ASP B CA 1
ATOM 5634 C C . ASP B 1 322 ? -15.172 -39.5 -26.953 1 95.88 322 ASP B C 1
ATOM 5636 O O . ASP B 1 322 ? -15.703 -38.594 -26.297 1 95.88 322 ASP B O 1
ATOM 5640 N N . SER B 1 323 ? -14.164 -40.188 -26.469 1 97.25 323 SER B N 1
ATOM 5641 C CA . SER B 1 323 ? -13.695 -40 -25.109 1 97.25 323 SER B CA 1
ATOM 5642 C C . SER B 1 323 ? -12.844 -38.75 -24.984 1 97.25 323 SER B C 1
ATOM 5644 O O . SER B 1 323 ? -12.609 -38.25 -23.875 1 97.25 323 SER B O 1
ATOM 5646 N N . LEU B 1 324 ? -12.398 -38.219 -26.125 1 97.94 324 LEU B N 1
ATOM 5647 C CA . LEU B 1 324 ? -11.547 -37.031 -26.156 1 97.94 324 LEU B CA 1
ATOM 5648 C C . LEU B 1 324 ? -12.352 -35.812 -26.547 1 97.94 324 LEU B C 1
ATOM 5650 O O . LEU B 1 324 ? -13.133 -35.844 -27.516 1 97.94 324 LEU B O 1
ATOM 5654 N N . LYS B 1 325 ? -12.188 -34.719 -25.75 1 97.38 325 LYS B N 1
ATOM 5655 C CA . LYS B 1 325 ? -12.82 -33.438 -26.078 1 97.38 325 LYS B CA 1
ATOM 5656 C C . LYS B 1 325 ? -11.805 -32.312 -26.078 1 97.38 325 LYS B C 1
ATOM 5658 O O . LYS B 1 325 ? -10.852 -32.312 -25.297 1 97.38 325 LYS B O 1
ATOM 5663 N N . PRO B 1 326 ? -12.008 -31.391 -27.031 1 95.88 326 PRO B N 1
ATOM 5664 C CA . PRO B 1 326 ? -11.148 -30.219 -26.984 1 95.88 326 PRO B CA 1
ATOM 5665 C C . PRO B 1 326 ? -11.328 -29.406 -25.688 1 95.88 326 PRO B C 1
ATOM 5667 O O . PRO B 1 326 ? -12.406 -29.422 -25.094 1 95.88 326 PRO B O 1
ATOM 5670 N N . PHE B 1 327 ? -10.305 -28.828 -25.25 1 95.69 327 PHE B N 1
ATOM 5671 C CA . PHE B 1 327 ? -10.328 -27.938 -24.109 1 95.69 327 PHE B CA 1
ATOM 5672 C C . PHE B 1 327 ? -9.391 -26.75 -24.328 1 95.69 327 PHE B C 1
ATOM 5674 O O . PHE B 1 327 ? -8.273 -26.922 -24.828 1 95.69 327 PHE B O 1
ATOM 5681 N N . PRO B 1 328 ? -9.82 -25.547 -24.016 1 93.69 328 PRO B N 1
ATOM 5682 C CA . PRO B 1 328 ? -8.977 -24.375 -24.266 1 93.69 328 PRO B CA 1
ATOM 5683 C C . PRO B 1 328 ? -7.703 -24.391 -23.422 1 93.69 328 PRO B C 1
ATOM 5685 O O . PRO B 1 328 ? -7.672 -25 -22.344 1 93.69 328 PRO B O 1
ATOM 5688 N N . LYS B 1 329 ? -6.633 -23.797 -23.969 1 94.06 329 LYS B N 1
ATOM 5689 C CA . LYS B 1 329 ? -5.449 -23.562 -23.156 1 94.06 329 LYS B CA 1
ATOM 5690 C C . LYS B 1 329 ? -5.773 -22.672 -21.953 1 94.06 329 LYS B C 1
ATOM 5692 O O . LYS B 1 329 ? -6.742 -21.906 -22 1 94.06 329 LYS B O 1
ATOM 5697 N N . MET B 1 330 ? -4.973 -22.766 -20.938 1 94.12 330 MET B N 1
ATOM 5698 C CA . MET B 1 330 ? -5.281 -22.094 -19.688 1 94.12 330 MET B CA 1
ATOM 5699 C C . MET B 1 330 ? -4.129 -21.188 -19.266 1 94.12 330 MET B C 1
ATOM 5701 O O . MET B 1 330 ? -2.965 -21.484 -19.531 1 94.12 330 MET B O 1
ATOM 5705 N N . MET B 1 331 ? -4.48 -20.188 -18.516 1 93.88 331 MET B N 1
ATOM 5706 C CA . MET B 1 331 ? -3.471 -19.219 -18.094 1 93.88 331 MET B CA 1
ATOM 5707 C C . MET B 1 331 ? -2.9 -19.594 -16.719 1 93.88 331 MET B C 1
ATOM 5709 O O . MET B 1 331 ? -1.976 -18.938 -16.234 1 93.88 331 MET B O 1
ATOM 5713 N N . ILE B 1 332 ? -3.393 -20.688 -16.141 1 92.69 332 ILE B N 1
ATOM 5714 C CA . ILE B 1 332 ? -2.791 -21.172 -14.914 1 92.69 332 ILE B CA 1
ATOM 5715 C C . ILE B 1 332 ? -1.518 -21.953 -15.227 1 92.69 332 ILE B C 1
ATOM 5717 O O . ILE B 1 332 ? -1.262 -22.297 -16.391 1 92.69 332 ILE B O 1
ATOM 5721 N N . SER B 1 333 ? -0.734 -22.156 -14.18 1 94.88 333 SER B N 1
ATOM 5722 C CA . SER B 1 333 ? 0.561 -22.797 -14.367 1 94.88 333 SER B CA 1
ATOM 5723 C C . SER B 1 333 ? 0.619 -24.141 -13.656 1 94.88 333 SER B C 1
ATOM 5725 O O . SER B 1 333 ? -0.219 -24.438 -12.797 1 94.88 333 SER B O 1
ATOM 5727 N N . GLU B 1 334 ? 1.52 -24.938 -14.062 1 95.81 334 GLU B N 1
ATOM 5728 C CA . GLU B 1 334 ? 1.772 -26.281 -13.562 1 95.81 334 GLU B CA 1
ATOM 5729 C C . GLU B 1 334 ? 3.266 -26.594 -13.547 1 95.81 334 GLU B C 1
ATOM 5731 O O . GLU B 1 334 ? 3.953 -26.406 -14.555 1 95.81 334 GLU B O 1
ATOM 5736 N N . ASP B 1 335 ? 3.777 -27.062 -12.352 1 96.31 335 ASP B N 1
ATOM 5737 C CA . ASP B 1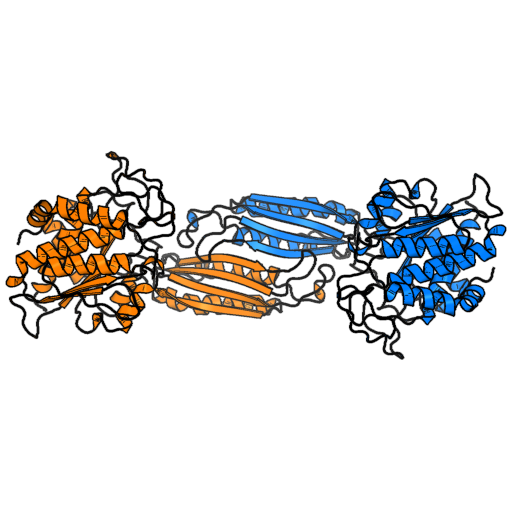 335 ? 5.227 -27.203 -12.242 1 96.31 335 ASP B CA 1
ATOM 5738 C C . ASP B 1 335 ? 5.715 -28.469 -12.93 1 96.31 335 ASP B C 1
ATOM 5740 O O . ASP B 1 335 ? 6.918 -28.734 -12.977 1 96.31 335 ASP B O 1
ATOM 5744 N N . PHE B 1 336 ? 4.773 -29.266 -13.57 1 98.12 336 PHE B N 1
ATOM 5745 C CA . PHE B 1 336 ? 5.145 -30.344 -14.477 1 98.12 336 PHE B CA 1
ATOM 5746 C C . PHE B 1 336 ? 6.078 -29.844 -15.57 1 98.12 336 PHE B C 1
ATOM 5748 O O . PHE B 1 336 ? 6.84 -30.609 -16.156 1 98.12 336 PHE B O 1
ATOM 5755 N N . ALA B 1 337 ? 6.051 -28.562 -15.805 1 97.88 337 ALA B N 1
ATOM 5756 C CA . ALA B 1 337 ? 6.879 -27.922 -16.828 1 97.88 337 ALA B CA 1
ATOM 5757 C C . ALA B 1 337 ? 8.359 -28.141 -16.547 1 97.88 337 ALA B C 1
ATOM 5759 O O . ALA B 1 337 ? 9.164 -28.25 -17.484 1 97.88 337 ALA B O 1
ATOM 5760 N N . TYR B 1 338 ? 8.742 -28.266 -15.266 1 97.69 338 TYR B N 1
ATOM 5761 C CA . TYR B 1 338 ? 10.141 -28.484 -14.93 1 97.69 338 TYR B CA 1
ATOM 5762 C C . TYR B 1 338 ? 10.633 -29.812 -15.5 1 97.69 338 TYR B C 1
ATOM 5764 O O . TYR B 1 338 ? 11.773 -29.906 -15.969 1 97.69 338 TYR B O 1
ATOM 5772 N N . TYR B 1 339 ? 9.797 -30.812 -15.477 1 98.44 339 TYR B N 1
ATOM 5773 C CA . TYR B 1 339 ? 10.156 -32.094 -16.062 1 98.44 339 TYR B CA 1
ATOM 5774 C C . TYR B 1 339 ? 10.289 -32 -17.578 1 98.44 339 TYR B C 1
ATOM 5776 O O . TYR B 1 339 ? 11.258 -32.5 -18.156 1 98.44 339 TYR B O 1
ATOM 5784 N N . MET B 1 340 ? 9.359 -31.328 -18.125 1 97.75 340 MET B N 1
ATOM 5785 C CA . MET B 1 340 ? 9.273 -31.266 -19.594 1 97.75 340 MET B CA 1
ATOM 5786 C C . MET B 1 340 ? 10.406 -30.422 -20.156 1 97.75 340 MET B C 1
ATOM 5788 O O . MET B 1 340 ? 10.695 -30.484 -21.359 1 97.75 340 MET B O 1
ATOM 5792 N N . GLU B 1 341 ? 11.008 -29.625 -19.359 1 96.12 341 GLU B N 1
ATOM 5793 C CA . GLU B 1 341 ? 12.188 -28.891 -19.781 1 96.12 341 GLU B CA 1
ATOM 5794 C C . GLU B 1 341 ? 13.391 -29.812 -19.969 1 96.12 341 GLU B C 1
ATOM 5796 O O . GLU B 1 341 ? 14.344 -29.469 -20.656 1 96.12 341 GLU B O 1
ATOM 5801 N N . LYS B 1 342 ? 13.383 -30.984 -19.391 1 97.56 342 LYS B N 1
ATOM 5802 C CA . LYS B 1 342 ? 14.547 -31.875 -19.375 1 97.56 342 LYS B CA 1
ATOM 5803 C C . LYS B 1 342 ? 14.336 -33.094 -20.281 1 97.56 342 LYS B C 1
ATOM 5805 O O . LYS B 1 342 ? 15.281 -33.562 -20.906 1 97.56 342 LYS B O 1
ATOM 5810 N N . VAL B 1 343 ? 13.078 -33.594 -20.344 1 98.19 343 VAL B N 1
ATOM 5811 C CA . VAL B 1 343 ? 12.766 -34.781 -21.172 1 98.19 343 VAL B CA 1
ATOM 5812 C C . VAL B 1 343 ? 11.453 -34.531 -21.922 1 98.19 343 VAL B C 1
ATOM 5814 O O . VAL B 1 343 ? 10.617 -33.75 -21.469 1 98.19 343 VAL B O 1
ATOM 5817 N N . PRO B 1 344 ? 11.258 -35.188 -23.047 1 98.12 344 PRO B N 1
ATOM 5818 C CA . PRO B 1 344 ? 9.945 -35.125 -23.703 1 98.12 344 PRO B CA 1
ATOM 5819 C C . PRO B 1 344 ? 8.805 -35.5 -22.766 1 98.12 344 PRO B C 1
ATOM 5821 O O . PRO B 1 344 ? 8.961 -36.406 -21.922 1 98.12 344 PRO B O 1
ATOM 5824 N N . GLY B 1 345 ? 7.719 -34.781 -22.938 1 98.31 345 GLY B N 1
ATOM 5825 C CA . GLY B 1 345 ? 6.594 -35.094 -22.062 1 98.31 345 GLY B CA 1
ATOM 5826 C C . GLY B 1 345 ? 5.254 -34.75 -22.688 1 98.31 345 GLY B C 1
ATOM 5827 O O . GLY B 1 345 ? 5.191 -34.125 -23.734 1 98.31 345 GLY B O 1
ATOM 5828 N N . VAL B 1 346 ? 4.195 -35.281 -22.078 1 98.56 346 VAL B N 1
ATOM 5829 C CA . VAL B 1 346 ? 2.816 -34.969 -22.438 1 98.56 346 VAL B CA 1
ATOM 5830 C C . VAL B 1 346 ? 1.978 -34.812 -21.172 1 98.56 346 VAL B C 1
ATOM 5832 O O . VAL B 1 346 ? 2.158 -35.562 -20.203 1 98.56 346 VAL B O 1
ATOM 5835 N N . PHE B 1 347 ? 1.214 -33.781 -21.172 1 98.5 347 PHE B N 1
ATOM 5836 C CA . PHE B 1 347 ? 0.337 -33.469 -20.047 1 98.5 347 PHE B CA 1
ATOM 5837 C C . PHE B 1 347 ? -1.109 -33.344 -20.516 1 98.5 347 PHE B C 1
ATOM 5839 O O . PHE B 1 347 ? -1.389 -32.688 -21.516 1 98.5 347 PHE B O 1
ATOM 5846 N N . GLY B 1 348 ? -1.988 -34 -19.844 1 98.25 348 GLY B N 1
ATOM 5847 C CA . GLY B 1 348 ? -3.387 -33.969 -20.25 1 98.25 348 GLY B CA 1
ATOM 5848 C C . GLY B 1 348 ? -4.332 -33.75 -19.078 1 98.25 348 GLY B C 1
ATOM 5849 O O . GLY B 1 348 ? -3.908 -33.344 -18 1 98.25 348 GLY B O 1
ATOM 5850 N N . LEU B 1 349 ? -5.656 -33.844 -19.438 1 98.5 349 LEU B N 1
ATOM 5851 C CA . LEU B 1 349 ? -6.703 -33.625 -18.438 1 98.5 349 LEU B CA 1
ATOM 5852 C C . LEU B 1 349 ? -7.672 -34.781 -18.391 1 98.5 349 LEU B C 1
ATOM 5854 O O . LEU B 1 349 ? -7.93 -35.438 -19.422 1 98.5 349 LEU B O 1
ATOM 5858 N N . VAL B 1 350 ? -8.102 -35.062 -17.203 1 98.38 350 VAL B N 1
ATOM 5859 C CA . VAL B 1 350 ? -9.234 -35.969 -16.984 1 98.38 350 VAL B CA 1
ATOM 5860 C C . VAL B 1 350 ? -10.414 -35.156 -16.438 1 98.38 350 VAL B C 1
ATOM 5862 O O . VAL B 1 350 ? -10.328 -34.562 -15.375 1 98.38 350 VAL B O 1
ATOM 5865 N N . GLY B 1 351 ? -11.531 -35.156 -17.156 1 97.94 351 GLY B N 1
ATOM 5866 C CA . GLY B 1 351 ? -12.703 -34.406 -16.75 1 97.94 351 GLY B CA 1
ATOM 5867 C C . GLY B 1 351 ? -13.43 -35.031 -15.57 1 97.94 351 GLY B C 1
ATOM 5868 O O . GLY B 1 351 ? -13.586 -36.25 -15.492 1 97.94 351 GLY B O 1
ATOM 5869 N N . SER B 1 352 ? -13.906 -34.094 -14.68 1 95.81 352 SER B N 1
ATOM 5870 C CA . SER B 1 352 ? -14.555 -34.656 -13.484 1 95.81 352 SER B CA 1
ATOM 5871 C C . SER B 1 352 ? -15.859 -33.906 -13.195 1 95.81 352 SER B C 1
ATOM 5873 O O . SER B 1 352 ? -16.594 -34.281 -12.273 1 95.81 352 SER B O 1
ATOM 5875 N N . GLN B 1 353 ? -16.156 -32.906 -13.914 1 96.19 353 GLN B N 1
ATOM 5876 C CA . GLN B 1 353 ? -17.422 -32.188 -13.727 1 96.19 353 GLN B CA 1
ATOM 5877 C C . GLN B 1 353 ? -18.609 -33.062 -14.109 1 96.19 353 GLN B C 1
ATOM 5879 O O . GLN B 1 353 ? -18.562 -33.781 -15.102 1 96.19 353 GLN B O 1
ATOM 5884 N N . ASN B 1 354 ? -19.578 -33.094 -13.281 1 97.25 354 ASN B N 1
ATOM 5885 C CA . ASN B 1 354 ? -20.828 -33.781 -13.539 1 97.25 354 ASN B CA 1
ATOM 5886 C C . ASN B 1 354 ? -22.031 -32.969 -13.078 1 97.25 354 ASN B C 1
ATOM 5888 O O . ASN B 1 354 ? -22.375 -32.969 -11.891 1 97.25 354 ASN B O 1
ATOM 5892 N N . ARG B 1 355 ? -22.75 -32.312 -13.953 1 94.12 355 ARG B N 1
ATOM 5893 C CA . ARG B 1 355 ? -23.844 -31.406 -13.641 1 94.12 355 ARG B CA 1
ATOM 5894 C C . ARG B 1 355 ? -25.047 -32.156 -13.117 1 94.12 355 ARG B C 1
ATOM 5896 O O . ARG B 1 355 ? -25.812 -31.656 -12.297 1 94.12 355 ARG B O 1
ATOM 5903 N N . ASP B 1 356 ? -25.172 -33.406 -13.609 1 95.75 356 ASP B N 1
ATOM 5904 C CA . ASP B 1 356 ? -26.312 -34.219 -13.203 1 95.75 356 ASP B CA 1
ATOM 5905 C C . ASP B 1 356 ? -26.188 -34.625 -11.742 1 95.75 356 ASP B C 1
ATOM 5907 O O . ASP B 1 356 ? -27.188 -34.812 -11.055 1 95.75 356 ASP B O 1
ATOM 5911 N N . LEU B 1 357 ? -25.016 -34.75 -11.297 1 95 357 LEU B N 1
ATOM 5912 C CA . LEU B 1 357 ? -24.781 -35.156 -9.914 1 95 357 LEU B CA 1
ATOM 5913 C C . LEU B 1 357 ? -24.5 -33.938 -9.039 1 95 357 LEU B C 1
ATOM 5915 O O . LEU B 1 357 ? -24.172 -34.094 -7.859 1 95 357 LEU B O 1
ATOM 5919 N N . GLY B 1 358 ? -24.531 -32.75 -9.633 1 94.38 358 GLY B N 1
ATOM 5920 C CA . GLY B 1 358 ? -24.297 -31.531 -8.898 1 94.38 358 GLY B CA 1
ATOM 5921 C C . GLY B 1 358 ? -22.828 -31.266 -8.617 1 94.38 358 GLY B C 1
ATOM 5922 O O . GLY B 1 358 ? -22.5 -30.469 -7.746 1 94.38 358 GLY B O 1
ATOM 5923 N N . LEU B 1 359 ? -21.938 -31.969 -9.297 1 95.62 359 LEU B N 1
ATOM 5924 C CA . LEU B 1 359 ? -20.5 -31.812 -9.141 1 95.62 359 LEU B CA 1
ATOM 5925 C C . LEU B 1 359 ? -19.969 -30.766 -10.117 1 95.62 359 LEU B C 1
ATOM 5927 O O . LEU B 1 359 ? -19.453 -31.125 -11.188 1 95.62 359 LEU B O 1
ATOM 5931 N N . THR B 1 360 ? -19.984 -29.422 -9.695 1 95.44 360 THR B N 1
ATOM 5932 C CA . THR B 1 360 ? -19.688 -28.359 -10.648 1 95.44 360 THR B CA 1
ATOM 5933 C C . THR B 1 360 ? -18.688 -27.359 -10.055 1 95.44 360 THR B C 1
ATOM 5935 O O . THR B 1 360 ? -18.25 -26.438 -10.727 1 95.44 360 THR B O 1
ATOM 5938 N N . ALA B 1 361 ? -18.344 -27.609 -8.75 1 94.44 361 ALA B N 1
ATOM 5939 C CA . ALA B 1 361 ? -17.375 -26.688 -8.133 1 94.44 361 ALA B CA 1
ATOM 5940 C C . ALA B 1 361 ? -16.016 -26.797 -8.797 1 94.44 361 ALA B C 1
ATOM 5942 O O . ALA B 1 361 ? -15.555 -27.906 -9.109 1 94.44 361 ALA B O 1
ATOM 5943 N N . LYS B 1 362 ? -15.367 -25.703 -9.078 1 92.88 362 LYS B N 1
ATOM 5944 C CA . LYS B 1 362 ? -14.078 -25.672 -9.75 1 92.88 362 LYS B CA 1
ATOM 5945 C C . LYS B 1 362 ? -12.945 -25.984 -8.773 1 92.88 362 LYS B C 1
ATOM 5947 O O . LYS B 1 362 ? -13.133 -25.953 -7.559 1 92.88 362 LYS B O 1
ATOM 5952 N N . ASN B 1 363 ? -11.82 -26.359 -9.336 1 93.88 363 ASN B N 1
ATOM 5953 C CA . ASN B 1 363 ? -10.625 -26.531 -8.523 1 93.88 363 ASN B CA 1
ATOM 5954 C C . ASN B 1 363 ? -10.375 -25.328 -7.625 1 93.88 363 ASN B C 1
ATOM 5956 O O . ASN B 1 363 ? -10.602 -24.188 -8.031 1 93.88 363 ASN B O 1
ATOM 5960 N N . HIS B 1 364 ? -9.953 -25.516 -6.383 1 91.5 364 HIS B N 1
ATOM 5961 C CA . HIS B 1 364 ? -9.594 -24.516 -5.375 1 91.5 364 HIS B CA 1
ATOM 5962 C C . HIS B 1 364 ? -10.836 -23.953 -4.695 1 91.5 364 HIS B C 1
ATOM 5964 O O . HIS B 1 364 ? -10.75 -22.984 -3.945 1 91.5 364 HIS B O 1
ATOM 5970 N N . ASN B 1 365 ? -11.961 -24.484 -4.969 1 93.38 365 ASN B N 1
ATOM 5971 C CA . ASN B 1 365 ? -13.203 -24.156 -4.277 1 93.38 365 ASN B CA 1
ATOM 5972 C C . ASN B 1 365 ? -13.398 -25.031 -3.043 1 93.38 365 ASN B C 1
ATOM 5974 O O . ASN B 1 365 ? -13.078 -26.219 -3.061 1 93.38 365 ASN B O 1
ATOM 5978 N N . ASP B 1 366 ? -13.953 -24.453 -2.01 1 95.38 366 ASP B N 1
ATOM 5979 C CA . ASP B 1 366 ? -14.117 -25.188 -0.762 1 95.38 366 ASP B CA 1
ATOM 5980 C C . ASP B 1 366 ? -15.25 -26.203 -0.868 1 95.38 366 ASP B C 1
ATOM 5982 O O . ASP B 1 366 ? -15.461 -27 0.047 1 95.38 366 ASP B O 1
ATOM 5986 N N . HIS B 1 367 ? -15.969 -26.234 -2.027 1 96.06 367 HIS B N 1
ATOM 5987 C CA . HIS B 1 367 ? -16.984 -27.234 -2.314 1 96.06 367 HIS B CA 1
ATOM 5988 C C . HIS B 1 367 ? -16.531 -28.188 -3.41 1 96.06 367 HIS B C 1
ATOM 5990 O O . HIS B 1 367 ? -17.312 -28.984 -3.92 1 96.06 367 HIS B O 1
ATOM 5996 N N . TYR B 1 368 ? -15.289 -28.141 -3.748 1 96 368 TYR B N 1
ATOM 5997 C CA . TYR B 1 368 ? -14.766 -28.938 -4.852 1 96 368 TYR B CA 1
ATOM 5998 C C . TYR B 1 368 ? -14.836 -30.422 -4.535 1 96 368 TYR B C 1
ATOM 6000 O O . TYR B 1 368 ? -14.422 -30.859 -3.457 1 96 368 TYR B O 1
ATOM 6008 N N . THR B 1 369 ? -15.359 -31.156 -5.438 1 95.5 369 THR B N 1
ATOM 6009 C CA . THR B 1 369 ? -15.32 -32.625 -5.465 1 95.5 369 THR B CA 1
ATOM 6010 C C . THR B 1 369 ? -15.5 -33.125 -6.887 1 95.5 369 THR B C 1
ATOM 6012 O O . THR B 1 369 ? -15.617 -32.344 -7.832 1 95.5 369 THR B O 1
ATOM 6015 N N . VAL B 1 370 ? -15.391 -34.5 -7.09 1 97.06 370 VAL B N 1
ATOM 6016 C CA . VAL B 1 370 ? -15.297 -35 -8.445 1 97.06 370 VAL B CA 1
ATOM 6017 C C . VAL B 1 370 ? -16.266 -36.188 -8.617 1 97.06 370 VAL B C 1
ATOM 6019 O O . VAL B 1 370 ? -16.75 -36.75 -7.633 1 97.06 370 VAL B O 1
ATOM 6022 N N . ASP B 1 371 ? -16.594 -36.406 -9.844 1 97.62 371 ASP B N 1
ATOM 6023 C CA . ASP B 1 371 ? -17.188 -37.688 -10.188 1 97.62 371 ASP B CA 1
ATOM 6024 C C . ASP B 1 371 ? -16.172 -38.812 -10.086 1 97.62 371 ASP B C 1
ATOM 6026 O O . ASP B 1 371 ? -15.352 -39 -10.984 1 97.62 371 ASP B O 1
ATOM 6030 N N . GLU B 1 372 ? -16.281 -39.625 -9.086 1 97.75 372 GLU B N 1
ATOM 6031 C CA . GLU B 1 372 ? -15.25 -40.594 -8.781 1 97.75 372 GLU B CA 1
ATOM 6032 C C . GLU B 1 372 ? -15.211 -41.688 -9.836 1 97.75 372 GLU B C 1
ATOM 6034 O O . GLU B 1 372 ? -14.242 -42.469 -9.906 1 97.75 372 GLU B O 1
ATOM 6039 N N . SER B 1 373 ? -16.219 -41.781 -10.688 1 97.44 373 SER B N 1
ATOM 6040 C CA . SER B 1 373 ? -16.25 -42.812 -11.719 1 97.44 373 SER B CA 1
ATOM 6041 C C . SER B 1 373 ? -15.164 -42.594 -12.758 1 97.44 373 SER B C 1
ATOM 6043 O O . SER B 1 373 ? -14.844 -43.5 -13.523 1 97.44 373 SER B O 1
ATOM 6045 N N . VAL B 1 374 ? -14.555 -41.438 -12.781 1 98.19 374 VAL B N 1
ATOM 6046 C CA . VAL B 1 374 ? -13.562 -41.156 -13.812 1 98.19 374 VAL B CA 1
ATOM 6047 C C . VAL B 1 374 ? -12.18 -41.594 -13.352 1 98.19 374 VAL B C 1
ATOM 6049 O O . VAL B 1 374 ? -11.25 -41.688 -14.156 1 98.19 374 VAL B O 1
ATOM 6052 N N . LEU B 1 375 ? -12.039 -41.906 -12.078 1 98.75 375 LEU B N 1
ATOM 6053 C CA . LEU B 1 375 ? -10.727 -42.25 -11.531 1 98.75 375 LEU B CA 1
ATOM 6054 C C . LEU B 1 375 ? -10.156 -43.5 -12.188 1 98.75 375 LEU B C 1
ATOM 6056 O O . LEU B 1 375 ? -8.953 -43.562 -12.43 1 98.75 375 LEU B O 1
ATOM 6060 N N . LYS B 1 376 ? -11.062 -44.438 -12.461 1 98.62 376 LYS B N 1
ATOM 6061 C CA . LYS B 1 376 ? -10.609 -45.656 -13.133 1 98.62 376 LYS B CA 1
ATOM 6062 C C . LYS B 1 376 ? -10.055 -45.344 -14.523 1 98.62 376 LYS B C 1
ATOM 6064 O O . LYS B 1 376 ? -9.117 -46 -14.977 1 98.62 376 LYS B O 1
ATOM 6069 N N . ARG B 1 377 ? -10.57 -44.375 -15.172 1 98.31 377 ARG B N 1
ATOM 6070 C CA . ARG B 1 377 ? -10.07 -43.969 -16.484 1 98.31 377 ARG B CA 1
ATOM 6071 C C . ARG B 1 377 ? -8.672 -43.375 -16.391 1 98.31 377 ARG B C 1
ATOM 6073 O O . ARG B 1 377 ? -7.809 -43.625 -17.219 1 98.31 377 ARG B O 1
ATOM 6080 N N . GLY B 1 378 ? -8.516 -42.5 -15.375 1 98.69 378 GLY B N 1
ATOM 6081 C CA . GLY B 1 378 ? -7.188 -41.969 -15.141 1 98.69 378 GLY B CA 1
ATOM 6082 C C . GLY B 1 378 ? -6.145 -43.062 -14.891 1 98.69 378 GLY B C 1
ATOM 6083 O O . GLY B 1 378 ? -5.043 -43 -15.438 1 98.69 378 GLY B O 1
ATOM 6084 N N . ALA B 1 379 ? -6.527 -44.031 -14.117 1 98.81 379 ALA B N 1
ATOM 6085 C CA . ALA B 1 379 ? -5.633 -45.125 -13.828 1 98.81 379 ALA B CA 1
ATOM 6086 C C . ALA B 1 379 ? -5.301 -45.906 -15.094 1 98.81 379 ALA B C 1
ATOM 6088 O O . ALA B 1 379 ? -4.137 -46.25 -15.344 1 98.81 379 ALA B O 1
ATOM 6089 N N . ALA B 1 380 ? -6.344 -46.188 -15.836 1 98.81 380 ALA B N 1
ATOM 6090 C CA . ALA B 1 380 ? -6.156 -46.938 -17.094 1 98.81 380 ALA B CA 1
ATOM 6091 C C . ALA B 1 380 ? -5.246 -46.156 -18.047 1 98.81 380 ALA B C 1
ATOM 6093 O O . ALA B 1 380 ? -4.426 -46.75 -18.75 1 98.81 380 ALA B O 1
ATOM 6094 N N . MET B 1 381 ? -5.406 -44.875 -18.078 1 98.69 381 MET B N 1
ATOM 6095 C CA . MET B 1 381 ? -4.602 -44.062 -18.953 1 98.69 381 MET B CA 1
ATOM 6096 C C . MET B 1 381 ? -3.123 -44.125 -18.594 1 98.69 381 MET B C 1
ATOM 6098 O O . MET B 1 381 ? -2.262 -44.219 -19.469 1 98.69 381 MET B O 1
ATOM 6102 N N . TYR B 1 382 ? -2.82 -44.031 -17.281 1 98.81 382 TYR B N 1
ATOM 6103 C CA . TYR B 1 382 ? -1.437 -44.188 -16.844 1 98.81 382 TYR B CA 1
ATOM 6104 C C . TYR B 1 382 ? -0.834 -45.469 -17.375 1 98.81 382 TYR B C 1
ATOM 6106 O O . TYR B 1 382 ? 0.265 -45.469 -17.938 1 98.81 382 TYR B O 1
ATOM 6114 N N . ALA B 1 383 ? -1.572 -46.531 -17.25 1 98.81 383 ALA B N 1
ATOM 6115 C CA . ALA B 1 383 ? -1.078 -47.875 -17.594 1 98.81 383 ALA B CA 1
ATOM 6116 C C . ALA B 1 383 ? -0.962 -48.031 -19.109 1 98.81 383 ALA B C 1
ATOM 6118 O O . ALA B 1 383 ? 0.074 -48.469 -19.625 1 98.81 383 ALA B O 1
ATOM 6119 N N . GLN B 1 384 ? -2.018 -47.656 -19.812 1 98.56 384 GLN B N 1
ATOM 6120 C CA . GLN B 1 384 ? -2.053 -47.875 -21.25 1 98.56 384 GLN B CA 1
ATOM 6121 C C . GLN B 1 384 ? -0.996 -47 -21.953 1 98.56 384 GLN B C 1
ATOM 6123 O O . GLN B 1 384 ? -0.345 -47.469 -22.891 1 98.56 384 GLN B O 1
ATOM 6128 N N . PHE B 1 385 ? -0.871 -45.781 -21.516 1 98.25 385 PHE B N 1
ATOM 6129 C CA . PHE B 1 385 ? 0.143 -44.938 -22.109 1 98.25 385 PHE B CA 1
ATOM 6130 C C . PHE B 1 385 ? 1.535 -45.531 -21.922 1 98.25 385 PHE B C 1
ATOM 6132 O O . PHE B 1 385 ? 2.318 -45.562 -22.875 1 98.25 385 PHE B O 1
ATOM 6139 N N . ALA B 1 386 ? 1.843 -45.875 -20.641 1 98.56 386 ALA B N 1
ATOM 6140 C CA . ALA B 1 386 ? 3.156 -46.469 -20.359 1 98.56 386 ALA B CA 1
ATOM 6141 C C . ALA B 1 386 ? 3.418 -47.688 -21.25 1 98.56 386 ALA B C 1
ATOM 6143 O O . ALA B 1 386 ? 4.484 -47.781 -21.859 1 98.56 386 ALA B O 1
ATOM 6144 N N . TYR B 1 387 ? 2.445 -48.5 -21.344 1 98 387 TYR B N 1
ATOM 6145 C CA . TYR B 1 387 ? 2.57 -49.719 -22.141 1 98 387 TYR B CA 1
ATOM 6146 C C . TYR B 1 387 ? 2.822 -49.375 -23.609 1 98 387 TYR B C 1
ATOM 6148 O O . TYR B 1 387 ? 3.746 -49.938 -24.219 1 98 387 TYR B O 1
ATOM 6156 N N . ASP B 1 388 ? 1.967 -48.562 -24.125 1 97.81 388 ASP B N 1
ATOM 6157 C CA . ASP B 1 388 ? 2.064 -48.188 -25.547 1 97.81 388 ASP B CA 1
ATOM 6158 C C . ASP B 1 388 ? 3.408 -47.531 -25.844 1 97.81 388 ASP B C 1
ATOM 6160 O O . ASP B 1 388 ? 4.008 -47.812 -26.891 1 97.81 388 ASP B O 1
ATOM 6164 N N . PHE B 1 389 ? 3.883 -46.688 -24.984 1 97.75 389 PHE B N 1
ATOM 6165 C CA . PHE B 1 389 ? 5.172 -46.031 -25.156 1 97.75 389 PHE B CA 1
ATOM 6166 C C . PHE B 1 389 ? 6.297 -47.062 -25.234 1 97.75 389 PHE B C 1
ATOM 6168 O O . PHE B 1 389 ? 7.188 -46.938 -26.078 1 97.75 389 PHE B O 1
ATOM 6175 N N . LEU B 1 390 ? 6.227 -48.031 -24.375 1 97.25 390 LEU B N 1
ATOM 6176 C CA . LEU B 1 390 ? 7.293 -49 -24.281 1 97.25 390 LEU B CA 1
ATOM 6177 C C . LEU B 1 390 ? 7.23 -49.969 -25.453 1 97.25 390 LEU B C 1
ATOM 6179 O O . LEU B 1 390 ? 8.227 -50.625 -25.781 1 97.25 390 LEU B O 1
ATOM 6183 N N . GLU B 1 391 ? 6.035 -50.062 -26.047 1 94.69 391 GLU B N 1
ATOM 6184 C CA . GLU B 1 391 ? 5.875 -50.938 -27.203 1 94.69 391 GLU B CA 1
ATOM 6185 C C . GLU B 1 391 ? 6.414 -50.281 -28.469 1 94.69 391 GLU B C 1
ATOM 6187 O O . GLU B 1 391 ? 6.777 -50.969 -29.422 1 94.69 391 GLU B O 1
ATOM 6192 N N . GLU B 1 392 ? 6.297 -49.031 -28.438 1 87.88 392 GLU B N 1
ATOM 6193 C CA . GLU B 1 392 ? 6.723 -48.312 -29.656 1 87.88 392 GLU B CA 1
ATOM 6194 C C . GLU B 1 392 ? 8.227 -48.438 -29.859 1 87.88 392 GLU B C 1
ATOM 6196 O O . GLU B 1 392 ? 9 -48.344 -28.906 1 87.88 392 GLU B O 1
ATOM 6201 N N . THR B 1 393 ? 8.594 -49.062 -31 1 66.69 393 THR B N 1
ATOM 6202 C CA . THR B 1 393 ? 10 -49.219 -31.391 1 66.69 393 THR B CA 1
ATOM 6203 C C . THR B 1 393 ? 10.578 -47.875 -31.844 1 66.69 393 THR B C 1
ATOM 6205 O O . THR B 1 393 ? 9.875 -47.062 -32.438 1 66.69 393 THR B O 1
ATOM 6208 N N . SER B 1 394 ? 11.602 -47.375 -31 1 53.12 394 SER B N 1
ATOM 6209 C CA . SER B 1 394 ? 12.305 -46.156 -31.438 1 53.12 394 SER B CA 1
ATOM 6210 C C . SER B 1 394 ? 12.555 -46.156 -32.938 1 53.12 394 SER B C 1
ATOM 6212 O O . SER B 1 394 ? 13.047 -47.156 -33.469 1 53.12 394 SER B O 1
ATOM 6214 N N . GLU B 1 395 ? 11.688 -45.562 -33.781 1 43.09 395 GLU B N 1
ATOM 6215 C CA . GLU B 1 395 ? 12.281 -45.375 -35.094 1 43.09 395 GLU B CA 1
ATOM 6216 C C . GLU B 1 395 ? 13.523 -44.5 -35.031 1 43.09 395 GLU B C 1
ATOM 6218 O O . GLU B 1 395 ? 13.555 -43.5 -34.281 1 43.09 395 GLU B O 1
#

Sequence (790 aa):
MNFRDMAEQNESWIIEQRRYFHAHPELSFEERNTTHEIGNRLKEMGLIPHYYPDYNGLWTMIKGGKSTPDSKTIALRADIDALPVEEHTGLSFCSQNPGVMHACGHDCHIAMLLGGIRLLMAQKEQLKGNVKIIFQAAEESCHGAQYYVEHGFLDDVNAIYGVHIWGDLDAPYMNFESGPRMASCDNFRIEVEGKSAHGSTPHQGVDAILAAAHIITEIQTVVSRMNDPLNPLVITVGTINGGQRFNILADKVVMEGTTRTHSPKMRQKTEPLLRRIIENTADSMGAKATLTFEYFPAPIINDHEDLVRIARNAATKMYGTDSLKPFPKMMISEDFAYYMEKVPGVFGLVGSQNRDLGLTAKNHNDHYTVDESVLKRGAAMYAQFAYDFLEETSEMNFRDMAEQNESWIIEQRRYFHAHPELSFEERNTTHEIGNRLKEMGLIPHYYPDYNGLWTMIKGGKSTPDSKTIALRADIDALPVEEHTGLSFCSQNPGVMHACGHDCHIAMLLGGIRLLMAQKEQLKGNVKIIFQAAEESCHGAQYYVEHGFLDDVNAIYGVHIWGDLDAPYMNFESGPRMASCDNFRIEVEGKSAHGSTPHQGVDAILAAAHIITEIQTVVSRMNDPLNPLVITVGTINGGQRFNILADKVVMEGTTRTHSPKMRQKTEPLLRRIIENTADSMGAKATLTFEYFPAPIINDHEDLVRIARNAATKMYGTDSLKPFPKMMISEDFAYYMEKVPGVFGLVGSQNRDLGLTAKNHNDHYTVDESVLKRGAAMYAQFAYDFLEETSE

Solvent-accessible surface area (backbone atoms only — not comparable to full-atom values): 38455 Å² total; per-residue (Å²): 135,65,43,55,61,53,22,62,74,40,33,70,60,29,49,48,44,21,42,52,42,29,22,53,33,28,43,54,81,53,28,56,66,56,34,52,52,51,37,50,55,36,42,74,73,73,40,62,64,45,73,50,94,88,48,58,26,39,34,37,65,47,73,20,56,54,38,52,97,81,39,56,21,38,30,42,51,24,41,59,29,23,37,88,34,56,71,66,62,80,53,96,50,46,48,74,36,88,45,25,17,40,24,62,37,22,28,50,31,44,16,15,50,54,38,11,48,55,56,38,61,75,43,27,65,72,29,42,15,32,41,36,38,35,43,38,34,12,44,89,71,37,51,34,45,50,57,46,58,75,69,50,69,54,76,74,44,61,31,36,39,39,62,40,61,30,31,88,35,50,48,75,28,28,31,61,62,73,39,63,44,24,6,15,38,32,39,36,37,39,41,30,37,33,30,57,27,52,35,59,43,55,89,72,32,19,56,11,54,61,39,48,22,53,35,62,61,54,58,51,41,47,53,74,69,71,40,60,86,88,54,67,58,40,79,28,66,5,28,38,41,27,38,87,40,38,54,27,32,11,36,41,25,41,35,27,19,30,37,27,25,58,42,71,68,57,54,67,48,45,57,61,53,47,46,53,50,40,33,50,50,16,44,78,63,69,24,46,38,47,74,48,76,46,85,52,23,48,38,35,54,28,74,42,63,68,52,39,48,46,48,43,48,38,45,28,74,65,60,34,71,80,30,54,46,91,72,82,61,39,50,53,62,50,23,67,19,52,54,48,73,76,31,54,36,36,64,34,36,38,16,17,17,33,75,90,78,67,27,60,39,40,65,73,30,48,52,34,56,64,47,67,81,32,42,32,54,50,8,21,46,54,31,40,31,50,50,54,57,44,63,51,71,86,122,13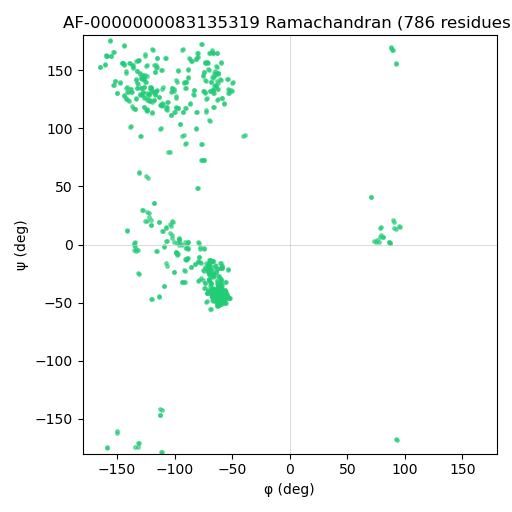5,64,44,54,62,53,22,62,75,40,33,69,59,30,49,49,44,21,43,52,42,29,21,54,34,28,43,53,80,53,26,57,66,56,33,51,53,52,38,51,55,37,42,74,73,73,39,62,64,43,72,50,95,89,47,56,26,38,34,37,65,47,75,20,56,53,39,52,97,83,39,56,22,38,30,41,51,25,42,59,28,23,38,88,34,56,70,67,62,80,52,96,50,47,48,72,35,88,45,26,18,39,24,61,38,21,28,48,31,44,17,16,50,54,40,10,48,54,57,40,61,76,45,27,66,72,28,42,15,30,42,36,39,35,42,38,33,12,43,89,70,38,51,35,45,48,56,47,58,75,69,49,70,56,78,74,43,60,30,37,40,38,62,41,61,31,31,88,35,49,49,76,28,28,32,63,61,74,38,62,43,24,6,15,38,31,39,37,36,40,42,30,37,34,30,57,27,52,32,58,42,56,87,72,32,19,53,12,54,61,38,48,22,53,34,62,61,54,57,52,42,48,53,74,69,71,40,59,86,87,54,65,59,39,80,29,65,4,29,38,40,27,39,87,40,37,54,27,32,11,34,40,25,42,34,26,20,30,36,29,26,57,42,71,69,56,53,67,48,44,57,61,53,48,46,52,49,41,34,50,51,15,42,76,65,69,24,47,39,46,76,48,76,46,86,52,24,48,38,34,55,28,74,43,63,68,51,39,49,47,47,42,48,40,47,29,73,66,60,33,71,82,31,54,45,92,72,81,62,40,50,55,62,50,22,66,19,50,55,48,74,76,30,54,36,36,65,33,37,38,14,17,17,31,73,90,79,67,26,61,38,41,66,73,32,47,52,34,57,64,46,69,82,33,42,32,53,50,8,21,46,54,30,40,31,51,51,52,59,44,64,52,70,86,124

Secondary structure (DSSP, 8-state):
--HHHHHHHTHHHHHHHHHHHHHS--BTT--HHHHHHHHHHHHHTT---EEETTEEEEEEEEE-TT--TT--EEEEEEE--BBS----S--TT--SSTT-B-TTSHHHHHHHHHHHHHHHHHTGGG-SSEEEEEEES-GGGT-HHHHHHHTTTTTT-SEEEEEEEEEEEETT-EE--SEEEE---EEEEEEEE-B--BTT-GGGSB-HHHHHHHHHHHHHHIIIIIS-TTS-EEEEEEEEEE-SSTTB--SEEEEEEEEEES-HHHHHHHHHHHHHHHHHHHHHTT-EEEEEEEE-PPPEEE--HHHHHHHHHHHHHHH-GGGB-----BS---TTHHHHTTS-EEEEEEEEEBGGGTB-PPTT-TT----GGGHHHHHHHHHHHHHHHHHS---/--HHHHHHHTHHHHHHHHHHHHHS--BTT--HHHHHHHHHHHHHTT---EEETTEEEEEEEEE-TT--TT--EEEEEEE--BBS----S--TT--SSTT-B-TTSHHHHHHHHHHHHHHHHHTGGG-SSEEEEEEES-GGGT-HHHHHHHTTTTTT-SEEEEEEEEEEEETT-EE--SEEEE---EEEEEEEE-B--BTT-GGGSB-HHHHHHHHHHHHHHIIIIIS-TTS-EEEEEEEEEE-SSTTB--SEEEEEEEEEES-HHHHHHHHHHHHHHHHHHHHHTT-EEEEEEEE-PPPEEE--HHHHHHHHHHHHHHH-GGGB-----BS---TTHHHHTTS-EEEEEEEEEBGGGTB-PPTT-TT----GGGHHHHHHHHHHHHHHHHHS---

Foldseek 3Di:
DFLLVLLVVCLVVLLVQLLQLQQEAAAFQGCAVVQVVLQVLQVVLVWHWAADPRGGKTKTKQFALQEDPPFAEEEEEAERHWDQAAADQPDPSHHPDGRTGNLFCSSLRSSLQSLLVSSCSVNRNVFHGMYMYIHWGRFVVLARVVVCVVVCSCVRHAEYEYEGAWLQFAPQAKAFDAWFAEKWKKKKKKKKFKFKDFLVCCVVIFARVVLVVQLVVVLCCCQVPVDDVVWDKDKDWDDKDWDDDPGMRTRMMMIMIMMITSDPVSVVVSVVSSQVSSQVSSVVRVMGMDMDMGGGAHTDGQHPVVLSVLLQVLQCVNPNNVRYDDDDHYRHGTSVRSVCVPHRYTYMYGYFHDVPVPQNDGRPDSNHDGNSSNSSVSNSSSNSSSRSVSPDDPD/DFLLVLLVVCLVVLLVQLLQLQQEAAAFQGCAVVQVVLQVLQVVLVWHWAADPRGGKTKTKQFALQEDPPFAEEEEEAERHWDQQAADQPDPSHHPDGRTGNLFCSSLRSSLQSLLVSSCSVNRNVFHGMYMYIHWGRFVVLARVVVCVVVCSCVRHAEYEYEGAWLQFAPQAKAFDAWFAEKWKKKKKKKKFKFKDFLVCCVVIFARVVLVVQLVVVLCCCQVPVDDVVWDKDKDWDDKDWDDDPGMRTRMMMIMIMMITRDPVSVVVSVVSSQVSSQVSSVVRVMGMDMDMGGGAHTDGQHPVVLSVLLQVLQCVNPNNVRYDDDDHYRHGTSVRSVCVPHRYTYMYGYFHDVVVPQNDGRPDSNHDGNSSNSSVSNSSSNSSSRSVSPDDDD